Protein AF-0000000086454883 (afdb_homodimer)

Radius of gyration: 33.55 Å; Cα contacts (8 Å, |Δi|>4): 1692; chains: 2; bounding box: 101×105×78 Å

Nearest PDB structures (foldseek):
  4hqn-assembly1_A  TM=4.761E-01  e=1.991E-03  Plasmodium vivax
  4cnb-assembly1_A  TM=5.899E-01  e=1.913E-02  Mytilus galloprovincialis
  4cn8-assembly1_A  TM=5.569E-01  e=3.368E-02  Mytilus galloprovincialis
  4c2b-assembly3_E  TM=4.689E-01  e=1.808E-02  Homo sapiens
  1qmr-assembly1_A-2  TM=3.191E-01  e=4.363E+00  Betula pendula

Sequence (906 aa):
MAAGSYLSLEKSHRTAFSRQPCHVLLVDCASPFDHEQCSVLCQALGNFFAVACNLGGPNRLPLFSLYVVHKCFECLLPFIHVKGSFPRIQQCLAELRMFASHGDRVTSDRIDELRTAIQHSMTQFRQHLPLRNTSIDFTKCSYYVFCVKFCLSLPCSLTDFHCLCSLTLNLMRRKKLPQLPFPEDDELLSFIDFQPLDCTATMLEGFFKAWLHDCETDWEHLHLIFPPLSSRSAQGKRITLKCDMQETMLSPPLLPGTSNFSLTYDLIIFGNPSSFSGRILQADGLCESVLYGLPLVVKPTSCWKLEWEDLESNRRFFHALCHTLQERQQFLLTSYETISAVPRKACPIRAYYVLLPSRALTMLVKAVASAELLLPCEQPMHAEDPAPDALRDMQYALDQLEVTKTYNPLQVKSLLDRHLQEAFGKLPLCNIPISGHKRQQLSISFQVMLMLPMAAGSYLSLEKSHRTAFSRQPCHVLLVDCASPFDHEQCSVLCQALGNFFAVACNLGGPNRLPLFSLYVVHKCFECLLPFIHVKGSFPRIQQCLAELRMFASHGDRVTSDRIDELRTAIQHSMTQFRQHLPLRNTSIDFTKCSYYVFCVKFCLSLPCSLTDFHCLCSLTLNLMRRKKLPQLPFPEDDELLSFIDFQPLDCTATMLEGFFKAWLHDCETDWEHLHLIFPPLSSRSAQGKRITLKCDMQETMLSPPLLPGTSNFSLTYDLIIFGNPSSFSGRILQADGLCESVLYGLPLVVKPTSCWKLEWEDLESNRRFFHALCHTLQERQQFLLTSYETISAVPRKACPIRAYYVLLPSRALTMLVKAVASAELLLPCEQPMHAEDPAPDALRDMQYALDQLEVTKTYNPLQVKSLLDRHLQEAFGKLPLCNIPISGHKRQQLSISFQVMLMLP

Structure (mmCIF, N/CA/C/O backbone):
data_AF-0000000086454883-model_v1
#
loop_
_entity.id
_entity.type
_entity.pdbx_description
1 polymer 'Meiosis 1 associated protein'
#
loop_
_atom_site.group_PDB
_atom_site.id
_atom_site.type_symbol
_atom_site.label_atom_id
_atom_site.label_alt_id
_atom_site.label_comp_id
_atom_site.label_asym_id
_atom_site.label_entity_id
_atom_site.label_seq_id
_atom_site.pdbx_PDB_ins_code
_atom_site.Cartn_x
_atom_site.Cartn_y
_atom_site.Cartn_z
_atom_site.occupancy
_atom_site.B_iso_or_equiv
_atom_site.auth_seq_id
_atom_site.auth_comp_id
_atom_site.auth_asym_id
_atom_site.auth_atom_id
_atom_site.pdbx_PDB_model_num
ATOM 1 N N . MET A 1 1 ? 52.188 0.509 -1.563 1 19.31 1 MET A N 1
ATOM 2 C CA . MET A 1 1 ? 51.438 -0.262 -0.6 1 19.31 1 MET A CA 1
ATOM 3 C C . MET A 1 1 ? 50.312 0.585 -0.002 1 19.31 1 MET A C 1
ATOM 5 O O . MET A 1 1 ? 50.344 0.95 1.174 1 19.31 1 MET A O 1
ATOM 9 N N . ALA A 1 2 ? 49.781 1.521 -0.568 1 20.72 2 ALA A N 1
ATOM 10 C CA . ALA A 1 2 ? 49.031 2.635 -0.001 1 20.72 2 ALA A CA 1
ATOM 11 C C . ALA A 1 2 ? 47.781 2.137 0.718 1 20.72 2 ALA A C 1
ATOM 13 O O . ALA A 1 2 ? 46.969 1.392 0.145 1 20.72 2 ALA A O 1
ATOM 14 N N . ALA A 1 3 ? 47.844 1.951 2.104 1 20.48 3 ALA A N 1
ATOM 15 C CA . ALA A 1 3 ? 46.906 1.547 3.152 1 20.48 3 ALA A CA 1
ATOM 16 C C . ALA A 1 3 ? 45.562 2.293 3.023 1 20.48 3 ALA A C 1
ATOM 18 O O . ALA A 1 3 ? 45.5 3.494 3.299 1 20.48 3 ALA A O 1
ATOM 19 N N . GLY A 1 4 ? 44.938 2.316 2.025 1 23.92 4 GLY A N 1
ATOM 20 C CA . GLY A 1 4 ? 43.688 3.047 1.857 1 23.92 4 GLY A CA 1
ATOM 21 C C . GLY A 1 4 ? 42.75 2.879 3.025 1 23.92 4 GLY A C 1
ATOM 22 O O . GLY A 1 4 ? 42.469 1.756 3.461 1 23.92 4 GLY A O 1
ATOM 23 N N . SER A 1 5 ? 42.75 3.801 4.02 1 25.05 5 SER A N 1
ATOM 24 C CA . SER A 1 5 ? 42.062 3.906 5.301 1 25.05 5 SER A CA 1
ATOM 25 C C . SER A 1 5 ? 40.594 3.484 5.172 1 25.05 5 SER A C 1
ATOM 27 O O . SER A 1 5 ? 39.875 3.963 4.289 1 25.05 5 SER A O 1
ATOM 29 N N . TYR A 1 6 ? 40.312 2.293 5.41 1 25.44 6 TYR A N 1
ATOM 30 C CA . TYR A 1 6 ? 39 1.688 5.738 1 25.44 6 TYR A CA 1
ATOM 31 C C . TYR A 1 6 ? 38.25 2.539 6.746 1 25.44 6 TYR A C 1
ATOM 33 O O . TYR A 1 6 ? 38.531 2.506 7.945 1 25.44 6 TYR A O 1
ATOM 41 N N . LEU A 1 7 ? 38.188 3.818 6.52 1 28.58 7 LEU A N 1
ATOM 42 C CA . LEU A 1 7 ? 37.344 4.574 7.426 1 28.58 7 LEU A CA 1
ATOM 43 C C . LEU A 1 7 ? 36.156 3.723 7.91 1 28.58 7 LEU A C 1
ATOM 45 O O . LEU A 1 7 ? 35.531 3.039 7.117 1 28.58 7 LEU A O 1
ATOM 49 N N . SER A 1 8 ? 36.25 3.234 9.062 1 30.77 8 SER A N 1
ATOM 50 C CA . SER A 1 8 ? 35.281 2.592 9.938 1 30.77 8 SER A CA 1
ATOM 51 C C . SER A 1 8 ? 33.875 3.154 9.711 1 30.77 8 SER A C 1
ATOM 53 O O . SER A 1 8 ? 33.656 4.344 9.922 1 30.77 8 SER A O 1
ATOM 55 N N . LEU A 1 9 ? 33.406 2.895 8.664 1 32.75 9 LEU A N 1
ATOM 56 C CA . LEU A 1 9 ? 31.984 3.219 8.508 1 32.75 9 LEU A CA 1
ATOM 57 C C . LEU A 1 9 ? 31.219 2.984 9.805 1 32.75 9 LEU A C 1
ATOM 59 O O . LEU A 1 9 ? 30.984 1.839 10.195 1 32.75 9 LEU A O 1
ATOM 63 N N . GLU A 1 10 ? 31.562 3.543 10.898 1 34.81 10 GLU A N 1
ATOM 64 C CA . GLU A 1 10 ? 30.672 3.58 12.055 1 34.81 10 GLU A CA 1
ATOM 65 C C . GLU A 1 10 ? 29.203 3.453 11.633 1 34.81 10 GLU A C 1
ATOM 67 O O . GLU A 1 10 ? 28.734 4.223 10.789 1 34.81 10 GLU A O 1
ATOM 72 N N . LYS A 1 11 ? 28.609 2.342 11.656 1 40.03 11 LYS A N 1
ATOM 73 C CA . LYS A 1 11 ? 27.219 1.964 11.484 1 40.03 11 LYS A CA 1
ATOM 74 C C . LYS A 1 11 ? 26.281 3.029 12.062 1 40.03 11 LYS A C 1
ATOM 76 O O . LYS A 1 11 ? 26.016 3.039 13.258 1 40.03 11 LYS A O 1
ATOM 81 N N . SER A 1 12 ? 26.422 4.316 11.922 1 43.53 12 SER A N 1
ATOM 82 C CA . SER A 1 12 ? 25.578 5.406 12.398 1 43.53 12 SER A CA 1
ATOM 83 C C . SER A 1 12 ? 24.109 5.152 12.07 1 43.53 12 SER A C 1
ATOM 85 O O . SER A 1 12 ? 23.719 5.16 10.898 1 43.53 12 SER A O 1
ATOM 87 N N . HIS A 1 13 ? 23.406 4.27 12.82 1 53.09 13 HIS A N 1
ATOM 88 C CA . HIS A 1 13 ? 21.984 3.922 12.766 1 53.09 13 HIS A CA 1
ATOM 89 C C . HIS A 1 13 ? 21.109 5.168 12.859 1 53.09 13 HIS A C 1
ATOM 91 O O . HIS A 1 13 ? 21.25 5.965 13.789 1 53.09 13 HIS A O 1
ATOM 97 N N . ARG A 1 14 ? 20.656 5.672 11.719 1 62.16 14 ARG A N 1
ATOM 98 C CA . ARG A 1 14 ? 19.672 6.742 11.719 1 62.16 14 ARG A CA 1
ATOM 99 C C . ARG A 1 14 ? 18.469 6.379 12.578 1 62.16 14 ARG A C 1
ATOM 101 O O . ARG A 1 14 ? 18.016 5.234 12.562 1 62.16 14 ARG A O 1
ATOM 108 N N . THR A 1 15 ? 18.328 7.062 13.664 1 66 15 THR A N 1
ATOM 109 C CA . THR A 1 15 ? 17.109 6.875 14.445 1 66 15 THR A CA 1
ATOM 110 C C . THR A 1 15 ? 16.016 7.84 13.992 1 66 15 THR A C 1
ATOM 112 O O . THR A 1 15 ? 16.234 9.055 13.961 1 66 15 THR A O 1
ATOM 115 N N . ALA A 1 16 ? 14.961 7.309 13.359 1 74.94 16 ALA A N 1
ATOM 116 C CA . ALA A 1 16 ? 13.828 8.117 12.938 1 74.94 16 ALA A CA 1
ATOM 117 C C . ALA A 1 16 ? 13.227 8.875 14.117 1 74.94 16 ALA A C 1
ATOM 119 O O . ALA A 1 16 ? 13.133 8.344 15.227 1 74.94 16 ALA A O 1
ATOM 120 N N . PHE A 1 17 ? 12.938 10.203 13.922 1 80.12 17 PHE A N 1
ATOM 121 C CA . PHE A 1 17 ? 12.203 11.055 14.852 1 80.12 17 PHE A CA 1
ATOM 122 C C . PHE A 1 17 ? 13.016 11.289 16.125 1 80.12 17 PHE A C 1
ATOM 124 O O . PHE A 1 17 ? 12.453 11.367 17.219 1 80.12 17 PHE A O 1
ATOM 131 N N . SER A 1 18 ? 14.359 11.234 15.938 1 73.56 18 SER A N 1
ATOM 132 C CA . SER A 1 18 ? 15.234 11.438 17.078 1 73.56 18 SER A CA 1
ATOM 133 C C . SER A 1 18 ? 15.375 12.914 17.422 1 73.56 18 SER A C 1
ATOM 135 O O . SER A 1 18 ? 15.805 13.273 18.516 1 73.56 18 SER A O 1
ATOM 137 N N . ARG A 1 19 ? 14.922 13.82 16.516 1 74.31 19 ARG A N 1
ATOM 138 C CA . ARG A 1 19 ? 15.109 15.258 16.719 1 74.31 19 ARG A CA 1
ATOM 139 C C . ARG A 1 19 ? 13.773 15.992 16.719 1 74.31 19 ARG A C 1
ATOM 141 O O . ARG A 1 19 ? 13.688 17.125 16.25 1 74.31 19 ARG A O 1
ATOM 148 N N . GLN A 1 20 ? 12.797 15.305 17.188 1 79.06 20 GLN A N 1
ATOM 149 C CA . GLN A 1 20 ? 11.469 15.914 17.172 1 79.06 20 GLN A CA 1
ATOM 150 C C . GLN A 1 20 ? 11.383 17.062 18.156 1 79.06 20 GLN A C 1
ATOM 152 O O . GLN A 1 20 ? 11.766 16.922 19.328 1 79.06 20 GLN A O 1
ATOM 157 N N . PRO A 1 21 ? 10.891 18.172 17.781 1 77.5 21 PRO A N 1
ATOM 158 C CA . PRO A 1 21 ? 10.758 19.328 18.656 1 77.5 21 PRO A CA 1
ATOM 159 C C . PRO A 1 21 ? 9.531 19.25 19.562 1 77.5 21 PRO A C 1
ATOM 161 O O . PRO A 1 21 ? 8.625 18.453 19.312 1 77.5 21 PRO A O 1
ATOM 164 N N . CYS A 1 22 ? 9.594 20.047 20.625 1 78.62 22 CYS A N 1
ATOM 165 C CA . CYS A 1 22 ? 8.422 20.281 21.469 1 78.62 22 CYS A CA 1
ATOM 166 C C . CYS A 1 22 ? 7.676 21.531 21.016 1 78.62 22 CYS A C 1
ATOM 168 O O . CYS A 1 22 ? 8.281 22.469 20.5 1 78.62 22 CYS A O 1
ATOM 170 N N . HIS A 1 23 ? 6.387 21.5 21.203 1 81.88 23 HIS A N 1
ATOM 171 C CA . HIS A 1 23 ? 5.598 22.594 20.641 1 81.88 23 HIS A CA 1
ATOM 172 C C . HIS A 1 23 ? 4.816 23.312 21.734 1 81.88 23 HIS A C 1
ATOM 174 O O . HIS A 1 23 ? 4.305 22.688 22.656 1 81.88 23 HIS A O 1
ATOM 180 N N . VAL A 1 24 ? 4.891 24.641 21.641 1 80.88 24 VAL A N 1
ATOM 181 C CA . VAL A 1 24 ? 4.078 25.516 22.5 1 80.88 24 VAL A CA 1
ATOM 182 C C . VAL A 1 24 ? 3.158 26.375 21.641 1 80.88 24 VAL A C 1
ATOM 184 O O . VAL A 1 24 ? 3.604 26.984 20.656 1 80.88 24 VAL A O 1
ATOM 187 N N . LEU A 1 25 ? 1.9 26.266 21.969 1 82.94 25 LEU A N 1
ATOM 188 C CA . LEU A 1 25 ? 0.945 27.125 21.266 1 82.94 25 LEU A CA 1
ATOM 189 C C . LEU A 1 25 ? 0.484 28.266 22.172 1 82.94 25 LEU A C 1
ATOM 191 O O . LEU A 1 25 ? -0.02 28.031 23.281 1 82.94 25 LEU A O 1
ATOM 195 N N . LEU A 1 26 ? 0.805 29.453 21.734 1 79 26 LEU A N 1
ATOM 196 C CA . LEU A 1 26 ? 0.341 30.641 22.422 1 79 26 LEU A CA 1
ATOM 197 C C . LEU A 1 26 ? -0.777 31.328 21.641 1 79 26 LEU A C 1
ATOM 199 O O . LEU A 1 26 ? -0.582 31.734 20.5 1 79 26 LEU A O 1
ATOM 203 N N . VAL A 1 27 ? -1.951 31.438 22.281 1 78.25 27 VAL A N 1
ATOM 204 C CA . VAL A 1 27 ? -3.102 32.031 21.625 1 78.25 27 VAL A CA 1
ATOM 205 C C . VAL A 1 27 ? -3.369 33.406 22.203 1 78.25 27 VAL A C 1
ATOM 207 O O . VAL A 1 27 ? -3.639 33.562 23.406 1 78.25 27 VAL A O 1
ATOM 210 N N . ASP A 1 28 ? -3.246 34.375 21.312 1 72.94 28 ASP A N 1
ATOM 211 C CA . ASP A 1 28 ? -3.598 35.75 21.688 1 72.94 28 ASP A CA 1
ATOM 212 C C . ASP A 1 28 ? -5.074 36 21.422 1 72.94 28 ASP A C 1
ATOM 214 O O . ASP A 1 28 ? -5.484 36.188 20.281 1 72.94 28 ASP A O 1
ATOM 218 N N . CYS A 1 29 ? -5.844 36.156 22.469 1 70.81 29 CYS A N 1
ATOM 219 C CA . CYS A 1 29 ? -7.293 36.281 22.344 1 70.81 29 CYS A CA 1
ATOM 220 C C . CYS A 1 29 ? -7.691 37.75 22.234 1 70.81 29 CYS A C 1
ATOM 222 O O . CYS A 1 29 ? -8.875 38.094 22.297 1 70.81 29 CYS A O 1
ATOM 224 N N . ALA A 1 30 ? -6.727 38.5 22.062 1 67.12 30 ALA A N 1
ATOM 225 C CA . ALA A 1 30 ? -7.062 39.938 21.953 1 67.12 30 ALA A CA 1
ATOM 226 C C . ALA A 1 30 ? -7.688 40.219 20.594 1 67.12 30 ALA A C 1
ATOM 228 O O . ALA A 1 30 ? -7.477 39.5 19.625 1 67.12 30 ALA A O 1
ATOM 229 N N . SER A 1 31 ? -8.492 41.344 20.609 1 62.59 31 SER A N 1
ATOM 230 C CA . SER A 1 31 ? -9.07 41.781 19.344 1 62.59 31 SER A CA 1
ATOM 231 C C . SER A 1 31 ? -7.992 42.031 18.297 1 62.59 31 SER A C 1
ATOM 233 O O . SER A 1 31 ? -6.914 42.531 18.609 1 62.59 31 SER A O 1
ATOM 235 N N . PRO A 1 32 ? -8.117 41.375 17.016 1 64.12 32 PRO A N 1
ATOM 236 C CA . PRO A 1 32 ? -9.352 41 16.328 1 64.12 32 PRO A CA 1
ATOM 237 C C . PRO A 1 32 ? -9.602 39.5 16.344 1 64.12 32 PRO A C 1
ATOM 239 O O . PRO A 1 32 ? -10.414 39 15.57 1 64.12 32 PRO A O 1
ATOM 242 N N . PHE A 1 33 ? -8.969 38.906 17.203 1 68 33 PHE A N 1
ATOM 243 C CA . PHE A 1 33 ? -9.273 37.469 17.359 1 68 33 PHE A CA 1
ATOM 244 C C . PHE A 1 33 ? -10.664 37.281 17.938 1 68 33 PHE A C 1
ATOM 246 O O . PHE A 1 33 ? -10.93 37.688 19.078 1 68 33 PHE A O 1
ATOM 253 N N . ASP A 1 34 ? -11.609 36.875 17 1 72.81 34 ASP A N 1
ATOM 254 C CA . ASP A 1 34 ? -13.008 36.781 17.422 1 72.81 34 ASP A CA 1
ATOM 255 C C . ASP A 1 34 ? -13.383 35.344 17.781 1 72.81 34 ASP A C 1
ATOM 257 O O . ASP A 1 34 ? -12.531 34.469 17.75 1 72.81 34 ASP A O 1
ATOM 261 N N . HIS A 1 35 ? -14.602 35.25 18.125 1 76.88 35 HIS A N 1
ATOM 262 C CA . HIS A 1 35 ? -15.125 33.969 18.594 1 76.88 35 HIS A CA 1
ATOM 263 C C . HIS A 1 35 ? -15.156 32.938 17.484 1 76.88 35 HIS A C 1
ATOM 265 O O . HIS A 1 35 ? -14.938 31.75 17.734 1 76.88 35 HIS A O 1
ATOM 271 N N . GLU A 1 36 ? -15.375 33.375 16.312 1 78.12 36 GLU A N 1
ATOM 272 C CA . GLU A 1 36 ? -15.43 32.469 15.18 1 78.12 36 GLU A CA 1
ATOM 273 C C . GLU A 1 36 ? -14.055 31.891 14.875 1 78.12 36 GLU A C 1
ATOM 275 O O . GLU A 1 36 ? -13.914 30.688 14.625 1 78.12 36 GLU A O 1
ATOM 280 N N . GLN A 1 37 ? -13.094 32.75 14.93 1 76.44 37 GLN A N 1
ATOM 281 C CA . GLN A 1 37 ? -11.727 32.312 14.68 1 76.44 37 GLN A CA 1
ATOM 282 C C . GLN A 1 37 ? -11.258 31.328 15.758 1 76.44 37 GLN A C 1
ATOM 284 O O . GLN A 1 37 ? -10.555 30.359 15.469 1 76.44 37 GLN A O 1
ATOM 289 N N . CYS A 1 38 ? -11.641 31.625 16.953 1 80.88 38 CYS A N 1
ATOM 290 C CA . CYS A 1 38 ? -11.273 30.75 18.062 1 80.88 38 CYS A CA 1
ATOM 291 C C . CYS A 1 38 ? -11.922 29.391 17.906 1 80.88 38 CYS A C 1
ATOM 293 O O . CYS A 1 38 ? -11.297 28.359 18.172 1 80.88 38 CYS A O 1
ATOM 295 N N . SER A 1 39 ? -13.141 29.453 17.422 1 85.5 39 SER A N 1
ATOM 296 C CA . SER A 1 39 ? -13.852 28.188 17.219 1 85.5 39 SER A CA 1
ATOM 297 C C . SER A 1 39 ? -13.188 27.344 16.141 1 85.5 39 SER A C 1
ATOM 299 O O . SER A 1 39 ? -13.062 26.125 16.297 1 85.5 39 SER A O 1
ATOM 301 N N . VAL A 1 40 ? -12.773 27.953 15.07 1 83.88 40 VAL A N 1
ATOM 302 C CA . VAL A 1 40 ? -12.117 27.25 13.969 1 83.88 40 VAL A CA 1
ATOM 303 C C . VAL A 1 40 ? -10.773 26.688 14.445 1 83.88 40 VAL A C 1
ATOM 305 O O . VAL A 1 40 ? -10.414 25.562 14.102 1 83.88 40 VAL A O 1
ATOM 308 N N . LEU A 1 41 ? -10.062 27.484 15.234 1 84.31 41 LEU A N 1
ATOM 309 C CA . LEU A 1 41 ? -8.781 27.031 15.766 1 84.31 41 LEU A CA 1
ATOM 310 C C . LEU A 1 41 ? -8.953 25.828 16.672 1 84.31 41 LEU A C 1
ATOM 312 O O . LEU A 1 41 ? -8.219 24.844 16.562 1 84.31 41 LEU A O 1
ATOM 316 N N . CYS A 1 42 ? -9.914 25.922 17.531 1 88.56 42 CYS A N 1
ATOM 317 C CA . CYS A 1 42 ? -10.156 24.828 18.469 1 88.56 42 CYS A CA 1
ATOM 318 C C . CYS A 1 42 ? -10.602 23.562 17.734 1 88.56 42 CYS A C 1
ATOM 320 O O . CYS A 1 42 ? -10.227 22.453 18.109 1 88.56 42 CYS A O 1
ATOM 32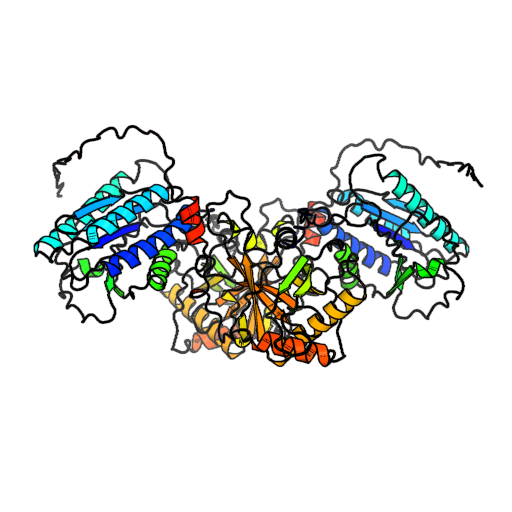2 N N . GLN A 1 43 ? -11.375 23.828 16.75 1 89.25 43 GLN A N 1
ATOM 323 C CA . GLN A 1 43 ? -11.805 22.703 15.93 1 89.25 43 GLN A CA 1
ATOM 324 C C . GLN A 1 43 ? -10.617 22.031 15.242 1 89.25 43 GLN A C 1
ATOM 326 O O . GLN A 1 43 ? -10.492 20.812 15.266 1 89.25 43 GLN A O 1
ATOM 331 N N . ALA A 1 44 ? -9.766 22.766 14.57 1 88.88 44 ALA A N 1
ATOM 332 C CA . ALA A 1 44 ? -8.586 22.25 13.883 1 88.88 44 ALA A CA 1
ATOM 333 C C . ALA A 1 44 ? -7.66 21.531 14.852 1 88.88 44 ALA A C 1
ATOM 335 O O . ALA A 1 44 ? -7.148 20.453 14.539 1 88.88 44 ALA A O 1
ATOM 336 N N . LEU A 1 45 ? -7.5 22.125 16.031 1 90.75 45 LEU A N 1
ATOM 337 C CA . LEU A 1 45 ? -6.645 21.516 17.047 1 90.75 45 LEU A CA 1
ATOM 338 C C . LEU A 1 45 ? -7.258 20.219 17.562 1 90.75 45 LEU A C 1
ATOM 340 O O . LEU A 1 45 ? -6.551 19.234 17.781 1 90.75 45 LEU A O 1
ATOM 344 N N . GLY A 1 46 ? -8.531 20.297 17.766 1 93.75 46 GLY A N 1
ATOM 345 C CA . GLY A 1 46 ? -9.219 19.094 18.203 1 93.75 46 GLY A CA 1
ATOM 346 C C . GLY A 1 46 ? -9.062 17.938 17.234 1 93.75 46 GLY A C 1
ATOM 347 O O . GLY A 1 46 ? -8.766 16.812 17.641 1 93.75 46 GLY A O 1
ATOM 348 N N . ASN A 1 47 ? -9.25 18.219 15.992 1 93.25 47 ASN A N 1
ATOM 349 C CA . ASN A 1 47 ? -9.07 17.219 14.953 1 93.25 47 ASN A CA 1
ATOM 350 C C . ASN A 1 47 ? -7.637 16.703 14.898 1 93.25 47 ASN A C 1
ATOM 352 O O . ASN A 1 47 ? -7.402 15.5 14.812 1 93.25 47 ASN A O 1
ATOM 356 N N . PHE A 1 48 ? -6.738 17.625 14.969 1 95.06 48 PHE A N 1
ATOM 357 C CA . PHE A 1 48 ? -5.324 17.297 14.867 1 95.06 48 PHE A CA 1
ATOM 358 C C . PHE A 1 48 ? -4.891 16.406 16.031 1 95.06 48 PHE A C 1
ATOM 360 O O . PHE A 1 48 ? -4.258 15.367 15.828 1 95.06 48 PHE A O 1
ATOM 367 N N . PHE A 1 49 ? -5.25 16.734 17.156 1 95.81 49 PHE A N 1
ATOM 368 C CA . PHE A 1 49 ? -4.77 16 18.328 1 95.81 49 PHE A CA 1
ATOM 369 C C . PHE A 1 49 ? -5.523 14.688 18.484 1 95.81 49 PHE A C 1
ATOM 371 O O . PHE A 1 49 ? -5.023 13.758 19.125 1 95.81 49 PHE A O 1
ATOM 378 N N . ALA A 1 50 ? -6.715 14.656 17.969 1 94.81 50 ALA A N 1
ATOM 379 C CA . ALA A 1 50 ? -7.395 13.359 17.938 1 94.81 50 ALA A CA 1
ATOM 380 C C . ALA A 1 50 ? -6.551 12.305 17.219 1 94.81 50 ALA A C 1
ATOM 382 O O . ALA A 1 50 ? -6.488 11.156 17.656 1 94.81 50 ALA A O 1
ATOM 383 N N . VAL A 1 51 ? -5.91 12.688 16.219 1 95.06 51 VAL A N 1
ATOM 384 C CA . VAL A 1 51 ? -5.07 11.789 15.43 1 95.06 51 VAL A CA 1
ATOM 385 C C . VAL A 1 51 ? -3.701 11.648 16.094 1 95.06 51 VAL A C 1
ATOM 387 O O . VAL A 1 51 ? -3.244 10.539 16.344 1 95.06 51 VAL A O 1
ATOM 390 N N . ALA A 1 52 ? -3.092 12.742 16.406 1 95.12 52 ALA A N 1
ATOM 391 C CA . ALA A 1 52 ? -1.715 12.766 16.891 1 95.12 52 ALA A CA 1
ATOM 392 C C . ALA A 1 52 ? -1.579 11.992 18.203 1 95.12 52 ALA A C 1
ATOM 394 O O . ALA A 1 52 ? -0.594 11.281 18.406 1 95.12 52 ALA A O 1
ATOM 395 N N . CYS A 1 53 ? -2.535 12.094 19.078 1 95.19 53 CYS A N 1
ATOM 396 C CA . CYS A 1 53 ? -2.447 11.453 20.375 1 95.19 53 CYS A CA 1
ATOM 397 C C . CYS A 1 53 ? -2.637 9.945 20.266 1 95.19 53 CYS A C 1
ATOM 399 O O . CYS A 1 53 ? -2.156 9.188 21.109 1 95.19 53 CYS A O 1
ATOM 401 N N . ASN A 1 54 ? -3.314 9.523 19.266 1 93 54 ASN A N 1
ATOM 402 C CA . ASN A 1 54 ? -3.65 8.109 19.125 1 93 54 ASN A CA 1
ATOM 403 C C . ASN A 1 54 ? -2.828 7.438 18.031 1 93 54 ASN A C 1
ATOM 405 O O . ASN A 1 54 ? -3.074 6.281 17.688 1 93 54 ASN A O 1
ATOM 409 N N . LEU A 1 55 ? -1.919 8.172 17.5 1 93.69 55 LEU A N 1
ATOM 410 C CA . LEU A 1 55 ? -1.054 7.648 16.453 1 93.69 55 LEU A CA 1
ATOM 411 C C . LEU A 1 55 ? -0.017 6.688 17.031 1 93.69 55 LEU A C 1
ATOM 413 O O . LEU A 1 55 ? 0.739 7.051 17.922 1 93.69 55 LEU A O 1
ATOM 417 N N . GLY A 1 56 ? -0.034 5.449 16.531 1 90.5 56 GLY A N 1
ATOM 418 C CA . GLY A 1 56 ? 0.979 4.492 16.953 1 90.5 56 GLY A CA 1
ATOM 419 C C . GLY A 1 56 ? 2.342 4.762 16.344 1 90.5 56 GLY A C 1
ATOM 420 O O . GLY A 1 56 ? 2.502 5.691 15.547 1 90.5 56 GLY A O 1
ATOM 421 N N . GLY A 1 57 ? 3.385 3.971 16.734 1 85.62 57 GLY A N 1
ATOM 422 C CA . GLY A 1 57 ? 4.723 4.145 16.203 1 85.62 57 GLY A CA 1
ATOM 423 C C . GLY A 1 57 ? 5.59 5.066 17.031 1 85.62 57 GLY A C 1
ATOM 424 O O . GLY A 1 57 ? 5.34 5.25 18.234 1 85.62 57 GLY A O 1
ATOM 425 N N . PRO A 1 58 ? 6.562 5.633 16.375 1 83.31 58 PRO A N 1
ATOM 426 C CA . PRO A 1 58 ? 7.457 6.531 17.109 1 83.31 58 PRO A CA 1
ATOM 427 C C . PRO A 1 58 ? 6.77 7.816 17.562 1 83.31 58 PRO A C 1
ATOM 429 O O . PRO A 1 58 ? 5.703 8.164 17.047 1 83.31 58 PRO A O 1
ATOM 432 N N . ASN A 1 59 ? 7.418 8.352 18.531 1 85.19 59 ASN A N 1
ATOM 433 C CA . ASN A 1 59 ? 6.871 9.602 19.031 1 85.19 59 ASN A CA 1
ATOM 434 C C . ASN A 1 59 ? 7.184 10.766 18.094 1 85.19 59 ASN A C 1
ATOM 436 O O . ASN A 1 59 ? 8.32 11.25 18.047 1 85.19 59 ASN A O 1
ATOM 440 N N . ARG A 1 60 ? 6.156 11.266 17.453 1 90.12 60 ARG A N 1
ATOM 441 C CA . ARG A 1 60 ? 6.34 12.312 16.453 1 90.12 60 ARG A CA 1
ATOM 442 C C . ARG A 1 60 ? 6.172 13.695 17.078 1 90.12 60 ARG A C 1
ATOM 444 O O . ARG A 1 60 ? 6.715 14.68 16.562 1 90.12 60 ARG A O 1
ATOM 451 N N . LEU A 1 61 ? 5.359 13.797 18.047 1 89.94 61 LEU A N 1
ATOM 452 C CA . LEU A 1 61 ? 5.117 15.016 18.812 1 89.94 61 LEU A CA 1
ATOM 453 C C . LEU A 1 61 ? 5.25 14.75 20.312 1 89.94 61 LEU A C 1
ATOM 455 O O . LEU A 1 61 ? 4.258 14.461 20.984 1 89.94 61 LEU A O 1
ATOM 459 N N . PRO A 1 62 ? 6.449 14.945 20.812 1 85.12 62 PRO A N 1
ATOM 460 C CA . PRO A 1 62 ? 6.727 14.477 22.172 1 85.12 62 PRO A CA 1
ATOM 461 C C . PRO A 1 62 ? 5.984 15.289 23.234 1 85.12 62 PRO A C 1
ATOM 463 O O . PRO A 1 62 ? 5.309 14.719 24.094 1 85.12 62 PRO A O 1
ATOM 466 N N . LEU A 1 63 ? 6.152 16.672 23.156 1 85.12 63 LEU A N 1
ATOM 467 C CA . LEU A 1 63 ? 5.539 17.5 24.188 1 85.12 63 LEU A CA 1
ATOM 468 C C . LEU A 1 63 ? 4.766 18.656 23.562 1 85.12 63 LEU A C 1
ATOM 470 O O . LEU A 1 63 ? 5.145 19.172 22.5 1 85.12 63 LEU A O 1
ATOM 474 N N . PHE A 1 64 ? 3.699 19 24.281 1 89.12 64 PHE A N 1
ATOM 475 C CA . PHE A 1 64 ? 2.855 20.094 23.844 1 89.12 64 PHE A CA 1
ATOM 476 C C . PHE A 1 64 ? 2.381 20.922 25.031 1 89.12 64 PHE A C 1
ATOM 478 O O . PHE A 1 64 ? 2.104 20.391 26.094 1 89.12 64 PHE A O 1
ATOM 485 N N . SER A 1 65 ? 2.393 22.234 24.844 1 87.94 65 SER A N 1
ATOM 486 C CA . SER A 1 65 ? 1.872 23.156 25.859 1 87.94 65 SER A CA 1
ATOM 487 C C . SER A 1 65 ? 0.991 24.219 25.219 1 87.94 65 SER A C 1
ATOM 489 O O . SER A 1 65 ? 1.158 24.547 24.031 1 87.94 65 SER A O 1
ATOM 491 N N . LEU A 1 66 ? -0.033 24.688 26.016 1 89.62 66 LEU A N 1
ATOM 492 C CA . LEU A 1 66 ? -0.997 25.656 25.5 1 89.62 66 LEU A CA 1
ATOM 493 C C . LEU A 1 66 ? -1.127 26.844 26.453 1 89.62 66 LEU A C 1
ATOM 495 O O . LEU A 1 66 ? -1.35 26.672 27.656 1 89.62 66 LEU A O 1
ATOM 499 N N . TYR A 1 67 ? -0.865 28.031 25.859 1 84.19 67 TYR A N 1
ATOM 500 C CA . TYR A 1 67 ? -1.011 29.281 26.594 1 84.19 67 TYR A CA 1
ATOM 501 C C . TYR A 1 67 ? -2.064 30.172 25.938 1 84.19 67 TYR A C 1
ATOM 503 O O . TYR A 1 67 ? -2.27 30.12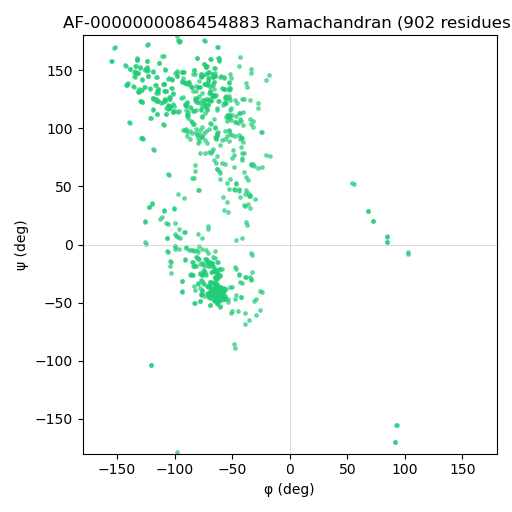5 24.734 1 84.19 67 TYR A O 1
ATOM 511 N N . VAL A 1 68 ? -2.734 30.953 26.797 1 83.81 68 VAL A N 1
ATOM 512 C CA . VAL A 1 68 ? -3.684 31.953 26.297 1 83.81 68 VAL A CA 1
ATOM 513 C C . VAL A 1 68 ? -3.34 33.312 26.875 1 83.81 68 VAL A C 1
ATOM 515 O O . VAL A 1 68 ? -2.963 33.438 28.047 1 83.81 68 VAL A O 1
ATOM 518 N N . VAL A 1 69 ? -3.381 34.281 26 1 76.75 69 VAL A N 1
ATOM 519 C CA . VAL A 1 69 ? -3.119 35.656 26.422 1 76.75 69 VAL A CA 1
ATOM 520 C C . VAL A 1 69 ? -4.348 36.531 26.156 1 76.75 69 VAL A C 1
ATOM 522 O O . VAL A 1 69 ? -4.82 36.625 25.031 1 76.75 69 VAL A O 1
ATOM 525 N N . HIS A 1 70 ? -4.914 37.031 27.188 1 76.56 70 HIS A N 1
ATOM 526 C CA . HIS A 1 70 ? -5.953 38.062 27.125 1 76.56 70 HIS A CA 1
ATOM 527 C C . HIS A 1 70 ? -5.539 39.312 27.875 1 76.56 70 HIS A C 1
ATOM 529 O O . HIS A 1 70 ? -4.617 40.031 27.453 1 76.56 70 HIS A O 1
ATOM 535 N N . LYS A 1 71 ? -6.043 39.625 29.109 1 71.69 71 LYS A N 1
ATOM 536 C CA . LYS A 1 71 ? -5.527 40.656 29.984 1 71.69 71 LYS A CA 1
ATOM 537 C C . LYS A 1 71 ? -4.227 40.25 30.656 1 71.69 71 LYS A C 1
ATOM 539 O O . LYS A 1 71 ? -3.27 41.031 30.719 1 71.69 71 LYS A O 1
ATOM 544 N N . CYS A 1 72 ? -4.281 39.031 31.094 1 77.75 72 CYS A N 1
ATOM 545 C CA . CYS A 1 72 ? -3.102 38.344 31.609 1 77.75 72 CYS A CA 1
ATOM 546 C C . CYS A 1 72 ? -2.885 37.031 30.906 1 77.75 72 CYS A C 1
ATOM 548 O O . CYS A 1 72 ? -3.785 36.531 30.219 1 77.75 72 CYS A O 1
ATOM 550 N N . PHE A 1 73 ? -1.679 36.719 30.875 1 82.56 73 PHE A N 1
ATOM 551 C CA . PHE A 1 73 ? -1.451 35.406 30.25 1 82.56 73 PHE A CA 1
ATOM 552 C C . PHE A 1 73 ? -1.831 34.281 31.203 1 82.56 73 PHE A C 1
ATOM 554 O O . PHE A 1 73 ? -1.764 34.438 32.438 1 82.56 73 PHE A O 1
ATOM 561 N N . GLU A 1 74 ? -2.373 33.156 30.688 1 87.12 74 GLU A N 1
ATOM 562 C CA . GLU A 1 74 ? -2.715 31.953 31.453 1 87.12 74 GLU A CA 1
ATOM 563 C C . GLU A 1 74 ? -2.178 30.688 30.781 1 87.12 74 GLU A C 1
ATOM 565 O O . GLU A 1 74 ? -2.232 30.578 29.547 1 87.12 74 GLU A O 1
ATOM 570 N N . CYS A 1 75 ? -1.531 29.875 31.625 1 90.31 75 CYS A N 1
ATOM 571 C CA . CYS A 1 75 ? -1.126 28.562 31.141 1 90.31 75 CYS A CA 1
ATOM 572 C C . CYS A 1 75 ? -2.27 27.562 31.266 1 90.31 75 CYS A C 1
ATOM 574 O O . CYS A 1 75 ? -2.568 27.078 32.344 1 90.31 75 CYS A O 1
ATOM 576 N N . LEU A 1 76 ? -2.865 27.281 30.141 1 90.56 76 LEU A N 1
ATOM 577 C CA . LEU A 1 76 ? -3.996 26.359 30.156 1 90.56 76 LEU A CA 1
ATOM 578 C C . LEU A 1 76 ? -3.52 24.906 30.266 1 90.56 76 LEU A C 1
ATOM 580 O O . LEU A 1 76 ? -4.215 24.062 30.828 1 90.56 76 LEU A O 1
ATOM 584 N N . LEU A 1 77 ? -2.389 24.625 29.578 1 92.56 77 LEU A N 1
ATOM 585 C CA . LEU A 1 77 ? -1.827 23.281 29.547 1 92.56 77 LEU A CA 1
ATOM 586 C C . LEU A 1 77 ? -0.307 23.328 29.656 1 92.56 77 LEU A C 1
ATOM 588 O O . LEU A 1 77 ? 0.379 23.672 28.688 1 92.56 77 LEU A O 1
ATOM 592 N N . PRO A 1 78 ? 0.216 22.953 30.891 1 90.25 78 PRO A N 1
ATOM 593 C CA . PRO A 1 78 ? 1.673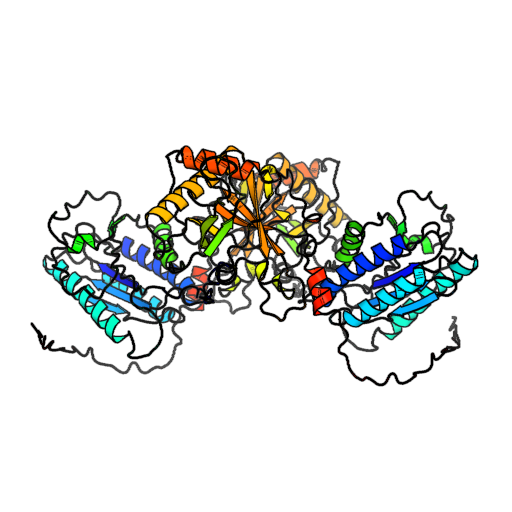 22.812 30.938 1 90.25 78 PRO A CA 1
ATOM 594 C C . PRO A 1 78 ? 2.189 21.703 30.016 1 90.25 78 PRO A C 1
ATOM 596 O O . PRO A 1 78 ? 1.396 20.953 29.453 1 90.25 78 PRO A O 1
ATOM 599 N N . PHE A 1 79 ? 3.428 21.641 29.844 1 85.12 79 PHE A N 1
ATOM 600 C CA . PHE A 1 79 ? 4 20.641 28.953 1 85.12 79 PHE A CA 1
ATOM 601 C C . PHE A 1 79 ? 3.561 19.234 29.359 1 85.12 79 PHE A C 1
ATOM 603 O O . PHE A 1 79 ? 3.691 18.844 30.516 1 85.12 79 PHE A O 1
ATOM 610 N N . ILE A 1 80 ? 3 18.578 28.406 1 89.69 80 ILE A N 1
ATOM 611 C CA . ILE A 1 80 ? 2.57 17.188 28.609 1 89.69 80 ILE A CA 1
ATOM 612 C C . ILE A 1 80 ? 3.012 16.328 27.422 1 89.69 80 ILE A C 1
ATOM 614 O O . ILE A 1 80 ? 3.238 16.844 26.328 1 89.69 80 ILE A O 1
ATOM 618 N N . HIS A 1 81 ? 3.188 15.016 27.75 1 89.19 81 HIS A N 1
ATOM 619 C CA . HIS A 1 81 ? 3.371 14.078 26.656 1 89.19 81 HIS A CA 1
ATOM 620 C C . HIS A 1 81 ? 2.109 13.969 25.797 1 89.19 81 HIS A C 1
ATOM 622 O O . HIS A 1 81 ? 1.011 13.797 26.328 1 89.19 81 HIS A O 1
ATOM 628 N N . VAL A 1 82 ? 2.232 14.117 24.547 1 92.38 82 VAL A N 1
ATOM 629 C CA . VAL A 1 82 ? 1.085 14.219 23.641 1 92.38 82 VAL A CA 1
ATOM 630 C C . VAL A 1 82 ? 0.398 12.859 23.531 1 92.38 82 VAL A C 1
ATOM 632 O O . VAL A 1 82 ? -0.83 12.773 23.594 1 92.38 82 VAL A O 1
ATOM 635 N N . LYS A 1 83 ? 1.229 11.844 23.375 1 91.5 83 LYS A N 1
ATOM 636 C CA . LYS A 1 83 ? 0.653 10.508 23.234 1 91.5 83 LYS A CA 1
ATOM 637 C C . LYS A 1 83 ? -0.144 10.117 24.469 1 91.5 83 LYS A C 1
ATOM 639 O O . LYS A 1 83 ? 0.351 10.227 25.594 1 91.5 83 LYS A O 1
ATOM 644 N N . GLY A 1 84 ? -1.438 9.773 24.297 1 88.56 84 GLY A N 1
ATOM 645 C CA . GLY A 1 84 ? -2.281 9.297 25.391 1 88.56 84 GLY A CA 1
ATOM 646 C C . GLY A 1 84 ? -2.908 10.422 26.188 1 88.56 84 GLY A C 1
ATOM 647 O O . GLY A 1 84 ? -3.615 10.164 27.172 1 88.56 84 GLY A O 1
ATOM 648 N N . SER A 1 85 ? -2.701 11.688 25.844 1 91.81 85 SER A N 1
ATOM 649 C CA . SER A 1 85 ? -3.189 12.797 26.656 1 91.81 85 SER A CA 1
ATOM 650 C C . SER A 1 85 ? -4.344 13.516 25.969 1 91.81 85 SER A C 1
ATOM 652 O O . SER A 1 85 ? -4.566 14.711 26.203 1 91.81 85 SER A O 1
ATOM 654 N N . PHE A 1 86 ? -5.082 12.805 25.203 1 94 86 PHE A N 1
ATOM 655 C CA . PHE A 1 86 ? -6.098 13.453 24.375 1 94 86 PHE A CA 1
ATOM 656 C C . PHE A 1 86 ? -7.215 14.023 25.234 1 94 86 PHE A C 1
ATOM 658 O O . PHE A 1 86 ? -7.664 15.148 25.016 1 94 86 PHE A O 1
ATOM 665 N N . PRO A 1 87 ? -7.637 13.352 26.281 1 93.19 87 PRO A N 1
ATOM 666 C CA . PRO A 1 87 ? -8.711 13.914 27.094 1 93.19 87 PRO A CA 1
ATOM 667 C C . PRO A 1 87 ? -8.312 15.234 27.75 1 93.19 87 PRO A C 1
ATOM 669 O O . PRO A 1 87 ? -9.117 16.172 27.797 1 93.19 87 PRO A O 1
ATOM 672 N N . ARG A 1 88 ? -7.148 15.281 28.219 1 94.25 88 ARG A N 1
ATOM 673 C CA . ARG A 1 88 ? -6.668 16.5 28.859 1 94.25 88 ARG A CA 1
ATOM 674 C C . ARG A 1 88 ? -6.574 17.656 27.875 1 94.25 88 ARG A C 1
ATOM 676 O O . ARG A 1 88 ? -6.949 18.781 28.188 1 94.25 88 ARG A O 1
ATOM 683 N N . ILE A 1 89 ? -6.043 17.375 26.703 1 94.88 89 ILE A N 1
ATOM 684 C CA . ILE A 1 89 ? -5.914 18.391 25.672 1 94.88 89 ILE A CA 1
ATOM 685 C C . ILE A 1 89 ? -7.301 18.891 25.266 1 94.88 89 ILE A C 1
ATOM 687 O O . ILE A 1 89 ? -7.512 20.094 25.094 1 94.88 89 ILE A O 1
ATOM 691 N N . GLN A 1 90 ? -8.227 17.984 25.141 1 92.44 90 GLN A N 1
ATOM 692 C CA . GLN A 1 90 ? -9.586 18.344 24.766 1 92.44 90 GLN A CA 1
ATOM 693 C C . GLN A 1 90 ? -10.234 19.266 25.797 1 92.44 90 GLN A C 1
ATOM 695 O O . GLN A 1 90 ? -10.961 20.188 25.453 1 92.44 90 GLN A O 1
ATOM 700 N N . GLN A 1 91 ? -9.984 18.984 27 1 92.94 91 GLN A N 1
ATOM 701 C CA . GLN A 1 91 ? -10.492 19.828 28.078 1 92.94 91 GLN A CA 1
ATOM 702 C C . GLN A 1 91 ? -9.922 21.234 27.984 1 92.94 91 GLN A C 1
ATOM 704 O O . GLN A 1 91 ? -10.641 22.219 28.172 1 92.94 91 GLN A O 1
ATOM 709 N N . CYS A 1 92 ? -8.672 21.312 27.75 1 93.56 92 CYS A N 1
ATOM 710 C CA . CYS A 1 92 ? -8.016 22.609 27.641 1 93.56 92 CYS A CA 1
ATOM 711 C C . CYS A 1 92 ? -8.531 23.391 26.438 1 93.56 92 CYS A C 1
ATOM 713 O O . CYS A 1 92 ? -8.625 24.625 26.484 1 93.56 92 CYS A O 1
ATOM 715 N N . LEU A 1 93 ? -8.852 22.688 25.391 1 92.31 93 LEU A N 1
ATOM 716 C CA . LEU A 1 93 ? -9.398 23.359 24.203 1 92.31 93 LEU A CA 1
ATOM 717 C C . LEU A 1 93 ? -10.797 23.891 24.484 1 92.31 93 LEU A C 1
ATOM 719 O O . LEU A 1 93 ? -11.172 24.953 23.969 1 92.31 93 LEU A O 1
ATOM 723 N N . ALA A 1 94 ? -11.531 23.141 25.281 1 90.62 94 ALA A N 1
ATOM 724 C CA . ALA A 1 94 ? -12.836 23.641 25.688 1 90.62 94 ALA A CA 1
ATOM 725 C C . ALA A 1 94 ? -12.711 24.906 26.516 1 90.62 94 ALA A C 1
ATOM 727 O O . ALA A 1 94 ? -13.508 25.828 26.375 1 90.62 94 ALA A O 1
ATOM 728 N N . GLU A 1 95 ? -11.711 24.938 27.359 1 90.38 95 GLU A N 1
ATOM 729 C CA . GLU A 1 95 ? -11.438 26.125 28.156 1 90.38 95 GLU A CA 1
ATOM 730 C C . GLU A 1 95 ? -11.023 27.297 27.281 1 90.38 95 GLU A C 1
ATOM 732 O O . GLU A 1 95 ? -11.438 28.438 27.516 1 90.38 95 GLU A O 1
ATOM 737 N N . LEU A 1 96 ? -10.25 27.047 26.312 1 87.31 96 LEU A N 1
ATOM 738 C CA . LEU A 1 96 ? -9.805 28.078 25.391 1 87.31 96 LEU A CA 1
ATOM 739 C C . LEU A 1 96 ? -10.992 28.703 24.656 1 87.31 96 LEU A C 1
ATOM 741 O O . LEU A 1 96 ? -11.031 29.906 24.438 1 87.31 96 LEU A O 1
ATOM 745 N N . ARG A 1 97 ? -11.953 27.859 24.328 1 85.75 97 ARG A N 1
ATOM 746 C CA . ARG A 1 97 ? -13.141 28.328 23.625 1 85.75 97 ARG A CA 1
ATOM 747 C C . ARG A 1 97 ? -13.945 29.281 24.5 1 85.75 97 ARG A C 1
ATOM 749 O O . ARG A 1 97 ? -14.57 30.219 24 1 85.75 97 ARG A O 1
ATOM 756 N N . MET A 1 98 ? -13.852 29.109 25.75 1 83.94 98 MET A N 1
ATOM 757 C CA . MET A 1 98 ? -14.586 29.953 26.688 1 83.94 98 MET A CA 1
ATOM 758 C C . MET A 1 98 ? -13.922 31.312 26.844 1 83.94 98 MET A C 1
ATOM 760 O O . MET A 1 98 ? -14.594 32.312 27.078 1 83.94 98 MET A O 1
ATOM 764 N N . PHE A 1 99 ? -12.648 31.422 26.719 1 76.56 99 PHE A N 1
ATOM 765 C CA . PHE A 1 99 ? -11.906 32.656 26.875 1 76.56 99 PHE A CA 1
ATOM 766 C C . PHE A 1 99 ? -12.18 33.594 25.703 1 76.56 99 PHE A C 1
ATOM 768 O O . PHE A 1 99 ? -12.18 34.812 25.859 1 76.56 99 PHE A O 1
ATOM 775 N N . ALA A 1 100 ? -12.219 33.156 24.516 1 67.62 100 ALA A N 1
ATOM 776 C CA . ALA A 1 100 ? -12.359 33.969 23.312 1 67.62 100 ALA A CA 1
ATOM 777 C C . ALA A 1 100 ? -13.703 34.719 23.312 1 67.62 100 ALA A C 1
ATOM 779 O O . ALA A 1 100 ? -13.852 35.719 22.641 1 67.62 100 ALA A O 1
ATOM 780 N N . SER A 1 101 ? -14.609 34.25 23.953 1 60.38 101 SER A N 1
ATOM 781 C CA . SER A 1 101 ? -15.922 34.875 23.969 1 60.38 101 SER A CA 1
ATOM 782 C C . SER A 1 101 ? -15.859 36.25 24.672 1 60.38 101 SER A C 1
ATOM 784 O O . SER A 1 101 ? -16.734 37.094 24.469 1 60.38 101 SER A O 1
ATOM 786 N N . HIS A 1 102 ? -14.703 36.469 25.312 1 58.84 102 HIS A N 1
ATOM 787 C CA . HIS A 1 102 ? -14.68 37.719 26.078 1 58.84 102 HIS A CA 1
ATOM 788 C C . HIS A 1 102 ? -13.828 38.75 25.375 1 58.84 102 HIS A C 1
ATOM 790 O O . HIS A 1 102 ? -12.625 38.562 25.188 1 58.84 102 HIS A O 1
ATOM 796 N N . GLY A 1 103 ? -14.156 39.156 24.141 1 51.88 103 GLY A N 1
ATOM 797 C CA . GLY A 1 103 ? -13.531 40.188 23.312 1 51.88 103 GLY A CA 1
ATOM 798 C C . GLY A 1 103 ? -12.844 41.281 24.109 1 51.88 103 GLY A C 1
ATOM 799 O O . GLY A 1 103 ? -13.406 42.344 24.312 1 51.88 103 GLY A O 1
ATOM 800 N N . ASP A 1 104 ? -11.781 40.906 24.812 1 56.16 104 ASP A N 1
ATOM 801 C CA . ASP A 1 104 ? -11.18 42 25.578 1 56.16 104 ASP A CA 1
ATOM 802 C C . ASP A 1 104 ? -10.32 42.906 24.688 1 56.16 104 ASP A C 1
ATOM 804 O O . ASP A 1 104 ? -9.711 42.406 23.719 1 56.16 104 ASP A O 1
ATOM 808 N N . ARG A 1 105 ? -10.57 44.156 24.734 1 55.59 105 ARG A N 1
ATOM 809 C CA . ARG A 1 105 ? -9.867 45.219 24 1 55.59 105 ARG A CA 1
ATOM 810 C C . ARG A 1 105 ? -8.359 45.125 24.219 1 55.59 105 ARG A C 1
ATOM 812 O O . ARG A 1 105 ? -7.91 44.719 25.297 1 55.59 105 ARG A O 1
ATOM 819 N N . VAL A 1 106 ? -7.574 45.25 23.141 1 55.34 106 VAL A N 1
ATOM 820 C CA . VAL A 1 106 ? -6.117 45.312 23.078 1 55.34 106 VAL A CA 1
ATOM 821 C C . VAL A 1 106 ? -5.582 46.344 24.062 1 55.34 106 VAL A C 1
ATOM 823 O O . VAL A 1 106 ? -5.977 47.5 24.016 1 55.34 106 VAL A O 1
ATOM 826 N N . THR A 1 107 ? -5.211 45.938 25.281 1 55.5 107 THR A N 1
ATOM 827 C CA . THR A 1 107 ? -4.531 46.938 26.125 1 55.5 107 THR A CA 1
ATOM 828 C C . THR A 1 107 ? -3.021 46.844 25.922 1 55.5 107 THR A C 1
ATOM 830 O O . THR A 1 107 ? -2.498 45.844 25.438 1 55.5 107 THR A O 1
ATOM 833 N N . SER A 1 108 ? -2.27 48.094 25.859 1 53.06 108 SER A N 1
ATOM 834 C CA . SER A 1 108 ? -0.823 48.281 25.797 1 53.06 108 SER A CA 1
ATOM 835 C C . SER A 1 108 ? -0.095 47.188 26.594 1 53.06 108 SER A C 1
ATOM 837 O O . SER A 1 108 ? 0.985 46.75 26.203 1 53.06 108 SER A O 1
ATOM 839 N N . ASP A 1 109 ? -0.677 46.719 27.578 1 61.97 109 ASP A N 1
ATOM 840 C CA . ASP A 1 109 ? -0.094 45.75 28.516 1 61.97 109 ASP A CA 1
ATOM 841 C C . ASP A 1 109 ? -0.065 44.344 27.922 1 61.97 109 ASP A C 1
ATOM 843 O O . ASP A 1 109 ? 0.583 43.438 28.469 1 61.97 109 ASP A O 1
ATOM 847 N N . ARG A 1 110 ? -0.419 44.312 26.766 1 63.47 110 ARG A N 1
ATOM 848 C CA . ARG A 1 110 ? -0.6 43 26.172 1 63.47 110 ARG A CA 1
ATOM 849 C C . ARG A 1 110 ? 0.73 42.406 25.688 1 63.47 110 ARG A C 1
ATOM 851 O O . ARG A 1 110 ? 0.99 41.219 25.844 1 63.47 110 ARG A O 1
ATOM 858 N N . ILE A 1 111 ? 1.597 43.188 25.125 1 63.12 111 ILE A N 1
ATOM 859 C CA . ILE A 1 111 ? 2.898 42.75 24.641 1 63.12 111 ILE A CA 1
ATOM 860 C C . ILE A 1 111 ? 3.734 42.219 25.797 1 63.12 111 ILE A C 1
ATOM 862 O O . ILE A 1 111 ? 4.441 41.219 25.672 1 63.12 111 ILE A O 1
ATOM 866 N N . ASP A 1 112 ? 3.561 42.969 26.828 1 68.06 112 ASP A N 1
ATOM 867 C CA . ASP A 1 112 ? 4.289 42.531 28.016 1 68.06 112 ASP A CA 1
ATOM 868 C C . ASP A 1 112 ? 3.781 41.188 28.5 1 68.06 112 ASP A C 1
ATOM 870 O O . ASP A 1 112 ? 4.562 40.344 28.953 1 68.06 112 ASP A O 1
ATOM 874 N N . GLU A 1 113 ? 2.527 41 28.344 1 73.19 113 GLU A N 1
ATOM 875 C CA . GLU A 1 113 ? 1.949 39.75 28.766 1 73.19 113 GLU A CA 1
ATOM 876 C C . GLU A 1 113 ? 2.406 38.594 27.859 1 73.19 113 GLU A C 1
ATOM 878 O O . GLU A 1 113 ? 2.637 37.469 28.312 1 73.19 113 GLU A O 1
ATOM 883 N N . LEU A 1 114 ? 2.467 38.906 26.562 1 69.31 114 LEU A N 1
ATOM 884 C CA . LEU A 1 114 ? 2.939 37.906 25.609 1 69.31 114 LEU A CA 1
ATOM 885 C C . LEU A 1 114 ? 4.387 37.531 25.906 1 69.31 114 LEU A C 1
ATOM 887 O O . LEU A 1 114 ? 4.738 36.344 25.859 1 69.31 114 LEU A O 1
ATOM 891 N N . ARG A 1 115 ? 5.133 38.406 26.172 1 68 115 ARG A N 1
ATOM 892 C CA . ARG A 1 115 ? 6.535 38.156 26.516 1 68 115 ARG A CA 1
ATOM 893 C C . ARG A 1 115 ? 6.652 37.312 27.766 1 68 115 ARG A C 1
ATOM 895 O O . ARG A 1 115 ? 7.469 36.375 27.828 1 68 115 ARG A O 1
ATOM 902 N N . THR A 1 116 ? 5.852 37.719 28.672 1 74 116 THR A N 1
ATOM 903 C CA . THR A 1 116 ? 5.891 36.969 29.938 1 74 116 THR A CA 1
ATOM 904 C C . THR A 1 116 ? 5.438 35.531 29.734 1 74 116 THR A C 1
ATOM 906 O O . THR A 1 116 ? 5.953 34.625 30.375 1 74 116 THR A O 1
ATOM 909 N N . ALA A 1 117 ? 4.488 35.406 28.875 1 76.44 117 ALA A N 1
ATOM 910 C CA . ALA A 1 117 ? 3.996 34.062 28.578 1 76.44 117 ALA A CA 1
ATOM 911 C C . ALA A 1 117 ? 5.086 33.188 27.938 1 76.44 117 ALA A C 1
ATOM 913 O O . ALA A 1 117 ? 5.238 32.031 28.266 1 76.44 117 ALA A O 1
ATOM 914 N N . ILE A 1 118 ? 5.809 33.75 26.984 1 71.69 118 ILE A N 1
ATOM 915 C CA . ILE A 1 118 ? 6.891 33.031 26.297 1 71.69 118 ILE A CA 1
ATOM 916 C C . ILE A 1 118 ? 7.984 32.656 27.297 1 71.69 118 ILE A C 1
ATOM 918 O O . ILE A 1 118 ? 8.484 31.547 27.281 1 71.69 118 ILE A O 1
ATOM 922 N N . GLN A 1 119 ? 8.281 33.562 28.156 1 70.25 119 GLN A N 1
ATOM 923 C CA . GLN A 1 119 ? 9.297 33.312 29.172 1 70.25 119 GLN A CA 1
ATOM 924 C C . GLN A 1 119 ? 8.867 32.188 30.125 1 70.25 119 GLN A C 1
ATOM 926 O O . GLN A 1 119 ? 9.68 31.328 30.484 1 70.25 119 GLN A O 1
ATOM 931 N N . HIS A 1 120 ? 7.656 32.281 30.516 1 78.19 120 HIS A N 1
ATOM 932 C CA . HIS A 1 120 ? 7.133 31.234 31.391 1 78.19 120 HIS A CA 1
ATOM 933 C C . HIS A 1 120 ? 7.191 29.875 30.719 1 78.19 120 HIS A C 1
ATOM 935 O O . HIS A 1 120 ? 7.527 28.875 31.359 1 78.19 120 HIS A O 1
ATOM 941 N N . SER A 1 121 ? 6.824 29.859 29.453 1 76.69 121 SER A N 1
ATOM 942 C CA . SER A 1 121 ? 6.84 28.594 28.734 1 76.69 121 SER A CA 1
ATOM 943 C C . SER A 1 121 ? 8.258 28.031 28.609 1 76.69 121 SER A C 1
ATOM 945 O O . SER A 1 121 ? 8.453 26.812 28.672 1 76.69 121 SER A O 1
ATOM 947 N N . MET A 1 122 ? 9.188 28.812 28.484 1 70.44 122 MET A N 1
ATOM 948 C CA . MET A 1 122 ? 10.578 28.391 28.391 1 70.44 122 MET A CA 1
ATOM 949 C C . MET A 1 122 ? 11.062 27.812 29.719 1 70.44 122 MET A C 1
ATOM 951 O O . MET A 1 122 ? 11.781 26.828 29.75 1 70.44 122 MET A O 1
ATOM 955 N N . THR A 1 123 ? 10.656 28.562 30.719 1 71.25 123 THR A N 1
ATOM 956 C CA . THR A 1 123 ? 11.016 28.078 32.062 1 71.25 123 THR A CA 1
ATOM 957 C C . THR A 1 123 ? 10.406 26.703 32.312 1 71.25 123 THR A C 1
ATOM 959 O O . THR A 1 123 ? 11.062 25.828 32.875 1 71.25 123 THR A O 1
ATOM 962 N N . GLN A 1 124 ? 9.203 26.578 31.984 1 74.12 124 GLN A N 1
ATOM 963 C CA . GLN A 1 124 ? 8.523 25.297 32.156 1 74.12 124 GLN A CA 1
ATOM 964 C C . GLN A 1 124 ? 9.219 24.203 31.344 1 74.12 124 GLN A C 1
ATOM 966 O O . GLN A 1 124 ? 9.328 23.062 31.812 1 74.12 124 GLN A O 1
ATOM 971 N N . PHE A 1 125 ? 9.594 24.531 30.203 1 70.69 125 PHE A N 1
ATOM 972 C CA . PHE A 1 125 ? 10.266 23.578 29.328 1 70.69 125 PHE A CA 1
ATOM 973 C C . PHE A 1 125 ? 11.578 23.109 29.953 1 70.69 125 PHE A C 1
ATOM 975 O O . PHE A 1 125 ? 11.898 21.922 29.922 1 70.69 125 PHE A O 1
ATOM 982 N N . ARG A 1 126 ? 12.242 23.969 30.453 1 66.94 126 ARG A N 1
ATOM 983 C CA . ARG A 1 126 ? 13.516 23.641 31.078 1 66.94 126 ARG A CA 1
ATOM 984 C C . ARG A 1 126 ? 13.305 22.703 32.281 1 66.94 126 ARG A C 1
ATOM 986 O O . ARG A 1 126 ? 14.133 21.844 32.531 1 66.94 126 ARG A O 1
ATOM 993 N N . GLN A 1 127 ? 12.242 22.906 32.938 1 67.94 127 GLN A N 1
ATOM 994 C CA . GLN A 1 127 ? 11.938 22.078 34.094 1 67.94 127 GLN A CA 1
ATOM 995 C C . GLN A 1 127 ? 11.57 20.656 33.688 1 67.94 127 GLN A C 1
ATOM 997 O O . GLN A 1 127 ? 11.75 19.703 34.438 1 67.94 127 GLN A O 1
ATOM 1002 N N . HIS A 1 128 ? 10.891 20.578 32.562 1 63.91 128 HIS A N 1
ATOM 1003 C CA . HIS A 1 128 ? 10.469 19.281 32.062 1 63.91 128 HIS A CA 1
ATOM 1004 C C . HIS A 1 128 ? 11.633 18.516 31.453 1 63.91 128 HIS A C 1
ATOM 1006 O O . HIS A 1 128 ? 11.555 17.297 31.266 1 63.91 128 HIS A O 1
ATOM 1012 N N . LEU A 1 129 ? 12.562 19.203 31.047 1 54.28 129 LEU A N 1
ATOM 1013 C CA . LEU A 1 129 ? 13.75 18.531 30.516 1 54.28 129 LEU A CA 1
ATOM 1014 C C . LEU A 1 129 ? 14.43 17.719 31.594 1 54.28 129 LEU A C 1
ATOM 1016 O O . LEU A 1 129 ? 14.727 18.219 32.688 1 54.28 129 LEU A O 1
ATOM 1020 N N . PRO A 1 130 ? 13.977 16.469 32.094 1 46.88 130 PRO A N 1
ATOM 1021 C CA . PRO A 1 130 ? 14.758 15.797 33.125 1 46.88 130 PRO A CA 1
ATOM 1022 C C . PRO A 1 130 ? 16.203 16.281 33.188 1 46.88 130 PRO A C 1
ATOM 1024 O O . PRO A 1 130 ? 16.75 16.75 32.188 1 46.88 130 PRO A O 1
ATOM 1027 N N . LEU A 1 131 ? 16.953 16.469 34.469 1 39.62 131 LEU A N 1
ATOM 1028 C CA . LEU A 1 131 ? 18.281 15.945 34.75 1 39.62 131 LEU A CA 1
ATOM 1029 C C . LEU A 1 131 ? 18.562 14.703 33.906 1 39.62 131 LEU A C 1
ATOM 1031 O O . LEU A 1 131 ? 19.578 14.039 34.062 1 39.62 131 LEU A O 1
ATOM 1035 N N . ARG A 1 132 ? 17.625 13.844 33.719 1 37.19 132 ARG A N 1
ATOM 1036 C CA . ARG A 1 132 ? 17.75 12.492 33.188 1 37.19 132 ARG A CA 1
ATOM 1037 C C . ARG A 1 132 ? 18.516 12.484 31.859 1 37.19 132 ARG A C 1
ATOM 1039 O O . ARG A 1 132 ? 18.484 13.461 31.109 1 37.19 132 ARG A O 1
ATOM 1046 N N . ASN A 1 133 ? 19.422 11.602 31.719 1 35.91 133 ASN A N 1
ATOM 1047 C CA . ASN A 1 133 ? 20.312 10.977 30.75 1 35.91 133 ASN A CA 1
ATOM 1048 C C . ASN A 1 133 ? 19.641 10.875 29.375 1 35.91 133 ASN A C 1
ATOM 1050 O O . ASN A 1 133 ? 20.094 10.117 28.516 1 35.91 133 ASN A O 1
ATOM 1054 N N . THR A 1 134 ? 18.281 10.781 29.312 1 38.97 134 THR A N 1
ATOM 1055 C CA . THR A 1 134 ? 17.766 10.273 28.062 1 38.97 134 THR A CA 1
ATOM 1056 C C . THR A 1 134 ? 18 11.273 26.938 1 38.97 134 THR A C 1
ATOM 1058 O O . THR A 1 134 ? 18.016 12.484 27.172 1 38.97 134 THR A O 1
ATOM 1061 N N . SER A 1 135 ? 18.547 10.883 25.844 1 38.44 135 SER A N 1
ATOM 1062 C CA . SER A 1 135 ? 19.031 11.344 24.562 1 38.44 135 SER A CA 1
ATOM 1063 C C . SER A 1 135 ? 18.031 12.281 23.891 1 38.44 135 SER A C 1
ATOM 1065 O O . SER A 1 135 ? 18 12.391 22.656 1 38.44 135 SER A O 1
ATOM 1067 N N . ILE A 1 136 ? 17 12.578 24.531 1 41.81 136 ILE A N 1
ATOM 1068 C CA . ILE A 1 136 ? 16.188 13.469 23.703 1 41.81 136 ILE A CA 1
ATOM 1069 C C . ILE A 1 136 ? 16.906 14.805 23.531 1 41.81 136 ILE A C 1
ATOM 1071 O O . ILE A 1 136 ? 17.203 15.477 24.516 1 41.81 136 ILE A O 1
ATOM 1075 N N . ASP A 1 137 ? 17.812 14.906 22.688 1 39.97 137 ASP A N 1
ATOM 1076 C CA . ASP A 1 137 ? 18.422 16.172 22.297 1 39.97 137 ASP A CA 1
ATOM 1077 C C . ASP A 1 137 ? 17.375 17.281 22.188 1 39.97 137 ASP A C 1
ATOM 1079 O O . ASP A 1 137 ? 16.609 17.328 21.219 1 39.97 137 ASP A O 1
ATOM 1083 N N . PHE A 1 138 ? 17 17.797 23.281 1 36.97 138 PHE A N 1
ATOM 1084 C CA . PHE A 1 138 ? 16.094 18.922 23.422 1 36.97 138 PHE A CA 1
ATOM 1085 C C . PHE A 1 138 ? 16.438 20.031 22.438 1 36.97 138 PHE A C 1
ATOM 1087 O O . PHE A 1 138 ? 15.711 21.016 22.312 1 36.97 138 PHE A O 1
ATOM 1094 N N . THR A 1 139 ? 17.719 20.062 22.062 1 40.12 139 THR A N 1
ATOM 1095 C CA . THR A 1 139 ? 18.047 21.172 21.188 1 40.12 139 THR A CA 1
ATOM 1096 C C . THR A 1 139 ? 17 21.312 20.078 1 40.12 139 THR A C 1
ATOM 1098 O O . THR A 1 139 ? 17.016 22.297 19.328 1 40.12 139 THR A O 1
ATOM 1101 N N . LYS A 1 140 ? 16.344 20.25 19.875 1 40.62 140 LYS A N 1
ATOM 1102 C CA . LYS A 1 140 ? 15.531 20.328 18.672 1 40.62 140 LYS A CA 1
ATOM 1103 C C . LYS A 1 140 ? 14.102 20.734 18.984 1 40.62 140 LYS A C 1
ATOM 1105 O O . LYS A 1 140 ? 13.188 20.531 18.188 1 40.62 140 LYS A O 1
ATOM 1110 N N . CYS A 1 141 ? 13.969 21.219 20.281 1 39.34 141 CYS A N 1
ATOM 1111 C CA . CYS A 1 141 ? 12.602 21.562 20.656 1 39.34 141 CYS A CA 1
ATOM 1112 C C . CYS A 1 141 ? 12.141 22.828 19.953 1 39.34 141 CYS A C 1
ATOM 1114 O O . CYS A 1 141 ? 12.852 23.844 19.969 1 39.34 141 CYS A O 1
ATOM 1116 N N . SER A 1 142 ? 11.617 22.781 18.828 1 41.56 142 SER A N 1
ATOM 1117 C CA . SER A 1 142 ? 11 23.922 18.156 1 41.56 142 SER A CA 1
ATOM 1118 C C . SER A 1 142 ? 9.758 24.406 18.891 1 41.56 142 SER A C 1
ATOM 1120 O O . SER A 1 142 ? 9.078 23.609 19.562 1 41.56 142 SER A O 1
ATOM 1122 N N . TYR A 1 143 ? 9.945 25.672 19.562 1 40.44 143 TYR A N 1
ATOM 1123 C CA . TYR A 1 143 ? 8.875 26.406 20.234 1 40.44 143 TYR A CA 1
ATOM 1124 C C . TYR A 1 143 ? 8.023 27.172 19.234 1 40.44 143 TYR A C 1
ATOM 1126 O O . TYR A 1 143 ? 8.531 28 18.469 1 40.44 143 TYR A O 1
ATOM 1134 N N . TYR A 1 144 ? 7.004 26.609 18.766 1 42.5 144 TYR A N 1
ATOM 1135 C CA . TYR A 1 144 ? 6.141 27.328 17.828 1 42.5 144 TYR A CA 1
ATOM 1136 C C . TYR A 1 144 ? 5.066 28.109 18.578 1 42.5 144 TYR A C 1
ATOM 1138 O O . TYR A 1 144 ? 4.402 27.578 19.469 1 42.5 144 TYR A O 1
ATOM 1146 N N . VAL A 1 145 ? 5.34 29.438 18.812 1 44.56 145 VAL A N 1
ATOM 1147 C CA . VAL A 1 145 ? 4.297 30.312 19.328 1 44.56 145 VAL A CA 1
ATOM 1148 C C . VAL A 1 145 ? 3.352 30.719 18.203 1 44.56 145 VAL A C 1
ATOM 1150 O O . VAL A 1 145 ? 3.795 31.188 17.156 1 44.56 145 VAL A O 1
ATOM 1153 N N . PHE A 1 146 ? 2.322 30 18.109 1 44.09 146 PHE A N 1
ATOM 1154 C CA . PHE A 1 146 ? 1.3 30.453 17.172 1 44.09 146 PHE A CA 1
ATOM 1155 C C . PHE A 1 146 ? 0.562 31.672 17.734 1 44.09 146 PHE A C 1
ATOM 1157 O O . PHE A 1 146 ? -0.08 31.578 18.781 1 44.09 146 PHE A O 1
ATOM 1164 N N . CYS A 1 147 ? 1.3 32.844 17.578 1 42.28 147 CYS A N 1
ATOM 1165 C CA . CYS A 1 147 ? 0.546 34.031 17.922 1 42.28 147 CYS A CA 1
ATOM 1166 C C . CYS A 1 147 ? -0.436 34.375 16.797 1 42.28 147 CYS A C 1
ATOM 1168 O O . CYS A 1 147 ? -0.042 34.531 15.648 1 42.28 147 CYS A O 1
ATOM 1170 N N . VAL A 1 148 ? -1.575 33.906 16.953 1 36 148 VAL A N 1
ATOM 1171 C CA . VAL A 1 148 ? -2.553 34.469 16.016 1 36 148 VAL A CA 1
ATOM 1172 C C . VAL A 1 148 ? -2.609 36 16.188 1 36 148 VAL A C 1
ATOM 1174 O O . VAL A 1 148 ? -3.213 36.5 17.141 1 36 148 VAL A O 1
ATOM 1177 N N . LYS A 1 149 ? -1.352 36.531 16.359 1 36.22 149 LYS A N 1
ATOM 1178 C CA . LYS A 1 149 ? -1.475 37.969 16.438 1 36.22 149 LYS A CA 1
ATOM 1179 C C . LYS A 1 149 ? -1.589 38.594 15.031 1 36.22 149 LYS A C 1
ATOM 1181 O O . LYS A 1 149 ? -0.895 38.156 14.109 1 36.22 149 LYS A O 1
ATOM 1186 N N . PHE A 1 150 ? -2.621 39.125 14.852 1 31.22 150 PHE A N 1
ATOM 1187 C CA . PHE A 1 150 ? -2.701 40.062 13.742 1 31.22 150 PHE A CA 1
ATOM 1188 C C . PHE A 1 150 ? -1.527 41.031 13.773 1 31.22 150 PHE A C 1
ATOM 1190 O O . PHE A 1 150 ? -0.854 41.25 12.758 1 31.22 150 PHE A O 1
ATOM 1197 N N . CYS A 1 151 ? -1.521 42.219 14.539 1 29.91 151 CYS A N 1
ATOM 1198 C CA . CYS A 1 151 ? -0.677 43.406 14.414 1 29.91 151 CYS A CA 1
ATOM 1199 C C . CYS A 1 151 ? 0.488 43.344 15.398 1 29.91 151 CYS A C 1
ATOM 1201 O O . CYS A 1 151 ? 0.332 43.656 16.578 1 29.91 151 CYS A O 1
ATOM 1203 N N . LEU A 1 152 ? 1.202 42.375 15.656 1 33.59 152 LEU A N 1
ATOM 1204 C CA . LEU A 1 152 ? 2 42.531 16.859 1 33.59 152 LEU A CA 1
ATOM 1205 C C . LEU A 1 152 ? 3.305 43.281 16.562 1 33.59 152 LEU A C 1
ATOM 1207 O O . LEU A 1 152 ? 4.004 42.938 15.602 1 33.59 152 LEU A O 1
ATOM 1211 N N . SER A 1 153 ? 3.484 44.5 16.906 1 32.19 153 SER A N 1
ATOM 1212 C CA . SER A 1 153 ? 4.758 45.156 17.219 1 32.19 153 SER A CA 1
ATOM 1213 C C . SER A 1 153 ? 5.461 44.469 18.375 1 32.19 153 SER A C 1
ATOM 1215 O O . SER A 1 153 ? 4.953 44.469 19.5 1 32.19 153 SER A O 1
ATOM 1217 N N . LEU A 1 154 ? 6.016 43.281 18.359 1 34.22 154 LEU A N 1
ATOM 1218 C CA . LEU A 1 154 ? 6.645 42.688 19.547 1 34.22 154 LEU A CA 1
ATOM 1219 C C . LEU A 1 154 ? 7.938 43.438 19.891 1 34.22 154 LEU A C 1
ATOM 1221 O O . LEU A 1 154 ? 8.844 43.531 19.062 1 34.22 154 LEU A O 1
ATOM 1225 N N . PRO A 1 155 ? 8.078 44.312 20.766 1 31.36 155 PRO A N 1
ATOM 1226 C CA . PRO A 1 155 ? 9.305 44.938 21.266 1 31.36 155 PRO A CA 1
ATOM 1227 C C . PRO A 1 155 ? 10.219 43.938 21.984 1 31.36 155 PRO A C 1
ATOM 1229 O O . PRO A 1 155 ? 11.117 44.344 22.734 1 31.36 155 PRO A O 1
ATOM 1232 N N . CYS A 1 156 ? 10.008 42.688 22.281 1 33.16 156 CYS A N 1
ATOM 1233 C CA . CYS A 1 156 ? 10.773 42.125 23.391 1 33.16 156 CYS A CA 1
ATOM 1234 C C . CYS A 1 156 ? 12.203 41.844 22.969 1 33.16 156 CYS A C 1
ATOM 1236 O O . CYS A 1 156 ? 12.453 41.438 21.844 1 33.16 156 CYS A O 1
ATOM 1238 N N . SER A 1 157 ? 13.219 42.375 23.656 1 33.38 157 SER A N 1
ATOM 1239 C CA . SER A 1 157 ? 14.633 42.062 23.812 1 33.38 157 SER A CA 1
ATOM 1240 C C . SER A 1 157 ? 14.82 40.562 24.156 1 33.38 157 SER A C 1
ATOM 1242 O O . SER A 1 157 ? 14.32 40.125 25.188 1 33.38 157 SER A O 1
ATOM 1244 N N . LEU A 1 158 ? 14.727 39.562 23.453 1 35.66 158 LEU A N 1
ATOM 1245 C CA . LEU A 1 158 ? 14.93 38.125 23.641 1 35.66 158 LEU A CA 1
ATOM 1246 C C . LEU A 1 158 ? 16.359 37.844 24.125 1 35.66 158 LEU A C 1
ATOM 1248 O O . LEU A 1 158 ? 17.172 37.344 23.359 1 35.66 158 LEU A O 1
ATOM 1252 N N . THR A 1 159 ? 17.109 38.5 24.781 1 35.66 159 THR A N 1
ATOM 1253 C CA . THR A 1 159 ? 18.422 38.188 25.344 1 35.66 159 THR A CA 1
ATOM 1254 C C . THR A 1 159 ? 18.391 36.781 26 1 35.66 159 THR A C 1
ATOM 1256 O O . THR A 1 159 ? 19.391 36.062 25.969 1 35.66 159 THR A O 1
ATOM 1259 N N . ASP A 1 160 ? 17.547 36.469 26.938 1 33.34 160 ASP A N 1
ATOM 1260 C CA . ASP A 1 160 ? 17.672 35.281 27.75 1 33.34 160 ASP A CA 1
ATOM 1261 C C . ASP A 1 160 ? 17.375 34.031 26.922 1 33.34 160 ASP A C 1
ATOM 1263 O O . ASP A 1 160 ? 17.203 32.938 27.484 1 33.34 160 ASP A O 1
ATOM 1267 N N . PHE A 1 161 ? 16.938 34.156 25.734 1 33.97 161 PHE A N 1
ATOM 1268 C CA . PHE A 1 161 ? 16.609 33 24.922 1 33.97 161 PHE A CA 1
ATOM 1269 C C . PHE A 1 161 ? 17.875 32.25 24.5 1 33.97 161 PHE A C 1
ATOM 1271 O O . PHE A 1 161 ? 17.844 31.453 23.547 1 33.97 161 PHE A O 1
ATOM 1278 N N . HIS A 1 162 ? 18.984 32.5 25.062 1 33.84 162 HIS A N 1
ATOM 1279 C CA . HIS A 1 162 ? 20.219 31.828 24.672 1 33.84 162 HIS A CA 1
ATOM 1280 C C . HIS A 1 162 ? 20.016 30.328 24.562 1 33.84 162 HIS A C 1
ATOM 1282 O O . HIS A 1 162 ? 20.781 29.641 23.891 1 33.84 162 HIS A O 1
ATOM 1288 N N . CYS A 1 163 ? 19.391 29.781 25.531 1 31.62 163 CYS A N 1
ATOM 1289 C CA . CYS A 1 163 ? 19.422 28.328 25.562 1 31.62 163 CYS A CA 1
ATOM 1290 C C . CYS A 1 163 ? 18.516 27.75 24.469 1 31.62 163 CYS A C 1
ATOM 1292 O O . CYS A 1 163 ? 18.359 26.531 24.391 1 31.62 163 CYS A O 1
ATOM 1294 N N . LEU A 1 164 ? 17.578 28.547 24.078 1 34.91 164 LEU A N 1
ATOM 1295 C CA . LEU A 1 164 ? 16.734 27.875 23.094 1 34.91 164 LEU A CA 1
ATOM 1296 C C . LEU A 1 164 ? 17.438 27.75 21.75 1 34.91 164 LEU A C 1
ATOM 1298 O O . LEU A 1 164 ? 18 28.734 21.25 1 34.91 164 LEU A O 1
ATOM 1302 N N . CYS A 1 165 ? 18.156 26.781 21.406 1 35.47 165 CYS A N 1
ATOM 1303 C CA . CYS A 1 165 ? 18.844 26.594 20.141 1 35.47 165 CYS A CA 1
ATOM 1304 C C . CYS A 1 165 ? 18.016 27.172 18.984 1 35.47 165 CYS A C 1
ATOM 1306 O O . CYS A 1 165 ? 18.562 27.797 18.078 1 35.47 165 CYS A O 1
ATOM 1308 N N . SER A 1 166 ? 16.891 26.703 18.656 1 39.41 166 SER A N 1
ATOM 1309 C CA . SER A 1 166 ? 16.172 27.219 17.5 1 39.41 166 SER A CA 1
ATOM 1310 C C . SER A 1 166 ? 14.727 27.578 17.859 1 39.41 166 SER A C 1
ATOM 1312 O O . SER A 1 166 ? 14.094 26.875 18.656 1 39.41 166 SER A O 1
ATOM 1314 N N . LEU A 1 167 ? 14.469 28.812 18.25 1 41.34 167 LEU A N 1
ATOM 1315 C CA . LEU A 1 167 ? 13.117 29.328 18.453 1 41.34 167 LEU A CA 1
ATOM 1316 C C . LEU A 1 167 ? 12.492 29.719 17.109 1 41.34 167 LEU A C 1
ATOM 1318 O O . LEU A 1 167 ? 13.086 30.484 16.344 1 41.34 167 LEU A O 1
ATOM 1322 N N . THR A 1 168 ? 11.75 28.75 16.547 1 45.38 168 THR A N 1
ATOM 1323 C CA . THR A 1 168 ? 11 29.156 15.367 1 45.38 168 THR A CA 1
ATOM 1324 C C . THR A 1 168 ? 9.617 29.688 15.766 1 45.38 168 THR A C 1
ATOM 1326 O O . THR A 1 168 ? 8.859 29 16.453 1 45.38 168 THR A O 1
ATOM 1329 N N . LEU A 1 169 ? 9.516 31 15.938 1 43.44 169 LEU A N 1
ATOM 1330 C CA . LEU A 1 169 ? 8.227 31.625 16.172 1 43.44 169 LEU A CA 1
ATOM 1331 C C . LEU A 1 169 ? 7.438 31.766 14.883 1 43.44 169 LEU A C 1
ATOM 1333 O O . LEU A 1 169 ? 7.918 32.375 13.922 1 43.44 169 LEU A O 1
ATOM 1337 N N . ASN A 1 170 ? 6.488 30.797 14.648 1 43.59 170 ASN A N 1
ATOM 1338 C CA . ASN A 1 170 ? 5.609 30.906 13.492 1 43.59 170 ASN A CA 1
ATOM 1339 C C . ASN A 1 170 ? 4.383 31.75 13.797 1 43.59 170 ASN A C 1
ATOM 1341 O O . ASN A 1 170 ? 3.637 31.469 14.727 1 43.59 170 ASN A O 1
ATOM 1345 N N . LEU A 1 171 ? 4.492 33.031 13.391 1 40.81 171 LEU A N 1
ATOM 1346 C CA . LEU A 1 171 ? 3.348 33.938 13.578 1 40.81 171 LEU A CA 1
ATOM 1347 C C . LEU A 1 171 ? 2.385 33.812 12.398 1 40.81 171 LEU A C 1
ATOM 1349 O O . LEU A 1 171 ? 2.811 33.812 11.242 1 40.81 171 LEU A O 1
ATOM 1353 N N . MET A 1 172 ? 1.272 33.188 12.586 1 40.25 172 MET A N 1
ATOM 1354 C CA . MET A 1 172 ? 0.25 33.156 11.547 1 40.25 172 MET A CA 1
ATOM 1355 C C . MET A 1 172 ? -0.285 34.531 11.242 1 40.25 172 MET A C 1
ATOM 1357 O O . MET A 1 172 ? -0.713 35.25 12.156 1 40.25 172 MET A O 1
ATOM 1361 N N . ARG A 1 173 ? 0.314 35.219 10.219 1 41.31 173 ARG A N 1
ATOM 1362 C CA . ARG A 1 173 ? -0.244 36.5 9.812 1 41.31 173 ARG A CA 1
ATOM 1363 C C . ARG A 1 173 ? -1.455 36.281 8.906 1 41.31 173 ARG A C 1
ATOM 1365 O O . ARG A 1 173 ? -1.456 35.406 8.039 1 41.31 173 ARG A O 1
ATOM 1372 N N . ARG A 1 174 ? -2.58 36.844 9.344 1 37.53 174 ARG A N 1
ATOM 1373 C CA . ARG A 1 174 ? -3.658 36.938 8.367 1 37.53 174 ARG A CA 1
ATOM 1374 C C . ARG A 1 174 ? -3.174 37.625 7.086 1 37.53 174 ARG A C 1
ATOM 1376 O O . ARG A 1 174 ? -2.291 38.469 7.125 1 37.53 174 ARG A O 1
ATOM 1383 N N . LYS A 1 175 ? -3.354 37.094 6 1 39.88 175 LYS A N 1
ATOM 1384 C CA . LYS A 1 175 ? -2.951 37.594 4.699 1 39.88 175 LYS A CA 1
ATOM 1385 C C . LYS A 1 175 ? -2.922 39.125 4.707 1 39.88 175 LYS A C 1
ATOM 1387 O O . LYS A 1 175 ? -2.025 39.75 4.125 1 39.88 175 LYS A O 1
ATOM 1392 N N . LYS A 1 176 ? -4.016 39.812 4.957 1 37.72 176 LYS A N 1
ATOM 1393 C CA . LYS A 1 176 ? -4.172 41.219 4.613 1 37.72 176 LYS A CA 1
ATOM 1394 C C . LYS A 1 176 ? -3.467 42.125 5.629 1 37.72 176 LYS A C 1
ATOM 1396 O O . LYS A 1 176 ? -3.686 43.344 5.648 1 37.72 176 LYS A O 1
ATOM 1401 N N . LEU A 1 177 ? -2.938 41.594 6.52 1 35.41 177 LEU A N 1
ATOM 1402 C CA . LEU A 1 177 ? -2.512 42.688 7.406 1 35.41 177 LEU A CA 1
ATOM 1403 C C . LEU A 1 177 ? -1.215 43.312 6.91 1 35.41 177 LEU A C 1
ATOM 1405 O O . LEU A 1 177 ? -0.302 42.625 6.477 1 35.41 177 LEU A O 1
ATOM 1409 N N . PRO A 1 178 ? -1.247 44.625 6.688 1 35.16 178 PRO A N 1
ATOM 1410 C CA . PRO A 1 178 ? -0.083 45.469 6.348 1 35.16 178 PRO A CA 1
ATOM 1411 C C . PRO A 1 178 ? 1.175 45.031 7.105 1 35.16 178 PRO A C 1
ATOM 1413 O O . PRO A 1 178 ? 1.082 44.469 8.195 1 35.16 178 PRO A O 1
ATOM 1416 N N . GLN A 1 179 ? 2.227 45 6.332 1 39.12 179 GLN A N 1
ATOM 1417 C CA . GLN A 1 179 ? 3.594 44.875 6.824 1 39.12 179 GLN A CA 1
ATOM 1418 C C . GLN A 1 179 ? 3.764 45.531 8.18 1 39.12 179 GLN A C 1
ATOM 1420 O O . GLN A 1 179 ? 3.535 46.75 8.305 1 39.12 179 GLN A O 1
ATOM 1425 N N . LEU A 1 180 ? 3.242 45.031 9.141 1 35.59 180 LEU A N 1
ATOM 1426 C CA . LEU A 1 180 ? 3.572 45.719 10.367 1 35.59 180 LEU A CA 1
ATOM 1427 C C . LEU A 1 180 ? 5.043 46.125 10.391 1 35.59 180 LEU A C 1
ATOM 1429 O O . LEU A 1 180 ? 5.914 45.312 10.062 1 35.59 180 LEU A O 1
ATOM 1433 N N . PRO A 1 181 ? 5.254 47.344 10.148 1 35.38 181 PRO A N 1
ATOM 1434 C CA . PRO A 1 181 ? 6.625 47.844 10.305 1 35.38 181 PRO A CA 1
ATOM 1435 C C . PRO A 1 181 ? 7.312 47.281 11.547 1 35.38 181 PRO A C 1
ATOM 1437 O O . PRO A 1 181 ? 6.855 47.5 12.672 1 35.38 181 PRO A O 1
ATOM 1440 N N . PHE A 1 182 ? 7.676 45.969 11.477 1 37.72 182 PHE A N 1
ATOM 1441 C CA . PHE A 1 182 ? 8.531 45.562 12.586 1 37.72 182 PHE A CA 1
ATOM 1442 C C . PHE A 1 182 ? 9.688 46.531 12.758 1 37.72 182 PHE A C 1
ATOM 1444 O O . PHE A 1 182 ? 10.242 47.031 11.773 1 37.72 182 PHE A O 1
ATOM 1451 N N . PRO A 1 183 ? 9.797 47.281 13.734 1 38.31 183 PRO A N 1
ATOM 1452 C CA . PRO A 1 183 ? 10.992 48.125 13.797 1 38.31 183 PRO A CA 1
ATOM 1453 C C . PRO A 1 183 ? 12.25 47.375 13.336 1 38.31 183 PRO A C 1
ATOM 1455 O O . PRO A 1 183 ? 12.344 46.156 13.453 1 38.31 183 PRO A O 1
ATOM 1458 N N . GLU A 1 184 ? 13.016 47.844 12.375 1 40.66 184 GLU A N 1
ATOM 1459 C CA . GLU A 1 184 ? 14.32 47.531 11.805 1 40.66 184 GLU A CA 1
ATOM 1460 C C . GLU A 1 184 ? 15.25 46.906 12.844 1 40.66 184 GLU A C 1
ATOM 1462 O O . GLU A 1 184 ? 16.109 46.094 12.508 1 40.66 184 GLU A O 1
ATOM 1467 N N . ASP A 1 185 ? 15.398 47.438 14.086 1 40.03 185 ASP A N 1
ATOM 1468 C CA . ASP A 1 185 ? 16.578 47.219 14.898 1 40.03 185 ASP A CA 1
ATOM 1469 C C . ASP A 1 185 ? 16.484 45.906 15.672 1 40.03 185 ASP A C 1
ATOM 1471 O O . ASP A 1 185 ? 17.328 45.594 16.516 1 40.03 185 ASP A O 1
ATOM 1475 N N . ASP A 1 186 ? 15.289 45.312 16.031 1 41.84 186 ASP A N 1
ATOM 1476 C CA . ASP A 1 186 ? 15.25 44.344 17.141 1 41.84 186 ASP A CA 1
ATOM 1477 C C . ASP A 1 186 ? 15.648 42.969 16.672 1 41.84 186 ASP A C 1
ATOM 1479 O O . ASP A 1 186 ? 15.211 42.5 15.609 1 41.84 186 ASP A O 1
ATOM 1483 N N . GLU A 1 187 ? 16.781 42.406 17.156 1 43.28 187 GLU A N 1
ATOM 1484 C CA . GLU A 1 187 ? 17.453 41.125 17.078 1 43.28 187 GLU A CA 1
ATOM 1485 C C . GLU A 1 187 ? 16.453 39.969 17.188 1 43.28 187 GLU A C 1
ATOM 1487 O O . GLU A 1 187 ? 16.688 38.875 16.641 1 43.28 187 GLU A O 1
ATOM 1492 N N . LEU A 1 188 ? 15.359 40.156 17.984 1 43.81 188 LEU A N 1
ATOM 1493 C CA . LEU A 1 188 ? 14.406 39.062 18.203 1 43.81 188 LEU A CA 1
ATOM 1494 C C . LEU A 1 188 ? 13.727 38.688 16.891 1 43.81 188 LEU A C 1
ATOM 1496 O O . LEU A 1 188 ? 13.398 37.5 16.703 1 43.81 188 LEU A O 1
ATOM 1500 N N . LEU A 1 189 ? 13.57 39.625 16.031 1 47.31 189 LEU A N 1
ATOM 1501 C CA . LEU A 1 189 ? 12.812 39.375 14.805 1 47.31 189 LEU A CA 1
ATOM 1502 C C . LEU A 1 189 ? 13.516 38.375 13.914 1 47.31 189 LEU A C 1
ATOM 1504 O O . LEU A 1 189 ? 12.875 37.688 13.125 1 47.31 189 LEU A O 1
ATOM 1508 N N . SER A 1 190 ? 14.836 38.375 14.227 1 48.72 190 SER A N 1
ATOM 1509 C CA . SER A 1 190 ? 15.547 37.5 13.328 1 48.72 190 SER A CA 1
ATOM 1510 C C . SER A 1 190 ? 15.18 36.031 13.586 1 48.72 190 SER A C 1
ATOM 1512 O O . SER A 1 190 ? 15.336 35.188 12.711 1 48.72 190 SER A O 1
ATOM 1514 N N . PHE A 1 191 ? 14.5 35.875 14.875 1 49.16 191 PHE A N 1
ATOM 1515 C CA . PHE A 1 191 ? 14.195 34.469 15.195 1 49.16 191 PHE A CA 1
ATOM 1516 C C . PHE A 1 191 ? 12.742 34.156 14.867 1 49.16 191 PHE A C 1
ATOM 1518 O O . PHE A 1 191 ? 12.312 33 15.023 1 49.16 191 PHE A O 1
ATOM 1525 N N . ILE A 1 192 ? 12.023 35.219 14.438 1 53.53 192 ILE A N 1
ATOM 1526 C CA . ILE A 1 192 ? 10.602 35 14.203 1 53.53 192 ILE A CA 1
ATOM 1527 C C . ILE A 1 192 ? 10.352 34.719 12.727 1 53.53 192 ILE A C 1
ATOM 1529 O O . ILE A 1 192 ? 10.828 35.469 11.859 1 53.53 192 ILE A O 1
ATOM 1533 N N . ASP A 1 193 ? 9.883 33.438 12.484 1 57.59 193 ASP A N 1
ATOM 1534 C CA . ASP A 1 193 ? 9.43 33.094 11.141 1 57.59 193 ASP A CA 1
ATOM 1535 C C . ASP A 1 193 ? 7.938 33.375 10.977 1 57.59 193 ASP A C 1
ATOM 1537 O O . ASP A 1 193 ? 7.125 33 11.812 1 57.59 193 ASP A O 1
ATOM 1541 N N . PHE A 1 194 ? 7.652 34.312 10.078 1 56.12 194 PHE A N 1
ATOM 1542 C CA . PHE A 1 194 ? 6.258 34.656 9.828 1 56.12 194 PHE A CA 1
ATOM 1543 C C . PHE A 1 194 ? 5.688 33.812 8.695 1 56.12 194 PHE A C 1
ATOM 1545 O O . PHE A 1 194 ? 6.32 33.656 7.645 1 56.12 194 PHE A O 1
ATOM 1552 N N . GLN A 1 195 ? 4.617 33.062 9.055 1 59.66 195 GLN A N 1
ATOM 1553 C CA . GLN A 1 195 ? 3.924 32.312 8.023 1 59.66 195 GLN A CA 1
ATOM 1554 C C . GLN A 1 195 ? 2.455 32.719 7.934 1 59.66 195 GLN A C 1
ATOM 1556 O O . GLN A 1 195 ? 1.7 32.562 8.891 1 59.66 195 GLN A O 1
ATOM 1561 N N . PRO A 1 196 ? 2.109 33.406 6.859 1 61.25 196 PRO A N 1
ATOM 1562 C CA . PRO A 1 196 ? 0.69 33.719 6.676 1 61.25 196 PRO A CA 1
ATOM 1563 C C . PRO A 1 196 ? -0.174 32.469 6.488 1 61.25 196 PRO A C 1
ATOM 1565 O O . PRO A 1 196 ? 0.236 31.516 5.809 1 61.25 196 PRO A O 1
ATOM 1568 N N . LEU A 1 197 ? -1.281 32.406 7.34 1 64.31 197 LEU A N 1
ATOM 1569 C CA . LEU A 1 197 ? -2.178 31.25 7.234 1 64.31 197 LEU A CA 1
ATOM 1570 C C . LEU A 1 197 ? -3.631 31.703 7.16 1 64.31 197 LEU A C 1
ATOM 1572 O O . LEU A 1 197 ? -4.035 32.625 7.867 1 64.31 197 LEU A O 1
ATOM 1576 N N . ASP A 1 198 ? -4.363 31.188 6.207 1 66.5 198 ASP A N 1
ATOM 1577 C CA . ASP A 1 198 ? -5.812 31.375 6.207 1 66.5 198 ASP A CA 1
ATOM 1578 C C . ASP A 1 198 ? -6.461 30.656 7.379 1 66.5 198 ASP A C 1
ATOM 1580 O O . ASP A 1 198 ? -6.059 29.547 7.734 1 66.5 198 ASP A O 1
ATOM 1584 N N . CYS A 1 199 ? -7.398 31.328 8 1 69.38 199 CYS A N 1
ATOM 1585 C CA . CYS A 1 199 ? -8.023 30.75 9.195 1 69.38 199 CYS A CA 1
ATOM 1586 C C . CYS A 1 199 ? -9.156 29.812 8.812 1 69.38 199 CYS A C 1
ATOM 1588 O O . CYS A 1 199 ? -10.32 30.062 9.141 1 69.38 199 CYS A O 1
ATOM 1590 N N . THR A 1 200 ? -8.883 28.875 8.07 1 77 200 THR A N 1
ATOM 1591 C CA . THR A 1 200 ? -9.82 27.797 7.801 1 77 200 THR A CA 1
ATOM 1592 C C . THR A 1 200 ? -9.375 26.516 8.492 1 77 200 THR A C 1
ATOM 1594 O O . THR A 1 200 ? -8.188 26.328 8.766 1 77 200 THR A O 1
ATOM 1597 N N . ALA A 1 201 ? -10.352 25.719 8.828 1 81.69 201 ALA A N 1
ATOM 1598 C CA . ALA A 1 201 ? -10.055 24.5 9.555 1 81.69 201 ALA A CA 1
ATOM 1599 C C . ALA A 1 201 ? -9.078 23.625 8.766 1 81.69 201 ALA A C 1
ATOM 1601 O O . ALA A 1 201 ? -8.156 23.031 9.344 1 81.69 201 ALA A O 1
ATOM 1602 N N . THR A 1 202 ? -9.273 23.547 7.434 1 84.06 202 THR A N 1
ATOM 1603 C CA . THR A 1 202 ? -8.445 22.703 6.578 1 84.06 202 THR A CA 1
ATOM 1604 C C . THR A 1 202 ? -7 23.203 6.574 1 84.06 202 THR A C 1
ATOM 1606 O O . THR A 1 202 ? -6.062 22.406 6.664 1 84.06 202 THR A O 1
ATOM 1609 N N . MET A 1 203 ? -6.832 24.469 6.488 1 79.56 203 MET A N 1
ATOM 1610 C CA . MET A 1 203 ? -5.492 25.047 6.434 1 79.56 203 MET A CA 1
ATOM 1611 C C . MET A 1 203 ? -4.781 24.906 7.773 1 79.56 203 MET A C 1
ATOM 1613 O O . MET A 1 203 ? -3.592 24.594 7.824 1 79.56 203 MET A O 1
ATOM 1617 N N . LEU A 1 204 ? -5.512 25.156 8.844 1 82.44 204 LEU A N 1
ATOM 1618 C CA . LEU A 1 204 ? -4.926 25.031 10.18 1 82.44 204 LEU A CA 1
ATOM 1619 C C . LEU A 1 204 ? -4.551 23.594 10.484 1 82.44 204 LEU A C 1
ATOM 1621 O O . LEU A 1 204 ? -3.48 23.328 11.039 1 82.44 204 LEU A O 1
ATOM 1625 N N . GLU A 1 205 ? -5.449 22.703 10.109 1 87.75 205 GLU A N 1
ATOM 1626 C CA . GLU A 1 205 ? -5.137 21.281 10.289 1 87.75 205 GLU A CA 1
ATOM 1627 C C . GLU A 1 205 ? -3.871 20.891 9.531 1 87.75 205 GLU A C 1
ATOM 1629 O O . GLU A 1 205 ? -3.031 20.156 10.055 1 87.75 205 GLU A O 1
ATOM 1634 N N . GLY A 1 206 ? -3.814 21.359 8.258 1 85.62 206 GLY A N 1
ATOM 1635 C CA . GLY A 1 206 ? -2.617 21.109 7.477 1 85.62 206 GLY A CA 1
ATOM 1636 C C . GLY A 1 206 ? -1.356 21.656 8.117 1 85.62 206 GLY A C 1
ATOM 1637 O O . GLY A 1 206 ? -0.315 21 8.109 1 85.62 206 GLY A O 1
ATOM 1638 N N . PHE A 1 207 ? -1.453 22.797 8.711 1 84.12 207 PHE A N 1
ATOM 1639 C CA . PHE A 1 207 ? -0.325 23.422 9.383 1 84.12 207 PHE A CA 1
ATOM 1640 C C . PHE A 1 207 ? 0.141 22.578 10.562 1 84.12 207 PHE A C 1
ATOM 1642 O O . PHE A 1 207 ? 1.339 22.328 10.727 1 84.12 207 PHE A O 1
ATOM 1649 N N . PHE A 1 208 ? -0.762 22.109 11.375 1 87.81 208 PHE A N 1
ATOM 1650 C CA . PHE A 1 208 ? -0.412 21.328 12.562 1 87.81 208 PHE A CA 1
ATOM 1651 C C . PHE A 1 208 ? 0.086 19.953 12.172 1 87.81 208 PHE A C 1
ATOM 1653 O O . PHE A 1 208 ? 0.959 19.391 12.836 1 87.81 208 PHE A O 1
ATOM 1660 N N . LYS A 1 209 ? -0.493 19.391 11.133 1 92 209 LYS A N 1
ATOM 1661 C CA . LYS A 1 209 ? -0.077 18.062 10.703 1 92 209 LYS A CA 1
ATOM 1662 C C . LYS A 1 209 ? 1.378 18.062 10.242 1 92 209 LYS A C 1
ATOM 1664 O O . LYS A 1 209 ? 2.035 17.016 10.242 1 92 209 LYS A O 1
ATOM 1669 N N . ALA A 1 210 ? 1.893 19.219 9.812 1 88.12 210 ALA A N 1
ATOM 1670 C CA . ALA A 1 210 ? 3.297 19.328 9.422 1 88.12 210 ALA A CA 1
ATOM 1671 C C . ALA A 1 210 ? 4.215 19.016 10.602 1 88.12 210 ALA A C 1
ATOM 1673 O O . ALA A 1 210 ? 5.379 18.656 10.406 1 88.12 210 ALA A O 1
ATOM 1674 N N . TRP A 1 211 ? 3.682 19.125 11.867 1 86.88 211 TRP A N 1
ATOM 1675 C CA . TRP A 1 211 ? 4.449 18.828 13.07 1 86.88 211 TRP A CA 1
ATOM 1676 C C . TRP A 1 211 ? 4.785 17.344 13.164 1 86.88 211 TRP A C 1
ATOM 1678 O O . TRP A 1 211 ? 5.664 16.953 13.93 1 86.88 211 TRP A O 1
ATOM 1688 N N . LEU A 1 212 ? 4.082 16.562 12.383 1 92.12 212 LEU A N 1
ATOM 1689 C CA . LEU A 1 212 ? 4.227 15.125 12.523 1 92.12 212 LEU A CA 1
ATOM 1690 C C . LEU A 1 212 ? 5.328 14.594 11.617 1 92.12 212 LEU A C 1
ATOM 1692 O O . LEU A 1 212 ? 5.676 13.414 11.672 1 92.12 212 LEU A O 1
ATOM 1696 N N . HIS A 1 213 ? 5.949 15.438 10.812 1 89.94 213 HIS A N 1
ATOM 1697 C CA . HIS A 1 213 ? 7.043 15.016 9.945 1 89.94 213 HIS A CA 1
ATOM 1698 C C . HIS A 1 213 ? 8.312 14.742 10.75 1 89.94 213 HIS A C 1
ATOM 1700 O O . HIS A 1 213 ? 8.484 15.281 11.844 1 89.94 213 HIS A O 1
ATOM 1706 N N . ASP A 1 214 ? 9.148 13.859 10.227 1 85.62 214 ASP A N 1
ATOM 1707 C CA . ASP A 1 214 ? 10.469 13.625 10.805 1 85.62 214 ASP A CA 1
ATOM 1708 C C . ASP A 1 214 ? 11.375 14.836 10.609 1 85.62 214 ASP A C 1
ATOM 1710 O O . ASP A 1 214 ? 11.594 15.281 9.477 1 85.62 214 ASP A O 1
ATOM 1714 N N . CYS A 1 215 ? 11.891 15.359 11.68 1 79.44 215 CYS A N 1
ATOM 1715 C CA . CYS A 1 215 ? 12.711 16.562 11.625 1 79.44 215 CYS A CA 1
ATOM 1716 C C . CYS A 1 215 ? 14.195 16.219 11.648 1 79.44 215 CYS A C 1
ATOM 1718 O O . CYS A 1 215 ? 15.047 17.109 11.727 1 79.44 215 CYS A O 1
ATOM 1720 N N . GLU A 1 216 ? 14.516 14.961 11.555 1 77.12 216 GLU A N 1
ATOM 1721 C CA . GLU A 1 216 ? 15.914 14.531 11.586 1 77.12 216 GLU A CA 1
ATOM 1722 C C . GLU A 1 216 ? 16.625 14.891 10.289 1 77.12 216 GLU A C 1
ATOM 1724 O O . GLU A 1 216 ? 16.125 14.609 9.195 1 77.12 216 GLU A O 1
ATOM 1729 N N . THR A 1 217 ? 17.766 15.641 10.438 1 79.94 217 THR A N 1
ATOM 1730 C CA . THR A 1 217 ? 18.562 16 9.266 1 79.94 217 THR A CA 1
ATOM 1731 C C . THR A 1 217 ? 20.016 15.562 9.445 1 79.94 217 THR A C 1
ATOM 1733 O O . THR A 1 217 ? 20.906 16.078 8.781 1 79.94 217 THR A O 1
ATOM 1736 N N . ASP A 1 218 ? 20.297 14.625 10.344 1 76.75 218 ASP A N 1
ATOM 1737 C CA . ASP A 1 218 ? 21.656 14.211 10.664 1 76.75 218 ASP A CA 1
ATOM 1738 C C . ASP A 1 218 ? 22.234 13.32 9.57 1 76.75 218 ASP A C 1
ATOM 1740 O O . ASP A 1 218 ? 23.453 13.258 9.383 1 76.75 218 ASP A O 1
ATOM 1744 N N . TRP A 1 219 ? 21.297 12.727 8.961 1 78.19 219 TRP A N 1
ATOM 1745 C CA . TRP A 1 219 ? 21.781 11.766 7.969 1 78.19 219 TRP A CA 1
ATOM 1746 C C . TRP A 1 219 ? 20.938 11.844 6.695 1 78.19 219 TRP A C 1
ATOM 1748 O O . TRP A 1 219 ? 19.75 12.188 6.742 1 78.19 219 TRP A O 1
ATOM 1758 N N . GLU A 1 220 ? 21.609 11.508 5.602 1 83.31 220 GLU A N 1
ATOM 1759 C CA . GLU A 1 220 ? 20.891 11.312 4.352 1 83.31 220 GLU A CA 1
ATOM 1760 C C . GLU A 1 220 ? 20.109 10 4.371 1 83.31 220 GLU A C 1
ATOM 1762 O O . GLU A 1 220 ? 20.562 9.008 4.953 1 83.31 220 GLU A O 1
ATOM 1767 N N . HIS A 1 221 ? 19 10.031 3.715 1 81.06 221 HIS A N 1
ATOM 1768 C CA . HIS A 1 221 ? 18.125 8.867 3.783 1 81.06 221 HIS A CA 1
ATOM 1769 C C . HIS A 1 221 ? 18.391 7.914 2.619 1 81.06 221 HIS A C 1
ATOM 1771 O O . HIS A 1 221 ? 18.312 6.695 2.779 1 81.06 221 HIS A O 1
ATOM 1777 N N . LEU A 1 222 ? 18.609 8.453 1.443 1 82.19 222 LEU A N 1
ATOM 1778 C CA . LEU A 1 222 ? 18.688 7.664 0.216 1 82.19 222 LEU A CA 1
ATOM 1779 C C . LEU A 1 222 ? 19.766 8.195 -0.713 1 82.19 222 LEU A C 1
ATOM 1781 O O . LEU A 1 222 ? 19.922 9.414 -0.855 1 82.19 222 LEU A O 1
ATOM 1785 N N . HIS A 1 223 ? 20.469 7.25 -1.243 1 84.44 223 HIS A N 1
ATOM 1786 C CA . HIS A 1 223 ? 21.469 7.609 -2.25 1 84.44 223 HIS A CA 1
ATOM 1787 C C . HIS A 1 223 ? 21.109 7.004 -3.607 1 84.44 223 HIS A C 1
ATOM 1789 O O . HIS A 1 223 ? 20.875 5.801 -3.711 1 84.44 223 HIS A O 1
ATOM 1795 N N . LEU A 1 224 ? 21.016 7.816 -4.598 1 85.62 224 LEU A N 1
ATOM 1796 C CA . LEU A 1 224 ? 20.875 7.367 -5.977 1 85.62 224 LEU A CA 1
ATOM 1797 C C . LEU A 1 224 ? 22.203 7.449 -6.719 1 85.62 224 LEU A C 1
ATOM 1799 O O . LEU A 1 224 ? 22.75 8.539 -6.918 1 85.62 224 LEU A O 1
ATOM 1803 N N . ILE A 1 225 ? 22.703 6.336 -7.086 1 85.38 225 ILE A N 1
ATOM 1804 C CA . ILE A 1 225 ? 24.016 6.266 -7.719 1 85.38 225 ILE A CA 1
ATOM 1805 C C . ILE A 1 225 ? 23.844 6.039 -9.219 1 85.38 225 ILE A C 1
ATOM 1807 O O . ILE A 1 225 ? 23.172 5.09 -9.641 1 85.38 225 ILE A O 1
ATOM 1811 N N . PHE A 1 226 ? 24.469 6.883 -10.039 1 87.19 226 PHE A N 1
ATOM 1812 C CA . PHE A 1 226 ? 24.359 6.816 -11.484 1 87.19 226 PHE A CA 1
ATOM 1813 C C . PHE A 1 226 ? 25.672 6.371 -12.109 1 87.19 226 PHE A C 1
ATOM 1815 O O . PHE A 1 226 ? 26.719 6.371 -11.445 1 87.19 226 PHE A O 1
ATOM 1822 N N . PRO A 1 227 ? 25.609 5.934 -13.328 1 84 227 PRO A N 1
ATOM 1823 C CA . PRO A 1 227 ? 26.844 5.52 -14 1 84 227 PRO A CA 1
ATOM 1824 C C . PRO A 1 227 ? 27.859 6.656 -14.148 1 84 227 PRO A C 1
ATOM 1826 O O . PRO A 1 227 ? 27.484 7.832 -14.078 1 84 227 PRO A O 1
ATOM 1829 N N . PRO A 1 228 ? 29.062 6.258 -14.352 1 83.56 228 PRO A N 1
ATOM 1830 C CA . PRO A 1 228 ? 30.125 7.266 -14.422 1 83.56 228 PRO A CA 1
ATOM 1831 C C . PRO A 1 228 ? 30.047 8.117 -15.688 1 83.56 228 PRO A C 1
ATOM 1833 O O . PRO A 1 228 ? 29.562 7.652 -16.719 1 83.56 228 PRO A O 1
ATOM 1836 N N . LEU A 1 229 ? 30.484 9.359 -15.531 1 78.88 229 LEU A N 1
ATOM 1837 C CA . LEU A 1 229 ? 30.5 10.312 -16.641 1 78.88 229 LEU A CA 1
ATOM 1838 C C . LEU A 1 229 ? 31.75 10.117 -17.5 1 78.88 229 LEU A C 1
ATOM 1840 O O . LEU A 1 229 ? 32.781 9.672 -17.016 1 78.88 229 LEU A O 1
ATOM 1844 N N . SER A 1 230 ? 31.672 9.875 -18.891 1 65.69 230 SER A N 1
ATOM 1845 C CA . SER A 1 230 ? 32.812 9.711 -19.781 1 65.69 230 SER A CA 1
ATOM 1846 C C . SER A 1 230 ? 33.5 11.047 -20.031 1 65.69 230 SER A C 1
ATOM 1848 O O . SER A 1 230 ? 34.5 11.102 -20.75 1 65.69 230 SER A O 1
ATOM 1850 N N . SER A 1 231 ? 32.969 12.148 -19.703 1 56.12 231 SER A N 1
ATOM 1851 C CA . SER A 1 231 ? 33.656 13.32 -20.219 1 56.12 231 SER A CA 1
ATOM 1852 C C . SER A 1 231 ? 35.094 13.391 -19.719 1 56.12 231 SER A C 1
ATOM 1854 O O . SER A 1 231 ? 35.406 12.859 -18.641 1 56.12 231 SER A O 1
ATOM 1856 N N . ARG A 1 232 ? 36.062 13.898 -20.625 1 49.19 232 ARG A N 1
ATOM 1857 C CA . ARG A 1 232 ? 37.5 14.125 -20.516 1 49.19 232 ARG A CA 1
ATOM 1858 C C . ARG A 1 232 ? 37.844 14.75 -19.156 1 49.19 232 ARG A C 1
ATOM 1860 O O . ARG A 1 232 ? 38.875 14.414 -18.562 1 49.19 232 ARG A O 1
ATOM 1867 N N . SER A 1 233 ? 37.125 15.75 -18.688 1 50.06 233 SER A N 1
ATOM 1868 C CA . SER A 1 233 ? 37.5 16.516 -17.516 1 50.06 233 SER A CA 1
ATOM 1869 C C . SER A 1 233 ? 37.031 15.844 -16.234 1 50.06 233 SER A C 1
ATOM 1871 O O . SER A 1 233 ? 37.531 16.172 -15.141 1 50.06 233 SER A O 1
ATOM 1873 N N . ALA A 1 234 ? 36 15.055 -16.203 1 56.97 234 ALA A N 1
ATOM 1874 C CA . ALA A 1 234 ? 35.5 14.391 -15.008 1 56.97 234 ALA A CA 1
ATOM 1875 C C . ALA A 1 234 ? 35.531 12.875 -15.172 1 56.97 234 ALA A C 1
ATOM 1877 O O . ALA A 1 234 ? 34.656 12.164 -14.68 1 56.97 234 ALA A O 1
ATOM 1878 N N . GLN A 1 235 ? 36.5 12.281 -15.836 1 56.53 235 GLN A N 1
ATOM 1879 C CA . GLN A 1 235 ? 36.688 10.875 -16.172 1 56.53 235 GLN A CA 1
ATOM 1880 C C . GLN A 1 235 ? 36.594 9.992 -14.922 1 56.53 235 GLN A C 1
ATOM 1882 O O . GLN A 1 235 ? 37.344 10.18 -13.961 1 56.53 235 GLN A O 1
ATOM 1887 N N . GLY A 1 236 ? 35.531 9.219 -14.766 1 64.38 236 GLY A N 1
ATOM 1888 C CA . GLY A 1 236 ? 35.375 8.188 -13.758 1 64.38 236 GLY A CA 1
ATOM 1889 C C . GLY A 1 236 ? 34.5 8.609 -12.594 1 64.38 236 GLY A C 1
ATOM 1890 O O . GLY A 1 236 ? 34.156 7.793 -11.742 1 64.38 236 GLY A O 1
ATOM 1891 N N . LYS A 1 237 ? 34.094 9.93 -12.57 1 79.31 237 LYS A N 1
ATOM 1892 C CA . LYS A 1 237 ? 33.344 10.352 -11.406 1 79.31 237 LYS A CA 1
ATOM 1893 C C . LYS A 1 237 ? 31.875 9.961 -11.547 1 79.31 237 LYS A C 1
ATOM 1895 O O . LYS A 1 237 ? 31.297 10.055 -12.633 1 79.31 237 LYS A O 1
ATOM 1900 N N . ARG A 1 238 ? 31.328 9.453 -10.508 1 82.06 238 ARG A N 1
ATOM 1901 C CA . ARG A 1 238 ? 29.938 9.023 -10.461 1 82.06 238 ARG A CA 1
ATOM 1902 C C . ARG A 1 238 ? 29.062 10.062 -9.75 1 82.06 238 ARG A C 1
ATOM 1904 O O . ARG A 1 238 ? 29.5 10.656 -8.758 1 82.06 238 ARG A O 1
ATOM 1911 N N . ILE A 1 239 ? 28.016 10.375 -10.43 1 87.12 239 ILE A N 1
ATOM 1912 C CA . ILE A 1 239 ? 27.047 11.25 -9.773 1 87.12 239 ILE A CA 1
ATOM 1913 C C . ILE A 1 239 ? 26.297 10.469 -8.703 1 87.12 239 ILE A C 1
ATOM 1915 O O . ILE A 1 239 ? 25.734 9.406 -8.969 1 87.12 239 ILE A O 1
ATOM 1919 N N . THR A 1 240 ? 26.406 10.875 -7.484 1 86.94 240 THR A N 1
ATOM 1920 C CA . THR A 1 240 ? 25.641 10.32 -6.367 1 86.94 240 THR A CA 1
ATOM 1921 C C . THR A 1 240 ? 24.703 11.375 -5.781 1 86.94 240 THR A C 1
ATOM 1923 O O . THR A 1 240 ? 25.156 12.391 -5.238 1 86.94 240 THR A O 1
ATOM 1926 N N . LEU A 1 241 ? 23.438 11.156 -5.945 1 90.19 241 LEU A N 1
ATOM 1927 C CA . LEU A 1 241 ? 22.453 12.07 -5.383 1 90.19 241 LEU A CA 1
ATOM 1928 C C . LEU A 1 241 ? 22.078 11.656 -3.967 1 90.19 241 LEU A C 1
ATOM 1930 O O . LEU A 1 241 ? 21.688 10.508 -3.736 1 90.19 241 LEU A O 1
ATOM 1934 N N . LYS A 1 242 ? 22.266 12.516 -3.125 1 88.06 242 LYS A N 1
ATOM 1935 C CA . LYS A 1 242 ? 21.875 12.312 -1.735 1 88.06 242 LYS A CA 1
ATOM 1936 C C . LYS A 1 242 ? 20.484 12.883 -1.473 1 88.06 242 LYS A C 1
ATOM 1938 O O . LYS A 1 242 ? 20.234 14.062 -1.719 1 88.06 242 LYS A O 1
ATOM 1943 N N . CYS A 1 243 ? 19.609 11.992 -0.915 1 90 243 CYS A N 1
ATOM 1944 C CA . CYS A 1 243 ? 18.203 12.398 -0.828 1 90 243 CYS A CA 1
ATOM 1945 C C . CYS A 1 243 ? 17.641 12.125 0.562 1 90 243 CYS A C 1
ATOM 1947 O O . CYS A 1 243 ? 18.219 11.352 1.328 1 90 243 CYS A O 1
ATOM 1949 N N . ASP A 1 244 ? 16.594 12.805 0.842 1 86.56 244 ASP A N 1
ATOM 1950 C CA . ASP A 1 244 ? 15.773 12.57 2.023 1 86.56 244 ASP A CA 1
ATOM 1951 C C . ASP A 1 244 ? 14.375 12.102 1.63 1 86.56 244 ASP A C 1
ATOM 1953 O O . ASP A 1 244 ? 13.836 12.523 0.605 1 86.56 244 ASP A O 1
ATOM 1957 N N . MET A 1 245 ? 13.883 11.242 2.441 1 88.12 245 MET A N 1
ATOM 1958 C CA . MET A 1 245 ? 12.531 10.75 2.203 1 88.12 245 MET A CA 1
ATOM 1959 C C . MET A 1 245 ? 11.547 11.359 3.193 1 88.12 245 MET A C 1
ATOM 1961 O O . MET A 1 245 ? 11.875 11.562 4.363 1 88.12 245 MET A O 1
ATOM 1965 N N . GLN A 1 246 ? 10.367 11.641 2.688 1 89.19 246 GLN A N 1
ATOM 1966 C CA . GLN A 1 246 ? 9.32 12.234 3.514 1 89.19 246 GLN A CA 1
ATOM 1967 C C . GLN A 1 246 ? 7.977 11.547 3.279 1 89.19 246 GLN A C 1
ATOM 1969 O O . GLN A 1 246 ? 7.621 11.242 2.141 1 89.19 246 GLN A O 1
ATOM 1974 N N . GLU A 1 247 ? 7.289 11.273 4.344 1 90.69 247 GLU A N 1
ATOM 1975 C CA . GLU A 1 247 ? 5.961 10.68 4.242 1 90.69 247 GLU A CA 1
ATOM 1976 C C . GLU A 1 247 ? 4.945 11.68 3.693 1 90.69 247 GLU A C 1
ATOM 1978 O O . GLU A 1 247 ? 5.004 12.867 4.016 1 90.69 247 GLU A O 1
ATOM 1983 N N . THR A 1 248 ? 4.031 11.172 2.893 1 92.12 248 THR A N 1
ATOM 1984 C CA . THR A 1 248 ? 2.963 12.023 2.379 1 92.12 248 THR A CA 1
ATOM 1985 C C . THR A 1 248 ? 1.656 11.766 3.121 1 92.12 248 THR A C 1
ATOM 1987 O O . THR A 1 248 ? 0.713 12.555 3.029 1 92.12 248 THR A O 1
ATOM 1990 N N . MET A 1 249 ? 1.614 10.742 3.785 1 94 249 MET A N 1
ATOM 1991 C CA . MET A 1 249 ? 0.426 10.367 4.543 1 94 249 MET A CA 1
ATOM 1992 C C . MET A 1 249 ? 0.791 9.469 5.715 1 94 249 MET A C 1
ATOM 1994 O O . MET A 1 249 ? 1.843 8.82 5.707 1 94 249 MET A O 1
ATOM 1998 N N . LEU A 1 250 ? -0.061 9.445 6.668 1 93.38 250 LEU A N 1
ATOM 1999 C CA . LEU A 1 250 ? 0.108 8.555 7.809 1 93.38 250 LEU A CA 1
ATOM 2000 C C . LEU A 1 250 ? -0.282 7.129 7.445 1 93.38 250 LEU A C 1
ATOM 2002 O O . LEU A 1 250 ? -1.187 6.914 6.637 1 93.38 250 LEU A O 1
ATOM 2006 N N . SER A 1 251 ? 0.423 6.168 8.008 1 90.62 251 SER A N 1
ATOM 2007 C CA . SER A 1 251 ? 0.066 4.766 7.816 1 90.62 251 SER A CA 1
ATOM 2008 C C . SER A 1 251 ? -1.215 4.414 8.562 1 90.62 251 SER A C 1
ATOM 2010 O O . SER A 1 251 ? -1.271 4.523 9.789 1 90.62 251 SER A O 1
ATOM 2012 N N . PRO A 1 252 ? -2.215 3.979 7.906 1 90.12 252 PRO A N 1
ATOM 2013 C CA . PRO A 1 252 ? -3.508 3.717 8.539 1 90.12 252 PRO A CA 1
ATOM 2014 C C . PRO A 1 252 ? -3.416 2.688 9.664 1 90.12 252 PRO A C 1
ATOM 2016 O O . PRO A 1 252 ? -4.023 2.865 10.719 1 90.12 252 PRO A O 1
ATOM 2019 N N . PRO A 1 253 ? -2.627 1.633 9.562 1 85.69 253 PRO A N 1
ATOM 2020 C CA . PRO A 1 253 ? -2.58 0.641 10.633 1 85.69 253 PRO A CA 1
ATOM 2021 C C . PRO A 1 253 ? -2.066 1.221 11.953 1 85.69 253 PRO A C 1
ATOM 2023 O O . PRO A 1 253 ? -2.227 0.603 13.008 1 85.69 253 PRO A O 1
ATOM 2026 N N . LEU A 1 254 ? -1.484 2.34 11.914 1 89.94 254 LEU A N 1
ATOM 2027 C CA . LEU A 1 254 ? -0.966 2.963 13.125 1 89.94 254 LEU A CA 1
ATOM 2028 C C . LEU A 1 254 ? -2.078 3.67 13.891 1 89.94 254 LEU A C 1
ATOM 2030 O O . LEU A 1 254 ? -1.87 4.121 15.023 1 89.94 254 LEU A O 1
ATOM 2034 N N . LEU A 1 255 ? -3.225 3.822 13.297 1 90.44 255 LEU A N 1
ATOM 2035 C CA . LEU A 1 255 ? -4.355 4.508 13.914 1 90.44 255 LEU A CA 1
ATOM 2036 C C . LEU A 1 255 ? -5.457 3.516 14.281 1 90.44 255 LEU A C 1
ATOM 2038 O O . LEU A 1 255 ? -5.766 2.611 13.5 1 90.44 255 LEU A O 1
ATOM 2042 N N . PRO A 1 256 ? -6.004 3.713 15.414 1 87.12 256 PRO A N 1
ATOM 2043 C CA . PRO A 1 256 ? -7.09 2.811 15.805 1 87.12 256 PRO A CA 1
ATOM 2044 C C . PRO A 1 256 ? -8.336 2.971 14.93 1 87.12 256 PRO A C 1
ATOM 2046 O O . PRO A 1 256 ? -8.625 4.074 14.469 1 87.12 256 PRO A O 1
ATOM 2049 N N . GLY A 1 257 ? -9.008 1.927 14.656 1 80.75 257 GLY A N 1
ATOM 2050 C CA . GLY A 1 257 ? -10.273 1.948 13.945 1 80.75 257 GLY A CA 1
ATOM 2051 C C . GLY A 1 257 ? -10.117 1.977 12.438 1 80.75 257 GLY A C 1
ATOM 2052 O O . GLY A 1 257 ? -11.086 2.191 11.711 1 80.75 257 GLY A O 1
ATOM 2053 N N . THR A 1 258 ? -8.906 1.839 11.977 1 84.56 258 THR A N 1
ATOM 2054 C CA . THR A 1 258 ? -8.68 1.985 10.539 1 84.56 258 THR A CA 1
ATOM 2055 C C . THR A 1 258 ? -8.562 0.62 9.867 1 84.56 258 THR A C 1
ATOM 2057 O O . THR A 1 258 ? -7.82 0.461 8.898 1 84.56 258 THR A O 1
ATOM 2060 N N . SER A 1 259 ? -9.195 -0.371 10.32 1 77.69 259 SER A N 1
ATOM 2061 C CA . SER A 1 259 ? -9.125 -1.708 9.742 1 77.69 259 SER A CA 1
ATOM 2062 C C . SER A 1 259 ? -9.703 -1.73 8.328 1 77.69 259 SER A C 1
ATOM 2064 O O . SER A 1 259 ? -9.281 -2.525 7.488 1 77.69 259 SER A O 1
ATOM 2066 N N . ASN A 1 260 ? -10.648 -0.786 8.133 1 78.19 260 ASN A N 1
ATOM 2067 C CA . ASN A 1 260 ? -11.305 -0.769 6.828 1 78.19 260 ASN A CA 1
ATOM 2068 C C . ASN A 1 260 ? -10.477 -0.005 5.797 1 78.19 260 ASN A C 1
ATOM 2070 O O . ASN A 1 260 ? -10.828 0.02 4.613 1 78.19 260 ASN A O 1
ATOM 2074 N N . PHE A 1 261 ? -9.414 0.597 6.23 1 84.5 261 PHE A N 1
ATOM 2075 C CA . PHE A 1 261 ? -8.602 1.375 5.305 1 84.5 261 PHE A CA 1
ATOM 2076 C C . PHE A 1 261 ? -7.793 0.459 4.391 1 84.5 261 PHE A C 1
ATOM 2078 O O . PHE A 1 261 ? -7.27 0.9 3.365 1 84.5 261 PHE A O 1
ATOM 2085 N N . SER A 1 262 ? -7.648 -0.807 4.809 1 75.81 262 SER A N 1
ATOM 2086 C CA . SER A 1 262 ? -7.004 -1.801 3.957 1 75.81 262 SER A CA 1
ATOM 2087 C C . SER A 1 262 ? -7.977 -2.91 3.568 1 75.81 262 SER A C 1
ATOM 2089 O O . SER A 1 262 ? -8.766 -3.371 4.398 1 75.81 262 SER A O 1
ATOM 2091 N N . LEU A 1 263 ? -8.039 -3.061 2.289 1 66.31 263 LEU A N 1
ATOM 2092 C CA . LEU A 1 263 ? -8.977 -4.062 1.803 1 66.31 263 LEU A CA 1
ATOM 2093 C C . LEU A 1 263 ? -8.523 -5.469 2.184 1 66.31 263 LEU A C 1
ATOM 2095 O O . LEU A 1 263 ? -7.438 -5.898 1.79 1 66.31 263 LEU A O 1
ATOM 2099 N N . THR A 1 264 ? -8.742 -5.84 3.346 1 59.44 264 THR A N 1
ATOM 2100 C CA . THR A 1 264 ? -8.422 -7.223 3.676 1 59.44 264 THR A CA 1
ATOM 2101 C C . THR A 1 264 ? -9.594 -8.141 3.355 1 59.44 264 THR A C 1
ATOM 2103 O O . THR A 1 264 ? -10.742 -7.691 3.268 1 59.44 264 THR A O 1
ATOM 2106 N N . TYR A 1 265 ? -9.172 -9.281 2.771 1 53.03 265 TYR A N 1
ATOM 2107 C CA . TYR A 1 265 ? -10.188 -10.289 2.473 1 53.03 265 TYR A CA 1
ATOM 2108 C C . TYR A 1 265 ? -11.234 -10.352 3.574 1 53.03 265 TYR A C 1
ATOM 2110 O O . TYR A 1 265 ? -12.406 -10.641 3.309 1 53.03 265 TYR A O 1
ATOM 2118 N N . ASP A 1 266 ? -10.688 -9.977 4.758 1 50.72 266 ASP A N 1
ATOM 2119 C CA . ASP A 1 266 ? -11.633 -10.07 5.867 1 50.72 266 ASP A CA 1
ATOM 2120 C C . ASP A 1 266 ? -12.617 -8.898 5.848 1 50.72 266 ASP A C 1
ATOM 2122 O O . ASP A 1 266 ? -13.727 -9.008 6.375 1 50.72 266 ASP A O 1
ATOM 2126 N N . LEU A 1 267 ? -12.062 -7.824 5.605 1 50.75 267 LEU A N 1
ATOM 2127 C CA . LEU A 1 267 ? -12.867 -6.609 5.648 1 50.75 267 LEU A CA 1
ATOM 2128 C C . LEU A 1 267 ? -14.094 -6.738 4.754 1 50.75 267 LEU A C 1
ATOM 2130 O O . LEU A 1 267 ? -15.148 -6.184 5.059 1 50.75 267 LEU A O 1
ATOM 2134 N N . ILE A 1 268 ? -13.836 -7.18 3.514 1 47.06 268 ILE A N 1
ATOM 2135 C CA . ILE A 1 268 ? -14.945 -7.152 2.566 1 47.06 268 ILE A CA 1
ATOM 2136 C C . ILE A 1 268 ? -16.094 -8.023 3.084 1 47.06 268 ILE A C 1
ATOM 2138 O O . ILE A 1 268 ? -17.172 -8.039 2.508 1 47.06 268 ILE A O 1
ATOM 2142 N N . ILE A 1 269 ? -15.727 -9.086 3.699 1 40.34 269 ILE A N 1
ATOM 2143 C CA . ILE A 1 269 ? -16.766 -10.062 4.02 1 40.34 269 ILE A CA 1
ATOM 2144 C C . ILE A 1 269 ? -17.938 -9.367 4.723 1 40.34 269 ILE A C 1
ATOM 2146 O O . ILE A 1 269 ? -19.094 -9.727 4.52 1 40.34 269 ILE A O 1
ATOM 2150 N N . PHE A 1 270 ? -17.594 -8.766 5.809 1 39.06 270 PHE A N 1
ATOM 2151 C CA . PHE A 1 270 ? -18.781 -8.586 6.652 1 39.06 270 PHE A CA 1
ATOM 2152 C C . PHE A 1 270 ? -19.703 -7.535 6.062 1 39.06 270 PHE A C 1
ATOM 2154 O O . PHE A 1 270 ? -20.781 -7.266 6.613 1 39.06 270 PHE A O 1
ATOM 2161 N N . GLY A 1 271 ? -19.141 -6.457 5.617 1 40.84 271 GLY A N 1
ATOM 2162 C CA . GLY A 1 271 ? -20.109 -5.379 5.629 1 40.84 271 GLY A CA 1
ATOM 2163 C C . GLY A 1 271 ? -21.25 -5.602 4.652 1 40.84 271 GLY A C 1
ATOM 2164 O O . GLY A 1 271 ? -21.172 -6.461 3.773 1 40.84 271 GLY A O 1
ATOM 2165 N N . ASN A 1 272 ? -22.422 -5.355 5.195 1 41.91 272 ASN A N 1
ATOM 2166 C CA . ASN A 1 272 ? -23.578 -4.977 4.383 1 41.91 272 ASN A CA 1
ATOM 2167 C C . ASN A 1 272 ? -23.156 -4.281 3.094 1 41.91 272 ASN A C 1
ATOM 2169 O O . ASN A 1 272 ? -22.156 -3.557 3.074 1 41.91 272 ASN A O 1
ATOM 2173 N N . PRO A 1 273 ? -23.516 -4.938 1.968 1 43.12 273 PRO A N 1
ATOM 2174 C CA . PRO A 1 273 ? -23.344 -4.238 0.694 1 43.12 273 PRO A CA 1
ATOM 2175 C C . PRO A 1 273 ? -23.172 -2.732 0.868 1 43.12 273 PRO A C 1
ATOM 2177 O O . PRO A 1 273 ? -24.016 -2.074 1.465 1 43.12 273 PRO A O 1
ATOM 2180 N N . SER A 1 274 ? -22.078 -2.246 1.266 1 44.81 274 SER A N 1
ATOM 2181 C CA . SER A 1 274 ? -21.969 -0.803 1.455 1 44.81 274 SER A CA 1
ATOM 2182 C C . SER A 1 274 ? -22.422 -0.046 0.211 1 44.81 274 SER A C 1
ATOM 2184 O O . SER A 1 274 ? -22.25 -0.53 -0.911 1 44.81 274 SER A O 1
ATOM 2186 N N . SER A 1 275 ? -23.562 0.593 0.457 1 46.62 275 SER A N 1
ATOM 2187 C CA . SER A 1 275 ? -24.094 1.525 -0.53 1 46.62 275 SER A CA 1
ATOM 2188 C C . SER A 1 275 ? -23 2.396 -1.122 1 46.62 275 SER A C 1
ATOM 2190 O O . SER A 1 275 ? -22.203 3.002 -0.386 1 46.62 275 SER A O 1
ATOM 2192 N N . PHE A 1 276 ? -22.344 1.882 -2.09 1 49.91 276 PHE A N 1
ATOM 2193 C CA . PHE A 1 276 ? -21.453 2.725 -2.863 1 49.91 276 PHE A CA 1
ATOM 2194 C C . PHE A 1 276 ? -22.062 4.098 -3.107 1 49.91 276 PHE A C 1
ATOM 2196 O O . PHE A 1 276 ? -23.094 4.211 -3.762 1 49.91 276 PHE A O 1
ATOM 2203 N N . SER A 1 277 ? -22.344 4.895 -2.119 1 56.75 277 SER A N 1
ATOM 2204 C CA . SER A 1 277 ? -22.516 6.297 -2.48 1 56.75 277 SER A CA 1
ATOM 2205 C C . SER A 1 277 ? -21.328 6.816 -3.281 1 56.75 277 SER A C 1
ATOM 2207 O O . SER A 1 277 ? -20.453 7.477 -2.729 1 56.75 277 SER A O 1
ATOM 2209 N N . GLY A 1 278 ? -21.016 6.109 -4.457 1 67.88 278 GLY A N 1
ATOM 2210 C CA . GLY A 1 278 ? -19.812 6.371 -5.238 1 67.88 278 GLY A CA 1
ATOM 2211 C C . GLY A 1 278 ? -19.938 7.609 -6.113 1 67.88 278 GLY A C 1
ATOM 2212 O O . GLY A 1 278 ? -21.031 8.148 -6.289 1 67.88 278 GLY A O 1
ATOM 2213 N N . ARG A 1 279 ? -18.938 8.391 -6.246 1 86.12 279 ARG A N 1
ATOM 2214 C CA . ARG A 1 279 ? -18.734 9.453 -7.219 1 86.12 279 ARG A CA 1
ATOM 2215 C C . ARG A 1 279 ? -17.875 8.984 -8.383 1 86.12 279 ARG A C 1
ATOM 2217 O O . ARG A 1 279 ? -17.203 7.953 -8.289 1 86.12 279 ARG A O 1
ATOM 2224 N N . ILE A 1 280 ? -18.188 9.57 -9.531 1 93.56 280 ILE A N 1
ATOM 2225 C CA . ILE A 1 280 ? -17.375 9.305 -10.703 1 93.56 280 ILE A CA 1
ATOM 2226 C C . ILE A 1 280 ? -16.156 10.234 -10.703 1 93.56 280 ILE A C 1
ATOM 2228 O O . ILE A 1 280 ? -16.266 11.414 -10.383 1 93.56 280 ILE A O 1
ATOM 2232 N N . LEU A 1 281 ? -15.039 9.633 -10.922 1 94.88 281 LEU A N 1
ATOM 2233 C CA . LEU A 1 281 ? -13.789 10.383 -11.008 1 94.88 281 LEU A CA 1
ATOM 2234 C C . LEU A 1 281 ? -13.18 10.273 -12.398 1 94.88 281 LEU A C 1
ATOM 2236 O O . LEU A 1 281 ? -13.109 9.18 -12.969 1 94.88 281 LEU A O 1
ATOM 2240 N N . GLN A 1 282 ? -12.828 11.43 -12.922 1 95.88 282 GLN A N 1
ATOM 2241 C CA . GLN A 1 282 ? -12.133 11.383 -14.195 1 95.88 282 GLN A CA 1
ATOM 2242 C C . GLN A 1 282 ? -10.766 10.719 -14.055 1 95.88 282 GLN A C 1
ATOM 2244 O O . GLN A 1 282 ? -10.062 10.938 -13.062 1 95.88 282 GLN A O 1
ATOM 2249 N N . ALA A 1 283 ? -10.414 9.906 -15.039 1 93.31 283 ALA A N 1
ATOM 2250 C CA . ALA A 1 283 ? -9.203 9.094 -14.969 1 93.31 283 ALA A CA 1
ATOM 2251 C C . ALA A 1 283 ? -7.965 9.969 -14.812 1 93.31 283 ALA A C 1
ATOM 2253 O O . ALA A 1 283 ? -7.059 9.648 -14.047 1 93.31 283 ALA A O 1
ATOM 2254 N N . ASP A 1 284 ? -7.902 11.117 -15.445 1 91.31 284 ASP A N 1
ATOM 2255 C CA . ASP A 1 284 ? -6.742 12 -15.422 1 91.31 284 ASP A CA 1
ATOM 2256 C C . ASP A 1 284 ? -6.711 12.82 -14.133 1 91.31 284 ASP A C 1
ATOM 2258 O O . ASP A 1 284 ? -5.742 13.539 -13.875 1 91.31 284 ASP A O 1
ATOM 2262 N N . GLY A 1 285 ? -7.695 12.734 -13.352 1 93.62 285 GLY A N 1
ATOM 2263 C CA . GLY A 1 285 ? -7.789 13.523 -12.141 1 93.62 285 GLY A CA 1
ATOM 2264 C C . GLY A 1 285 ? -7.301 12.789 -10.906 1 93.62 285 GLY A C 1
ATOM 2265 O O . GLY A 1 285 ? -7.461 13.273 -9.781 1 93.62 285 GLY A O 1
ATOM 2266 N N . LEU A 1 286 ? -6.762 11.641 -11.031 1 93.88 286 LEU A N 1
ATOM 2267 C CA . LEU A 1 286 ? -6.273 10.844 -9.914 1 93.88 286 LEU A CA 1
ATOM 2268 C C . LEU A 1 286 ? -4.746 10.812 -9.898 1 93.88 286 LEU A C 1
ATOM 2270 O O . LEU A 1 286 ? -4.121 10.453 -10.898 1 93.88 286 LEU A O 1
ATOM 2274 N N . CYS A 1 287 ? -4.168 11.242 -8.75 1 91.44 287 CYS A N 1
ATOM 2275 C CA . CYS A 1 287 ? -2.719 11.258 -8.602 1 91.44 287 CYS A CA 1
ATOM 2276 C C . CYS A 1 287 ? -2.232 10.016 -7.859 1 91.44 287 CYS A C 1
ATOM 2278 O O . CYS A 1 287 ? -2.881 9.555 -6.918 1 91.44 287 CYS A O 1
ATOM 2280 N N . GLU A 1 288 ? -1.057 9.508 -8.227 1 91.69 288 GLU A N 1
ATOM 2281 C CA . GLU A 1 288 ? -0.468 8.32 -7.617 1 91.69 288 GLU A CA 1
ATOM 2282 C C . GLU A 1 288 ? -0.105 8.578 -6.156 1 91.69 288 GLU A C 1
ATOM 2284 O O . GLU A 1 288 ? -0.009 7.637 -5.359 1 91.69 288 GLU A O 1
ATOM 2289 N N . SER A 1 289 ? 0.079 9.812 -5.785 1 91.81 289 SER A N 1
ATOM 2290 C CA . SER A 1 289 ? 0.563 10.164 -4.457 1 91.81 289 SER A CA 1
ATOM 2291 C C . SER A 1 289 ? -0.505 9.914 -3.396 1 91.81 289 SER A C 1
ATOM 2293 O O . SER A 1 289 ? -0.209 9.906 -2.199 1 91.81 289 SER A O 1
ATOM 2295 N N . VAL A 1 290 ? -1.721 9.734 -3.828 1 94.75 290 VAL A N 1
ATOM 2296 C CA . VAL A 1 290 ? -2.785 9.555 -2.846 1 94.75 290 VAL A CA 1
ATOM 2297 C C . VAL A 1 290 ? -3.221 8.094 -2.809 1 94.75 290 VAL A C 1
ATOM 2299 O O . VAL A 1 290 ? -4.055 7.707 -1.988 1 94.75 290 VAL A O 1
ATOM 2302 N N . LEU A 1 291 ? -2.715 7.262 -3.697 1 95.5 291 LEU A N 1
ATOM 2303 C CA . LEU A 1 291 ? -3.049 5.84 -3.74 1 95.5 291 LEU A CA 1
ATOM 2304 C C . LEU A 1 291 ? -2.123 5.039 -2.834 1 95.5 291 LEU A C 1
ATOM 2306 O O . LEU A 1 291 ? -0.924 5.312 -2.76 1 95.5 291 LEU A O 1
ATOM 2310 N N . TYR A 1 292 ? -2.703 4.07 -2.135 1 93.06 292 TYR A N 1
ATOM 2311 C CA . TYR A 1 292 ? -1.856 3.262 -1.263 1 93.06 292 TYR A CA 1
ATOM 2312 C C . TYR A 1 292 ? -2.438 1.865 -1.08 1 93.06 292 TYR A C 1
ATOM 2314 O O . TYR A 1 292 ? -3.537 1.575 -1.557 1 93.06 292 TYR A O 1
ATOM 2322 N N . GLY A 1 293 ? -1.578 0.981 -0.465 1 90.69 293 GLY A N 1
ATOM 2323 C CA . GLY A 1 293 ? -2.025 -0.368 -0.156 1 90.69 293 GLY A CA 1
ATOM 2324 C C . GLY A 1 293 ? -1.727 -1.362 -1.262 1 90.69 293 GLY A C 1
ATOM 2325 O O . GLY A 1 293 ? -0.943 -1.073 -2.17 1 90.69 293 GLY A O 1
ATOM 2326 N N . LEU A 1 294 ? -2.324 -2.545 -1.089 1 91.5 294 LEU A N 1
ATOM 2327 C CA . LEU A 1 294 ? -2.156 -3.615 -2.066 1 91.5 294 LEU A CA 1
ATOM 2328 C C . LEU A 1 294 ? -3.246 -3.557 -3.131 1 91.5 294 LEU A C 1
ATOM 2330 O O . LEU A 1 294 ? -4.406 -3.273 -2.822 1 91.5 294 LEU A O 1
ATOM 2334 N N . PRO A 1 295 ? -2.852 -3.787 -4.359 1 92.06 295 PRO A N 1
ATOM 2335 C CA . PRO A 1 295 ? -3.861 -3.848 -5.418 1 92.06 295 PRO A CA 1
ATOM 2336 C C . PRO A 1 295 ? -4.73 -5.102 -5.332 1 92.06 295 PRO A C 1
ATOM 2338 O O . PRO A 1 295 ? -4.234 -6.18 -4.988 1 92.06 295 PRO A O 1
ATOM 2341 N N . LEU A 1 296 ? -6.02 -4.961 -5.594 1 91.62 296 LEU A N 1
ATOM 2342 C CA . LEU A 1 296 ? -6.973 -6.062 -5.676 1 91.62 296 LEU A CA 1
ATOM 2343 C C . LEU A 1 296 ? -7.797 -5.973 -6.957 1 91.62 296 LEU A C 1
ATOM 2345 O O . LEU A 1 296 ? -7.988 -4.883 -7.5 1 91.62 296 LEU A O 1
ATOM 2349 N N . VAL A 1 297 ? -8.195 -7.059 -7.348 1 92.38 297 VAL A N 1
ATOM 2350 C CA . VAL A 1 297 ? -9.031 -7.113 -8.539 1 92.38 297 VAL A CA 1
ATOM 2351 C C . VAL A 1 297 ? -10.461 -7.496 -8.148 1 92.38 297 VAL A C 1
ATOM 2353 O O . VAL A 1 297 ? -10.664 -8.344 -7.281 1 92.38 297 VAL A O 1
ATOM 2356 N N . VAL A 1 298 ? -11.359 -6.836 -8.742 1 91.12 298 VAL A N 1
ATOM 2357 C CA . VAL A 1 298 ? -12.781 -7.117 -8.547 1 91.12 298 VAL A CA 1
ATOM 2358 C C . VAL A 1 298 ? -13.359 -7.766 -9.797 1 91.12 298 VAL A C 1
ATOM 2360 O O . VAL A 1 298 ? -13.117 -7.305 -10.914 1 91.12 298 VAL A O 1
ATOM 2363 N N . LYS A 1 299 ? -14.07 -8.812 -9.625 1 91.94 299 LYS A N 1
ATOM 2364 C CA . LYS A 1 299 ? -14.742 -9.531 -10.703 1 91.94 299 LYS A CA 1
ATOM 2365 C C . LYS A 1 299 ? -16.188 -9.844 -10.336 1 91.94 299 LYS 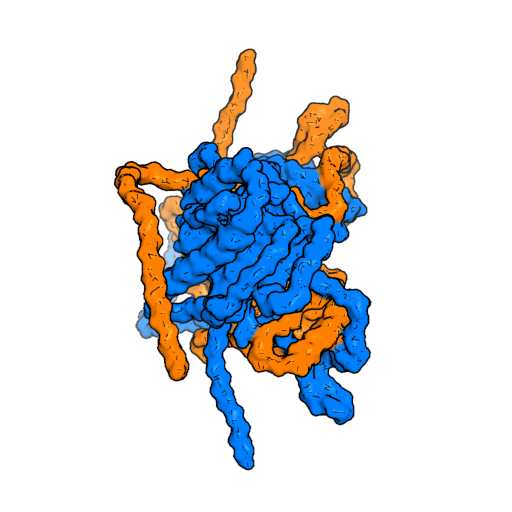A C 1
ATOM 2367 O O . LYS A 1 299 ? -16.562 -9.758 -9.164 1 91.94 299 LYS A O 1
ATOM 2372 N N . PRO A 1 300 ? -17 -10.086 -11.375 1 92.38 300 PRO A N 1
ATOM 2373 C CA . PRO A 1 300 ? -18.359 -10.516 -11.016 1 92.38 300 PRO A CA 1
ATOM 2374 C C . PRO A 1 300 ? -18.359 -11.766 -10.141 1 92.38 300 PRO A C 1
ATOM 2376 O O . PRO A 1 300 ? -17.531 -12.664 -10.336 1 92.38 300 PRO A O 1
ATOM 2379 N N . THR A 1 301 ? -19.281 -11.828 -9.211 1 90.56 301 THR A N 1
ATOM 2380 C CA . THR A 1 301 ? -19.297 -12.883 -8.211 1 90.56 301 THR A CA 1
ATOM 2381 C C . THR A 1 301 ? -19.547 -14.242 -8.867 1 90.56 301 THR A C 1
ATOM 2383 O O . THR A 1 301 ? -20.25 -14.328 -9.875 1 90.56 301 THR A O 1
ATOM 2386 N N . SER A 1 302 ? -18.938 -15.25 -8.328 1 87.56 302 SER A N 1
ATOM 2387 C CA . SER A 1 302 ? -19.188 -16.625 -8.719 1 87.56 302 SER A CA 1
ATOM 2388 C C . SER A 1 302 ? -19.891 -17.406 -7.613 1 87.56 302 SER A C 1
ATOM 2390 O O . SER A 1 302 ? -19.797 -18.625 -7.539 1 87.56 302 SER A O 1
ATOM 2392 N N . CYS A 1 303 ? -20.547 -16.688 -6.789 1 86.12 303 CYS A N 1
ATOM 2393 C CA . CYS A 1 303 ? -21.25 -17.312 -5.68 1 86.12 303 CYS A CA 1
ATOM 2394 C C . CYS A 1 303 ? -22.266 -18.328 -6.191 1 86.12 303 CYS A C 1
ATOM 2396 O O . CYS A 1 303 ? -23.219 -17.969 -6.879 1 86.12 303 CYS A O 1
ATOM 2398 N N . TRP A 1 304 ? -22.141 -19.578 -5.809 1 83.44 304 TRP A N 1
ATOM 2399 C CA . TRP A 1 304 ? -22.938 -20.672 -6.352 1 83.44 304 TRP A CA 1
ATOM 2400 C C . TRP A 1 304 ? -24.359 -20.656 -5.777 1 83.44 304 TRP A C 1
ATOM 2402 O O . TRP A 1 304 ? -25.266 -21.297 -6.316 1 83.44 304 TRP A O 1
ATOM 2412 N N . LYS A 1 305 ? -24.547 -19.891 -4.652 1 83.81 305 LYS A N 1
ATOM 2413 C CA . LYS A 1 305 ? -25.859 -19.797 -4.027 1 83.81 305 LYS A CA 1
ATOM 2414 C C . LYS A 1 305 ? -26.828 -18.984 -4.879 1 83.81 305 LYS A C 1
ATOM 2416 O O . LYS A 1 305 ? -28.047 -19.062 -4.703 1 83.81 305 LYS A O 1
ATOM 2421 N N . LEU A 1 306 ? -26.297 -18.219 -5.773 1 90 306 LEU A N 1
ATOM 2422 C CA . LEU A 1 306 ? -27.125 -17.375 -6.625 1 90 306 LEU A CA 1
ATOM 2423 C C . LEU A 1 306 ? -27.688 -18.156 -7.805 1 90 306 LEU A C 1
ATOM 2425 O O . LEU A 1 306 ? -27.031 -19.094 -8.289 1 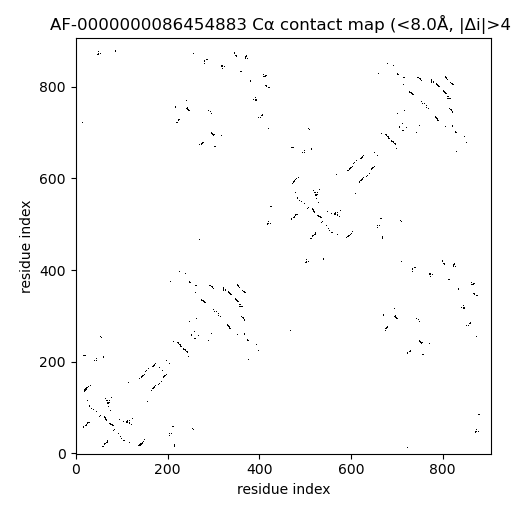90 306 LEU A O 1
ATOM 2429 N N . GLU A 1 307 ? -28.859 -17.812 -8.234 1 91.94 307 GLU A N 1
ATOM 2430 C CA . GLU A 1 307 ? -29.453 -18.438 -9.422 1 91.94 307 GLU A CA 1
ATOM 2431 C C . GLU A 1 307 ? -28.656 -18.094 -10.68 1 91.94 307 GLU A C 1
ATOM 2433 O O . GLU A 1 307 ? -28.078 -17.016 -10.773 1 91.94 307 GLU A O 1
ATOM 2438 N N . TRP A 1 308 ? -28.75 -19 -11.586 1 91.69 308 TRP A N 1
ATOM 2439 C CA . TRP A 1 308 ? -27.984 -18.828 -12.82 1 91.69 308 TRP A CA 1
ATOM 2440 C C . TRP A 1 308 ? -28.391 -17.547 -13.539 1 91.69 308 TRP A C 1
ATOM 2442 O O . TRP A 1 308 ? -27.547 -16.844 -14.078 1 91.69 308 TRP A O 1
ATOM 2452 N N . GLU A 1 309 ? -29.641 -17.281 -13.547 1 92.25 309 GLU A N 1
ATOM 2453 C CA . GLU A 1 309 ? -30.125 -16.078 -14.211 1 92.25 309 GLU A CA 1
ATOM 2454 C C . GLU A 1 309 ? -29.562 -14.82 -13.547 1 92.25 309 GLU A C 1
ATOM 2456 O O . GLU A 1 309 ? -29.234 -13.852 -14.227 1 92.25 309 GLU A O 1
ATOM 2461 N N . ASP A 1 310 ? -29.469 -14.875 -12.227 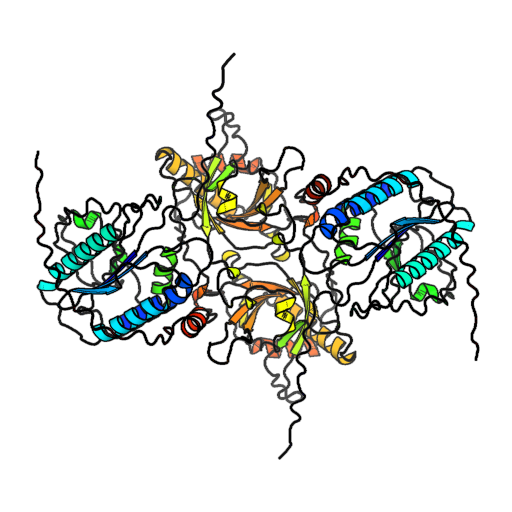1 93.06 310 ASP A N 1
ATOM 2462 C CA . ASP A 1 310 ? -28.922 -13.75 -11.477 1 93.06 310 ASP A CA 1
ATOM 2463 C C . ASP A 1 310 ? -27.438 -13.562 -11.766 1 93.06 310 ASP A C 1
ATOM 2465 O O . ASP A 1 310 ? -26.953 -12.43 -11.883 1 93.06 310 ASP A O 1
ATOM 2469 N N . LEU A 1 311 ? -26.734 -14.664 -11.906 1 94.06 311 LEU A N 1
ATOM 2470 C CA . LEU A 1 311 ? -25.297 -14.617 -12.211 1 94.06 311 LEU A CA 1
ATOM 2471 C C . LEU A 1 311 ? -25.062 -14.031 -13.594 1 94.06 311 LEU A C 1
ATOM 2473 O O . LEU A 1 311 ? -24.156 -13.211 -13.781 1 94.06 311 LEU A O 1
ATOM 2477 N N . GLU A 1 312 ? -25.875 -14.414 -14.484 1 92.69 312 GLU A N 1
ATOM 2478 C CA . GLU A 1 312 ? -25.734 -13.914 -15.852 1 92.69 312 GLU A CA 1
ATOM 2479 C C . GLU A 1 312 ? -26.078 -12.43 -15.938 1 92.69 312 GLU A C 1
ATOM 2481 O O . GLU A 1 312 ? -25.375 -11.664 -16.594 1 92.69 312 GLU A O 1
ATOM 2486 N N . SER A 1 313 ? -27.156 -12.094 -15.32 1 93.94 313 SER A N 1
ATOM 2487 C CA . SER A 1 313 ? -27.531 -10.68 -15.289 1 93.94 313 SER A CA 1
ATOM 2488 C C . SER A 1 313 ? -26.453 -9.836 -14.609 1 93.94 313 SER A C 1
ATOM 2490 O O . SER A 1 313 ? -26.141 -8.742 -15.07 1 93.94 313 SER A O 1
ATOM 2492 N N . ASN A 1 314 ? -25.906 -10.352 -13.484 1 94.62 314 ASN A N 1
ATOM 2493 C CA . ASN A 1 314 ? -24.844 -9.68 -12.766 1 94.62 314 ASN A CA 1
ATOM 2494 C C . ASN A 1 314 ? -23.609 -9.484 -13.648 1 94.62 314 ASN A C 1
ATOM 2496 O O . ASN A 1 314 ? -23.016 -8.398 -13.656 1 94.62 314 ASN A O 1
ATOM 2500 N N . ARG A 1 315 ? -23.328 -10.5 -14.398 1 93.5 315 ARG A N 1
ATOM 2501 C CA . ARG A 1 315 ? -22.172 -10.438 -15.305 1 93.5 315 ARG A CA 1
ATOM 2502 C C . ARG A 1 315 ? -22.406 -9.414 -16.406 1 93.5 315 ARG A C 1
ATOM 2504 O O . ARG A 1 315 ? -21.484 -8.672 -16.766 1 93.5 315 ARG A O 1
ATOM 2511 N N . ARG A 1 316 ? -23.594 -9.336 -16.906 1 93.81 316 ARG A N 1
ATOM 2512 C CA . ARG A 1 316 ? -23.938 -8.398 -17.969 1 93.81 316 ARG A CA 1
ATOM 2513 C C . ARG A 1 316 ? -23.828 -6.953 -17.484 1 93.81 316 ARG A C 1
ATOM 2515 O O . ARG A 1 316 ? -23.281 -6.094 -18.172 1 93.81 316 ARG A O 1
ATOM 2522 N N . PHE A 1 317 ? -24.328 -6.738 -16.344 1 94.38 317 PHE A N 1
ATOM 2523 C CA . PHE A 1 317 ? -24.266 -5.395 -15.781 1 94.38 317 PHE A CA 1
ATOM 2524 C C . PHE A 1 317 ? -22.828 -5.008 -15.461 1 94.38 317 PHE A C 1
ATOM 2526 O O . PHE A 1 317 ? -22.422 -3.855 -15.648 1 94.38 317 PHE A O 1
ATOM 2533 N N . PHE A 1 318 ? -22.078 -5.945 -14.914 1 94.81 318 PHE A N 1
ATOM 2534 C CA . PHE A 1 318 ? -20.672 -5.684 -14.625 1 94.81 318 PHE A CA 1
ATOM 2535 C C . PHE A 1 318 ? -19.906 -5.332 -15.906 1 94.81 318 PHE A C 1
ATOM 2537 O O . PHE A 1 318 ? -19.109 -4.402 -15.914 1 94.81 318 PHE A O 1
ATOM 2544 N N . HIS A 1 319 ? -20.203 -6.047 -16.938 1 94.81 319 HIS A N 1
ATOM 2545 C CA . HIS A 1 319 ? -19.594 -5.777 -18.234 1 94.81 319 HIS A CA 1
ATOM 2546 C C . HIS A 1 319 ? -19.953 -4.387 -18.734 1 94.81 319 HIS A C 1
ATOM 2548 O O . HIS A 1 319 ? -19.094 -3.66 -19.25 1 94.81 319 HIS A O 1
ATOM 2554 N N . ALA A 1 320 ? -21.172 -4.094 -18.641 1 95.44 320 ALA A N 1
ATOM 2555 C CA . ALA A 1 320 ? -21.641 -2.777 -19.047 1 95.44 320 ALA A CA 1
ATOM 2556 C C . ALA A 1 320 ? -20.953 -1.671 -18.266 1 95.44 320 ALA A C 1
ATOM 2558 O O . ALA A 1 320 ? -20.594 -0.631 -18.828 1 95.44 320 ALA A O 1
ATOM 2559 N N . LEU A 1 321 ? -20.812 -1.903 -16.969 1 94.31 321 LEU A N 1
ATOM 2560 C CA . LEU A 1 321 ? -20.141 -0.936 -16.109 1 94.31 321 LEU A CA 1
ATOM 2561 C C . LEU A 1 321 ? -18.703 -0.721 -16.578 1 94.31 321 LEU A C 1
ATOM 2563 O O . LEU A 1 321 ? -18.266 0.417 -16.797 1 94.31 321 LEU A O 1
ATOM 2567 N N . CYS A 1 322 ? -17.938 -1.809 -16.719 1 94.56 322 CYS A N 1
ATOM 2568 C CA . CYS A 1 322 ? -16.547 -1.734 -17.141 1 94.56 322 CYS A CA 1
ATOM 2569 C C . CYS A 1 322 ? -16.422 -1.017 -18.484 1 94.56 322 CYS A C 1
ATOM 2571 O O . CYS A 1 322 ? -15.578 -0.128 -18.641 1 94.56 322 CYS A O 1
ATOM 2573 N N . HIS A 1 323 ? -17.266 -1.365 -19.359 1 94.25 323 HIS A N 1
ATOM 2574 C CA . HIS A 1 323 ? -17.234 -0.788 -20.703 1 94.25 323 HIS A CA 1
ATOM 2575 C C . HIS A 1 323 ? -17.5 0.714 -20.656 1 94.25 323 HIS A C 1
ATOM 2577 O O . HIS A 1 323 ? -16.797 1.49 -21.297 1 94.25 323 HIS A O 1
ATOM 2583 N N . THR A 1 324 ? -18.516 1.077 -19.984 1 95.44 324 THR A N 1
ATOM 2584 C CA . THR A 1 324 ? -18.906 2.482 -19.906 1 95.44 324 THR A CA 1
ATOM 2585 C C . THR A 1 324 ? -17.797 3.312 -19.266 1 95.44 324 THR A C 1
ATOM 2587 O O . THR A 1 324 ? -17.438 4.375 -19.781 1 95.44 324 THR A O 1
ATOM 2590 N N . LEU A 1 325 ? -17.266 2.842 -18.109 1 95.19 325 LEU A N 1
ATOM 2591 C CA . LEU A 1 325 ? -16.203 3.566 -17.422 1 95.19 325 LEU A CA 1
ATOM 2592 C C . LEU A 1 325 ? -14.961 3.689 -18.297 1 95.19 325 LEU A C 1
ATOM 2594 O O . LEU A 1 325 ? -14.305 4.734 -18.328 1 95.19 325 LEU A O 1
ATOM 2598 N N . GLN A 1 326 ? -14.617 2.672 -19.016 1 93.75 326 GLN A N 1
ATOM 2599 C CA . GLN A 1 326 ? -13.461 2.682 -19.906 1 93.75 326 GLN A CA 1
ATOM 2600 C C . GLN A 1 326 ? -13.664 3.662 -21.047 1 93.75 326 GLN A C 1
ATOM 2602 O O . GLN A 1 326 ? -12.758 4.438 -21.375 1 93.75 326 GLN A O 1
ATOM 2607 N N . GLU A 1 327 ? -14.781 3.592 -21.672 1 93.31 327 GLU A N 1
ATOM 2608 C CA . GLU A 1 327 ? -15.078 4.465 -22.797 1 93.31 327 GLU A CA 1
ATOM 2609 C C . GLU A 1 327 ? -15.047 5.934 -22.391 1 93.31 327 GLU A C 1
ATOM 2611 O O . GLU A 1 327 ? -14.578 6.789 -23.141 1 93.31 327 GLU A O 1
ATOM 2616 N N . ARG A 1 328 ? -15.586 6.156 -21.266 1 95.94 328 ARG A N 1
ATOM 2617 C CA . ARG A 1 328 ? -15.68 7.531 -20.781 1 95.94 328 ARG A CA 1
ATOM 2618 C C . ARG A 1 328 ? -14.414 7.941 -20.047 1 95.94 328 ARG A C 1
ATOM 2620 O O . ARG A 1 328 ? -14.281 9.086 -19.594 1 95.94 328 ARG A O 1
ATOM 2627 N N . GLN A 1 329 ? -13.445 7.059 -19.828 1 95.5 329 GLN A N 1
ATOM 2628 C CA . GLN A 1 329 ? -12.211 7.293 -19.078 1 95.5 329 GLN A CA 1
ATOM 2629 C C . GLN A 1 329 ? -12.508 7.824 -17.688 1 95.5 329 GLN A C 1
ATOM 2631 O O . GLN A 1 329 ? -11.977 8.859 -17.281 1 95.5 329 GLN A O 1
ATOM 2636 N N . GLN A 1 330 ? -13.32 7.074 -17.078 1 96.31 330 GLN A N 1
ATOM 2637 C CA . GLN A 1 330 ? -13.773 7.441 -15.734 1 96.31 330 GLN A CA 1
ATOM 2638 C C . GLN A 1 330 ? -13.492 6.32 -14.734 1 96.31 330 GLN A C 1
ATOM 2640 O O . GLN A 1 330 ? -13.352 5.16 -15.117 1 96.31 330 GLN A O 1
ATOM 2645 N N . PHE A 1 331 ? -13.32 6.68 -13.508 1 95.31 331 PHE A N 1
ATOM 2646 C CA . PHE A 1 331 ? -13.18 5.762 -12.383 1 95.31 331 PHE A CA 1
ATOM 2647 C C . PHE A 1 331 ? -14.367 5.891 -11.43 1 95.31 331 PHE A C 1
ATOM 2649 O O . PHE A 1 331 ? -15.094 6.883 -11.469 1 95.31 331 PHE A O 1
ATOM 2656 N N . LEU A 1 332 ? -14.578 4.836 -10.711 1 92.44 332 LEU A N 1
ATOM 2657 C CA . LEU A 1 332 ? -15.617 4.855 -9.688 1 92.44 332 LEU A CA 1
ATOM 2658 C C . LEU A 1 332 ? -15.016 5.039 -8.305 1 92.44 332 LEU A C 1
ATOM 2660 O O . LEU A 1 332 ? -14.203 4.23 -7.863 1 92.44 332 LEU A O 1
ATOM 2664 N N . LEU A 1 333 ? -15.289 6.129 -7.648 1 91.38 333 LEU A N 1
ATOM 2665 C CA . LEU A 1 333 ? -14.883 6.375 -6.27 1 91.38 333 LEU A CA 1
ATOM 2666 C C . LEU A 1 333 ? -15.953 5.895 -5.297 1 91.38 333 LEU A C 1
ATOM 2668 O O . LEU A 1 333 ? -17.109 6.332 -5.367 1 91.38 333 LEU A O 1
ATOM 2672 N N . THR A 1 334 ? -15.539 4.988 -4.484 1 86.19 334 THR A N 1
ATOM 2673 C CA . THR A 1 334 ? -16.5 4.379 -3.568 1 86.19 334 THR A CA 1
ATOM 2674 C C . THR A 1 334 ? -16.031 4.527 -2.123 1 86.19 334 THR A C 1
ATOM 2676 O O . THR A 1 334 ? -14.875 4.863 -1.871 1 86.19 334 THR A O 1
ATOM 2679 N N . SER A 1 335 ? -16.938 4.445 -1.234 1 83.81 335 SER A N 1
ATOM 2680 C CA . SER A 1 335 ? -16.641 4.504 0.191 1 83.81 335 SER A CA 1
ATOM 2681 C C . SER A 1 335 ? -17.156 3.273 0.92 1 83.81 335 SER A C 1
ATOM 2683 O O . SER A 1 335 ? -18.109 2.633 0.464 1 83.81 335 SER A O 1
ATOM 2685 N N . TYR A 1 336 ? -16.469 2.953 1.943 1 78.12 336 TYR A N 1
ATOM 2686 C CA . TYR A 1 336 ? -16.828 1.812 2.777 1 78.12 336 TYR A CA 1
ATOM 2687 C C . TYR A 1 336 ? -16.859 2.203 4.25 1 78.12 336 TYR A C 1
ATOM 2689 O O . TYR A 1 336 ? -15.883 2.752 4.777 1 78.12 336 TYR A O 1
ATOM 2697 N N . GLU A 1 337 ? -17.984 1.984 4.898 1 77.56 337 GLU A N 1
ATOM 2698 C CA . GLU A 1 337 ? -18.141 2.348 6.305 1 77.56 337 GLU A CA 1
ATOM 2699 C C . GLU A 1 337 ? -18.078 1.114 7.203 1 77.56 337 GLU A C 1
ATOM 2701 O O . GLU A 1 337 ? -18.594 0.056 6.848 1 77.56 337 GLU A O 1
ATOM 2706 N N . THR A 1 338 ? -17.125 1.155 8.242 1 65.5 338 THR A N 1
ATOM 2707 C CA . THR A 1 338 ? -17.062 0.072 9.219 1 65.5 338 THR A CA 1
ATOM 2708 C C . THR A 1 338 ? -18.344 0.04 10.062 1 65.5 338 THR A C 1
ATOM 2710 O O . THR A 1 338 ? -18.922 1.084 10.344 1 65.5 338 THR A O 1
ATOM 2713 N N . ILE A 1 339 ? -18.891 -1.252 10.047 1 56.47 339 ILE A N 1
ATOM 2714 C CA . ILE A 1 339 ? -20.016 -1.395 10.977 1 56.47 339 ILE A CA 1
ATOM 2715 C C . ILE A 1 339 ? -19.484 -1.649 12.383 1 56.47 339 ILE A C 1
ATOM 2717 O O . ILE A 1 339 ? -18.797 -2.645 12.625 1 56.47 339 ILE A O 1
ATOM 2721 N N . SER A 1 340 ? -18.734 -0.685 12.977 1 49.59 340 SER A N 1
ATOM 2722 C CA . SER A 1 340 ? -18.141 -0.874 14.297 1 49.59 340 SER A CA 1
ATOM 2723 C C . SER A 1 340 ? -19.031 -1.736 15.188 1 49.59 340 SER A C 1
ATOM 2725 O O . SER A 1 340 ? -20.234 -1.481 15.305 1 49.59 340 SER A O 1
ATOM 2727 N N . ALA A 1 341 ? -18.531 -3.033 15.305 1 45 341 ALA A N 1
ATOM 2728 C CA . ALA A 1 341 ? -19.188 -3.789 16.375 1 45 341 ALA A CA 1
ATOM 2729 C C . ALA A 1 341 ? -19.203 -2.996 17.672 1 45 341 ALA A C 1
ATOM 2731 O O . ALA A 1 341 ? -19.734 -3.457 18.688 1 45 341 ALA A O 1
ATOM 2732 N N . VAL A 1 342 ? -18.062 -2.275 17.812 1 45 342 VAL A N 1
ATOM 2733 C CA . VAL A 1 342 ? -18 -1.703 19.156 1 45 342 VAL A CA 1
ATOM 2734 C C . VAL A 1 342 ? -19.297 -0.965 19.453 1 45 342 VAL A C 1
ATOM 2736 O O . VAL A 1 342 ? -19.953 -0.446 18.547 1 45 342 VAL A O 1
ATOM 2739 N N . PRO A 1 343 ? -19.641 -1.01 20.672 1 44.28 343 PRO A N 1
ATOM 2740 C CA . PRO A 1 343 ? -20.828 -0.324 21.188 1 44.28 343 PRO A CA 1
ATOM 2741 C C . PRO A 1 343 ? -21.109 0.996 20.469 1 44.28 343 PRO A C 1
ATOM 2743 O O . PRO A 1 343 ? -20.203 1.592 19.891 1 44.28 343 PRO A O 1
ATOM 2746 N N . ARG A 1 344 ? -22.5 1.542 20.328 1 50.72 344 ARG A N 1
ATOM 2747 C CA . ARG A 1 344 ? -23.391 2.57 19.812 1 50.72 344 ARG A CA 1
ATOM 2748 C C . ARG A 1 344 ? -22.703 3.93 19.781 1 50.72 344 ARG A C 1
ATOM 2750 O O . ARG A 1 344 ? -23.25 4.898 19.25 1 50.72 344 ARG A O 1
ATOM 2757 N N . LYS A 1 345 ? -21.391 4.176 20.406 1 61.34 345 LYS A N 1
ATOM 2758 C CA . LYS A 1 345 ? -21.281 5.598 20.719 1 61.34 345 LYS A CA 1
ATOM 2759 C C . LYS A 1 345 ? -20.391 6.316 19.703 1 61.34 345 LYS A C 1
ATOM 2761 O O . LYS A 1 345 ? -20.594 7.504 19.422 1 61.34 345 LYS A O 1
ATOM 2766 N N . ALA A 1 346 ? -19.312 5.527 18.891 1 74.62 346 ALA A N 1
ATOM 2767 C CA . ALA A 1 346 ? -18.5 6.426 18.062 1 74.62 346 ALA A CA 1
ATOM 2768 C C . ALA A 1 346 ? -18.953 6.371 16.609 1 74.62 346 ALA A C 1
ATOM 2770 O O . ALA A 1 346 ? -19.469 5.352 16.141 1 74.62 346 ALA A O 1
ATOM 2771 N N . CYS A 1 347 ? -18.922 7.547 16.016 1 81.62 347 CYS A N 1
ATOM 2772 C CA . CYS A 1 347 ? -19.312 7.691 14.617 1 81.62 347 CYS A CA 1
ATOM 2773 C C . CYS A 1 347 ? -18.547 6.707 13.734 1 81.62 347 CYS A C 1
ATOM 2775 O O . CYS A 1 347 ? -17.359 6.441 13.977 1 81.62 347 CYS A O 1
ATOM 2777 N N . PRO A 1 348 ? -19.156 6.109 12.781 1 82.5 348 PRO A N 1
ATOM 2778 C CA . PRO A 1 348 ? -18.484 5.188 11.875 1 82.5 348 PRO A CA 1
ATOM 2779 C C . PRO A 1 348 ? -17.422 5.879 11.008 1 82.5 348 PRO A C 1
ATOM 2781 O O . PRO A 1 348 ? -17.562 7.066 10.695 1 82.5 348 PRO A O 1
ATOM 2784 N N . ILE A 1 349 ? -16.359 5.184 10.727 1 87.5 349 ILE A N 1
ATOM 2785 C CA . ILE A 1 349 ? -15.281 5.688 9.875 1 87.5 349 ILE A CA 1
ATOM 2786 C C . ILE A 1 349 ? -15.516 5.238 8.43 1 87.5 349 ILE A C 1
ATOM 2788 O O . ILE A 1 349 ? -15.922 4.102 8.188 1 87.5 349 ILE A O 1
ATOM 2792 N N . ARG A 1 350 ? -15.242 6.113 7.551 1 84.12 350 ARG A N 1
ATOM 2793 C CA . ARG A 1 350 ? -15.43 5.82 6.133 1 84.12 350 ARG A CA 1
ATOM 2794 C C . ARG A 1 350 ? -14.086 5.707 5.418 1 84.12 350 ARG A C 1
ATOM 2796 O O . ARG A 1 350 ? -13.242 6.594 5.531 1 84.12 350 ARG A O 1
ATOM 2803 N N . ALA A 1 351 ? -13.867 4.594 4.816 1 87.94 351 ALA A N 1
ATOM 2804 C CA . ALA A 1 351 ? -12.695 4.426 3.959 1 87.94 351 ALA A CA 1
ATOM 2805 C C . ALA A 1 351 ? -13.062 4.594 2.488 1 87.94 351 ALA A C 1
ATOM 2807 O O . ALA A 1 351 ? -14.195 4.309 2.09 1 87.94 351 ALA A O 1
ATOM 2808 N N . TYR A 1 352 ? -12.188 5.09 1.724 1 89.06 352 TYR A N 1
ATOM 2809 C CA . TYR A 1 352 ? -12.469 5.395 0.325 1 89.06 352 TYR A CA 1
ATOM 2810 C C . TYR A 1 352 ? -11.609 4.547 -0.602 1 89.06 352 TYR A C 1
ATOM 2812 O O . TYR A 1 352 ? -10.43 4.316 -0.328 1 89.06 352 TYR A O 1
ATOM 2820 N N . TYR A 1 353 ? -12.203 4.043 -1.654 1 89.94 353 TYR A N 1
ATOM 2821 C CA . TYR A 1 353 ? -11.562 3.209 -2.662 1 89.94 353 TYR A CA 1
ATOM 2822 C C . TYR A 1 353 ? -11.93 3.672 -4.066 1 89.94 353 TYR A C 1
ATOM 2824 O O . TYR A 1 353 ? -13.023 4.195 -4.289 1 89.94 353 TYR A O 1
ATOM 2832 N N . VAL A 1 354 ? -11.016 3.496 -4.922 1 92.75 354 VAL A N 1
ATOM 2833 C CA . VAL A 1 354 ? -11.273 3.805 -6.324 1 92.75 354 VAL A CA 1
ATOM 2834 C C . VAL A 1 354 ? -11.234 2.521 -7.152 1 92.75 354 VAL A C 1
ATOM 2836 O O . VAL A 1 354 ? -10.383 1.655 -6.926 1 92.75 354 VAL A O 1
ATOM 2839 N N . LEU A 1 355 ? -12.172 2.336 -8 1 93.38 355 LEU A N 1
ATOM 2840 C CA . LEU A 1 355 ? -12.227 1.203 -8.914 1 93.38 355 LEU A CA 1
ATOM 2841 C C . LEU A 1 355 ? -11.836 1.625 -10.328 1 93.38 355 LEU A C 1
ATOM 2843 O O . LEU A 1 355 ? -12.438 2.537 -10.898 1 93.38 355 LEU A O 1
ATOM 2847 N N . LEU A 1 356 ? -10.812 1.059 -10.805 1 95.56 356 LEU A N 1
ATOM 2848 C CA . LEU A 1 356 ? -10.297 1.329 -12.141 1 95.56 356 LEU A CA 1
ATOM 2849 C C . LEU A 1 356 ? -10.711 0.228 -13.117 1 95.56 356 LEU A C 1
ATOM 2851 O O . LEU A 1 356 ? -10.359 -0.939 -12.922 1 95.56 356 LEU A O 1
ATOM 2855 N N . PRO A 1 357 ? -11.445 0.6 -14.133 1 93.88 357 PRO A N 1
ATOM 2856 C CA . PRO A 1 357 ? -11.867 -0.418 -15.102 1 93.88 357 PRO A CA 1
ATOM 2857 C C . PRO A 1 357 ? -10.711 -0.912 -15.977 1 93.88 357 PRO A C 1
ATOM 2859 O O . PRO A 1 357 ? -9.672 -0.259 -16.047 1 93.88 357 PRO A O 1
ATOM 2862 N N . SER A 1 358 ? -10.805 -2.08 -16.453 1 89.31 358 SER A N 1
ATOM 2863 C CA . SER A 1 358 ? -9.875 -2.662 -17.406 1 89.31 358 SER A CA 1
ATOM 2864 C C . SER A 1 358 ? -10.602 -3.127 -18.672 1 89.31 358 SER A C 1
ATOM 2866 O O . SER A 1 358 ? -11.82 -3.029 -18.75 1 89.31 358 SER A O 1
ATOM 2868 N N . ARG A 1 359 ? -9.828 -3.531 -19.656 1 83.62 359 ARG A N 1
ATOM 2869 C CA . ARG A 1 359 ? -10.422 -4.047 -20.891 1 83.62 359 ARG A CA 1
ATOM 2870 C C . ARG A 1 359 ? -11.023 -5.43 -20.656 1 83.62 359 ARG A C 1
ATOM 2872 O O . ARG A 1 359 ? -11.844 -5.891 -21.453 1 83.62 359 ARG A O 1
ATOM 2879 N N . ALA A 1 360 ? -10.695 -5.977 -19.547 1 86.62 360 ALA A N 1
ATOM 2880 C CA . ALA A 1 360 ? -11.242 -7.285 -19.188 1 86.62 360 ALA A CA 1
ATOM 2881 C C . ALA A 1 360 ? -12.453 -7.141 -18.266 1 86.62 360 ALA A C 1
ATOM 2883 O O . ALA A 1 360 ? -12.914 -6.027 -18.016 1 86.62 360 ALA A O 1
ATOM 2884 N N . LEU A 1 361 ? -13.078 -8.234 -17.938 1 90.38 361 LEU A N 1
ATOM 2885 C CA . LEU A 1 361 ? -14.203 -8.242 -17 1 90.38 361 LEU A CA 1
ATOM 2886 C C . LEU A 1 361 ? -13.711 -8.18 -15.555 1 90.38 361 LEU A C 1
ATOM 2888 O O . LEU A 1 361 ? -14.094 -9 -14.727 1 90.38 361 LEU A O 1
ATOM 2892 N N . THR A 1 362 ? -12.773 -7.254 -15.328 1 93.19 362 THR A N 1
ATOM 2893 C CA . THR A 1 362 ? -12.219 -7.035 -13.992 1 93.19 362 THR A CA 1
ATOM 2894 C C . THR A 1 362 ? -11.969 -5.551 -13.75 1 93.19 362 THR A C 1
ATOM 2896 O O . THR A 1 362 ? -11.875 -4.766 -14.695 1 93.19 362 THR A O 1
ATOM 2899 N N . MET A 1 363 ? -12 -5.188 -12.609 1 93.94 363 MET A N 1
ATOM 2900 C CA . MET A 1 363 ? -11.625 -3.836 -12.203 1 93.94 363 MET A CA 1
ATOM 2901 C C . MET A 1 363 ? -10.594 -3.873 -11.078 1 93.94 363 MET A C 1
ATOM 2903 O O . MET A 1 363 ? -10.633 -4.754 -10.219 1 93.94 363 MET A O 1
ATOM 2907 N N . LEU A 1 364 ? -9.703 -2.971 -11.18 1 94.12 364 LEU A N 1
ATOM 2908 C CA . LEU A 1 364 ? -8.719 -2.822 -10.109 1 94.12 364 LEU A CA 1
ATOM 2909 C C . LEU A 1 364 ? -9.258 -1.941 -8.992 1 94.12 364 LEU A C 1
ATOM 2911 O O . LEU A 1 364 ? -9.898 -0.92 -9.25 1 94.12 364 LEU A O 1
ATOM 2915 N N . VAL A 1 365 ? -9.07 -2.348 -7.801 1 92 365 VAL A N 1
ATOM 2916 C CA . VAL A 1 365 ? -9.492 -1.543 -6.656 1 92 365 VAL A CA 1
ATOM 2917 C C . VAL A 1 365 ? -8.266 -1.095 -5.863 1 92 365 VAL A C 1
ATOM 2919 O O . VAL A 1 365 ? -7.387 -1.903 -5.559 1 92 365 VAL A O 1
ATOM 2922 N N . LYS A 1 366 ? -8.211 0.188 -5.543 1 92.75 366 LYS A N 1
ATOM 2923 C CA . LYS A 1 366 ? -7.137 0.789 -4.762 1 92.75 366 LYS A CA 1
ATOM 2924 C C . LYS A 1 366 ? -7.688 1.719 -3.684 1 92.75 366 LYS A C 1
ATOM 2926 O O . LYS A 1 366 ? -8.688 2.41 -3.906 1 92.75 366 LYS A O 1
ATOM 2931 N N . ALA A 1 367 ? -7.004 1.7 -2.58 1 92.94 367 ALA A N 1
ATOM 2932 C CA . ALA A 1 367 ? -7.375 2.648 -1.533 1 92.94 367 ALA A CA 1
ATOM 2933 C C . ALA A 1 367 ? -6.871 4.051 -1.858 1 92.94 367 ALA A C 1
ATOM 2935 O O . ALA A 1 367 ? -5.82 4.211 -2.482 1 92.94 367 ALA A O 1
ATOM 2936 N N . VAL A 1 368 ? -7.598 5.035 -1.475 1 93.5 368 VAL A N 1
ATOM 2937 C CA . VAL A 1 368 ? -7.211 6.43 -1.669 1 93.5 368 VAL A CA 1
ATOM 2938 C C . VAL A 1 368 ? -7.191 7.152 -0.325 1 93.5 368 VAL A C 1
ATOM 2940 O O . VAL A 1 368 ? -8.047 6.91 0.531 1 93.5 368 VAL A O 1
ATOM 2943 N N . ALA A 1 369 ? -6.301 8.039 -0.183 1 95.31 369 ALA A N 1
ATOM 2944 C CA . ALA A 1 369 ? -6.09 8.734 1.086 1 95.31 369 ALA A CA 1
ATOM 2945 C C . ALA A 1 369 ? -7.203 9.742 1.354 1 95.31 369 ALA A C 1
ATOM 2947 O O . ALA A 1 369 ? -7.668 10.414 0.435 1 95.31 369 ALA A O 1
ATOM 2948 N N . SER A 1 370 ? -7.652 9.797 2.531 1 94.38 370 SER A N 1
ATOM 2949 C CA . SER A 1 370 ? -8.594 10.812 2.996 1 94.38 370 SER A CA 1
ATOM 2950 C C . SER A 1 370 ? -7.863 11.969 3.682 1 94.38 370 SER A C 1
ATOM 2952 O O . SER A 1 370 ? -6.652 11.906 3.891 1 94.38 370 SER A O 1
ATOM 2954 N N . ALA A 1 371 ? -8.578 12.969 4.047 1 94 371 ALA A N 1
ATOM 2955 C CA . ALA A 1 371 ? -8.016 14.211 4.566 1 94 371 ALA A CA 1
ATOM 2956 C C . ALA A 1 371 ? -7.246 13.969 5.863 1 94 371 ALA A C 1
ATOM 2958 O O . ALA A 1 371 ? -6.176 14.539 6.074 1 94 371 ALA A O 1
ATOM 2959 N N . GLU A 1 372 ? -7.746 13.109 6.711 1 93.94 372 GLU A N 1
ATOM 2960 C CA . GLU A 1 372 ? -7.18 12.906 8.039 1 93.94 372 GLU A CA 1
ATOM 2961 C C . GLU A 1 372 ? -5.809 12.242 7.957 1 93.94 372 GLU A C 1
ATOM 2963 O O . GLU A 1 372 ? -4.977 12.414 8.852 1 93.94 372 GLU A O 1
ATOM 2968 N N . LEU A 1 373 ? -5.582 11.531 6.844 1 94.88 373 LEU A N 1
ATOM 2969 C CA . LEU A 1 373 ? -4.34 10.781 6.723 1 94.88 373 LEU A CA 1
ATOM 2970 C C . LEU A 1 373 ? -3.256 11.625 6.059 1 94.88 373 LEU A C 1
ATOM 2972 O O . LEU A 1 373 ? -2.072 11.281 6.117 1 94.88 373 LEU A O 1
ATOM 2976 N N . LEU A 1 374 ? -3.553 12.688 5.496 1 95.06 374 LEU A N 1
ATOM 2977 C CA . LEU A 1 374 ? -2.633 13.438 4.645 1 95.06 374 LEU A CA 1
ATOM 2978 C C . LEU A 1 374 ? -1.644 14.234 5.484 1 95.06 374 LEU A C 1
ATOM 2980 O O . LEU A 1 374 ? -2.016 14.805 6.512 1 95.06 374 LEU A O 1
ATOM 2984 N N . LEU A 1 375 ? -0.432 14.172 5.098 1 94.69 375 LEU A N 1
ATOM 2985 C CA . LEU A 1 375 ? 0.614 15.047 5.609 1 94.69 375 LEU A CA 1
ATOM 2986 C C . LEU A 1 375 ? 1.016 16.078 4.559 1 94.69 375 LEU A C 1
ATOM 2988 O O . LEU A 1 375 ? 1.18 15.75 3.385 1 94.69 375 LEU A O 1
ATOM 2992 N N . PRO A 1 376 ? 1.068 17.297 5.02 1 89.56 376 PRO A N 1
ATOM 2993 C CA . PRO A 1 376 ? 1.421 18.328 4.035 1 89.56 376 PRO A CA 1
ATOM 2994 C C . PRO A 1 376 ? 2.857 18.188 3.533 1 89.56 376 PRO A C 1
ATOM 2996 O O . PRO A 1 376 ? 3.764 17.891 4.316 1 89.56 376 PRO A O 1
ATOM 2999 N N . CYS A 1 377 ? 3.039 18.156 2.258 1 85.44 377 CYS A N 1
ATOM 3000 C CA . CYS A 1 377 ? 4.363 18.109 1.652 1 85.44 377 CYS A CA 1
ATOM 3001 C C . CYS A 1 377 ? 4.648 19.391 0.864 1 85.44 377 CYS A C 1
ATOM 3003 O O . CYS A 1 377 ? 3.795 19.859 0.114 1 85.44 377 CYS A O 1
ATOM 3005 N N . GLU A 1 378 ? 5.742 19.969 1.281 1 76.62 378 GLU A N 1
ATOM 3006 C CA . GLU A 1 378 ? 6.133 21.156 0.539 1 76.62 378 GLU A CA 1
ATOM 3007 C C . GLU A 1 378 ? 6.637 20.797 -0.856 1 76.62 378 GLU A C 1
ATOM 3009 O O . GLU A 1 378 ? 7.387 19.828 -1.022 1 76.62 378 GLU A O 1
ATOM 3014 N N . GLN A 1 379 ? 6.008 21.391 -1.822 1 74 379 GLN A N 1
ATOM 3015 C CA . GLN A 1 379 ? 6.43 21.172 -3.203 1 74 379 GLN A CA 1
ATOM 3016 C C . GLN A 1 379 ? 6.895 22.484 -3.846 1 74 379 GLN A C 1
ATOM 3018 O O . GLN A 1 379 ? 6.121 23.141 -4.539 1 74 379 GLN A O 1
ATOM 3023 N N . PRO A 1 380 ? 8.117 22.734 -3.498 1 72.12 380 PRO A N 1
ATOM 3024 C CA . PRO A 1 380 ? 8.594 24 -4.078 1 72.12 380 PRO A CA 1
ATOM 3025 C C . PRO A 1 380 ? 8.641 23.953 -5.605 1 72.12 380 PRO A C 1
ATOM 3027 O O . PRO A 1 380 ? 9.172 23.016 -6.191 1 72.12 380 PRO A O 1
ATOM 3030 N N . MET A 1 381 ? 7.863 24.781 -6.18 1 69.94 381 MET A N 1
ATOM 3031 C CA . MET A 1 381 ? 7.859 24.844 -7.637 1 69.94 381 MET A CA 1
ATOM 3032 C C . MET A 1 381 ? 9.078 25.609 -8.148 1 69.94 381 MET A C 1
ATOM 3034 O O . MET A 1 381 ? 9.484 26.609 -7.566 1 69.94 381 MET A O 1
ATOM 3038 N N . HIS A 1 382 ? 9.898 24.859 -8.867 1 67.25 382 HIS A N 1
ATOM 3039 C CA . HIS A 1 382 ? 11.023 25.578 -9.453 1 67.25 382 HIS A CA 1
ATOM 3040 C C . HIS A 1 382 ? 10.68 26.094 -10.844 1 67.25 382 HIS A C 1
ATOM 3042 O O . HIS A 1 382 ? 10.391 25.312 -11.75 1 67.25 382 HIS A O 1
ATOM 3048 N N . ALA A 1 383 ? 10.359 27.266 -10.836 1 65.12 383 ALA A N 1
ATOM 3049 C CA . ALA A 1 383 ? 10.047 27.906 -12.109 1 65.12 383 ALA A CA 1
ATOM 3050 C C . ALA A 1 383 ? 11.266 27.938 -13.023 1 65.12 383 ALA A C 1
ATOM 3052 O O . ALA A 1 383 ? 11.141 27.953 -14.25 1 65.12 383 ALA A O 1
ATOM 3053 N N . GLU A 1 384 ? 12.469 27.859 -12.492 1 79 384 GLU A N 1
ATOM 3054 C CA . GLU A 1 384 ? 13.656 28.047 -13.32 1 79 384 GLU A CA 1
ATOM 3055 C C . GLU A 1 384 ? 14.164 26.719 -13.859 1 79 384 GLU A C 1
ATOM 3057 O O . GLU A 1 384 ? 13.953 25.672 -13.25 1 79 384 GLU A O 1
ATOM 3062 N N . ASP A 1 385 ? 14.734 26.812 -15.047 1 86.62 385 ASP A N 1
ATOM 3063 C CA . ASP A 1 385 ? 15.391 25.656 -15.664 1 86.62 385 ASP A CA 1
ATOM 3064 C C . ASP A 1 385 ? 16.641 25.25 -14.891 1 86.62 385 ASP A C 1
ATOM 3066 O O . ASP A 1 385 ? 17.281 26.094 -14.25 1 86.62 385 ASP A O 1
ATOM 3070 N N . PRO A 1 386 ? 16.906 23.984 -14.883 1 91.62 386 PRO A N 1
ATOM 3071 C CA . PRO A 1 386 ? 18.125 23.531 -14.203 1 91.62 386 PRO A CA 1
ATOM 3072 C C . PRO A 1 386 ? 19.391 24.109 -14.812 1 91.62 386 PRO A C 1
ATOM 3074 O O . PRO A 1 386 ? 19.375 24.547 -15.969 1 91.62 386 PRO A O 1
ATOM 3077 N N . ALA A 1 387 ? 20.438 24.141 -14.062 1 93 387 ALA A N 1
ATOM 3078 C CA . ALA A 1 387 ? 21.734 24.594 -14.547 1 93 387 ALA A CA 1
ATOM 3079 C C . ALA A 1 387 ? 22.188 23.766 -15.742 1 93 387 ALA A C 1
ATOM 3081 O O . ALA A 1 387 ? 22.172 22.531 -15.703 1 93 387 ALA A O 1
ATOM 3082 N N . PRO A 1 388 ? 22.672 24.359 -16.812 1 94.38 388 PRO A N 1
ATOM 3083 C CA . PRO A 1 388 ? 23.016 23.656 -18.047 1 94.38 388 PRO A CA 1
ATOM 3084 C C . PRO A 1 388 ? 24.094 22.609 -17.844 1 94.38 388 PRO A C 1
ATOM 3086 O O . PRO A 1 388 ? 24.047 21.547 -18.469 1 94.38 388 PRO A O 1
ATOM 3089 N N . ASP A 1 389 ? 25.109 22.922 -17.062 1 92.06 389 ASP A N 1
ATOM 3090 C CA . ASP A 1 389 ? 26.188 21.953 -16.844 1 92.06 389 ASP A CA 1
ATOM 3091 C C . ASP A 1 389 ? 25.656 20.703 -16.141 1 92.06 389 ASP A C 1
ATOM 3093 O O . ASP A 1 389 ? 25.984 19.578 -16.531 1 92.06 389 ASP A O 1
ATOM 3097 N N . ALA A 1 390 ? 24.891 20.938 -15.078 1 93.25 390 ALA A N 1
ATOM 3098 C CA . ALA A 1 390 ? 24.297 19.812 -14.359 1 93.25 390 ALA A CA 1
ATOM 3099 C C . ALA A 1 390 ? 23.359 19.016 -15.258 1 93.25 390 ALA A C 1
ATOM 3101 O O . ALA A 1 390 ? 23.312 17.797 -15.18 1 93.25 390 ALA A O 1
ATOM 3102 N N . LEU A 1 391 ? 22.641 19.734 -16.094 1 95.25 391 LEU A N 1
ATOM 3103 C CA . LEU A 1 391 ? 21.688 19.094 -17 1 95.25 391 LEU A CA 1
ATOM 3104 C C . LEU A 1 391 ? 22.422 18.188 -17.984 1 95.25 391 LEU A C 1
ATOM 3106 O O . LEU A 1 391 ? 22.016 17.047 -18.219 1 95.25 391 LEU A O 1
ATOM 3110 N N . ARG A 1 392 ? 23.453 18.703 -18.562 1 93.88 392 ARG A N 1
ATOM 3111 C CA . ARG A 1 392 ? 24.234 17.938 -19.531 1 93.88 392 ARG A CA 1
ATOM 3112 C C . ARG A 1 392 ? 24.828 16.688 -18.891 1 93.88 392 ARG A C 1
ATOM 3114 O O . ARG A 1 392 ? 24.766 15.602 -19.453 1 93.88 392 ARG A O 1
ATOM 3121 N N . ASP A 1 393 ? 25.375 16.844 -17.766 1 92.06 393 ASP A N 1
ATOM 3122 C CA . ASP A 1 393 ? 26 15.719 -17.062 1 92.06 393 ASP A CA 1
ATOM 3123 C C . ASP A 1 393 ? 24.969 14.664 -16.688 1 92.06 393 ASP A C 1
ATOM 3125 O O . ASP A 1 393 ? 25.203 13.461 -16.844 1 92.06 393 ASP A O 1
ATOM 3129 N N . MET A 1 394 ? 23.859 15.133 -16.156 1 92.62 394 MET A N 1
ATOM 3130 C CA . MET A 1 394 ? 22.812 14.203 -15.742 1 92.62 394 MET A CA 1
ATOM 3131 C C . MET A 1 394 ? 22.234 13.469 -16.953 1 92.62 394 MET A C 1
ATOM 3133 O O . MET A 1 394 ? 22 12.258 -16.875 1 92.62 394 MET A O 1
ATOM 3137 N N . GLN A 1 395 ? 22.047 14.172 -18.016 1 93.69 395 GLN A N 1
ATOM 3138 C CA . GLN A 1 395 ? 21.531 13.547 -19.234 1 93.69 395 GLN A CA 1
ATOM 3139 C C . GLN A 1 395 ? 22.5 12.492 -19.766 1 93.69 395 GLN A C 1
ATOM 3141 O O . GLN A 1 395 ? 22.094 11.43 -20.219 1 93.69 395 GLN A O 1
ATOM 3146 N N . TYR A 1 396 ? 23.766 12.836 -19.688 1 90.81 396 TYR A N 1
ATOM 3147 C CA . TYR A 1 396 ? 24.781 11.875 -20.109 1 90.81 396 TYR A CA 1
ATOM 3148 C C . TYR A 1 396 ? 24.719 10.609 -19.25 1 90.81 396 TYR A C 1
ATOM 3150 O O . TYR A 1 396 ? 24.797 9.5 -19.781 1 90.81 396 TYR A O 1
ATOM 3158 N N . ALA A 1 397 ? 24.609 10.766 -17.969 1 89.69 397 ALA A N 1
ATOM 3159 C CA . ALA A 1 397 ? 24.516 9.625 -17.047 1 89.69 397 ALA A CA 1
ATOM 3160 C C . ALA A 1 397 ? 23.266 8.797 -17.328 1 89.69 397 ALA A C 1
ATOM 3162 O O . ALA A 1 397 ? 23.328 7.566 -17.359 1 89.69 397 ALA A O 1
ATOM 3163 N N . LEU A 1 398 ? 22.109 9.43 -17.594 1 90.62 398 LEU A N 1
ATOM 3164 C CA . LEU A 1 398 ? 20.844 8.742 -17.828 1 90.62 398 LEU A CA 1
ATOM 3165 C C . LEU A 1 398 ? 20.859 7.988 -19.156 1 90.62 398 LEU A C 1
ATOM 3167 O O . LEU A 1 398 ? 20.234 6.934 -19.281 1 90.62 398 LEU A O 1
ATOM 3171 N N . ASP A 1 399 ? 21.562 8.523 -20.078 1 91.75 399 ASP A N 1
ATOM 3172 C CA . ASP A 1 399 ? 21.641 7.906 -21.406 1 91.75 399 ASP A CA 1
ATOM 3173 C C . ASP A 1 399 ? 22.375 6.574 -21.344 1 91.75 399 ASP A C 1
ATOM 3175 O O . ASP A 1 399 ? 22.266 5.758 -22.266 1 91.75 399 ASP A O 1
ATOM 3179 N N . GLN A 1 400 ? 23.094 6.312 -20.312 1 87.5 400 GLN A N 1
ATOM 3180 C CA . GLN A 1 400 ? 23.828 5.062 -20.156 1 87.5 400 GLN A CA 1
ATOM 3181 C C . GLN A 1 400 ? 22.922 3.965 -19.594 1 87.5 400 GLN A C 1
ATOM 3183 O O . GLN A 1 400 ? 23.281 2.787 -19.609 1 87.5 400 GLN A O 1
ATOM 3188 N N . LEU A 1 401 ? 21.828 4.328 -19.078 1 88.69 401 LEU A N 1
ATOM 3189 C CA . LEU A 1 401 ? 20.922 3.357 -18.469 1 88.69 401 LEU A CA 1
ATOM 3190 C C . LEU A 1 401 ? 20.047 2.688 -19.516 1 88.69 401 LEU A C 1
ATOM 3192 O O . LEU A 1 401 ? 19.719 3.301 -20.531 1 88.69 401 LEU A O 1
ATOM 3196 N N . GLU A 1 402 ? 19.688 1.463 -19.234 1 89 402 GLU A N 1
ATOM 3197 C CA . GLU A 1 402 ? 18.781 0.739 -20.125 1 89 402 GLU A CA 1
ATOM 3198 C C . GLU A 1 402 ? 17.375 1.296 -20.031 1 89 402 GLU A C 1
ATOM 3200 O O . GLU A 1 402 ? 16.891 1.629 -18.938 1 89 402 GLU A O 1
ATOM 3205 N N . VAL A 1 403 ? 16.75 1.418 -21.172 1 91.81 403 VAL A N 1
ATOM 3206 C CA . VAL A 1 403 ? 15.383 1.927 -21.234 1 91.81 403 VAL A CA 1
ATOM 3207 C C . VAL A 1 403 ? 14.406 0.777 -21.484 1 91.81 403 VAL A C 1
ATOM 3209 O O . VAL A 1 403 ? 14.562 0.035 -22.469 1 91.81 403 VAL A O 1
ATOM 3212 N N . THR A 1 404 ? 13.531 0.613 -20.516 1 90.88 404 THR A N 1
ATOM 3213 C CA . THR A 1 404 ? 12.477 -0.383 -20.656 1 90.88 404 THR A CA 1
ATOM 3214 C C . THR A 1 404 ? 11.148 0.283 -21 1 90.88 404 THR A C 1
ATOM 3216 O O . THR A 1 404 ? 10.742 1.25 -20.344 1 90.88 404 THR A O 1
ATOM 3219 N N . LYS A 1 405 ? 10.445 -0.269 -21.953 1 92 405 LYS A N 1
ATOM 3220 C CA . LYS A 1 405 ? 9.188 0.325 -22.406 1 92 405 LYS A CA 1
ATOM 3221 C C . LYS A 1 405 ? 8.055 0.022 -21.438 1 92 405 LYS A C 1
ATOM 3223 O O . LYS A 1 405 ? 7.285 0.916 -21.078 1 92 405 LYS A O 1
ATOM 3228 N N . THR A 1 406 ? 7.98 -1.279 -21.094 1 93.69 406 THR A N 1
ATOM 3229 C CA . THR A 1 406 ? 6.906 -1.697 -20.188 1 93.69 406 THR A CA 1
ATOM 3230 C C . THR A 1 406 ? 7.461 -2.508 -19.031 1 93.69 406 THR A C 1
ATOM 3232 O O . THR A 1 406 ? 8.336 -3.354 -19.203 1 93.69 406 THR A O 1
ATOM 3235 N N . TYR A 1 407 ? 7.02 -2.143 -17.938 1 93.88 407 TYR A N 1
ATOM 3236 C CA . TYR A 1 407 ? 7.422 -2.922 -16.781 1 93.88 407 TYR A CA 1
ATOM 3237 C C . TYR A 1 407 ? 6.738 -4.285 -16.766 1 93.88 407 TYR A C 1
ATOM 3239 O O . TYR A 1 407 ? 5.516 -4.371 -16.656 1 93.88 407 TYR A O 1
ATOM 3247 N N . ASN A 1 408 ? 7.473 -5.309 -16.859 1 91.44 408 ASN A N 1
ATOM 3248 C CA . ASN A 1 408 ? 6.984 -6.676 -16.734 1 91.44 408 ASN A CA 1
ATOM 3249 C C . ASN A 1 408 ? 7.469 -7.328 -15.445 1 91.44 408 ASN A C 1
ATOM 3251 O O . ASN A 1 408 ? 8.617 -7.773 -15.359 1 91.44 408 ASN A O 1
ATOM 3255 N N . PRO A 1 409 ? 6.598 -7.418 -14.516 1 92.19 409 PRO A N 1
ATOM 3256 C CA . PRO A 1 409 ? 7.008 -7.941 -13.211 1 92.19 409 PRO A CA 1
ATOM 3257 C C . PRO A 1 409 ? 7.543 -9.367 -13.289 1 92.19 409 PRO A C 1
ATOM 3259 O O . PRO A 1 409 ? 8.344 -9.781 -12.445 1 92.19 409 PRO A O 1
ATOM 3262 N N . LEU A 1 410 ? 7.137 -10.133 -14.25 1 90.5 410 LEU A N 1
ATOM 3263 C CA . LEU A 1 410 ? 7.578 -11.516 -14.367 1 90.5 410 LEU A CA 1
ATOM 3264 C C . LEU A 1 410 ? 9.07 -11.594 -14.68 1 90.5 410 LEU A C 1
ATOM 3266 O O . LEU A 1 410 ? 9.695 -12.633 -14.477 1 90.5 410 LEU A O 1
ATOM 3270 N N . GLN A 1 411 ? 9.586 -10.492 -15.164 1 87.81 411 GLN A N 1
ATOM 3271 C CA . GLN A 1 411 ? 11 -10.453 -15.547 1 87.81 411 GLN A CA 1
ATOM 3272 C C . GLN A 1 411 ? 11.844 -9.797 -14.453 1 87.81 411 GLN A C 1
ATOM 3274 O O . GLN A 1 411 ? 13.062 -9.664 -14.609 1 87.81 411 GLN A O 1
ATOM 3279 N N . VAL A 1 412 ? 11.289 -9.391 -13.477 1 90.06 412 VAL A N 1
ATOM 3280 C CA . VAL A 1 412 ? 11.992 -8.75 -12.375 1 90.06 412 VAL A CA 1
ATOM 3281 C C . VAL A 1 412 ? 12.031 -9.688 -11.172 1 90.06 412 VAL A C 1
ATOM 3283 O O . VAL A 1 412 ? 11.008 -9.93 -10.531 1 90.06 412 VAL A O 1
ATOM 3286 N N . LYS A 1 413 ? 13.172 -10.148 -10.828 1 89.62 413 LYS A N 1
ATOM 3287 C CA . LYS A 1 413 ? 13.312 -11.148 -9.773 1 89.62 413 LYS A CA 1
ATOM 3288 C C . LYS A 1 413 ? 13.945 -10.539 -8.523 1 89.62 413 LYS A C 1
ATOM 3290 O O . LYS A 1 413 ? 15.016 -9.93 -8.594 1 89.62 413 LYS A O 1
ATOM 3295 N N . SER A 1 414 ? 13.312 -10.656 -7.461 1 89.81 414 SER A N 1
ATOM 3296 C CA . SER A 1 414 ? 13.828 -10.188 -6.184 1 89.81 414 SER A CA 1
ATOM 3297 C C . SER A 1 414 ? 14.773 -11.211 -5.559 1 89.81 414 SER A C 1
ATOM 3299 O O . SER A 1 414 ? 15.516 -10.898 -4.625 1 89.81 414 SER A O 1
ATOM 3301 N N . LEU A 1 415 ? 14.719 -12.461 -6.004 1 89 415 LEU A N 1
ATOM 3302 C CA . LEU A 1 415 ? 15.484 -13.578 -5.473 1 89 415 LEU A CA 1
ATOM 3303 C C . LEU A 1 415 ? 14.953 -14 -4.105 1 89 415 LEU A C 1
ATOM 3305 O O . LEU A 1 415 ? 15.688 -14.594 -3.307 1 89 415 LEU A O 1
ATOM 3309 N N . LEU A 1 416 ? 13.75 -13.617 -3.865 1 88.5 416 LEU A N 1
ATOM 3310 C CA . LEU A 1 416 ? 13.109 -14.008 -2.615 1 88.5 416 LEU A CA 1
ATOM 3311 C C . LEU A 1 416 ? 13.031 -15.523 -2.496 1 88.5 416 LEU A C 1
ATOM 3313 O O . LEU A 1 416 ? 13.32 -16.078 -1.437 1 88.5 416 LEU A O 1
ATOM 3317 N N . ASP A 1 417 ? 12.641 -16.141 -3.555 1 90.5 417 ASP A N 1
ATOM 3318 C CA . ASP A 1 417 ? 12.523 -17.594 -3.543 1 90.5 417 ASP A CA 1
ATOM 3319 C C . ASP A 1 417 ? 13.875 -18.25 -3.246 1 90.5 417 ASP A C 1
ATOM 3321 O O . ASP A 1 417 ? 13.961 -19.141 -2.41 1 90.5 417 ASP A O 1
ATOM 3325 N N . ARG A 1 418 ? 14.867 -17.75 -3.908 1 87.31 418 ARG A N 1
ATOM 3326 C CA . ARG A 1 418 ? 16.203 -18.281 -3.666 1 87.31 418 ARG A CA 1
ATOM 3327 C C . ARG A 1 418 ? 16.625 -18.062 -2.219 1 87.31 418 ARG A C 1
ATOM 3329 O O . ARG A 1 418 ? 17.219 -18.953 -1.592 1 87.31 418 ARG A O 1
ATOM 3336 N N . HIS A 1 419 ? 16.375 -16.906 -1.786 1 87.94 419 HIS A N 1
ATOM 3337 C CA . HIS A 1 419 ? 16.672 -16.594 -0.394 1 87.94 419 HIS A CA 1
ATOM 3338 C C . HIS A 1 419 ? 15.977 -17.562 0.552 1 87.94 419 HIS A C 1
ATOM 3340 O O . HIS A 1 419 ? 16.594 -18.078 1.48 1 87.94 419 HIS A O 1
ATOM 3346 N N . LEU A 1 420 ? 14.789 -17.781 0.331 1 87.81 420 LEU A N 1
ATOM 3347 C CA . LEU A 1 420 ? 13.992 -18.656 1.191 1 87.81 420 LEU A CA 1
ATOM 3348 C C . LEU A 1 420 ? 14.469 -20.109 1.085 1 87.81 420 LEU A C 1
ATOM 3350 O O . LEU A 1 420 ? 14.461 -20.844 2.076 1 87.81 420 LEU A O 1
ATOM 3354 N N . GLN A 1 421 ? 14.828 -20.547 -0.078 1 89 421 GLN A N 1
ATOM 3355 C CA . GLN A 1 421 ? 15.367 -21.891 -0.268 1 89 421 GLN A CA 1
ATOM 3356 C C . GLN A 1 421 ? 16.656 -22.094 0.528 1 89 421 GLN A C 1
ATOM 3358 O O . GLN A 1 421 ? 16.828 -23.125 1.187 1 89 421 GLN A O 1
ATOM 3363 N N . GLU A 1 422 ? 17.422 -21.078 0.458 1 85.31 422 GLU A N 1
ATOM 3364 C CA . GLU A 1 422 ? 18.703 -21.172 1.147 1 85.31 422 GLU A CA 1
ATOM 3365 C C . GLU A 1 422 ? 18.531 -21.031 2.658 1 85.31 422 GLU A C 1
ATOM 3367 O O . GLU A 1 422 ? 19.234 -21.688 3.43 1 85.31 422 GLU A O 1
ATOM 3372 N N . ALA A 1 423 ? 17.609 -20.266 3.041 1 82.38 423 ALA A N 1
ATOM 3373 C CA . ALA A 1 423 ? 17.391 -20 4.461 1 82.38 423 ALA A CA 1
ATOM 3374 C C . ALA A 1 423 ? 16.625 -21.141 5.129 1 82.38 423 ALA A C 1
ATOM 3376 O O . ALA A 1 423 ? 16.891 -21.469 6.285 1 82.38 423 ALA A O 1
ATOM 3377 N N . PHE A 1 424 ? 15.719 -21.797 4.383 1 82.75 424 PHE A N 1
ATOM 3378 C CA . PHE A 1 424 ? 14.805 -22.719 5.055 1 82.75 424 PHE A CA 1
ATOM 3379 C C . PHE A 1 424 ? 14.859 -24.094 4.414 1 82.75 424 PHE A C 1
ATOM 3381 O O . PHE A 1 424 ? 14.133 -25 4.828 1 82.75 424 PHE A O 1
ATOM 3388 N N . GLY A 1 425 ? 15.68 -24.266 3.445 1 78.12 425 GLY A N 1
ATOM 3389 C CA . GLY A 1 425 ? 15.711 -25.516 2.703 1 78.12 425 GLY A CA 1
ATOM 3390 C C . GLY A 1 425 ? 16.531 -26.594 3.391 1 78.12 425 GLY A C 1
ATOM 3391 O O . GLY A 1 425 ? 16.406 -27.781 3.053 1 78.12 425 GLY A O 1
ATOM 3392 N N . LYS A 1 426 ? 17.406 -26.25 4.332 1 73.69 426 LYS A N 1
ATOM 3393 C CA . LYS A 1 426 ? 18.281 -27.266 4.938 1 73.69 426 LYS A CA 1
ATOM 3394 C C . LYS A 1 426 ? 17.594 -27.953 6.113 1 73.69 426 LYS A C 1
ATOM 3396 O O . LYS A 1 426 ? 16.891 -27.297 6.891 1 73.69 426 LYS A O 1
ATOM 3401 N N . LEU A 1 427 ? 17.375 -29.297 6.031 1 67.25 427 LEU A N 1
ATOM 3402 C CA . LEU A 1 427 ? 16.828 -30.094 7.125 1 67.25 427 LEU A CA 1
ATOM 3403 C C . LEU A 1 427 ? 17.656 -29.922 8.391 1 67.25 427 LEU A C 1
ATOM 3405 O O . LEU A 1 427 ? 18.875 -29.797 8.32 1 67.25 427 LEU A O 1
ATOM 3409 N N . PRO A 1 428 ? 17.062 -29.469 9.508 1 54.81 428 PRO A N 1
ATOM 3410 C CA . PRO A 1 428 ? 17.875 -29.531 10.719 1 54.81 428 PRO A CA 1
ATOM 3411 C C . PRO A 1 428 ? 18.625 -30.859 10.867 1 54.81 428 PRO A C 1
ATOM 3413 O O . PRO A 1 428 ? 18.094 -31.906 10.477 1 54.81 428 PRO A O 1
ATOM 3416 N N . LEU A 1 429 ? 19.938 -30.812 10.773 1 43 429 LEU A N 1
ATOM 3417 C CA . LEU A 1 429 ? 20.734 -32 11.086 1 43 429 LEU A CA 1
ATOM 3418 C C . LEU A 1 429 ? 20.156 -32.719 12.297 1 43 429 LEU A C 1
ATOM 3420 O O . LEU A 1 429 ? 20.422 -32.344 13.438 1 43 429 LEU A O 1
ATOM 3424 N N . CYS A 1 430 ? 18.984 -32.844 12.672 1 36.41 430 CYS A N 1
ATOM 3425 C CA . CYS A 1 430 ? 18.812 -33.781 13.758 1 36.41 430 CYS A CA 1
ATOM 3426 C C . CYS A 1 430 ? 19.438 -35.125 13.414 1 36.41 430 CYS A C 1
ATOM 3428 O O . CYS A 1 430 ? 19.406 -35.562 12.258 1 36.41 430 CYS A O 1
ATOM 3430 N N . ASN A 1 431 ? 20.359 -35.656 14.289 1 33.97 431 ASN A N 1
ATOM 3431 C CA . ASN A 1 431 ? 20.734 -37.031 14.555 1 33.97 431 ASN A CA 1
ATOM 3432 C C . ASN A 1 431 ? 19.516 -37.969 14.5 1 33.97 431 ASN A C 1
ATOM 3434 O O . ASN A 1 431 ? 18.969 -38.312 15.539 1 33.97 431 ASN A O 1
ATOM 3438 N N . ILE A 1 432 ? 18.484 -37.688 14.008 1 35 432 ILE A N 1
ATOM 3439 C CA . ILE A 1 432 ? 17.531 -38.781 14.109 1 35 432 ILE A CA 1
ATOM 3440 C C . ILE A 1 432 ? 18.156 -40.062 13.516 1 35 432 ILE A C 1
ATOM 3442 O O . ILE A 1 432 ? 18.625 -40.031 12.375 1 35 432 ILE A O 1
ATOM 3446 N N . PRO A 1 433 ? 18.453 -41.062 14.359 1 31.44 433 PRO A N 1
ATOM 3447 C CA . PRO A 1 433 ? 18.812 -42.375 13.844 1 31.44 433 PRO A CA 1
ATOM 3448 C C . PRO A 1 433 ? 17.922 -42.812 12.688 1 31.44 433 PRO A C 1
ATOM 3450 O O . PRO A 1 433 ? 16.719 -42.594 12.703 1 31.44 433 PRO A O 1
ATOM 3453 N N . ILE A 1 434 ? 18.359 -42.812 11.539 1 31.75 434 ILE A N 1
ATOM 3454 C CA . ILE A 1 434 ? 17.766 -43.5 10.391 1 31.75 434 ILE A CA 1
ATOM 3455 C C . ILE A 1 434 ? 17.141 -44.812 10.836 1 31.75 434 ILE A C 1
ATOM 3457 O O . ILE A 1 434 ? 17.844 -45.781 11.062 1 31.75 434 ILE A O 1
ATOM 3461 N N . SER A 1 435 ? 16.422 -44.875 11.984 1 28.19 435 SER A N 1
ATOM 3462 C CA . SER A 1 435 ? 15.859 -46.219 12.07 1 28.19 435 SER A CA 1
ATOM 3463 C C . SER A 1 435 ? 15.25 -46.656 10.734 1 28.19 435 SER A C 1
ATOM 3465 O O . SER A 1 435 ? 14.695 -45.844 10.008 1 28.19 435 SER A O 1
ATOM 3467 N N . GLY A 1 436 ? 15.695 -47.75 10.133 1 26.97 436 GLY A N 1
ATOM 3468 C CA . GLY A 1 436 ? 15.312 -48.656 9.047 1 26.97 436 GLY A CA 1
ATOM 3469 C C . GLY A 1 436 ? 13.812 -48.844 8.922 1 26.97 436 GLY A C 1
ATOM 3470 O O . GLY A 1 436 ? 13.258 -49.812 9.461 1 26.97 436 GLY A O 1
ATOM 3471 N N . HIS A 1 437 ? 12.945 -47.969 9.203 1 26 437 HIS A N 1
ATOM 3472 C CA . HIS A 1 437 ? 11.594 -48.469 9.039 1 26 437 HIS A CA 1
ATOM 3473 C C . HIS A 1 437 ? 11.383 -49.031 7.633 1 26 437 HIS A C 1
ATOM 3475 O O . HIS A 1 437 ? 11.711 -48.375 6.648 1 26 437 HIS A O 1
ATOM 3481 N N . LYS A 1 438 ? 11.305 -50.344 7.449 1 29.55 438 LYS A N 1
ATOM 3482 C CA . LYS A 1 438 ? 10.914 -51.312 6.422 1 29.55 438 LYS A CA 1
ATOM 3483 C C . LYS A 1 438 ? 9.742 -50.781 5.59 1 29.55 438 LYS A C 1
ATOM 3485 O O . LYS A 1 438 ? 8.828 -50.156 6.129 1 29.55 438 LYS A O 1
ATOM 3490 N N . ARG A 1 439 ? 9.984 -50.75 4.305 1 27.98 439 ARG A N 1
ATOM 3491 C CA . ARG A 1 439 ? 9.102 -50.688 3.141 1 27.98 439 ARG A CA 1
ATOM 3492 C C . ARG A 1 439 ? 7.812 -51.469 3.398 1 27.98 439 ARG A C 1
ATOM 3494 O O . ARG A 1 439 ? 7.793 -52.688 3.305 1 27.98 439 ARG A O 1
ATOM 3501 N N . GLN A 1 440 ? 7.148 -51.438 4.551 1 23.02 440 GLN A N 1
ATOM 3502 C CA . GLN A 1 440 ? 6.02 -52.344 4.645 1 23.02 440 GLN A CA 1
ATOM 3503 C C . GLN A 1 440 ? 5.129 -52.25 3.408 1 23.02 440 GLN A C 1
ATOM 3505 O O . GLN A 1 440 ? 4.719 -51.156 3.018 1 23.02 440 GLN A O 1
ATOM 3510 N N . GLN A 1 441 ? 5.262 -53.312 2.551 1 22.48 441 GLN A N 1
ATOM 3511 C CA . GLN A 1 441 ? 4.344 -53.781 1.521 1 22.48 441 GLN A CA 1
ATOM 3512 C C . GLN A 1 441 ? 2.924 -53.906 2.062 1 22.48 441 GLN A C 1
ATOM 3514 O O . GLN A 1 441 ? 2.621 -54.812 2.824 1 22.48 441 GLN A O 1
ATOM 3519 N N . LEU A 1 442 ? 2.338 -53.062 2.723 1 21.81 442 LEU A N 1
ATOM 3520 C CA . LEU A 1 442 ? 1.001 -53.344 3.238 1 21.81 442 LEU A CA 1
ATOM 3521 C C . LEU A 1 442 ? 0.079 -53.812 2.125 1 21.81 442 LEU A C 1
ATOM 3523 O O . LEU A 1 442 ? -0.073 -53.156 1.101 1 21.81 442 LEU A O 1
ATOM 3527 N N . SER A 1 443 ? -0.053 -55.188 2.061 1 20.27 443 SER A N 1
ATOM 3528 C CA . SER A 1 443 ? -1.072 -55.969 1.38 1 20.27 443 SER A CA 1
ATOM 3529 C C . SER A 1 443 ? -2.475 -55.562 1.811 1 20.27 443 SER A C 1
ATOM 3531 O O . SER A 1 443 ? -2.887 -55.844 2.941 1 20.27 443 SER A O 1
ATOM 3533 N N . ILE A 1 444 ? -2.893 -54.5 1.808 1 22.17 444 ILE A N 1
ATOM 3534 C CA . ILE A 1 444 ? -4.281 -54.219 2.16 1 22.17 444 ILE A CA 1
ATOM 3535 C C . ILE A 1 444 ? -5.215 -54.969 1.227 1 22.17 444 ILE A C 1
ATOM 3537 O O . ILE A 1 444 ? -5.184 -54.781 0.009 1 22.17 444 ILE A O 1
ATOM 3541 N N . SER A 1 445 ? -5.57 -56.25 1.681 1 18.89 445 SER A N 1
ATOM 3542 C CA . SER A 1 445 ? -6.699 -57 1.166 1 18.89 445 SER A CA 1
ATOM 3543 C C . SER A 1 445 ? -7.996 -56.219 1.252 1 18.89 445 SER A C 1
ATOM 3545 O O . SER A 1 445 ? -8.367 -55.719 2.324 1 18.89 445 SER A O 1
ATOM 3547 N N . PHE A 1 446 ? -8.297 -55.594 0.288 1 20.31 446 PHE A N 1
ATOM 3548 C CA . PHE A 1 446 ? -9.531 -54.875 0.062 1 20.31 446 PHE A CA 1
ATOM 3549 C C . PHE A 1 446 ? -10.727 -55.812 0.022 1 20.31 446 PHE A C 1
ATOM 3551 O O . PHE A 1 446 ? -10.836 -56.656 -0.884 1 20.31 446 PHE A O 1
ATOM 3558 N N . GLN A 1 447 ? -11.109 -56.406 1.25 1 18.62 447 GLN A N 1
ATOM 3559 C CA . GLN A 1 447 ? -12.438 -57 1.144 1 18.62 447 GLN A CA 1
ATOM 3560 C C . GLN A 1 447 ? -13.492 -55.938 0.871 1 18.62 447 GLN A C 1
ATOM 3562 O O . GLN A 1 447 ? -13.648 -55 1.647 1 18.62 447 GLN A O 1
ATOM 3567 N N . VAL A 1 448 ? -13.758 -55.781 -0.346 1 19.16 448 VAL A N 1
ATOM 3568 C CA . VAL A 1 448 ? -14.773 -55 -1.014 1 19.16 448 VAL A CA 1
ATOM 3569 C C . VAL A 1 448 ? -16.172 -55.469 -0.61 1 19.16 448 VAL A C 1
ATOM 3571 O O . VAL A 1 448 ? -16.562 -56.594 -0.938 1 19.16 448 VAL A O 1
ATOM 3574 N N . MET A 1 449 ? -16.562 -55.344 0.744 1 18.72 449 MET A N 1
ATOM 3575 C CA . MET A 1 449 ? -17.969 -55.688 0.897 1 18.72 449 MET A CA 1
ATOM 3576 C C . MET A 1 449 ? -18.859 -54.688 0.157 1 18.72 449 MET A C 1
ATOM 3578 O O . MET A 1 449 ? -18.781 -53.5 0.391 1 18.72 449 MET A O 1
ATOM 3582 N N . LEU A 1 450 ? -19.297 -55.188 -1.052 1 17.81 450 LEU A N 1
ATOM 3583 C CA . LEU A 1 450 ? -20.266 -54.75 -2.051 1 17.81 450 LEU A CA 1
ATOM 3584 C C . LEU A 1 450 ? -21.656 -54.656 -1.451 1 17.81 450 LEU A C 1
ATOM 3586 O O . LEU A 1 450 ? -22.25 -55.688 -1.099 1 17.81 450 LEU A O 1
ATOM 3590 N N . MET A 1 451 ? -21.953 -53.875 -0.34 1 17.81 451 MET A N 1
ATOM 3591 C CA . MET A 1 451 ? -23.375 -53.938 -0.024 1 17.81 451 MET A CA 1
ATOM 3592 C C . MET A 1 451 ? -24.219 -53.344 -1.162 1 17.81 451 MET A C 1
ATOM 3594 O O . MET A 1 451 ? -24 -52.219 -1.574 1 17.81 451 MET A O 1
ATOM 3598 N N . LEU A 1 452 ? -24.656 -54.281 -2.184 1 18.42 452 LEU A N 1
ATOM 3599 C CA . LEU A 1 452 ? -25.766 -54.156 -3.113 1 18.42 452 LEU A CA 1
ATOM 3600 C C . LEU A 1 452 ? -27 -53.625 -2.408 1 18.42 452 LEU A C 1
ATOM 3602 O O . LEU A 1 452 ? -27.156 -53.781 -1.196 1 18.42 452 LEU A O 1
ATOM 3606 N N . PRO A 1 453 ? -27.922 -53.125 -3.215 1 19.7 453 PRO A N 1
ATOM 3607 C CA . PRO A 1 453 ? -29.188 -53.375 -2.52 1 19.7 453 PRO A CA 1
ATOM 3608 C C . PRO A 1 453 ? -29.375 -54.844 -2.156 1 19.7 453 PRO A C 1
ATOM 3610 O O . PRO A 1 453 ? -28.844 -55.719 -2.838 1 19.7 453 PRO A O 1
ATOM 3613 N N . MET B 1 1 ? -50.906 -3.354 7.945 1 19.62 1 MET B N 1
ATOM 3614 C CA . MET B 1 1 ? -49.906 -3.568 8.977 1 19.62 1 MET B CA 1
ATOM 3615 C C . MET B 1 1 ? -48.781 -4.465 8.461 1 19.62 1 MET B C 1
ATOM 3617 O O . MET B 1 1 ? -48.719 -5.641 8.812 1 19.62 1 MET B O 1
ATOM 3621 N N . ALA B 1 2 ? -48.406 -4.508 7.289 1 20.81 2 ALA B N 1
ATOM 3622 C CA . ALA B 1 2 ? -47.688 -5.562 6.594 1 20.81 2 ALA B CA 1
ATOM 3623 C C . ALA B 1 2 ? -46.312 -5.77 7.203 1 20.81 2 ALA B C 1
ATOM 3625 O O . ALA B 1 2 ? -45.531 -4.816 7.352 1 20.81 2 ALA B O 1
ATOM 3626 N N . ALA B 1 3 ? -46.125 -6.781 8.164 1 20.66 3 ALA B N 1
ATOM 3627 C CA . ALA B 1 3 ? -45.031 -7.34 8.938 1 20.66 3 ALA B CA 1
ATOM 3628 C C . ALA B 1 3 ? -43.812 -7.605 8.055 1 20.66 3 ALA B C 1
ATOM 3630 O O . ALA B 1 3 ? -43.812 -8.547 7.254 1 20.66 3 ALA B O 1
ATOM 3631 N N . GLY B 1 4 ? -43.344 -6.77 7.348 1 24.28 4 GLY B N 1
ATOM 3632 C CA . GLY B 1 4 ? -42.188 -6.957 6.48 1 24.28 4 GLY B CA 1
ATOM 3633 C C . GLY B 1 4 ? -41.062 -7.715 7.148 1 24.28 4 GLY B C 1
ATOM 3634 O O . GLY B 1 4 ? -40.625 -7.352 8.242 1 24.28 4 GLY B O 1
ATOM 3635 N N . SER B 1 5 ? -41 -9.07 7.047 1 25.25 5 SER B N 1
ATOM 3636 C CA . SER B 1 5 ? -40.125 -10.094 7.613 1 25.25 5 SER B CA 1
ATOM 3637 C C . SER B 1 5 ? -38.688 -9.641 7.594 1 25.25 5 SER B C 1
ATOM 3639 O O . SER B 1 5 ? -38.156 -9.234 6.551 1 25.25 5 SER B O 1
ATOM 3641 N N . TYR B 1 6 ? -38.219 -9.047 8.602 1 25.94 6 TYR B N 1
ATOM 3642 C CA . TYR B 1 6 ? -36.844 -8.844 9.055 1 25.94 6 TYR B CA 1
ATOM 3643 C C . TYR B 1 6 ? -36.031 -10.125 8.922 1 25.94 6 TYR B C 1
ATOM 3645 O O . TYR B 1 6 ? -36.156 -11.031 9.758 1 25.94 6 TYR B O 1
ATOM 3653 N N . LEU B 1 7 ? -36.125 -10.789 7.812 1 28.67 7 LEU B N 1
ATOM 3654 C CA . LEU B 1 7 ? -35.25 -11.93 7.664 1 28.67 7 LEU B CA 1
ATOM 3655 C C . LEU B 1 7 ? -33.938 -11.688 8.391 1 28.67 7 LEU B C 1
ATOM 3657 O O . LEU B 1 7 ? -33.344 -10.602 8.305 1 28.67 7 LEU B O 1
ATOM 3661 N N . SER B 1 8 ? -33.75 -12.328 9.484 1 30.67 8 SER B N 1
ATOM 3662 C CA . SER B 1 8 ? -32.594 -12.547 10.336 1 30.67 8 SER B CA 1
ATOM 3663 C C . SER B 1 8 ? -31.312 -12.625 9.508 1 30.67 8 SER B C 1
ATOM 3665 O O . SER B 1 8 ? -31.172 -13.523 8.672 1 30.67 8 SER B O 1
ATOM 3667 N N . LEU B 1 9 ? -30.969 -11.617 9 1 32.72 9 LEU B N 1
ATOM 3668 C CA . LEU B 1 9 ? -29.656 -11.594 8.383 1 32.72 9 LEU B CA 1
ATOM 3669 C C . LEU B 1 9 ? -28.656 -12.398 9.219 1 32.72 9 LEU B C 1
ATOM 3671 O O . LEU B 1 9 ? -28.266 -11.969 10.305 1 32.72 9 LEU B O 1
ATOM 3675 N N . GLU B 1 10 ? -28.859 -13.656 9.484 1 34.88 10 GLU B N 1
ATOM 3676 C CA . GLU B 1 10 ? -27.781 -14.5 9.992 1 34.88 10 GLU B CA 1
ATOM 3677 C C . GLU B 1 10 ? -26.406 -13.953 9.578 1 34.88 10 GLU B C 1
ATOM 3679 O O . GLU B 1 10 ? -26.156 -13.75 8.391 1 34.88 10 GLU B O 1
ATOM 3684 N N . LYS B 1 11 ? -25.734 -13.242 10.359 1 40.38 11 LYS B N 1
ATOM 3685 C CA . LYS B 1 11 ? -24.359 -12.75 10.312 1 40.38 11 LYS B CA 1
ATOM 3686 C C . LYS B 1 11 ? -23.422 -13.789 9.695 1 40.38 11 LYS B C 1
ATOM 3688 O O . LYS B 1 11 ? -22.938 -14.688 10.383 1 40.38 11 LYS B O 1
ATOM 3693 N N . SER B 1 12 ? -23.688 -14.5 8.602 1 44.09 12 SER B N 1
ATOM 3694 C CA . SER B 1 12 ? -22.844 -15.477 7.926 1 44.09 12 SER B CA 1
ATOM 3695 C C . SER B 1 12 ? -21.438 -14.93 7.676 1 44.09 12 SER B C 1
ATOM 3697 O O . SER B 1 12 ? -21.266 -13.984 6.902 1 44.09 12 SER B O 1
ATOM 3699 N N . HIS B 1 13 ? -20.531 -14.945 8.656 1 53.38 13 HIS B N 1
ATOM 3700 C CA . HIS B 1 13 ? -19.125 -14.547 8.656 1 53.38 13 HIS B CA 1
ATOM 3701 C C . HIS B 1 13 ? -18.344 -15.305 7.582 1 53.38 13 HIS B C 1
ATOM 3703 O O . HIS B 1 13 ? -18.391 -16.531 7.531 1 53.38 13 HIS B O 1
ATOM 3709 N N . ARG B 1 14 ? -18.141 -14.68 6.434 1 62.31 14 ARG B N 1
ATOM 3710 C CA . ARG B 1 14 ? -17.25 -15.25 5.418 1 62.31 14 ARG B CA 1
ATOM 3711 C C . ARG B 1 14 ? -15.883 -15.578 6 1 62.31 14 ARG B C 1
ATOM 3713 O O . ARG B 1 14 ? -15.352 -14.812 6.816 1 62.31 14 ARG B O 1
ATOM 3720 N N . THR B 1 15 ? -15.594 -16.828 6.094 1 66.06 15 THR B N 1
ATOM 3721 C CA . THR B 1 15 ? -14.242 -17.203 6.492 1 66.06 15 THR B CA 1
ATOM 3722 C C . THR B 1 15 ? -13.336 -17.344 5.27 1 66.06 15 THR B C 1
ATOM 3724 O O . THR B 1 15 ? -13.672 -18.062 4.32 1 66.06 15 THR B O 1
ATOM 3727 N N . ALA B 1 16 ? -12.352 -16.438 5.125 1 75.12 16 ALA B N 1
ATOM 3728 C CA . ALA B 1 16 ? -11.383 -16.516 4.039 1 75.12 16 ALA B CA 1
ATOM 3729 C C . ALA B 1 16 ? -10.641 -17.844 4.051 1 75.12 16 ALA B C 1
ATOM 3731 O O . ALA B 1 16 ? -10.312 -18.375 5.117 1 75.12 16 ALA B O 1
ATOM 3732 N N . PHE B 1 17 ? -10.508 -18.5 2.836 1 80.38 17 PHE B N 1
ATOM 3733 C CA . PHE B 1 17 ? -9.688 -19.688 2.596 1 80.38 17 PHE B CA 1
ATOM 3734 C C . PHE B 1 17 ? -10.266 -20.891 3.332 1 80.38 17 PHE B C 1
ATOM 3736 O O . PHE B 1 17 ? -9.516 -21.734 3.83 1 80.38 17 PHE B O 1
ATOM 3743 N N . SER B 1 18 ? -11.609 -20.844 3.518 1 73.62 18 SER B N 1
ATOM 3744 C CA . SER B 1 18 ? -12.258 -21.938 4.223 1 73.62 18 SER B CA 1
ATOM 3745 C C . SER B 1 18 ? -12.469 -23.141 3.301 1 73.62 18 SER B C 1
ATOM 3747 O O . SER B 1 18 ? -12.711 -24.25 3.77 1 73.62 18 SER B O 1
ATOM 3749 N N . ARG B 1 19 ? -12.281 -22.953 1.981 1 74.25 19 ARG B N 1
ATOM 3750 C CA . ARG B 1 19 ? -12.555 -24.031 1.024 1 74.25 19 ARG B CA 1
ATOM 3751 C C . ARG B 1 19 ? -11.32 -24.359 0.201 1 74.25 19 ARG B C 1
ATOM 3753 O O . ARG B 1 19 ? -11.422 -24.703 -0.978 1 74.25 19 ARG B O 1
ATOM 3760 N N . GLN B 1 20 ? -10.203 -24.203 0.828 1 79.12 20 GLN B N 1
ATOM 3761 C CA . GLN B 1 20 ? -8.969 -24.453 0.101 1 79.12 20 GLN B CA 1
ATOM 3762 C C . GLN B 1 20 ? -8.797 -25.938 -0.209 1 79.12 20 GLN B C 1
ATOM 3764 O O . GLN B 1 20 ? -8.922 -26.781 0.681 1 79.12 20 GLN B O 1
ATOM 3769 N N . PRO B 1 21 ? -8.5 -26.281 -1.386 1 77.88 21 PRO B N 1
ATOM 3770 C CA . PRO B 1 21 ? -8.312 -27.688 -1.776 1 77.88 21 PRO B CA 1
ATOM 3771 C C . PRO B 1 21 ? -6.93 -28.219 -1.402 1 77.88 21 PRO B C 1
ATOM 3773 O O . PRO B 1 21 ? -6.02 -27.438 -1.108 1 77.88 21 PRO B O 1
ATOM 3776 N N . CYS B 1 22 ? -6.859 -29.547 -1.354 1 78.62 22 CYS B N 1
ATOM 3777 C CA . CYS B 1 22 ? -5.578 -30.234 -1.253 1 78.62 22 CYS B CA 1
ATOM 3778 C C . CYS B 1 22 ? -5.043 -30.594 -2.633 1 78.62 22 CYS B C 1
ATOM 3780 O O . CYS B 1 22 ? -5.82 -30.828 -3.562 1 78.62 22 CYS B O 1
ATOM 3782 N N . HIS B 1 23 ? -3.738 -30.594 -2.74 1 81.94 23 HIS B N 1
ATOM 3783 C CA . HIS B 1 23 ? -3.172 -30.781 -4.074 1 81.94 23 HIS B CA 1
ATOM 3784 C C . HIS B 1 23 ? -2.275 -32 -4.125 1 81.94 23 HIS B C 1
ATOM 3786 O O . HIS B 1 23 ? -1.538 -32.281 -3.176 1 81.94 23 HIS B O 1
ATOM 3792 N N . VAL B 1 24 ? -2.479 -32.781 -5.176 1 80.94 24 VAL B N 1
ATOM 3793 C CA . VAL B 1 24 ? -1.612 -33.906 -5.488 1 80.94 24 VAL B CA 1
ATOM 3794 C C . VAL B 1 24 ? -0.959 -33.688 -6.852 1 80.94 24 VAL B C 1
ATOM 3796 O O . VAL B 1 24 ? -1.635 -33.344 -7.824 1 80.94 24 VAL B O 1
ATOM 3799 N N . LEU B 1 25 ? 0.342 -33.781 -6.82 1 83.12 25 LEU B N 1
ATOM 3800 C CA . LEU B 1 25 ? 1.066 -33.688 -8.086 1 83.12 25 LEU B CA 1
ATOM 3801 C C . LEU B 1 25 ? 1.581 -35.062 -8.508 1 83.12 25 LEU B C 1
ATOM 3803 O O . LEU B 1 25 ? 2.303 -35.719 -7.758 1 83.12 25 LEU B O 1
ATOM 3807 N N . LEU B 1 26 ? 1.066 -35.5 -9.641 1 79.25 26 LEU B N 1
ATOM 3808 C CA . LEU B 1 26 ? 1.539 -36.719 -10.234 1 79.25 26 LEU B CA 1
ATOM 3809 C C . LEU B 1 26 ? 2.42 -36.438 -11.453 1 79.25 26 LEU B C 1
ATOM 3811 O O . LEU B 1 26 ? 1.971 -35.844 -12.414 1 79.25 26 LEU B O 1
ATOM 3815 N N . VAL B 1 27 ? 3.688 -36.875 -11.375 1 78.44 27 VAL B N 1
ATOM 3816 C CA . VAL B 1 27 ? 4.629 -36.656 -12.461 1 78.44 27 VAL B CA 1
ATOM 3817 C C . VAL B 1 27 ? 4.871 -37.938 -13.234 1 78.44 27 VAL B C 1
ATOM 3819 O O . VAL B 1 27 ? 5.336 -38.938 -12.672 1 78.44 27 VAL B O 1
ATOM 3822 N N . ASP B 1 28 ? 4.508 -37.875 -14.484 1 73.31 28 ASP B N 1
ATOM 3823 C CA . ASP B 1 28 ? 4.797 -38.969 -15.383 1 73.31 28 ASP B CA 1
ATOM 3824 C C . ASP B 1 28 ? 6.168 -38.812 -16.031 1 73.31 28 ASP B C 1
ATOM 3826 O O . ASP B 1 28 ? 6.34 -37.969 -16.938 1 73.31 28 ASP B O 1
ATOM 3830 N N . CYS B 1 29 ? 7.109 -39.625 -15.656 1 71.31 29 CYS B N 1
ATOM 3831 C CA . CYS B 1 29 ? 8.484 -39.469 -16.109 1 71.31 29 CYS B CA 1
ATOM 3832 C C . CYS B 1 29 ? 8.727 -40.281 -17.391 1 71.31 29 CYS B C 1
ATOM 3834 O O . CYS B 1 29 ? 9.867 -40.438 -17.828 1 71.31 29 CYS B O 1
ATOM 3836 N N . ALA B 1 30 ? 7.691 -40.719 -17.906 1 67.31 30 ALA B N 1
ATOM 3837 C CA . ALA B 1 30 ? 7.871 -41.5 -19.141 1 67.31 30 ALA B CA 1
ATOM 3838 C C . ALA B 1 30 ? 8.203 -40.562 -20.312 1 67.31 30 ALA B C 1
ATOM 3840 O O . ALA B 1 30 ? 7.879 -39.375 -20.281 1 67.31 30 ALA B O 1
ATOM 3841 N N . SER B 1 31 ? 8.898 -41.188 -21.328 1 62.56 31 SER B N 1
ATOM 3842 C CA . SER B 1 31 ? 9.188 -40.438 -22.531 1 62.56 31 SER B CA 1
ATOM 3843 C C . SER B 1 31 ? 7.918 -39.875 -23.156 1 62.56 31 SER B C 1
ATOM 3845 O O . SER B 1 31 ? 6.875 -40.531 -23.156 1 62.56 31 SER B O 1
ATOM 3847 N N . PRO B 1 32 ? 7.875 -38.5 -23.453 1 64 32 PRO B N 1
ATOM 3848 C CA . PRO B 1 32 ? 8.977 -37.594 -23.812 1 64 32 PRO B CA 1
ATOM 3849 C C . PRO B 1 32 ? 9.359 -36.656 -22.672 1 64 32 PRO B C 1
ATOM 3851 O O . PRO B 1 32 ? 10.055 -35.656 -22.906 1 64 32 PRO B O 1
ATOM 3854 N N . PHE B 1 33 ? 8.961 -37 -21.578 1 68.19 33 PHE B N 1
ATOM 3855 C CA . PHE B 1 33 ? 9.414 -36.219 -20.438 1 68.19 33 PHE B CA 1
ATOM 3856 C C . PHE B 1 33 ? 10.898 -36.406 -20.203 1 68.19 33 PHE B C 1
ATOM 3858 O O . PHE B 1 33 ? 11.344 -37.5 -19.859 1 68.19 33 PHE B O 1
ATOM 3865 N N . ASP B 1 34 ? 11.68 -35.312 -20.641 1 72.5 34 ASP B N 1
ATOM 3866 C CA . ASP B 1 34 ? 13.133 -35.469 -20.578 1 72.5 34 ASP B CA 1
ATOM 3867 C C . ASP B 1 34 ? 13.695 -34.812 -19.312 1 72.5 34 ASP B C 1
ATOM 3869 O O . ASP B 1 34 ? 12.938 -34.344 -18.469 1 72.5 34 ASP B O 1
ATOM 3873 N N . HIS B 1 35 ? 14.945 -34.938 -19.234 1 77 35 HIS B N 1
ATOM 3874 C CA . HIS B 1 35 ? 15.664 -34.469 -18.062 1 77 35 HIS B CA 1
ATOM 3875 C C . HIS B 1 35 ? 15.578 -32.938 -17.922 1 77 35 HIS B C 1
ATOM 3877 O O . HIS B 1 35 ? 15.516 -32.438 -16.812 1 77 35 HIS B O 1
ATOM 3883 N N . GLU B 1 36 ? 15.547 -32.281 -19.031 1 77.75 36 GLU B N 1
ATOM 3884 C CA . GLU B 1 36 ? 15.477 -30.828 -19 1 77.75 36 GLU B CA 1
ATOM 3885 C C . GLU B 1 36 ? 14.117 -30.359 -18.484 1 77.75 36 GLU B C 1
ATOM 3887 O O . GLU B 1 36 ? 14.047 -29.438 -17.672 1 77.75 36 GLU B O 1
ATOM 3892 N N . GLN B 1 37 ? 13.117 -31.016 -18.922 1 76.5 37 GLN B N 1
ATOM 3893 C CA . GLN B 1 37 ? 11.773 -30.656 -18.484 1 76.5 37 GLN B CA 1
ATOM 3894 C C . GLN B 1 37 ? 11.594 -30.938 -17 1 76.5 37 GLN B C 1
ATOM 3896 O O . GLN B 1 37 ? 10.945 -30.172 -16.281 1 76.5 37 GLN B O 1
ATOM 3901 N N . CYS B 1 38 ? 12.164 -32.031 -16.578 1 81 38 CYS B N 1
ATOM 3902 C CA . CYS B 1 38 ? 12.086 -32.375 -15.164 1 81 38 CYS B CA 1
ATOM 3903 C C . CYS B 1 38 ? 12.828 -31.344 -14.32 1 81 38 CYS B C 1
ATOM 3905 O O . CYS B 1 38 ? 12.359 -30.969 -13.242 1 81 38 CYS B O 1
ATOM 3907 N N . SER B 1 39 ? 13.93 -30.906 -14.875 1 85.5 39 SER B N 1
ATOM 3908 C CA . SER B 1 39 ? 14.703 -29.891 -14.156 1 85.5 39 SER B CA 1
ATOM 3909 C C . SER B 1 39 ? 13.93 -28.594 -14.023 1 85.5 39 SER B C 1
ATOM 3911 O O . SER B 1 39 ? 13.93 -27.953 -12.961 1 85.5 39 SER B O 1
ATOM 3913 N N . VAL B 1 40 ? 13.266 -28.172 -15.07 1 83.5 40 VAL B N 1
ATOM 3914 C CA . VAL B 1 40 ? 12.477 -26.938 -15.07 1 83.5 40 VAL B CA 1
ATOM 3915 C C . VAL B 1 40 ? 11.305 -27.078 -14.109 1 83.5 40 VAL B C 1
ATOM 3917 O O . VAL B 1 40 ? 10.992 -26.141 -13.367 1 83.5 40 VAL B O 1
ATOM 3920 N N . LEU B 1 41 ? 10.688 -28.25 -14.102 1 84.25 41 LEU B N 1
ATOM 3921 C CA . LEU B 1 41 ? 9.57 -28.5 -13.195 1 84.25 41 LEU B CA 1
ATOM 3922 C C . LEU B 1 41 ? 10.023 -28.438 -11.742 1 84.25 41 LEU B C 1
ATOM 3924 O O . LEU B 1 41 ? 9.367 -27.781 -10.914 1 84.25 41 LEU B O 1
ATOM 3928 N N . CYS B 1 42 ? 11.094 -29.078 -11.461 1 88.5 42 CYS B N 1
ATOM 3929 C CA . CYS B 1 42 ? 11.602 -29.094 -10.094 1 88.5 42 CYS B CA 1
ATOM 3930 C C . CYS B 1 42 ? 12.023 -27.703 -9.648 1 88.5 42 CYS B C 1
ATOM 3932 O O . CYS B 1 42 ? 11.82 -27.328 -8.492 1 88.5 42 CYS B O 1
ATOM 3934 N N . GLN B 1 43 ? 12.578 -27.031 -10.602 1 89.19 43 GLN B N 1
ATOM 3935 C CA . GLN B 1 43 ? 12.953 -25.656 -10.289 1 89.19 43 GLN B CA 1
ATOM 3936 C C . GLN B 1 43 ? 11.719 -24.812 -9.969 1 89.19 43 GLN B C 1
ATOM 3938 O O . GLN B 1 43 ? 11.703 -24.062 -8.984 1 89.19 43 GLN B O 1
ATOM 3943 N N . ALA B 1 44 ? 10.695 -24.828 -10.789 1 88.56 44 ALA B N 1
ATOM 3944 C CA . ALA B 1 44 ? 9.453 -24.078 -10.586 1 88.56 44 ALA B CA 1
ATOM 3945 C C . ALA B 1 44 ? 8.789 -24.453 -9.266 1 88.56 44 ALA B C 1
ATOM 3947 O O . ALA B 1 44 ? 8.336 -23.594 -8.523 1 88.56 44 ALA B O 1
ATOM 3948 N N . LEU B 1 45 ? 8.797 -25.766 -8.984 1 90.75 45 LEU B N 1
ATOM 3949 C CA . LEU B 1 45 ? 8.211 -26.234 -7.738 1 90.75 45 LEU B CA 1
ATOM 3950 C C . LEU B 1 45 ? 9.023 -25.766 -6.535 1 90.75 45 LEU B C 1
ATOM 3952 O O . LEU B 1 45 ? 8.461 -25.391 -5.508 1 90.75 45 LEU B O 1
ATOM 3956 N N . GLY B 1 46 ? 10.297 -25.891 -6.707 1 93.62 46 GLY B N 1
ATOM 3957 C CA . GLY B 1 46 ? 11.156 -25.406 -5.637 1 93.62 46 GLY B CA 1
ATOM 3958 C C . GLY B 1 46 ? 10.938 -23.953 -5.301 1 93.62 46 GLY B C 1
ATOM 3959 O O . GLY B 1 46 ? 10.82 -23.578 -4.129 1 93.62 46 GLY B O 1
ATOM 3960 N N . ASN B 1 47 ? 10.852 -23.141 -6.309 1 93.19 47 ASN B N 1
ATOM 3961 C CA . ASN B 1 47 ? 10.586 -21.719 -6.125 1 93.19 47 ASN B CA 1
ATOM 3962 C C . ASN B 1 47 ? 9.211 -21.484 -5.492 1 93.19 47 ASN B C 1
ATOM 3964 O O . ASN B 1 47 ? 9.078 -20.688 -4.566 1 93.19 47 ASN B O 1
ATOM 3968 N N . PHE B 1 48 ? 8.266 -22.188 -5.992 1 94.75 48 PHE B N 1
ATOM 3969 C CA . PHE B 1 48 ? 6.895 -22.031 -5.527 1 94.75 48 PHE B CA 1
ATOM 3970 C C . PHE B 1 48 ? 6.77 -22.406 -4.059 1 94.75 48 PHE B C 1
ATOM 3972 O O . PHE B 1 48 ? 6.211 -21.656 -3.26 1 94.75 48 PHE B O 1
ATOM 3979 N N . PHE B 1 49 ? 7.301 -23.469 -3.699 1 95.94 49 PHE B N 1
ATOM 3980 C CA . PHE B 1 49 ? 7.113 -23.953 -2.336 1 95.94 49 PHE B CA 1
ATOM 3981 C C . PHE B 1 49 ? 8.008 -23.188 -1.362 1 95.94 49 PHE B C 1
ATOM 3983 O O . PHE B 1 49 ? 7.723 -23.141 -0.163 1 95.94 49 PHE B O 1
ATOM 3990 N N . ALA B 1 50 ? 9.078 -22.641 -1.874 1 94.81 50 ALA B N 1
ATOM 3991 C CA . ALA B 1 50 ? 9.859 -21.766 -1.014 1 94.81 50 ALA B CA 1
ATOM 3992 C C . ALA B 1 50 ? 8.992 -20.625 -0.473 1 94.81 50 ALA B C 1
ATOM 3994 O O . ALA B 1 50 ? 9.109 -20.25 0.695 1 94.81 50 ALA B O 1
ATOM 3995 N N . VAL B 1 51 ? 8.141 -20.141 -1.254 1 95.06 51 VAL B N 1
ATOM 3996 C CA . VAL B 1 51 ? 7.25 -19.047 -0.88 1 95.06 51 VAL B CA 1
ATOM 3997 C C . VAL B 1 51 ? 6.047 -19.594 -0.116 1 95.06 51 VAL B C 1
ATOM 3999 O O . VAL B 1 51 ? 5.75 -19.141 0.992 1 95.06 51 VAL B O 1
ATOM 4002 N N . ALA B 1 52 ? 5.418 -20.578 -0.659 1 95.25 52 ALA B N 1
ATOM 4003 C CA . ALA B 1 52 ? 4.16 -21.094 -0.125 1 95.25 52 ALA B CA 1
ATOM 4004 C C . ALA B 1 52 ? 4.344 -21.625 1.293 1 95.25 52 ALA B C 1
ATOM 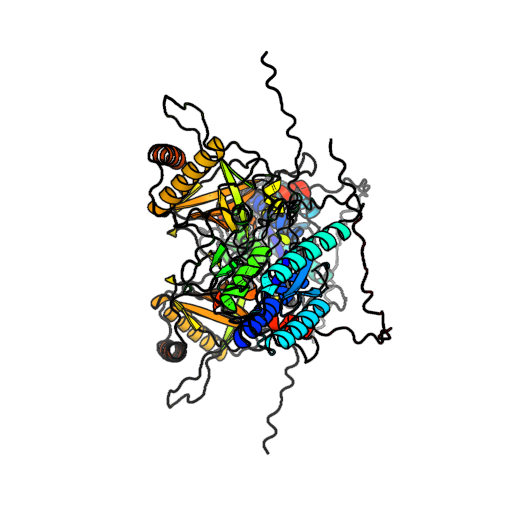4006 O O . ALA B 1 52 ? 3.484 -21.422 2.156 1 95.25 52 ALA B O 1
ATOM 4007 N N . CYS B 1 53 ? 5.422 -22.281 1.566 1 95.38 53 CYS B N 1
ATOM 4008 C CA . CYS B 1 53 ? 5.641 -22.906 2.869 1 95.38 53 CYS B CA 1
ATOM 4009 C C . CYS B 1 53 ? 5.938 -21.844 3.932 1 95.38 53 CYS B C 1
ATOM 4011 O O . CYS B 1 53 ? 5.688 -22.078 5.117 1 95.38 53 CYS B O 1
ATOM 4013 N N . ASN B 1 54 ? 6.457 -20.75 3.533 1 93.06 54 ASN B N 1
ATOM 4014 C CA . ASN B 1 54 ? 6.891 -19.734 4.48 1 93.06 54 ASN B CA 1
ATOM 4015 C C . ASN B 1 54 ? 5.941 -18.531 4.488 1 93.06 54 ASN B C 1
ATOM 4017 O O . ASN B 1 54 ? 6.223 -17.516 5.129 1 93.06 54 ASN B O 1
ATOM 4021 N N . LEU B 1 55 ? 4.883 -18.656 3.773 1 93.88 55 LEU B N 1
ATOM 4022 C CA . LEU B 1 55 ? 3.889 -17.594 3.707 1 93.88 55 LEU B CA 1
ATOM 4023 C C . LEU B 1 55 ? 3.068 -17.531 4.992 1 93.88 55 LEU B C 1
ATOM 4025 O O . LEU B 1 55 ? 2.461 -18.531 5.391 1 93.88 55 LEU B O 1
ATOM 4029 N N . GLY B 1 56 ? 3.109 -16.375 5.656 1 90.62 56 GLY B N 1
ATOM 4030 C CA . GLY B 1 56 ? 2.283 -16.188 6.84 1 90.62 56 GLY B CA 1
ATOM 4031 C C . GLY B 1 56 ? 0.812 -16 6.516 1 90.62 56 GLY B C 1
ATOM 4032 O O . GLY B 1 56 ? 0.424 -15.984 5.348 1 90.62 56 GLY B O 1
ATOM 4033 N N . GLY B 1 57 ? -0.069 -15.914 7.559 1 85.81 57 GLY B N 1
ATOM 4034 C CA . GLY B 1 57 ? -1.494 -15.719 7.344 1 85.81 57 GLY B CA 1
ATOM 4035 C C . GLY B 1 57 ? -2.271 -17.031 7.297 1 85.81 57 GLY B C 1
ATOM 4036 O O . GLY B 1 57 ? -1.821 -18.047 7.832 1 85.81 57 GLY B O 1
ATOM 4037 N N . PRO B 1 58 ? -3.381 -16.953 6.633 1 83.38 58 PRO B N 1
ATOM 4038 C CA . PRO B 1 58 ? -4.207 -18.156 6.555 1 83.38 58 PRO B CA 1
ATOM 4039 C C . PRO B 1 58 ? -3.564 -19.25 5.707 1 83.38 58 PRO B C 1
ATOM 4041 O O . PRO B 1 58 ? -2.645 -18.984 4.93 1 83.38 58 PRO B O 1
ATOM 4044 N N . ASN B 1 59 ? -4.078 -20.391 6 1 85.12 59 ASN B N 1
ATOM 4045 C CA . ASN B 1 59 ? -3.564 -21.531 5.234 1 85.12 59 ASN B CA 1
ATOM 4046 C C . ASN B 1 59 ? -4.148 -21.562 3.826 1 85.12 59 ASN B C 1
ATOM 4048 O O . ASN B 1 59 ? -5.309 -21.938 3.639 1 85.12 59 ASN B O 1
ATOM 4052 N N 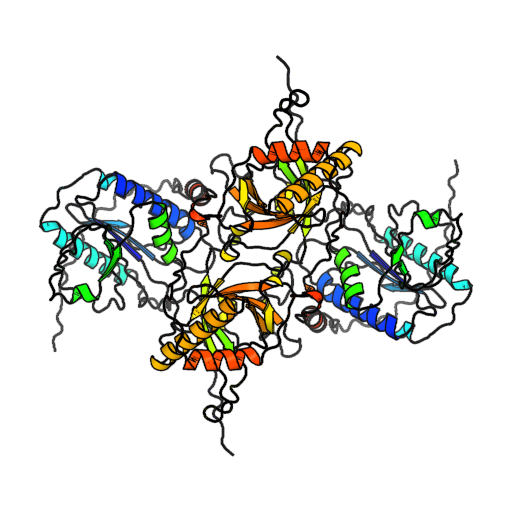. ARG B 1 60 ? -3.312 -21.281 2.867 1 90.25 60 ARG B N 1
ATOM 4053 C CA . ARG B 1 60 ? -3.775 -21.188 1.487 1 90.25 60 ARG B CA 1
ATOM 4054 C C . ARG B 1 60 ? -3.617 -22.516 0.757 1 90.25 60 ARG B C 1
ATOM 4056 O O . ARG B 1 60 ? -4.328 -22.781 -0.211 1 90.25 60 ARG B O 1
ATOM 4063 N N . LEU B 1 61 ? -2.637 -23.266 1.116 1 89.75 61 LEU B N 1
ATOM 4064 C CA . LEU B 1 61 ? -2.369 -24.594 0.594 1 89.75 61 LEU B CA 1
ATOM 4065 C C . LEU B 1 61 ? -2.193 -25.594 1.729 1 89.75 61 LEU B C 1
ATOM 4067 O O . LEU B 1 61 ? -1.07 -25.844 2.176 1 89.75 61 LEU B O 1
ATOM 4071 N N . PRO B 1 62 ? -3.283 -26.219 2.109 1 84.94 62 PRO B N 1
ATOM 4072 C CA . PRO B 1 62 ? -3.254 -27.016 3.346 1 84.94 62 PRO B CA 1
ATOM 4073 C C . PRO B 1 62 ? -2.406 -28.266 3.221 1 84.94 62 PRO B C 1
ATOM 4075 O O . PRO B 1 62 ? -1.537 -28.516 4.059 1 84.94 62 PRO B O 1
ATOM 4078 N N . LEU B 1 63 ? -2.713 -29.078 2.127 1 85.12 63 LEU B N 1
ATOM 4079 C CA . LEU B 1 63 ? -1.997 -30.344 1.992 1 85.12 63 LEU B CA 1
ATOM 4080 C C . LEU B 1 63 ? -1.458 -30.516 0.577 1 85.12 63 LEU B C 1
ATOM 4082 O O . LEU B 1 63 ? -2.068 -30.031 -0.386 1 85.12 63 LEU B O 1
ATOM 4086 N N . PHE B 1 64 ? -0.311 -31.188 0.549 1 89.06 64 PHE B N 1
ATOM 4087 C CA . PHE B 1 64 ? 0.333 -31.469 -0.73 1 89.06 64 PHE B CA 1
ATOM 4088 C C . PHE B 1 64 ? 0.94 -32.875 -0.746 1 89.06 64 PHE B C 1
ATOM 4090 O O . PHE B 1 64 ? 1.467 -33.344 0.266 1 89.06 64 PHE B O 1
ATOM 4097 N N . SER B 1 65 ? 0.772 -33.531 -1.862 1 87.88 65 SER B N 1
ATOM 4098 C CA . SER B 1 65 ? 1.379 -34.844 -2.076 1 87.88 65 SER B CA 1
ATOM 4099 C C . SER B 1 65 ? 2.02 -34.938 -3.457 1 87.88 65 SER B C 1
ATOM 4101 O O . SER B 1 65 ? 1.602 -34.25 -4.391 1 87.88 65 SER B O 1
ATOM 4103 N N . LEU B 1 66 ? 3.123 -35.75 -3.527 1 89.62 66 LEU B N 1
ATOM 4104 C CA . LEU B 1 66 ? 3.881 -35.875 -4.77 1 89.62 66 LEU B CA 1
ATOM 4105 C C . LEU B 1 66 ? 4.07 -37.344 -5.148 1 89.62 66 LEU B C 1
ATOM 4107 O O . LEU B 1 66 ? 4.52 -38.156 -4.332 1 89.62 66 LEU B O 1
ATOM 4111 N N . TYR B 1 67 ? 3.592 -37.656 -6.383 1 84.12 67 TYR B N 1
ATOM 4112 C CA . TYR B 1 67 ? 3.754 -39 -6.941 1 84.12 67 TYR B CA 1
ATOM 4113 C C . TYR B 1 67 ? 4.586 -38.938 -8.219 1 84.12 67 TYR B C 1
ATOM 4115 O O . TYR B 1 67 ? 4.57 -37.938 -8.945 1 84.12 67 TYR B O 1
ATOM 4123 N N . VAL B 1 68 ? 5.328 -40.031 -8.445 1 84.06 68 VAL B N 1
ATOM 4124 C CA . VAL B 1 68 ? 6.078 -40.188 -9.695 1 84.06 68 VAL B CA 1
ATOM 4125 C C . VAL B 1 68 ? 5.719 -41.5 -10.352 1 84.06 68 VAL B C 1
ATOM 4127 O O . VAL B 1 68 ? 5.555 -42.531 -9.672 1 84.06 68 VAL B O 1
ATOM 4130 N N . VAL B 1 69 ? 5.508 -41.438 -11.641 1 77.31 69 VAL B N 1
ATOM 4131 C CA . VAL B 1 69 ? 5.207 -42.656 -12.406 1 77.31 69 VAL B CA 1
ATOM 4132 C C . VAL B 1 69 ? 6.285 -42.875 -13.461 1 77.31 69 VAL B C 1
ATOM 4134 O O . VAL B 1 69 ? 6.535 -42 -14.297 1 77.31 69 VAL B O 1
ATOM 4137 N N . HIS B 1 70 ? 6.988 -43.938 -13.336 1 77 70 HIS B N 1
ATOM 4138 C CA . HIS B 1 70 ? 7.902 -44.438 -14.359 1 77 70 HIS B CA 1
ATOM 4139 C C . HIS B 1 70 ? 7.523 -45.844 -14.812 1 77 70 HIS B C 1
ATOM 4141 O O . HIS B 1 70 ? 6.48 -46.031 -15.445 1 77 70 HIS B O 1
ATOM 4147 N N . LYS B 1 71 ? 8.219 -46.938 -14.391 1 71.69 71 LYS B N 1
ATOM 4148 C CA . LYS B 1 71 ? 7.77 -48.312 -14.602 1 71.69 71 LYS B CA 1
ATOM 4149 C C . LYS B 1 71 ? 6.656 -48.688 -13.617 1 71.69 71 LYS B C 1
ATOM 4151 O O . LYS B 1 71 ? 5.656 -49.281 -14.008 1 71.69 71 LYS B O 1
ATOM 4156 N N . CYS B 1 72 ? 6.902 -48.281 -12.445 1 77.56 72 CYS B N 1
ATOM 4157 C CA . CYS B 1 72 ? 5.906 -48.375 -11.383 1 77.56 72 CYS B CA 1
ATOM 4158 C C . CYS B 1 72 ? 5.684 -47 -10.734 1 77.56 72 CYS B C 1
ATOM 4160 O O . CYS B 1 72 ? 6.484 -46.094 -10.922 1 77.56 72 CYS B O 1
ATOM 4162 N N . PHE B 1 73 ? 4.504 -46.875 -10.281 1 82.5 73 PHE B N 1
ATOM 4163 C CA . PHE B 1 73 ? 4.285 -45.594 -9.602 1 82.5 73 PHE B CA 1
ATOM 4164 C C . PHE B 1 73 ? 4.938 -45.625 -8.227 1 82.5 73 PHE B C 1
ATOM 4166 O O . PHE B 1 73 ? 5.082 -46.656 -7.605 1 82.5 73 PHE B O 1
ATOM 4173 N N . GLU B 1 74 ? 5.492 -44.469 -7.742 1 87.12 74 GLU B N 1
ATOM 4174 C CA . GLU B 1 74 ? 6.078 -44.281 -6.422 1 87.12 74 GLU B CA 1
ATOM 4175 C C . GLU B 1 74 ? 5.547 -43.031 -5.754 1 87.12 74 GLU B C 1
ATOM 4177 O O . GLU B 1 74 ? 5.383 -42 -6.406 1 87.12 74 GLU B O 1
ATOM 4182 N N . CYS B 1 75 ? 5.145 -43.25 -4.488 1 90.38 75 CYS B N 1
ATOM 4183 C CA . CYS B 1 75 ? 4.777 -42.094 -3.684 1 90.38 75 CYS B CA 1
ATOM 4184 C C . CYS B 1 75 ? 6.012 -41.438 -3.055 1 90.38 75 CYS B C 1
ATOM 4186 O O . CYS B 1 75 ? 6.559 -41.969 -2.082 1 90.38 75 CYS B O 1
ATOM 4188 N N . LEU B 1 76 ? 6.418 -40.344 -3.609 1 91.06 76 LEU B N 1
ATOM 4189 C CA . LEU B 1 76 ? 7.613 -39.656 -3.1 1 91.06 76 LEU B CA 1
ATOM 4190 C C . LEU B 1 76 ? 7.301 -38.906 -1.819 1 91.06 76 LEU B C 1
ATOM 4192 O O . LEU B 1 76 ? 8.164 -38.75 -0.953 1 91.06 76 LEU B O 1
ATOM 4196 N N . LEU B 1 77 ? 6.098 -38.281 -1.786 1 92.94 77 LEU B N 1
ATOM 4197 C CA . LEU B 1 77 ? 5.672 -37.469 -0.651 1 92.94 77 LEU B CA 1
ATOM 4198 C C . LEU B 1 77 ? 4.203 -37.719 -0.33 1 92.94 77 LEU B C 1
ATOM 4200 O O . LEU B 1 77 ? 3.318 -37.25 -1.054 1 92.94 77 LEU B O 1
ATOM 4204 N N . PRO B 1 78 ? 3.949 -38.5 0.789 1 90.44 78 PRO B N 1
ATOM 4205 C CA . PRO B 1 78 ? 2.547 -38.562 1.205 1 90.44 78 PRO B CA 1
ATOM 4206 C C . PRO B 1 78 ? 1.98 -37.219 1.621 1 90.44 78 PRO B C 1
ATOM 4208 O O . PRO B 1 78 ? 2.725 -36.219 1.729 1 90.44 78 PRO B O 1
ATOM 4211 N N . PHE B 1 79 ? 0.739 -37.156 1.807 1 85.44 79 PHE B N 1
ATOM 4212 C CA . PHE B 1 79 ? 0.105 -35.875 2.15 1 85.44 79 PHE B CA 1
ATOM 4213 C C . PHE B 1 79 ? 0.743 -35.281 3.396 1 85.44 79 PHE B C 1
ATOM 4215 O O . PHE B 1 79 ? 0.872 -35.938 4.422 1 85.44 79 PHE B O 1
ATOM 4222 N N . ILE B 1 80 ? 1.179 -34.062 3.234 1 89.88 80 ILE B N 1
ATOM 4223 C CA . ILE B 1 80 ? 1.766 -33.344 4.348 1 89.88 80 ILE B CA 1
ATOM 4224 C C . ILE B 1 80 ? 1.19 -31.922 4.387 1 89.88 80 ILE B C 1
ATOM 4226 O O . ILE B 1 80 ? 0.714 -31.406 3.371 1 89.88 80 ILE B O 1
ATOM 4230 N N . HIS B 1 81 ? 1.204 -31.359 5.621 1 89.12 81 HIS B N 1
ATOM 4231 C CA . HIS B 1 81 ? 0.904 -29.938 5.723 1 89.12 81 HIS B CA 1
ATOM 4232 C C . HIS B 1 81 ? 1.986 -29.094 5.055 1 89.12 81 HIS B C 1
ATOM 4234 O O . HIS B 1 81 ? 3.178 -29.297 5.301 1 89.12 81 HIS B O 1
ATOM 4240 N N . VAL B 1 82 ? 1.612 -28.219 4.203 1 92.44 82 VAL B N 1
ATOM 4241 C CA . VAL B 1 82 ? 2.557 -27.484 3.371 1 92.44 82 VAL B CA 1
ATOM 4242 C C . VAL B 1 82 ? 3.332 -26.484 4.227 1 92.44 82 VAL B C 1
ATOM 4244 O O . VAL B 1 82 ? 4.551 -26.375 4.102 1 92.44 82 VAL B O 1
ATOM 4247 N N . LYS B 1 83 ? 2.586 -25.812 5.082 1 91.44 83 LYS B N 1
ATOM 4248 C CA . LYS B 1 83 ? 3.246 -24.812 5.918 1 91.44 83 LYS B CA 1
ATOM 4249 C C . LYS B 1 83 ? 4.293 -25.453 6.82 1 91.44 83 LYS B C 1
ATOM 4251 O O . LYS B 1 83 ? 4.012 -26.438 7.504 1 91.44 83 LYS B O 1
ATOM 4256 N N . GLY B 1 84 ? 5.57 -24.984 6.734 1 88.44 84 GLY B N 1
ATOM 4257 C CA . GLY B 1 84 ? 6.645 -25.453 7.598 1 88.44 84 GLY B CA 1
ATOM 4258 C C . GLY B 1 84 ? 7.305 -26.719 7.094 1 88.44 84 GLY B C 1
ATOM 4259 O O . GLY B 1 84 ? 8.203 -27.266 7.746 1 88.44 84 GLY B O 1
ATOM 4260 N N . SER B 1 85 ? 6.918 -27.266 5.945 1 91.75 85 SER B N 1
ATOM 4261 C CA . SER B 1 85 ? 7.441 -28.547 5.484 1 91.75 85 SER B CA 1
ATOM 4262 C C . SER B 1 85 ? 8.375 -28.375 4.289 1 91.75 85 SER B C 1
ATOM 4264 O O . SER B 1 85 ? 8.516 -29.281 3.469 1 91.75 85 SER B O 1
ATOM 4266 N N . PHE B 1 86 ? 9.016 -27.266 4.223 1 93.94 86 PHE B N 1
ATOM 4267 C CA . PHE B 1 86 ? 9.789 -26.953 3.031 1 93.94 86 PHE B CA 1
ATOM 4268 C C . PHE B 1 86 ? 10.992 -27.875 2.902 1 93.94 86 PHE B C 1
ATOM 4270 O O . PHE B 1 86 ? 11.281 -28.375 1.812 1 93.94 86 PHE B O 1
ATOM 4277 N N . PRO B 1 87 ? 11.648 -28.203 3.973 1 93.19 87 PRO B N 1
ATOM 4278 C CA . PRO B 1 87 ? 12.805 -29.094 3.824 1 93.19 87 PRO B CA 1
ATOM 4279 C C . PRO B 1 87 ? 12.414 -30.469 3.275 1 93.19 87 PRO B C 1
ATOM 4281 O O . PRO B 1 87 ? 13.125 -31.016 2.43 1 93.19 87 PRO B O 1
ATOM 4284 N N . ARG B 1 88 ? 11.359 -30.953 3.74 1 94.31 88 ARG B N 1
ATOM 4285 C CA . ARG B 1 88 ? 10.898 -32.25 3.279 1 94.31 88 ARG B CA 1
ATOM 4286 C C . ARG B 1 88 ? 10.516 -32.219 1.804 1 94.31 88 ARG B C 1
ATOM 4288 O O . ARG B 1 88 ? 10.844 -33.125 1.044 1 94.31 88 ARG B O 1
ATOM 4295 N N . ILE B 1 89 ? 9.805 -31.203 1.411 1 95.06 89 ILE B N 1
ATOM 4296 C CA . ILE B 1 89 ? 9.391 -31.047 0.02 1 95.06 89 ILE B CA 1
ATOM 4297 C C . ILE B 1 89 ? 10.625 -30.922 -0.873 1 95.06 89 ILE B C 1
ATOM 4299 O O . ILE B 1 89 ? 10.688 -31.531 -1.943 1 95.06 89 ILE B O 1
ATOM 4303 N N . GLN B 1 90 ? 11.594 -30.172 -0.414 1 92.75 90 GLN B N 1
ATOM 4304 C CA . GLN B 1 90 ? 12.82 -29.984 -1.186 1 92.75 90 GLN B CA 1
ATOM 4305 C C . GLN B 1 90 ? 13.555 -31.297 -1.387 1 92.75 90 GLN B C 1
ATOM 4307 O O . GLN B 1 90 ? 14.117 -31.547 -2.457 1 92.75 90 GLN B O 1
ATOM 4312 N N . GLN B 1 91 ? 13.562 -32.062 -0.407 1 93.06 91 GLN B N 1
ATOM 4313 C CA . GLN B 1 91 ? 14.18 -33.406 -0.511 1 93.06 91 GLN B CA 1
ATOM 4314 C C . GLN B 1 91 ? 13.477 -34.25 -1.55 1 93.06 91 GLN B C 1
ATOM 4316 O O . GLN B 1 91 ? 14.125 -34.938 -2.334 1 93.06 91 GLN B O 1
ATOM 4321 N N . CYS B 1 92 ? 12.211 -34.219 -1.512 1 93.75 92 CYS B N 1
ATOM 4322 C CA . CYS B 1 92 ? 11.43 -35.031 -2.457 1 93.75 92 CYS B CA 1
ATOM 4323 C C . CYS B 1 92 ? 11.633 -34.531 -3.883 1 93.75 92 CYS B C 1
ATOM 4325 O O . CYS B 1 92 ? 11.625 -35.312 -4.828 1 93.75 92 CYS B O 1
ATOM 4327 N N . LEU B 1 93 ? 11.812 -33.25 -4.047 1 92.5 93 LEU B N 1
ATOM 4328 C CA . LEU B 1 93 ? 12.07 -32.688 -5.375 1 92.5 93 LEU B CA 1
ATOM 4329 C C . LEU B 1 93 ? 13.438 -33.125 -5.887 1 92.5 93 LEU B C 1
ATOM 4331 O O . LEU B 1 93 ? 13.609 -33.375 -7.086 1 92.5 93 LEU B O 1
ATOM 4335 N N . ALA B 1 94 ? 14.383 -33.188 -4.949 1 90.88 94 ALA B N 1
ATOM 4336 C CA . ALA B 1 94 ? 15.695 -33.719 -5.332 1 90.88 94 ALA B CA 1
ATOM 4337 C C . ALA B 1 94 ? 15.609 -35.156 -5.797 1 90.88 94 ALA B C 1
ATOM 4339 O O . ALA B 1 94 ? 16.281 -35.562 -6.758 1 90.88 94 ALA B O 1
ATOM 4340 N N . GLU B 1 95 ? 14.789 -35.906 -5.121 1 90.69 95 GLU B N 1
ATOM 4341 C CA . GLU B 1 95 ? 14.562 -37.312 -5.508 1 90.69 95 GLU B CA 1
ATOM 4342 C C . GLU B 1 95 ? 13.883 -37.406 -6.871 1 90.69 95 GLU B C 1
ATOM 4344 O O . GLU B 1 95 ? 14.234 -38.25 -7.691 1 90.69 95 GLU B O 1
ATOM 4349 N N . LEU B 1 96 ? 12.969 -36.562 -7.117 1 87.62 96 LEU B N 1
ATOM 4350 C CA . LEU B 1 96 ? 12.273 -36.531 -8.398 1 87.62 96 LEU B CA 1
ATOM 4351 C C . LEU B 1 96 ? 13.242 -36.25 -9.539 1 87.62 96 LEU B C 1
ATOM 4353 O O . LEU B 1 96 ? 13.125 -36.844 -10.617 1 87.62 96 LEU B O 1
ATOM 4357 N N . ARG B 1 97 ? 14.18 -35.375 -9.258 1 86 97 ARG B N 1
ATOM 4358 C CA . ARG B 1 97 ? 15.172 -35.031 -10.273 1 86 97 ARG B CA 1
ATOM 4359 C C . ARG B 1 97 ? 16.031 -36.25 -10.641 1 86 97 ARG B C 1
ATOM 4361 O O . ARG B 1 97 ? 16.453 -36.375 -11.781 1 86 97 ARG B O 1
ATOM 4368 N N . MET B 1 98 ? 16.203 -37.094 -9.719 1 83.94 98 MET B N 1
ATOM 4369 C CA . MET B 1 98 ? 17.016 -38.281 -9.938 1 83.94 98 MET B CA 1
ATOM 4370 C C . MET B 1 98 ? 16.266 -39.312 -10.766 1 83.94 98 MET B C 1
ATOM 4372 O O . MET B 1 98 ? 16.875 -40.062 -11.539 1 83.94 98 MET B O 1
ATOM 4376 N N . PHE B 1 99 ? 14.984 -39.406 -10.68 1 77.06 99 PHE B N 1
ATOM 4377 C CA . PHE B 1 99 ? 14.172 -40.375 -11.422 1 77.06 99 PHE B CA 1
ATOM 4378 C C . PHE B 1 99 ? 14.133 -40.031 -12.898 1 77.06 99 PHE B C 1
ATOM 4380 O O . PHE B 1 99 ? 14.062 -40.906 -13.758 1 77.06 99 PHE B O 1
ATOM 4387 N N . ALA B 1 100 ? 13.992 -38.812 -13.273 1 67.94 100 ALA B N 1
ATOM 4388 C CA . ALA B 1 100 ? 13.844 -38.375 -14.664 1 67.94 100 ALA B CA 1
ATOM 4389 C C . ALA B 1 100 ? 15.094 -38.719 -15.477 1 67.94 100 ALA B C 1
ATOM 4391 O O . ALA B 1 100 ? 15.023 -38.844 -16.703 1 67.94 100 ALA B O 1
ATOM 4392 N N . SER B 1 101 ? 16.156 -38.781 -14.891 1 60.75 101 SER B N 1
ATOM 4393 C CA . SER B 1 101 ? 17.391 -39.062 -15.602 1 60.75 101 SER B CA 1
ATOM 4394 C C . SER B 1 101 ? 17.391 -40.469 -16.203 1 60.75 101 SER B C 1
ATOM 4396 O O . SER B 1 101 ? 18.141 -40.781 -17.125 1 60.75 101 SER B O 1
ATOM 4398 N N . HIS B 1 102 ? 16.359 -41.25 -15.75 1 59.12 102 HIS B N 1
ATOM 4399 C CA . HIS B 1 102 ? 16.406 -42.625 -16.219 1 59.12 102 HIS B CA 1
ATOM 4400 C C . HIS B 1 102 ? 15.367 -42.844 -17.312 1 59.12 102 HIS B C 1
ATOM 4402 O O . HIS B 1 102 ? 14.172 -42.656 -17.094 1 59.12 102 HIS B O 1
ATOM 4408 N N . GLY B 1 103 ? 15.406 -42.125 -18.453 1 51.81 103 GLY B N 1
ATOM 4409 C CA . GLY B 1 103 ? 14.578 -42.188 -19.656 1 51.81 103 GLY B CA 1
ATOM 4410 C C . GLY B 1 103 ? 13.93 -43.531 -19.859 1 51.81 103 GLY B C 1
ATOM 4411 O O . GLY B 1 103 ? 14.422 -44.344 -20.641 1 51.81 103 GLY B O 1
ATOM 4412 N N . ASP B 1 104 ? 13.016 -43.906 -18.984 1 56.41 104 ASP B N 1
ATOM 4413 C CA . ASP B 1 104 ? 12.461 -45.219 -19.234 1 56.41 104 ASP B CA 1
ATOM 4414 C C . ASP B 1 104 ? 11.391 -45.188 -20.312 1 56.41 104 ASP B C 1
ATOM 4416 O O . ASP B 1 104 ? 10.68 -44.188 -20.453 1 56.41 104 ASP B O 1
ATOM 4420 N N . ARG B 1 105 ? 11.547 -46 -21.312 1 55.09 105 ARG B N 1
ATOM 4421 C CA . ARG B 1 105 ? 10.633 -46.156 -22.453 1 55.09 105 ARG B CA 1
ATOM 4422 C C . ARG B 1 105 ? 9.211 -46.406 -21.984 1 55.09 105 ARG B C 1
ATOM 4424 O O . ARG B 1 105 ? 9 -47.031 -20.938 1 55.09 105 ARG B O 1
ATOM 4431 N N . VAL B 1 106 ? 8.25 -45.719 -22.594 1 55.06 106 VAL B N 1
ATOM 4432 C CA . VAL B 1 106 ? 6.809 -45.812 -22.406 1 55.06 106 VAL B CA 1
ATOM 4433 C C . VAL B 1 106 ? 6.379 -47.281 -22.531 1 55.06 106 VAL B C 1
ATOM 4435 O O . VAL B 1 106 ? 6.66 -47.938 -23.531 1 55.06 106 VAL B O 1
ATOM 4438 N N . THR B 1 107 ? 6.266 -48 -21.406 1 55.34 107 THR B N 1
ATOM 4439 C CA . THR B 1 107 ? 5.676 -49.344 -21.547 1 55.34 107 THR B CA 1
ATOM 4440 C C . THR B 1 107 ? 4.16 -49.281 -21.391 1 55.34 107 THR B C 1
ATOM 4442 O O . THR B 1 107 ? 3.625 -48.312 -20.844 1 55.34 107 THR B O 1
ATOM 4445 N N . SER B 1 108 ? 3.307 -50.062 -22.281 1 53 108 SER B N 1
ATOM 4446 C CA . SER B 1 108 ? 1.859 -50.25 -22.266 1 53 108 SER B CA 1
ATOM 4447 C C . SER B 1 108 ? 1.31 -50.25 -20.844 1 53 108 SER B C 1
ATOM 4449 O O . SER B 1 108 ? 0.198 -49.781 -20.609 1 53 108 SER B O 1
ATOM 4451 N N . ASP B 1 109 ? 2.064 -50.656 -19.906 1 61.94 109 ASP B N 1
ATOM 4452 C CA . ASP B 1 109 ? 1.653 -50.844 -18.516 1 61.94 109 ASP B CA 1
ATOM 4453 C C . ASP B 1 109 ? 1.628 -49.5 -17.766 1 61.94 109 ASP B C 1
ATOM 4455 O O . ASP B 1 109 ? 1.153 -49.438 -16.625 1 61.94 109 ASP B O 1
ATOM 4459 N N . ARG B 1 110 ? 1.775 -48.531 -18.469 1 63.66 110 ARG B N 1
ATOM 4460 C CA . ARG B 1 110 ? 1.968 -47.25 -17.812 1 63.66 110 ARG B CA 1
ATOM 4461 C C . ARG B 1 110 ? 0.632 -46.625 -17.406 1 63.66 110 ARG B C 1
ATOM 4463 O O . ARG B 1 110 ? 0.522 -46.031 -16.328 1 63.66 110 ARG B O 1
ATOM 4470 N N . ILE B 1 111 ? -0.397 -46.781 -18.172 1 63.34 111 ILE B N 1
ATOM 4471 C CA . ILE B 1 111 ? -1.717 -46.219 -17.859 1 63.34 111 ILE B CA 1
ATOM 4472 C C . ILE B 1 111 ? -2.262 -46.875 -16.594 1 63.34 111 ILE B C 1
ATOM 4474 O O . ILE B 1 111 ? -2.883 -46.219 -15.766 1 63.34 111 ILE B O 1
ATOM 4478 N N . ASP B 1 112 ? -1.965 -48.125 -16.609 1 68.44 112 ASP B N 1
ATOM 4479 C CA . ASP B 1 112 ? -2.412 -48.844 -15.414 1 68.44 112 ASP B CA 1
ATOM 4480 C C . ASP B 1 112 ? -1.696 -48.312 -14.164 1 68.44 112 ASP B C 1
ATOM 4482 O O . ASP B 1 112 ? -2.299 -48.219 -13.094 1 68.44 112 ASP B O 1
ATOM 4486 N N . GLU B 1 113 ? -0.482 -48 -14.359 1 73.5 113 GLU B N 1
ATOM 4487 C CA . GLU B 1 113 ? 0.281 -47.469 -13.227 1 73.5 113 GLU B CA 1
ATOM 4488 C C . GLU B 1 113 ? -0.231 -46.094 -12.805 1 73.5 113 GLU B C 1
ATOM 4490 O O . GLU B 1 113 ? -0.272 -45.781 -11.617 1 73.5 113 GLU B O 1
ATOM 4495 N N . LEU B 1 114 ? -0.554 -45.312 -13.797 1 69.38 114 LEU B N 1
ATOM 4496 C CA . LEU B 1 114 ? -1.103 -43.969 -13.5 1 69.38 114 LEU B CA 1
ATOM 4497 C C . LEU B 1 114 ? -2.426 -44.094 -12.758 1 69.38 114 LEU B C 1
ATOM 4499 O O . LEU B 1 114 ? -2.668 -43.375 -11.797 1 69.38 114 LEU B O 1
ATOM 4503 N N . ARG B 1 115 ? -3.191 -44.938 -13.133 1 68.31 115 ARG B N 1
ATOM 4504 C CA . ARG B 1 115 ? -4.473 -45.156 -12.469 1 68.31 115 ARG B CA 1
ATOM 4505 C C . ARG B 1 115 ? -4.27 -45.625 -11.031 1 68.31 115 ARG B C 1
ATOM 4507 O O . ARG B 1 115 ? -4.973 -45.156 -10.125 1 68.31 115 ARG B O 1
ATOM 4514 N N . THR B 1 116 ? -3.348 -46.5 -10.945 1 74.44 116 THR B N 1
ATOM 4515 C CA . THR B 1 116 ? -3.078 -47.031 -9.602 1 74.44 116 THR B CA 1
ATOM 4516 C C . THR B 1 116 ? -2.537 -45.906 -8.695 1 74.44 116 THR B C 1
ATOM 4518 O O . THR B 1 116 ? -2.836 -45.875 -7.504 1 74.44 116 THR B O 1
ATOM 4521 N N . ALA B 1 117 ? -1.748 -45.094 -9.289 1 76.31 117 ALA B N 1
ATOM 4522 C CA . ALA B 1 117 ? -1.202 -43.969 -8.516 1 76.31 117 ALA B CA 1
ATOM 4523 C C . ALA B 1 117 ? -2.311 -43.031 -8.039 1 76.31 117 ALA B C 1
ATOM 4525 O O . ALA B 1 117 ? -2.295 -42.562 -6.898 1 76.31 117 ALA B O 1
ATOM 4526 N N . ILE B 1 118 ? -3.25 -42.688 -8.891 1 71.94 118 ILE B N 1
ATOM 4527 C CA . ILE B 1 118 ? -4.371 -41.844 -8.562 1 71.94 118 ILE B CA 1
ATOM 4528 C C . ILE B 1 118 ? -5.215 -42.469 -7.461 1 71.94 118 ILE B C 1
ATOM 4530 O O . ILE B 1 118 ? -5.602 -41.812 -6.496 1 71.94 118 ILE B O 1
ATOM 4534 N N . GLN B 1 119 ? -5.43 -43.719 -7.574 1 70.5 119 GLN B N 1
ATOM 4535 C CA . GLN B 1 119 ? -6.207 -44.438 -6.574 1 70.5 119 GLN B CA 1
ATOM 4536 C C . GLN B 1 119 ? -5.504 -44.438 -5.223 1 70.5 119 GLN B C 1
ATOM 4538 O O . GLN B 1 119 ? -6.141 -44.281 -4.184 1 70.5 119 GLN B O 1
ATOM 4543 N N . HIS B 1 120 ? -4.254 -44.688 -5.277 1 78.94 120 HIS B N 1
ATOM 4544 C CA . HIS B 1 120 ? -3.477 -44.688 -4.047 1 78.94 120 HIS B CA 1
ATOM 4545 C C . HIS B 1 120 ? -3.533 -43.312 -3.379 1 78.94 120 HIS B C 1
ATOM 4547 O O . HIS B 1 120 ? -3.65 -43.219 -2.156 1 78.94 120 HIS B O 1
ATOM 4553 N N . SER B 1 121 ? -3.416 -42.281 -4.188 1 76.88 121 SER B N 1
ATOM 4554 C CA . SER B 1 121 ? -3.453 -40.906 -3.643 1 76.88 121 SER B CA 1
ATOM 4555 C C . SER B 1 121 ? -4.805 -40.625 -3.006 1 76.88 121 SER B C 1
ATOM 4557 O O . SER B 1 121 ? -4.875 -39.938 -1.987 1 76.88 121 SER B O 1
ATOM 4559 N N . MET B 1 122 ? -5.812 -41.094 -3.525 1 70.81 122 MET B N 1
ATOM 4560 C CA . MET B 1 122 ? -7.152 -40.875 -2.98 1 70.81 122 MET B CA 1
ATOM 4561 C C . MET B 1 122 ? -7.312 -41.625 -1.647 1 70.81 122 MET B C 1
ATOM 4563 O O . MET B 1 122 ? -7.922 -41.094 -0.716 1 70.81 122 MET B O 1
ATOM 4567 N N . THR B 1 123 ? -6.785 -42.812 -1.688 1 71.62 123 THR B N 1
ATOM 4568 C CA . THR B 1 123 ? -6.84 -43.562 -0.45 1 71.62 123 THR B CA 1
ATOM 4569 C C . THR B 1 123 ? -6.062 -42.875 0.658 1 71.62 123 THR B C 1
ATOM 4571 O O . THR B 1 123 ? -6.516 -42.812 1.803 1 71.62 123 THR B O 1
ATOM 4574 N N . GLN B 1 124 ? -4.945 -42.406 0.325 1 74.75 124 GLN B N 1
ATOM 4575 C CA . GLN B 1 124 ? -4.133 -41.688 1.286 1 74.75 124 GLN B CA 1
ATOM 4576 C C . GLN B 1 124 ? -4.863 -40.438 1.79 1 74.75 124 GLN B C 1
ATOM 4578 O O . GLN B 1 124 ? -4.781 -40.094 2.973 1 74.75 124 GLN B O 1
ATOM 4583 N N . PHE B 1 125 ? -5.48 -39.781 0.914 1 70.88 125 PHE B N 1
ATOM 4584 C CA . PHE B 1 125 ? -6.223 -38.594 1.263 1 70.88 125 PHE B CA 1
ATOM 4585 C C . PHE B 1 125 ? -7.34 -38.906 2.25 1 70.88 125 PHE B C 1
ATOM 4587 O O . PHE B 1 125 ? -7.555 -38.156 3.211 1 70.88 125 PHE B O 1
ATOM 4594 N N . ARG B 1 126 ? -7.977 -39.875 2.008 1 67.56 126 ARG B N 1
ATOM 4595 C CA . ARG B 1 126 ? -9.07 -40.281 2.887 1 67.56 126 ARG B CA 1
ATOM 4596 C C . ARG B 1 126 ? -8.555 -40.625 4.285 1 67.56 126 ARG B C 1
ATOM 4598 O O . ARG B 1 126 ? -9.234 -40.344 5.281 1 67.56 126 ARG B O 1
ATOM 4605 N N . GLN B 1 127 ? -7.398 -41.156 4.328 1 68.75 127 GLN B N 1
ATOM 4606 C CA . GLN B 1 127 ? -6.801 -41.5 5.613 1 68.75 127 GLN B CA 1
ATOM 4607 C C . GLN B 1 127 ? -6.391 -40.25 6.391 1 68.75 127 GLN B C 1
ATOM 4609 O O . GLN B 1 127 ? -6.328 -40.281 7.621 1 68.75 127 GLN B O 1
ATOM 4614 N N . HIS B 1 128 ? -5.934 -39.281 5.629 1 64.38 128 HIS B N 1
ATOM 4615 C CA . HIS B 1 128 ? -5.492 -38.031 6.262 1 64.38 128 HIS B CA 1
ATOM 4616 C C . HIS B 1 128 ? -6.684 -37.188 6.711 1 64.38 128 HIS B C 1
ATOM 4618 O O . HIS B 1 128 ? -6.531 -36.281 7.512 1 64.38 128 HIS B O 1
ATOM 4624 N N . LEU B 1 129 ? -7.738 -37.469 6.086 1 54.78 129 LEU B N 1
ATOM 4625 C CA . LEU B 1 129 ? -8.938 -36.75 6.512 1 54.78 129 LEU B CA 1
ATOM 4626 C C . LEU B 1 129 ? -9.297 -37.094 7.949 1 54.78 129 LEU B C 1
ATOM 4628 O O . LEU B 1 129 ? -9.484 -38.281 8.281 1 54.78 129 LEU B O 1
ATOM 4632 N N . PRO B 1 130 ? -8.562 -36.812 9.078 1 47.34 130 PRO B N 1
ATOM 4633 C CA . PRO B 1 130 ? -9.078 -37.219 10.383 1 47.34 130 PRO B CA 1
ATOM 4634 C C . PRO B 1 130 ? -10.57 -37.531 10.359 1 47.34 130 PRO B C 1
ATOM 4636 O O . PRO B 1 130 ? -11.297 -37.031 9.508 1 47.34 130 PRO B O 1
ATOM 4639 N N . LEU B 1 131 ? -11.148 -38.625 11.258 1 40.56 131 LEU B N 1
ATOM 4640 C CA . LEU B 1 131 ? -12.297 -38.531 12.164 1 40.56 131 LEU B CA 1
ATOM 4641 C C . LEU B 1 131 ? -12.555 -37.094 12.586 1 40.56 131 LEU B C 1
ATOM 4643 O O . LEU B 1 131 ? -13.414 -36.844 13.43 1 40.56 131 LEU B O 1
ATOM 4647 N N . ARG B 1 132 ? -11.531 -36.312 12.867 1 38.38 132 ARG B N 1
ATOM 4648 C CA . ARG B 1 132 ? -11.633 -35.031 13.555 1 38.38 132 ARG B CA 1
ATOM 4649 C C . ARG B 1 132 ? -12.648 -34.125 12.867 1 38.38 132 ARG B C 1
ATOM 4651 O O . ARG B 1 132 ? -12.859 -34.219 11.656 1 38.38 132 ARG B O 1
ATOM 4658 N N . ASN B 1 133 ? -13.469 -33.562 13.586 1 37.12 133 ASN B N 1
ATOM 4659 C CA . ASN B 1 133 ? -14.469 -32.5 13.586 1 37.12 133 ASN B CA 1
ATOM 4660 C C . ASN B 1 133 ? -14.078 -31.344 12.664 1 37.12 133 ASN B C 1
ATOM 4662 O O . ASN B 1 133 ? -14.609 -30.25 12.766 1 37.12 133 ASN B O 1
ATOM 4666 N N . THR B 1 134 ? -12.75 -31.172 12.367 1 39.66 134 THR B N 1
ATOM 4667 C CA . THR B 1 134 ? -12.422 -29.859 11.82 1 39.66 134 THR B CA 1
ATOM 4668 C C . THR B 1 134 ? -13 -29.703 10.422 1 39.66 134 THR B C 1
ATOM 4670 O O . THR B 1 134 ? -13.102 -30.672 9.672 1 39.66 134 THR B O 1
ATOM 4673 N N . SER B 1 135 ? -13.766 -28.734 10.18 1 39.78 135 SER B N 1
ATOM 4674 C CA . SER B 1 135 ? -14.531 -28.109 9.102 1 39.78 135 SER B CA 1
ATOM 4675 C C . SER B 1 135 ? -13.742 -28.094 7.801 1 39.78 135 SER B C 1
ATOM 4677 O O . SER B 1 135 ? -13.914 -27.188 6.977 1 39.78 135 SER B O 1
ATOM 4679 N N . ILE B 1 136 ? -12.617 -28.688 7.762 1 43.31 136 ILE B N 1
ATOM 4680 C CA . ILE B 1 136 ? -12.047 -28.547 6.426 1 43.31 136 ILE B CA 1
ATOM 4681 C C . ILE B 1 136 ? -12.898 -29.312 5.418 1 43.31 136 ILE B C 1
ATOM 4683 O O . ILE B 1 136 ? -13.102 -30.531 5.559 1 43.31 136 ILE B O 1
ATOM 4687 N N . ASP B 1 137 ? -13.914 -28.781 4.969 1 42.19 137 ASP B N 1
ATOM 4688 C CA . ASP B 1 137 ? -14.695 -29.297 3.852 1 42.19 137 ASP B CA 1
ATOM 4689 C C . ASP B 1 137 ? -13.781 -29.812 2.74 1 42.19 137 ASP B C 1
ATOM 4691 O O . ASP B 1 137 ? -13.203 -29.031 1.988 1 42.19 137 ASP B O 1
ATOM 4695 N N . PHE B 1 138 ? -13.258 -30.969 2.922 1 39.66 138 PHE B N 1
ATOM 4696 C CA . PHE B 1 138 ? -12.445 -31.719 1.969 1 39.66 138 PHE B CA 1
ATOM 4697 C C . PHE B 1 138 ? -13.062 -31.672 0.578 1 39.66 138 PHE B C 1
ATOM 4699 O O . PHE B 1 138 ? -12.461 -32.125 -0.392 1 39.66 138 PHE B O 1
ATOM 4706 N N . THR B 1 139 ? -14.359 -31.469 0.525 1 41.94 139 THR B N 1
ATOM 4707 C CA . THR B 1 139 ? -14.938 -31.484 -0.811 1 41.94 139 THR B CA 1
ATOM 4708 C C . THR B 1 139 ? -14.125 -30.625 -1.771 1 41.94 139 THR B C 1
ATOM 4710 O O . THR B 1 139 ? -14.359 -30.641 -2.982 1 41.94 139 THR B O 1
ATOM 4713 N N . LYS B 1 140 ? -13.367 -29.766 -1.179 1 43.81 140 LYS B N 1
ATOM 4714 C CA . LYS B 1 140 ? -12.797 -28.828 -2.139 1 43.81 140 LYS B CA 1
ATOM 4715 C C . LYS B 1 140 ? -11.367 -29.203 -2.494 1 43.81 140 LYS B C 1
ATOM 4717 O O . LYS B 1 140 ? -10.586 -28.344 -2.926 1 43.81 140 LYS B O 1
ATOM 4722 N N . CYS B 1 141 ? -11.055 -30.516 -2.184 1 42.25 141 CYS B N 1
ATOM 4723 C CA . CYS B 1 141 ? -9.68 -30.938 -2.438 1 42.25 141 CYS B CA 1
ATOM 4724 C C . CYS B 1 141 ? -9.422 -31.094 -3.932 1 42.25 141 CYS B C 1
ATOM 4726 O O . CYS B 1 141 ? -10.234 -31.672 -4.648 1 42.25 141 CYS B O 1
ATOM 4728 N N . SER B 1 142 ? -8.852 -30.156 -4.605 1 45.25 142 SER B N 1
ATOM 4729 C CA . SER B 1 142 ? -8.461 -30.219 -6.008 1 45.25 142 SER B CA 1
ATOM 4730 C C . SER B 1 142 ? -7.23 -31.109 -6.195 1 45.25 142 SER B C 1
ATOM 4732 O O . SER B 1 142 ? -6.414 -31.25 -5.281 1 45.25 142 SER B O 1
ATOM 4734 N N . TYR B 1 143 ? -7.449 -32.312 -6.914 1 42.25 143 TYR B N 1
ATOM 4735 C CA . TYR B 1 143 ? -6.434 -33.25 -7.336 1 42.25 143 TYR B CA 1
ATOM 4736 C C . TYR B 1 143 ? -5.805 -32.844 -8.656 1 42.25 143 TYR B C 1
ATOM 4738 O O . TYR B 1 143 ? -6.504 -32.656 -9.664 1 42.25 143 TYR B O 1
ATOM 4746 N N . TYR B 1 144 ? -4.727 -32.188 -8.586 1 44.88 144 TYR B N 1
ATOM 4747 C CA . TYR B 1 144 ? -4.102 -31.766 -9.844 1 44.88 144 TYR B CA 1
ATOM 4748 C C . TYR B 1 144 ? -3.082 -32.812 -10.305 1 44.88 144 TYR B C 1
ATOM 4750 O O . TYR B 1 144 ? -2.266 -33.281 -9.508 1 44.88 144 TYR B O 1
ATOM 4758 N N . VAL B 1 145 ? -3.488 -33.688 -11.242 1 45.38 145 VAL B N 1
ATOM 4759 C CA . VAL B 1 145 ? -2.543 -34.594 -11.891 1 45.38 145 VAL B CA 1
ATOM 4760 C C . VAL B 1 145 ? -1.813 -33.844 -13.008 1 45.38 145 VAL B C 1
ATOM 4762 O O . VAL B 1 145 ? -2.447 -33.281 -13.891 1 45.38 145 VAL B O 1
ATOM 4765 N N . PHE B 1 146 ? -0.712 -33.406 -12.633 1 45 146 PHE B N 1
ATOM 4766 C CA . PHE B 1 146 ? 0.108 -32.844 -13.703 1 45 146 PHE B CA 1
ATOM 4767 C C . PHE B 1 146 ? 0.763 -33.969 -14.516 1 45 146 PHE B C 1
ATOM 4769 O O . PHE B 1 146 ? 1.521 -34.75 -13.969 1 45 146 PHE B O 1
ATOM 4776 N N . CYS B 1 147 ? -0.071 -34.531 -15.398 1 42.16 147 CYS B N 1
ATOM 4777 C CA . CYS B 1 147 ? 0.58 -35.469 -16.312 1 42.16 147 CYS B CA 1
ATOM 4778 C C . CYS B 1 147 ? 1.303 -34.719 -17.422 1 42.16 147 CYS B C 1
ATOM 4780 O O . CYS B 1 147 ? 0.691 -33.938 -18.156 1 42.16 147 CYS B O 1
ATOM 4782 N N . VAL B 1 148 ? 2.467 -34.438 -17.125 1 36.31 148 VAL B N 1
ATOM 4783 C CA . VAL B 1 148 ? 3.207 -33.969 -18.297 1 36.31 148 VAL B CA 1
ATOM 4784 C C . VAL B 1 148 ? 3.096 -34.969 -19.422 1 36.31 148 VAL B C 1
ATOM 4786 O O . VAL B 1 148 ? 3.848 -35.969 -19.469 1 36.31 148 VAL B O 1
ATOM 4789 N N . LYS B 1 149 ? 1.946 -35.688 -19.375 1 36.78 149 LYS B N 1
ATOM 4790 C CA . LYS B 1 149 ? 1.934 -36.656 -20.484 1 36.78 149 LYS B CA 1
ATOM 4791 C C . LYS B 1 149 ? 1.582 -35.969 -21.797 1 36.78 149 LYS B C 1
ATOM 4793 O O . LYS B 1 149 ? 0.761 -35.031 -21.828 1 36.78 149 LYS B O 1
ATOM 4798 N N . PHE B 1 150 ? 2.436 -36.094 -22.641 1 31.7 150 PHE B N 1
ATOM 4799 C CA . PHE B 1 150 ? 2.113 -35.875 -24.047 1 31.7 150 PHE B CA 1
ATOM 4800 C C . PHE B 1 150 ? 0.826 -36.625 -24.406 1 31.7 150 PHE B C 1
ATOM 4802 O O . PHE B 1 150 ? -0.084 -36.031 -25 1 31.7 150 PHE B O 1
ATOM 4809 N N . CYS B 1 151 ? 0.853 -38 -24.875 1 30.55 151 CYS B N 1
ATOM 4810 C CA . CYS B 1 151 ? -0.128 -38.781 -25.625 1 30.55 151 CYS B CA 1
ATOM 4811 C C . CYS B 1 151 ? -1.065 -39.531 -24.688 1 30.55 151 CYS B C 1
ATOM 4813 O O . CYS B 1 151 ? -0.752 -40.656 -24.25 1 30.55 151 CYS B O 1
ATOM 4815 N N . LEU B 1 152 ? -1.544 -39.125 -23.656 1 34.03 152 LEU B N 1
ATOM 4816 C CA . LEU B 1 152 ? -2.133 -40.188 -22.828 1 34.03 152 LEU B CA 1
ATOM 4817 C C . LEU B 1 152 ? -3.529 -40.531 -23.328 1 34.03 152 LEU B C 1
ATOM 4819 O O . LEU B 1 152 ? -4.375 -39.656 -23.5 1 34.03 152 LEU B O 1
ATOM 4823 N N . SER B 1 153 ? -3.732 -41.562 -24.094 1 32.97 153 SER B N 1
ATOM 4824 C CA . SER B 1 153 ? -4.977 -42.312 -24.156 1 32.97 153 SER B CA 1
ATOM 4825 C C . SER B 1 153 ? -5.387 -42.844 -22.781 1 32.97 153 SER B C 1
ATOM 4827 O O . SER B 1 153 ? -4.684 -43.656 -22.188 1 32.97 153 SER B O 1
ATOM 4829 N N . LEU B 1 154 ? -5.789 -42.094 -21.797 1 34.5 154 LEU B N 1
ATOM 4830 C CA . LEU B 1 154 ? -6.176 -42.688 -20.516 1 34.5 154 LEU B CA 1
ATOM 4831 C C . LEU B 1 154 ? -7.43 -43.562 -20.688 1 34.5 154 LEU B C 1
ATOM 4833 O O . LEU B 1 154 ? -8.484 -43.031 -21.078 1 34.5 154 LEU B O 1
ATOM 4837 N N . PRO B 1 155 ? -7.469 -44.781 -20.922 1 31.66 155 PRO B N 1
ATOM 4838 C CA . PRO B 1 155 ? -8.633 -45.688 -20.938 1 31.66 155 PRO B CA 1
ATOM 4839 C C . PRO B 1 155 ? -9.367 -45.719 -19.594 1 31.66 155 PRO B C 1
ATOM 4841 O O . PRO B 1 155 ? -10.25 -46.531 -19.391 1 31.66 155 PRO B O 1
ATOM 4844 N N . CYS B 1 156 ? -8.914 -45.375 -18.391 1 33.53 156 CYS B N 1
ATOM 4845 C CA . CYS B 1 156 ? -9.484 -46.031 -17.203 1 33.53 156 CYS B CA 1
ATOM 4846 C C . CYS B 1 156 ? -10.867 -45.469 -16.891 1 33.53 156 CYS B C 1
ATOM 4848 O O . CYS B 1 156 ? -11.148 -44.312 -17.156 1 33.53 156 CYS B O 1
ATOM 4850 N N . SER B 1 157 ? -11.883 -46.375 -16.688 1 32.53 157 SER B N 1
ATOM 4851 C CA . SER B 1 157 ? -13.18 -46.312 -16.031 1 32.53 157 SER B CA 1
ATOM 4852 C C . SER B 1 157 ? -13.062 -45.688 -14.641 1 32.53 157 SER B C 1
ATOM 4854 O O . SER B 1 157 ? -12.398 -46.25 -13.766 1 32.53 157 SER B O 1
ATOM 4856 N N . LEU B 1 158 ? -12.781 -44.562 -14.297 1 34.81 158 LEU B N 1
ATOM 4857 C CA . LEU B 1 158 ? -12.742 -43.906 -12.984 1 34.81 158 LEU B CA 1
ATOM 4858 C C . LEU B 1 158 ? -14.078 -44.062 -12.266 1 34.81 158 LEU B C 1
ATOM 4860 O O . LEU B 1 158 ? -14.891 -43.156 -12.258 1 34.81 158 LEU B O 1
ATOM 4864 N N . THR B 1 159 ? -14.875 -44.969 -12.227 1 34.28 159 THR B N 1
ATOM 4865 C CA . THR B 1 159 ? -16.062 -45.25 -11.422 1 34.28 159 THR B CA 1
ATOM 4866 C C . THR B 1 159 ? -15.844 -44.812 -9.977 1 34.28 159 THR B C 1
ATOM 4868 O O . THR B 1 159 ? -16.766 -44.344 -9.32 1 34.28 159 THR B O 1
ATOM 4871 N N . ASP B 1 160 ? -14.852 -45.312 -9.227 1 32.09 160 ASP B N 1
ATOM 4872 C CA . ASP B 1 160 ? -14.805 -45.156 -7.777 1 32.09 160 ASP B CA 1
ATOM 4873 C C . ASP B 1 160 ? -14.461 -43.719 -7.383 1 32.09 160 ASP B C 1
ATOM 4875 O O . ASP B 1 160 ? -14.086 -43.469 -6.234 1 32.09 160 ASP B O 1
ATOM 4879 N N . PHE B 1 161 ? -14.18 -42.875 -8.281 1 33.91 161 PHE B N 1
ATOM 4880 C CA . PHE B 1 161 ? -13.82 -41.5 -7.938 1 33.91 161 PHE B CA 1
ATOM 4881 C C . PHE B 1 161 ? -15.031 -40.75 -7.434 1 33.91 161 PHE B C 1
ATOM 4883 O O . PHE B 1 161 ? -15.047 -39.5 -7.457 1 33.91 161 PHE B O 1
ATOM 4890 N N . HIS B 1 162 ? -16.094 -41.344 -7.055 1 34.03 162 HIS B N 1
ATOM 4891 C CA . HIS B 1 162 ? -17.281 -40.656 -6.566 1 34.03 162 HIS B CA 1
ATOM 4892 C C . HIS B 1 162 ? -16.906 -39.594 -5.555 1 34.03 162 HIS B C 1
ATOM 4894 O O . HIS B 1 162 ? -17.688 -38.656 -5.336 1 34.03 162 HIS B O 1
ATOM 4900 N N . CYS B 1 163 ? -16.047 -39.906 -4.707 1 31.09 163 CYS B N 1
ATOM 4901 C CA . CYS B 1 163 ? -15.859 -38.969 -3.605 1 31.09 163 CYS B CA 1
ATOM 4902 C C . CYS B 1 163 ? -15.102 -37.719 -4.062 1 31.09 163 CYS B C 1
ATOM 4904 O O . CYS B 1 163 ? -14.805 -36.844 -3.258 1 31.09 163 CYS B O 1
ATOM 4906 N N . LEU B 1 164 ? -14.391 -37.938 -5.16 1 34.53 164 LEU B N 1
ATOM 4907 C CA . LEU B 1 164 ? -13.656 -36.719 -5.465 1 34.53 164 LEU B CA 1
ATOM 4908 C C . LEU B 1 164 ? -14.57 -35.688 -6.105 1 34.53 164 LEU B C 1
ATOM 4910 O O . LEU B 1 164 ? -15.32 -36 -7.031 1 34.53 164 LEU B O 1
ATOM 4914 N N . CYS B 1 165 ? -15.18 -34.812 -5.48 1 35.12 165 CYS B N 1
ATOM 4915 C CA . CYS B 1 165 ? -16.062 -33.781 -6.043 1 35.12 165 CYS B CA 1
ATOM 4916 C C . CYS B 1 165 ? -15.5 -33.25 -7.355 1 35.12 165 CYS B C 1
ATOM 4918 O O . CYS B 1 165 ? -16.25 -33.062 -8.312 1 35.12 165 CYS B O 1
ATOM 4920 N N . SER B 1 166 ? -14.461 -32.562 -7.418 1 37.88 166 SER B N 1
ATOM 4921 C CA . SER B 1 166 ? -13.984 -31.953 -8.656 1 37.88 166 SER B CA 1
ATOM 4922 C C . SER B 1 166 ? -12.523 -32.312 -8.922 1 37.88 166 SER B C 1
ATOM 4924 O O . SER B 1 166 ? -11.734 -32.438 -7.98 1 37.88 166 SER B O 1
ATOM 4926 N N . LEU B 1 167 ? -12.289 -33.406 -9.656 1 39.5 167 LEU B N 1
ATOM 4927 C CA . LEU B 1 167 ? -10.953 -33.719 -10.133 1 39.5 167 LEU B CA 1
ATOM 4928 C C . LEU B 1 167 ? -10.562 -32.844 -11.32 1 39.5 167 LEU B C 1
ATOM 4930 O O . LEU B 1 167 ? -11.305 -32.781 -12.305 1 39.5 167 LEU B O 1
ATOM 4934 N N . THR B 1 168 ? -9.922 -31.734 -11.023 1 42.19 168 THR B N 1
ATOM 4935 C CA . THR B 1 168 ? -9.406 -30.953 -12.141 1 42.19 168 THR B CA 1
ATOM 4936 C C . THR B 1 168 ? -8.016 -31.438 -12.539 1 42.19 168 THR B C 1
ATOM 4938 O O . THR B 1 168 ? -7.109 -31.5 -11.711 1 42.19 168 THR B O 1
ATOM 4941 N N . LEU B 1 169 ? -7.953 -32.375 -13.469 1 42.12 169 LEU B N 1
ATOM 4942 C CA . LEU B 1 169 ? -6.684 -32.812 -14.039 1 42.12 169 LEU B CA 1
ATOM 4943 C C . LEU B 1 169 ? -6.133 -31.766 -15.008 1 42.12 169 LEU B C 1
ATOM 4945 O O . LEU B 1 169 ? -6.793 -31.406 -15.984 1 42.12 169 LEU B O 1
ATOM 4949 N N . ASN B 1 170 ? -5.223 -30.875 -14.516 1 42.34 170 ASN B N 1
ATOM 4950 C CA . ASN B 1 170 ? -4.562 -29.922 -15.398 1 42.34 170 ASN B CA 1
ATOM 4951 C C . ASN B 1 170 ? -3.41 -30.562 -16.172 1 42.34 170 ASN B C 1
ATOM 4953 O O . ASN B 1 170 ? -2.455 -31.047 -15.562 1 42.34 170 ASN B O 1
ATOM 4957 N N . LEU B 1 171 ? -3.771 -31.141 -17.344 1 40.22 171 LEU B N 1
ATOM 4958 C CA . LEU B 1 171 ? -2.732 -31.734 -18.188 1 40.22 171 LEU B CA 1
ATOM 4959 C C . LEU B 1 171 ? -1.953 -30.656 -18.922 1 40.22 171 LEU B C 1
ATOM 4961 O O . LEU B 1 171 ? -2.547 -29.75 -19.516 1 40.22 171 LEU B O 1
ATOM 4965 N N . MET B 1 172 ? -0.795 -30.328 -18.453 1 38.31 172 MET B N 1
ATOM 4966 C CA . MET B 1 172 ? 0.057 -29.391 -19.188 1 38.31 172 MET B CA 1
ATOM 4967 C C . MET B 1 172 ? 0.393 -29.938 -20.562 1 38.31 172 MET B C 1
ATOM 4969 O O . MET B 1 172 ? 0.923 -31.031 -20.703 1 38.31 172 MET B O 1
ATOM 4973 N N . ARG B 1 173 ? -0.525 -29.688 -21.547 1 38.94 173 ARG B N 1
ATOM 4974 C CA . ARG B 1 173 ? -0.165 -30.062 -22.906 1 38.94 173 ARG B CA 1
ATOM 4975 C C . ARG B 1 173 ? 0.821 -29.062 -23.516 1 38.94 173 ARG B C 1
ATOM 4977 O O . ARG B 1 173 ? 0.673 -27.844 -23.328 1 38.94 173 ARG B O 1
ATOM 4984 N N . ARG B 1 174 ? 1.953 -29.578 -23.859 1 36.88 174 ARG B N 1
ATOM 4985 C CA . ARG B 1 174 ? 2.758 -28.734 -24.75 1 36.88 174 ARG B CA 1
ATOM 4986 C C . ARG B 1 174 ? 1.94 -28.266 -25.938 1 36.88 174 ARG B C 1
ATOM 4988 O O . ARG B 1 174 ? 1.092 -28.984 -26.453 1 36.88 174 ARG B O 1
ATOM 4995 N N . LYS B 1 175 ? 1.737 -27.016 -26.078 1 39.38 175 LYS B N 1
ATOM 4996 C CA . LYS B 1 175 ? 0.997 -26.422 -27.172 1 39.38 175 LYS B CA 1
ATOM 4997 C C . LYS B 1 175 ? 1.039 -27.312 -28.422 1 39.38 175 LYS B C 1
ATOM 4999 O O . LYS B 1 175 ? 0.05 -27.422 -29.141 1 39.38 175 LYS B O 1
ATOM 5004 N N . LYS B 1 176 ? 2.199 -27.672 -28.938 1 37.53 176 LYS B N 1
ATOM 5005 C CA . LYS B 1 176 ? 2.287 -28.188 -30.297 1 37.53 176 LYS B CA 1
ATOM 5006 C C . LYS B 1 176 ? 1.798 -29.641 -30.375 1 37.53 176 LYS B C 1
ATOM 5008 O O . LYS B 1 176 ? 1.99 -30.312 -31.391 1 37.53 176 LYS B O 1
ATOM 5013 N N . LEU B 1 177 ? 1.497 -30.156 -29.344 1 35.31 177 LEU B N 1
ATOM 5014 C CA . LEU B 1 177 ? 1.222 -31.547 -29.672 1 35.31 177 LEU B CA 1
ATOM 5015 C C . LEU B 1 177 ? -0.198 -31.719 -30.203 1 35.31 177 LEU B C 1
ATOM 5017 O O . LEU B 1 177 ? -1.133 -31.094 -29.688 1 35.31 177 LEU B O 1
ATOM 5021 N N . PRO B 1 178 ? -0.343 -32.344 -31.406 1 34.78 178 PRO B N 1
ATOM 5022 C CA . PRO B 1 178 ? -1.602 -32.719 -32.062 1 34.78 178 PRO B CA 1
ATOM 5023 C C . PRO B 1 178 ? -2.648 -33.219 -31.062 1 34.78 178 PRO B C 1
ATOM 5025 O O . PRO B 1 178 ? -2.299 -33.688 -29.984 1 34.78 178 PRO B O 1
ATOM 5028 N N . GLN B 1 179 ? -3.877 -32.781 -31.312 1 39.12 179 GLN B N 1
ATOM 5029 C CA . GLN B 1 179 ? -5.125 -33.219 -30.688 1 39.12 179 GLN B CA 1
ATOM 5030 C C . GLN B 1 179 ? -5.09 -34.688 -30.344 1 39.12 179 GLN B C 1
ATOM 5032 O O . GLN B 1 179 ? -4.93 -35.531 -31.234 1 39.12 179 GLN B O 1
ATOM 5037 N N . LEU B 1 180 ? -4.371 -35.094 -29.453 1 35.94 180 LEU B N 1
ATOM 5038 C CA . LEU B 1 180 ? -4.523 -36.5 -29.203 1 35.94 180 LEU B CA 1
ATOM 5039 C C . LEU B 1 180 ? -5.996 -36.906 -29.156 1 35.94 180 LEU B C 1
ATOM 5041 O O . LEU B 1 180 ? -6.809 -36.219 -28.531 1 35.94 180 LEU B O 1
ATOM 5045 N N . PRO B 1 181 ? -6.441 -37.531 -30.188 1 35.5 181 PRO B N 1
ATOM 5046 C CA . PRO B 1 181 ? -7.809 -38.062 -30.188 1 35.5 181 PRO B CA 1
ATOM 5047 C C . PRO B 1 181 ? -8.188 -38.719 -28.859 1 35.5 181 PRO B C 1
ATOM 5049 O O . PRO B 1 181 ? -7.543 -39.656 -28.422 1 35.5 181 PRO B O 1
ATOM 5052 N N . PHE B 1 182 ? -8.453 -37.906 -27.797 1 37.88 182 PHE B N 1
ATOM 5053 C CA . PHE B 1 182 ? -9.07 -38.562 -26.656 1 37.88 182 PHE B CA 1
ATOM 5054 C C . PHE B 1 182 ? -10.219 -39.438 -27.094 1 37.88 182 PHE B C 1
ATOM 5056 O O . PHE B 1 182 ? -10.992 -39.094 -27.984 1 37.88 182 PHE B O 1
ATOM 5063 N N . PRO B 1 183 ? -10.18 -40.656 -27.047 1 38.53 183 PRO B N 1
ATOM 5064 C CA . PRO B 1 183 ? -11.375 -41.406 -27.453 1 38.53 183 PRO B CA 1
ATOM 5065 C C . PRO B 1 183 ? -12.664 -40.781 -26.938 1 38.53 183 PRO B C 1
ATOM 5067 O O . PRO B 1 183 ? -12.656 -40.125 -25.891 1 38.53 183 PRO B O 1
ATOM 5070 N N . GLU B 1 184 ? -13.688 -40.438 -27.703 1 40.94 184 GLU B N 1
ATOM 5071 C CA . GLU B 1 184 ? -15.062 -39.969 -27.609 1 40.94 184 GLU B CA 1
ATOM 5072 C C . GLU B 1 184 ? -15.734 -40.5 -26.344 1 40.94 184 GLU B C 1
ATOM 5074 O O . GLU B 1 184 ? -16.578 -39.812 -25.75 1 40.94 184 GLU B O 1
ATOM 5079 N N . ASP B 1 185 ? -15.672 -41.812 -25.984 1 40.34 185 ASP B N 1
ATOM 5080 C CA . ASP B 1 185 ? -16.688 -42.469 -25.172 1 40.34 185 ASP B CA 1
ATOM 5081 C C . ASP B 1 185 ? -16.391 -42.281 -23.688 1 40.34 185 ASP B C 1
ATOM 5083 O O . ASP B 1 185 ? -17.062 -42.875 -22.828 1 40.34 185 ASP B O 1
ATOM 5087 N N . ASP B 1 186 ? -15.156 -42.062 -23.141 1 42.06 186 ASP B N 1
ATOM 5088 C CA . ASP B 1 186 ? -14.852 -42.344 -21.734 1 42.06 186 ASP B CA 1
ATOM 5089 C C . ASP B 1 186 ? -15.266 -41.188 -20.844 1 42.06 186 ASP B C 1
ATOM 5091 O O . ASP B 1 186 ? -15.023 -40.031 -21.172 1 42.06 186 ASP B O 1
ATOM 5095 N N . GLU B 1 187 ? -16.266 -41.406 -19.938 1 43.88 187 GLU B N 1
ATOM 5096 C CA . GLU B 1 187 ? -16.859 -40.594 -18.859 1 43.88 187 GLU B CA 1
ATOM 5097 C C . GLU B 1 187 ? -15.797 -39.875 -18.047 1 43.88 187 GLU B C 1
ATOM 5099 O O . GLU B 1 187 ? -16.062 -38.812 -17.5 1 43.88 187 GLU B O 1
ATOM 5104 N N . LEU B 1 188 ? -14.57 -40.531 -17.906 1 44.62 188 LEU B N 1
ATOM 5105 C CA . LEU B 1 188 ? -13.531 -39.906 -17.078 1 44.62 188 LEU B CA 1
ATOM 5106 C C . LEU B 1 188 ? -13.109 -38.562 -17.656 1 44.62 188 LEU B C 1
ATOM 5108 O O . LEU B 1 188 ? -12.75 -37.656 -16.906 1 44.62 188 LEU B O 1
ATOM 5112 N N . LEU B 1 189 ? -13.227 -38.469 -18.969 1 47.38 189 LEU B N 1
ATOM 5113 C CA . LEU B 1 189 ? -12.719 -37.281 -19.641 1 47.38 189 LEU B CA 1
ATOM 5114 C C . LEU B 1 189 ? -13.523 -36.031 -19.234 1 47.38 189 LEU B C 1
ATOM 5116 O O . LEU B 1 189 ? -13 -34.906 -19.25 1 47.38 189 LEU B O 1
ATOM 5120 N N . SER B 1 190 ? -14.758 -36.438 -18.797 1 48.91 190 SER B N 1
ATOM 5121 C CA . SER B 1 190 ? -15.57 -35.281 -18.484 1 48.91 190 SER B CA 1
ATOM 5122 C C . SER B 1 190 ? -15.062 -34.562 -17.25 1 48.91 190 SER B C 1
ATOM 5124 O O . SER B 1 190 ? -15.32 -33.375 -17.062 1 48.91 190 SER B O 1
ATOM 5126 N N . PHE B 1 191 ? -14.18 -35.438 -16.453 1 49.78 191 PHE B N 1
ATOM 5127 C CA . PHE B 1 191 ? -13.711 -34.812 -15.227 1 49.78 191 PHE B CA 1
ATOM 5128 C C . PHE B 1 191 ? -12.328 -34.188 -15.414 1 49.78 191 PHE B C 1
ATOM 5130 O O . PHE B 1 191 ? -11.789 -33.562 -14.5 1 49.78 191 PHE B O 1
ATOM 5137 N N . ILE B 1 192 ? -11.781 -34.406 -16.609 1 53.09 192 ILE B N 1
ATOM 5138 C CA . ILE B 1 192 ? -10.414 -33.938 -16.828 1 53.09 192 ILE B CA 1
ATOM 5139 C C . ILE B 1 192 ? -10.43 -32.594 -17.516 1 53.09 192 ILE B C 1
ATOM 5141 O O . ILE B 1 192 ? -11.125 -32.406 -18.516 1 53.09 192 ILE B O 1
ATOM 5145 N N . ASP B 1 193 ? -9.922 -31.578 -16.719 1 56.47 193 ASP B N 1
ATOM 5146 C CA . ASP B 1 193 ? -9.688 -30.266 -17.312 1 56.47 193 ASP B CA 1
ATOM 5147 C C . ASP B 1 193 ? -8.289 -30.172 -17.906 1 56.47 193 ASP B C 1
ATOM 5149 O O . ASP B 1 193 ? -7.301 -30.469 -17.219 1 56.47 193 ASP B O 1
ATOM 5153 N N . PHE B 1 194 ? -8.25 -30.047 -19.219 1 55.72 194 PHE B N 1
ATOM 5154 C CA . PHE B 1 194 ? -6.961 -29.938 -19.891 1 55.72 194 PHE B CA 1
ATOM 5155 C C . PHE B 1 194 ? -6.543 -28.484 -20.031 1 55.72 194 PHE B C 1
ATOM 5157 O O . PHE B 1 194 ? -7.352 -27.625 -20.406 1 55.72 194 PHE B O 1
ATOM 5164 N N . GLN B 1 195 ? -5.367 -28.203 -19.422 1 59.09 195 GLN B N 1
ATOM 5165 C CA . GLN B 1 195 ? -4.809 -26.859 -19.578 1 59.09 195 GLN B CA 1
ATOM 5166 C C . GLN B 1 195 ? -3.43 -26.922 -20.234 1 59.09 195 GLN B C 1
ATOM 5168 O O . GLN B 1 195 ? -2.492 -27.484 -19.672 1 59.09 195 GLN B O 1
ATOM 5173 N N . PRO B 1 196 ? -3.357 -26.5 -21.453 1 60.28 196 PRO B N 1
ATOM 5174 C CA . PRO B 1 196 ? -2.037 -26.438 -22.094 1 60.28 196 PRO B CA 1
ATOM 5175 C C . PRO B 1 196 ? -1.112 -25.422 -21.422 1 60.28 196 PRO B C 1
ATOM 5177 O O . PRO B 1 196 ? -1.558 -24.344 -21.031 1 60.28 196 PRO B O 1
ATOM 5180 N N . LEU B 1 197 ? 0.146 -25.938 -21.062 1 63.94 197 LEU B N 1
ATOM 5181 C CA . LEU B 1 197 ? 1.108 -25.047 -20.438 1 63.94 197 LEU B CA 1
ATOM 5182 C C . LEU B 1 197 ? 2.469 -25.141 -21.109 1 63.94 197 LEU B C 1
ATOM 5184 O O . LEU B 1 197 ? 2.896 -26.234 -21.516 1 63.94 197 LEU B O 1
ATOM 5188 N N . ASP B 1 198 ? 3.072 -24.016 -21.391 1 65.31 198 ASP B N 1
ATOM 5189 C CA . ASP B 1 198 ? 4.469 -24.016 -21.812 1 65.31 198 ASP B CA 1
ATOM 5190 C C . ASP B 1 198 ? 5.395 -24.422 -20.672 1 65.31 198 ASP B C 1
ATOM 5192 O O . ASP B 1 198 ? 5.168 -24.047 -19.516 1 65.31 198 ASP B O 1
ATOM 5196 N N . CYS B 1 199 ? 6.355 -25.25 -20.984 1 68.81 199 CYS B N 1
ATOM 5197 C CA . CYS B 1 199 ? 7.238 -25.766 -19.953 1 68.81 199 CYS B CA 1
ATOM 5198 C C . CYS B 1 199 ? 8.367 -24.781 -19.656 1 68.81 199 CYS B C 1
ATOM 5200 O O . CYS B 1 199 ? 9.539 -25.094 -19.891 1 68.81 199 CYS B O 1
ATOM 5202 N N . THR B 1 200 ? 8.055 -23.656 -19.312 1 76.25 200 THR B N 1
ATOM 5203 C CA . THR B 1 200 ? 9.031 -22.688 -18.797 1 76.25 200 THR B CA 1
ATOM 5204 C C . THR B 1 200 ? 8.844 -22.469 -17.297 1 76.25 200 THR B C 1
ATOM 5206 O O . THR B 1 200 ? 7.742 -22.656 -16.781 1 76.25 200 THR B O 1
ATOM 5209 N N . ALA B 1 201 ? 9.93 -22.156 -16.672 1 80.81 201 ALA B N 1
ATOM 5210 C CA . ALA B 1 201 ? 9.883 -21.984 -15.219 1 80.81 201 ALA B CA 1
ATOM 5211 C C . ALA B 1 201 ? 8.867 -20.922 -14.828 1 80.81 201 ALA B C 1
ATOM 5213 O O . ALA B 1 201 ? 8.125 -21.094 -13.859 1 80.81 201 ALA B O 1
ATOM 5214 N N . THR B 1 202 ? 8.812 -19.828 -15.625 1 83.31 202 THR B N 1
ATOM 5215 C CA . THR B 1 202 ? 7.918 -18.703 -15.328 1 83.31 202 THR B CA 1
ATOM 5216 C C . THR B 1 202 ? 6.461 -19.141 -15.445 1 83.31 202 THR B C 1
ATOM 5218 O O . THR B 1 202 ? 5.637 -18.797 -14.594 1 83.31 202 THR B O 1
ATOM 5221 N N . MET B 1 203 ? 6.16 -19.891 -16.438 1 78.5 203 MET B N 1
ATOM 5222 C CA . MET B 1 203 ? 4.785 -20.312 -16.672 1 78.5 203 MET B CA 1
ATOM 5223 C C . MET B 1 203 ? 4.355 -21.344 -15.617 1 78.5 203 MET B C 1
ATOM 5225 O O . MET B 1 203 ? 3.229 -21.281 -15.117 1 78.5 203 MET B O 1
ATOM 5229 N N . LEU B 1 204 ? 5.254 -22.266 -15.305 1 82.38 204 LEU B N 1
ATOM 5230 C CA . LEU B 1 204 ? 4.941 -23.281 -14.305 1 82.38 204 LEU B CA 1
ATOM 5231 C C . LEU B 1 204 ? 4.758 -22.641 -12.922 1 82.38 204 LEU B C 1
ATOM 5233 O O . LEU B 1 204 ? 3.836 -23 -12.188 1 82.38 204 LEU B O 1
ATOM 5237 N N . GLU B 1 205 ? 5.641 -21.719 -12.625 1 87.12 205 GLU B N 1
ATOM 5238 C CA . GLU B 1 205 ? 5.496 -21 -11.359 1 87.12 205 GLU B CA 1
ATOM 5239 C C . GLU B 1 205 ? 4.152 -20.297 -11.273 1 87.12 205 GLU B C 1
ATOM 5241 O O . GLU B 1 205 ? 3.494 -20.312 -10.234 1 87.12 205 GLU B O 1
ATOM 5246 N N . GLY B 1 206 ? 3.822 -19.594 -12.398 1 84.88 206 GLY B N 1
ATOM 5247 C CA . GLY B 1 206 ? 2.525 -18.938 -12.453 1 84.88 206 GLY B CA 1
ATOM 5248 C C . GLY B 1 206 ? 1.365 -19.906 -12.25 1 84.88 206 GLY B C 1
ATOM 5249 O O . GLY B 1 206 ? 0.404 -19.578 -11.547 1 84.88 206 GLY B O 1
ATOM 5250 N N . PHE B 1 207 ? 1.468 -21.047 -12.781 1 83.44 207 PHE B N 1
ATOM 5251 C CA . PHE B 1 207 ? 0.436 -22.062 -12.641 1 83.44 207 PHE B CA 1
ATOM 5252 C C . PHE B 1 207 ? 0.283 -22.5 -11.188 1 83.44 207 PHE B C 1
ATOM 5254 O O . PHE B 1 207 ? -0.835 -22.578 -10.68 1 83.44 207 PHE B O 1
ATOM 5261 N N . PHE B 1 208 ? 1.365 -22.75 -10.516 1 87.5 208 PHE B N 1
ATOM 5262 C CA . PHE B 1 208 ? 1.319 -23.203 -9.133 1 87.5 208 PHE B CA 1
ATOM 5263 C C . PHE B 1 208 ? 0.881 -22.078 -8.203 1 87.5 208 PHE B C 1
ATOM 5265 O O . PHE B 1 208 ? 0.197 -22.328 -7.207 1 87.5 208 PHE B O 1
ATOM 5272 N N . LYS B 1 209 ? 1.3 -20.891 -8.5 1 91.62 209 LYS B N 1
ATOM 5273 C CA . LYS B 1 209 ? 0.934 -19.75 -7.652 1 91.62 209 LYS B CA 1
ATOM 5274 C C . LYS B 1 209 ? -0.576 -19.531 -7.66 1 91.62 209 LYS B C 1
ATOM 5276 O O . LYS B 1 209 ? -1.124 -18.938 -6.727 1 91.62 209 LYS B O 1
ATOM 5281 N N . ALA B 1 210 ? -1.271 -19.953 -8.711 1 87.69 210 ALA B N 1
ATOM 5282 C CA . ALA B 1 210 ? -2.727 -19.859 -8.773 1 87.69 210 ALA B CA 1
ATOM 5283 C C . ALA B 1 210 ? -3.379 -20.656 -7.648 1 87.69 210 ALA B C 1
ATOM 5285 O O . ALA B 1 210 ? -4.52 -20.391 -7.266 1 87.69 210 ALA B O 1
ATOM 5286 N N . TRP B 1 211 ? -2.625 -21.656 -7.055 1 86.62 211 TRP B N 1
ATOM 5287 C CA . TRP B 1 211 ? -3.123 -22.484 -5.961 1 86.62 211 TRP B CA 1
ATOM 5288 C C . TRP B 1 211 ? -3.299 -21.656 -4.691 1 86.62 211 TRP B C 1
ATOM 5290 O O . TRP B 1 211 ? -3.977 -22.078 -3.754 1 86.62 211 TRP B O 1
ATOM 5300 N N . LEU B 1 212 ? -2.688 -20.5 -4.691 1 92 212 LEU B N 1
ATOM 5301 C CA . LEU B 1 212 ? -2.672 -19.719 -3.463 1 92 212 LEU B CA 1
ATOM 5302 C C . LEU B 1 212 ? -3.875 -18.781 -3.4 1 92 212 LEU B C 1
ATOM 5304 O O . LEU B 1 212 ? -4.098 -18.125 -2.387 1 92 212 LEU B O 1
ATOM 5308 N N . HIS B 1 213 ? -4.711 -18.75 -4.422 1 89.62 213 HIS B N 1
ATOM 5309 C CA . HIS B 1 213 ? -5.906 -17.906 -4.418 1 89.62 213 HIS B CA 1
ATOM 5310 C C . HIS B 1 213 ? -6.969 -18.469 -3.48 1 89.62 213 HIS B C 1
ATOM 5312 O O . HIS B 1 213 ? -6.984 -19.672 -3.207 1 89.62 213 HIS B O 1
ATOM 5318 N N . ASP B 1 214 ? -7.809 -17.594 -2.947 1 85.44 214 ASP B N 1
ATOM 5319 C CA . ASP B 1 214 ? -8.969 -18.016 -2.174 1 85.44 214 ASP B CA 1
ATOM 5320 C C . ASP B 1 214 ? -10 -18.703 -3.064 1 85.44 214 ASP B C 1
ATOM 5322 O O . ASP B 1 214 ? -10.461 -18.125 -4.055 1 85.44 214 ASP B O 1
ATOM 5326 N N . CYS B 1 215 ? -10.359 -19.891 -2.705 1 79.38 215 CYS B N 1
ATOM 5327 C CA . CYS B 1 215 ? -11.281 -20.672 -3.525 1 79.38 215 CYS B CA 1
ATOM 5328 C C . CYS B 1 215 ? -12.695 -20.609 -2.965 1 79.38 215 CYS B C 1
ATOM 5330 O O . CYS B 1 215 ? -13.586 -21.312 -3.447 1 79.38 215 CYS B O 1
ATOM 5332 N N . GLU B 1 216 ? -12.922 -19.781 -2.004 1 77.25 216 GLU B N 1
ATOM 5333 C CA . GLU B 1 216 ? -14.242 -19.672 -1.394 1 77.25 216 GLU B CA 1
ATOM 5334 C C . GLU B 1 216 ? -15.211 -18.938 -2.316 1 77.25 216 GLU B C 1
ATOM 5336 O O . GLU B 1 216 ? -14.898 -17.875 -2.848 1 77.25 216 GLU B O 1
ATOM 5341 N N . THR B 1 217 ? -16.375 -19.625 -2.615 1 80 217 THR B N 1
ATOM 5342 C CA . THR B 1 217 ? -17.391 -19 -3.449 1 80 217 THR B CA 1
ATOM 5343 C C . THR B 1 217 ? -18.75 -19 -2.738 1 80 217 THR B C 1
ATOM 5345 O O . THR B 1 217 ? -19.797 -18.891 -3.379 1 80 217 THR B O 1
ATOM 5348 N N . ASP B 1 218 ? -18.766 -19.141 -1.417 1 76.75 218 ASP B N 1
ATOM 5349 C CA . ASP B 1 218 ? -20.016 -19.266 -0.654 1 76.75 218 ASP B CA 1
ATOM 5350 C C . ASP B 1 218 ? -20.703 -17.906 -0.526 1 76.75 218 ASP B C 1
ATOM 5352 O O . ASP B 1 218 ? -21.922 -17.844 -0.389 1 76.75 218 ASP B O 1
ATOM 5356 N N . TRP B 1 219 ? -19.859 -16.969 -0.6 1 78.19 219 TRP B N 1
ATOM 5357 C CA . TRP B 1 219 ? -20.438 -15.648 -0.378 1 78.19 219 TRP B CA 1
ATOM 5358 C C . TRP B 1 219 ? -19.844 -14.633 -1.354 1 78.19 219 TRP B C 1
ATOM 5360 O O . TRP B 1 219 ? -18.703 -14.773 -1.79 1 78.19 219 TRP B O 1
ATOM 5370 N N . GLU B 1 220 ? -20.688 -13.648 -1.648 1 83.31 220 GLU B N 1
ATOM 5371 C CA . GLU B 1 220 ? -20.188 -12.492 -2.379 1 83.31 220 GLU B CA 1
ATOM 5372 C C . GLU B 1 220 ? -19.297 -11.617 -1.492 1 83.31 220 GLU B C 1
ATOM 5374 O O . GLU B 1 220 ? -19.547 -11.492 -0.291 1 83.31 220 GLU B O 1
ATOM 5379 N N . HIS B 1 221 ? -18.328 -11.031 -2.117 1 80.88 221 HIS B N 1
ATOM 5380 C CA . HIS B 1 221 ? -17.375 -10.273 -1.325 1 80.88 221 HIS B CA 1
ATOM 5381 C C . HIS B 1 221 ? -17.766 -8.805 -1.24 1 80.88 221 HIS B C 1
ATOM 5383 O O . HIS B 1 221 ? -17.547 -8.164 -0.208 1 80.88 221 HIS B O 1
ATOM 5389 N N . LEU B 1 222 ? -18.25 -8.234 -2.33 1 82 222 LEU B N 1
ATOM 5390 C CA . LEU B 1 222 ? -18.484 -6.801 -2.445 1 82 222 LEU B CA 1
ATOM 5391 C C . LEU B 1 222 ? -19.75 -6.516 -3.229 1 82 222 LEU B C 1
ATOM 5393 O O . LEU B 1 222 ? -20.047 -7.18 -4.227 1 82 222 LEU B O 1
ATOM 5397 N N . HIS B 1 223 ? -20.453 -5.574 -2.699 1 84.31 223 HIS B N 1
ATOM 5398 C CA . HIS B 1 223 ? -21.641 -5.109 -3.404 1 84.31 223 HIS B CA 1
ATOM 5399 C C . HIS B 1 223 ? -21.5 -3.652 -3.824 1 84.31 223 HIS B C 1
ATOM 5401 O O . HIS B 1 223 ? -21.172 -2.793 -3 1 84.31 223 HIS B O 1
ATOM 5407 N N . LEU B 1 224 ? -21.641 -3.393 -5.078 1 85.44 224 LEU B N 1
ATOM 5408 C CA . LEU B 1 224 ? -21.719 -2.029 -5.59 1 85.44 224 LEU B CA 1
ATOM 5409 C C . LEU B 1 224 ? -23.172 -1.629 -5.859 1 85.44 224 LEU B C 1
ATOM 5411 O O . LEU B 1 224 ? -23.828 -2.207 -6.727 1 85.44 224 LEU B O 1
ATOM 5415 N N . ILE B 1 225 ? -23.625 -0.681 -5.125 1 85.25 225 ILE B N 1
ATOM 5416 C CA . ILE B 1 225 ? -25.016 -0.268 -5.215 1 85.25 225 ILE B CA 1
ATOM 5417 C C . ILE B 1 225 ? -25.109 1.052 -5.98 1 85.25 225 ILE B C 1
ATOM 5419 O O . ILE B 1 225 ? -24.469 2.035 -5.617 1 85.25 225 ILE B O 1
ATOM 5423 N N . PHE B 1 226 ? -25.938 1.081 -7.016 1 87.06 226 PHE B N 1
ATOM 5424 C CA . PHE B 1 226 ? -26.094 2.258 -7.863 1 87.06 226 PHE B CA 1
ATOM 5425 C C . PHE B 1 226 ? -27.453 2.908 -7.645 1 87.06 226 PHE B C 1
ATOM 5427 O O . PHE B 1 226 ? -28.344 2.305 -7.047 1 87.06 226 PHE B O 1
ATOM 5434 N N . PRO B 1 227 ? -27.578 4.133 -8.055 1 84.19 227 PRO B N 1
ATOM 5435 C CA . PRO B 1 227 ? -28.875 4.812 -7.906 1 84.19 227 PRO B CA 1
ATOM 5436 C C . PRO B 1 227 ? -29.984 4.129 -8.688 1 84.19 227 PRO B C 1
ATOM 5438 O O . PRO B 1 227 ? -29.719 3.365 -9.617 1 84.19 227 PRO B O 1
ATOM 5441 N N . PRO B 1 228 ? -31.172 4.438 -8.289 1 83.56 228 PRO B N 1
ATOM 5442 C CA . PRO B 1 228 ? -32.312 3.77 -8.906 1 83.56 228 PRO B CA 1
ATOM 5443 C C . PRO B 1 228 ? -32.562 4.211 -10.352 1 83.56 228 PRO B C 1
ATOM 5445 O O . PRO B 1 228 ? -32.219 5.344 -10.711 1 83.56 228 PRO B O 1
ATOM 5448 N N . LEU B 1 229 ? -33.062 3.275 -11.125 1 79.06 229 LEU B N 1
ATOM 5449 C CA . LEU B 1 229 ? -33.375 3.525 -12.531 1 79.06 229 LEU B CA 1
ATOM 5450 C C . LEU B 1 229 ? -34.719 4.215 -12.68 1 79.06 229 LEU B C 1
ATOM 5452 O O . LEU B 1 229 ? -35.625 4.031 -11.844 1 79.06 229 LEU B O 1
ATOM 5456 N N . SER B 1 230 ? -34.875 5.449 -13.336 1 65.69 230 SER B N 1
ATOM 5457 C CA . SER B 1 230 ? -36.125 6.148 -13.539 1 65.69 230 SER B CA 1
ATOM 5458 C C . SER B 1 230 ? -37 5.449 -14.594 1 65.69 230 SER B C 1
ATOM 5460 O O . SER B 1 230 ? -38.125 5.875 -14.867 1 65.69 230 SER B O 1
ATOM 5462 N N . SER B 1 231 ? -36.469 4.535 -15.352 1 55.91 231 SER B N 1
ATOM 5463 C CA . SER B 1 231 ? -37.375 4.148 -16.453 1 55.91 231 SER B CA 1
ATOM 5464 C C . SER B 1 231 ? -38.688 3.588 -15.922 1 55.91 231 SER B C 1
ATOM 5466 O O . SER B 1 231 ? -38.75 3.068 -14.805 1 55.91 231 SER B O 1
ATOM 5468 N N . ARG B 1 232 ? -39.844 3.885 -16.688 1 49.38 232 ARG B N 1
ATOM 5469 C CA . ARG B 1 232 ? -41.25 3.527 -16.531 1 49.38 232 ARG B CA 1
ATOM 5470 C C . ARG B 1 232 ? -41.406 2.064 -16.125 1 49.38 232 ARG B C 1
ATOM 5472 O O . ARG B 1 232 ? -42.281 1.724 -15.32 1 49.38 232 ARG B O 1
ATOM 5479 N N . SER B 1 233 ? -40.688 1.145 -16.75 1 50.03 233 SER B N 1
ATOM 5480 C CA . SER B 1 233 ? -40.938 -0.282 -16.562 1 50.03 233 SER B CA 1
ATOM 5481 C C . SER B 1 233 ? -40.188 -0.824 -15.352 1 50.03 233 SER B C 1
ATOM 5483 O O . SER B 1 233 ? -40.5 -1.915 -14.859 1 50.03 233 SER B O 1
ATOM 5485 N N . ALA B 1 234 ? -39.094 -0.252 -14.898 1 56.72 234 ALA B N 1
ATOM 5486 C CA . ALA B 1 234 ? -38.312 -0.716 -13.758 1 56.72 234 ALA B CA 1
ATOM 5487 C C . ALA B 1 234 ? -38.25 0.351 -12.672 1 56.72 234 ALA B C 1
ATOM 5489 O O . ALA B 1 234 ? -37.25 0.478 -11.984 1 56.72 234 ALA B O 1
ATOM 5490 N N . GLN B 1 235 ? -39.281 1.166 -12.422 1 56.62 235 GLN B N 1
ATOM 5491 C CA . GLN B 1 235 ? -39.375 2.291 -11.5 1 56.62 235 GLN B CA 1
ATOM 5492 C C . GLN B 1 235 ? -38.969 1.89 -10.094 1 56.62 235 GLN B C 1
ATOM 5494 O O . GLN B 1 235 ? -39.531 0.963 -9.508 1 56.62 235 GLN B O 1
ATOM 5499 N N . GLY B 1 236 ? -37.844 2.338 -9.602 1 64.38 236 GLY B N 1
ATOM 5500 C CA . GLY B 1 236 ? -37.406 2.211 -8.219 1 64.38 236 GLY B CA 1
ATOM 5501 C C . GLY B 1 236 ? -36.375 1.123 -8.016 1 64.38 236 GLY B C 1
ATOM 5502 O O . GLY B 1 236 ? -35.781 1.001 -6.93 1 64.38 236 GLY B O 1
ATOM 5503 N N . LYS B 1 237 ? -36.125 0.305 -9.094 1 79.5 237 LYS B N 1
ATOM 5504 C CA . LYS B 1 237 ? -35.188 -0.795 -8.859 1 79.5 237 LYS B CA 1
ATOM 5505 C C . LYS B 1 237 ? -33.719 -0.313 -8.914 1 79.5 237 LYS B C 1
ATOM 5507 O O . LYS B 1 237 ? -33.375 0.515 -9.758 1 79.5 237 LYS B O 1
ATOM 5512 N N . ARG B 1 238 ? -32.969 -0.76 -7.988 1 82.19 238 ARG B N 1
ATOM 5513 C CA . ARG B 1 238 ? -31.562 -0.408 -7.898 1 82.19 238 ARG B CA 1
ATOM 5514 C C . ARG B 1 238 ? -30.672 -1.532 -8.43 1 82.19 238 ARG B C 1
ATOM 5516 O O . ARG B 1 238 ? -30.969 -2.711 -8.219 1 82.19 238 ARG B O 1
ATOM 5523 N N . ILE B 1 239 ? -29.797 -1.111 -9.281 1 87.19 239 ILE B N 1
ATOM 5524 C CA . ILE B 1 239 ? -28.812 -2.076 -9.742 1 87.19 239 ILE B CA 1
ATOM 5525 C C . ILE B 1 239 ? -27.797 -2.357 -8.633 1 87.19 239 ILE B C 1
ATOM 5527 O O . ILE B 1 239 ? -27.203 -1.432 -8.078 1 87.19 239 ILE B O 1
ATOM 5531 N N . THR B 1 240 ? -27.719 -3.568 -8.188 1 87 240 THR B N 1
ATOM 5532 C CA . THR B 1 240 ? -26.719 -4.023 -7.227 1 87 240 THR B CA 1
ATOM 5533 C C . THR B 1 240 ? -25.797 -5.055 -7.855 1 87 240 THR B C 1
ATOM 5535 O O . THR B 1 240 ? -26.234 -6.152 -8.219 1 87 240 THR B O 1
ATOM 5538 N N . LEU B 1 241 ? -24.562 -4.664 -8.016 1 90.19 241 LEU B N 1
ATOM 5539 C CA . LEU B 1 241 ? -23.578 -5.586 -8.57 1 90.19 241 LEU B CA 1
ATOM 5540 C C . LEU B 1 241 ? -22.906 -6.387 -7.457 1 90.19 241 LEU B C 1
ATOM 5542 O O . LEU B 1 241 ? -22.375 -5.809 -6.504 1 90.19 241 LEU B O 1
ATOM 5546 N N . LYS B 1 242 ? -23.031 -7.594 -7.57 1 87.94 242 LYS B N 1
ATOM 5547 C CA . LYS B 1 242 ? -22.359 -8.5 -6.645 1 87.94 242 LYS B CA 1
ATOM 5548 C C . LYS B 1 242 ? -21 -8.93 -7.184 1 87.94 242 LYS B C 1
ATOM 5550 O O . LYS B 1 242 ? -20.906 -9.461 -8.297 1 87.94 242 LYS B O 1
ATOM 5555 N N . CYS B 1 243 ? -19.953 -8.727 -6.324 1 89.88 243 CYS B N 1
ATOM 5556 C CA . CYS B 1 243 ? -18.609 -8.922 -6.84 1 89.88 243 CYS B CA 1
ATOM 5557 C C . CYS B 1 243 ? -17.781 -9.773 -5.887 1 89.88 243 CYS B C 1
ATOM 5559 O O . CYS B 1 243 ? -18.125 -9.93 -4.719 1 89.88 243 CYS B O 1
ATOM 5561 N N . ASP B 1 244 ? -16.75 -10.32 -6.43 1 86.44 244 ASP B N 1
ATOM 5562 C CA . ASP B 1 244 ? -15.711 -11.008 -5.684 1 86.44 244 ASP B CA 1
ATOM 5563 C C . ASP B 1 244 ? -14.375 -10.289 -5.82 1 86.44 244 ASP B C 1
ATOM 5565 O O . ASP B 1 244 ? -14.07 -9.719 -6.875 1 86.44 244 ASP B O 1
ATOM 5569 N N . MET B 1 245 ? -13.664 -10.328 -4.758 1 87.94 245 MET B N 1
ATOM 5570 C CA . MET B 1 245 ? -12.336 -9.719 -4.773 1 87.94 245 MET B CA 1
ATOM 5571 C C . MET B 1 245 ? -11.25 -10.781 -4.832 1 87.94 245 MET B C 1
ATOM 5573 O O . MET B 1 245 ? -11.375 -11.844 -4.219 1 87.94 245 MET B O 1
ATOM 5577 N N . GLN B 1 246 ? -10.211 -10.461 -5.559 1 89.12 246 GLN B N 1
ATOM 5578 C CA . GLN B 1 246 ? -9.086 -11.375 -5.711 1 89.12 246 GLN B CA 1
ATOM 5579 C C . GLN B 1 246 ? -7.754 -10.648 -5.574 1 89.12 246 GLN B C 1
ATOM 5581 O O . GLN B 1 246 ? -7.594 -9.539 -6.09 1 89.12 246 GLN B O 1
ATOM 5586 N N . GLU B 1 247 ? -6.855 -11.25 -4.859 1 90.75 247 GLU B N 1
ATOM 5587 C CA . GLU B 1 247 ? -5.52 -10.68 -4.711 1 90.75 247 GLU B CA 1
ATOM 5588 C C . GLU B 1 247 ? -4.723 -10.789 -6.008 1 90.75 247 GLU B C 1
ATOM 5590 O O . GLU B 1 247 ? -4.828 -11.789 -6.723 1 90.75 247 GLU B O 1
ATOM 5595 N N . THR B 1 248 ? -3.93 -9.766 -6.273 1 92.19 248 THR B N 1
ATOM 5596 C CA . THR B 1 248 ? -3.059 -9.812 -7.445 1 92.19 248 THR B CA 1
ATOM 5597 C C . THR B 1 248 ? -1.617 -10.102 -7.035 1 92.19 248 THR B C 1
ATOM 5599 O O . THR B 1 248 ? -0.784 -10.438 -7.879 1 92.19 248 THR B O 1
ATOM 5602 N N . MET B 1 249 ? -1.354 -9.977 -5.852 1 94 249 MET B N 1
ATOM 5603 C CA . MET B 1 249 ? -0.014 -10.227 -5.324 1 94 249 MET B CA 1
ATOM 5604 C C . MET B 1 249 ? -0.07 -10.594 -3.846 1 94 249 MET B C 1
ATOM 5606 O O . MET B 1 249 ? -1.041 -10.281 -3.158 1 94 249 MET B O 1
ATOM 5610 N N . LEU B 1 250 ? 0.939 -11.242 -3.416 1 93.5 250 LEU B N 1
ATOM 5611 C CA . LEU B 1 250 ? 1.07 -11.578 -2.002 1 93.5 250 LEU B CA 1
ATOM 5612 C C . LEU B 1 250 ? 1.515 -10.367 -1.194 1 93.5 250 LEU B C 1
ATOM 5614 O O . LEU B 1 250 ? 2.266 -9.523 -1.692 1 93.5 250 LEU B O 1
ATOM 5618 N N . SER B 1 251 ? 1.014 -10.258 0.02 1 90.75 251 SER B N 1
ATOM 5619 C CA . SER B 1 251 ? 1.457 -9.195 0.919 1 90.75 251 SER B CA 1
ATOM 5620 C C . SER B 1 251 ? 2.881 -9.445 1.407 1 90.75 251 SER B C 1
ATOM 5622 O O . SER B 1 251 ? 3.152 -10.453 2.055 1 90.75 251 SER B O 1
ATOM 5624 N N . PRO B 1 252 ? 3.781 -8.578 1.158 1 90.25 252 PRO B N 1
ATOM 5625 C CA . PRO B 1 252 ? 5.188 -8.789 1.504 1 90.25 252 PRO B CA 1
ATOM 5626 C C . PRO B 1 252 ? 5.398 -9.023 2.998 1 90.25 252 PRO B C 1
ATOM 5628 O O . PRO B 1 252 ? 6.172 -9.898 3.389 1 90.25 252 PRO B O 1
ATOM 5631 N N . PRO B 1 253 ? 4.703 -8.344 3.898 1 86 253 PRO B N 1
ATOM 5632 C CA . PRO B 1 253 ? 4.945 -8.562 5.328 1 86 253 PRO B CA 1
ATOM 5633 C C . PRO B 1 253 ? 4.633 -9.984 5.773 1 86 253 PRO B C 1
ATOM 5635 O O . PRO B 1 253 ? 5.043 -10.398 6.859 1 86 253 PRO B O 1
ATOM 5638 N N . LEU B 1 254 ? 3.955 -10.711 5 1 90.12 254 LEU B N 1
ATOM 5639 C CA . LEU B 1 254 ? 3.615 -12.086 5.352 1 90.12 254 LEU B CA 1
ATOM 5640 C C . LEU B 1 254 ? 4.781 -13.031 5.062 1 90.12 254 LEU B C 1
ATOM 5642 O O . LEU B 1 254 ? 4.746 -14.203 5.438 1 90.12 254 LEU B O 1
ATOM 5646 N N . LEU B 1 255 ? 5.785 -12.562 4.367 1 90.5 255 LEU B N 1
ATOM 5647 C CA . LEU B 1 255 ? 6.938 -13.367 3.998 1 90.5 255 LEU B CA 1
ATOM 5648 C C . LEU B 1 255 ? 8.18 -12.93 4.773 1 90.5 255 LEU B C 1
ATOM 5650 O O . LEU B 1 255 ? 8.422 -11.734 4.941 1 90.5 255 LEU B O 1
ATOM 5654 N N . PRO B 1 256 ? 8.914 -13.891 5.207 1 87.31 256 PRO B N 1
ATOM 5655 C CA . PRO B 1 256 ? 10.133 -13.523 5.93 1 87.31 256 PRO B CA 1
ATOM 5656 C C . PRO B 1 256 ? 11.164 -12.844 5.039 1 87.31 256 PRO B C 1
ATOM 5658 O O . PRO B 1 256 ? 11.266 -13.156 3.85 1 87.31 256 PRO B O 1
ATOM 5661 N N . GLY B 1 257 ? 11.867 -11.914 5.543 1 81.12 257 GLY B N 1
ATOM 5662 C CA . GLY B 1 257 ? 12.977 -11.266 4.852 1 81.12 257 GLY B CA 1
ATOM 5663 C C . GLY B 1 257 ? 12.531 -10.133 3.947 1 81.12 257 GLY B C 1
ATOM 5664 O O . GLY B 1 257 ? 13.32 -9.625 3.152 1 81.12 257 GLY B O 1
ATOM 5665 N N . THR B 1 258 ? 11.289 -9.797 3.998 1 85.12 258 THR B N 1
ATOM 5666 C CA . THR B 1 258 ? 10.773 -8.797 3.066 1 85.12 258 THR B CA 1
ATOM 5667 C C . THR B 1 258 ? 10.664 -7.43 3.74 1 85.12 258 THR B C 1
ATOM 5669 O O . THR B 1 258 ? 9.781 -6.641 3.412 1 85.12 258 THR B O 1
ATOM 5672 N N . SER B 1 259 ? 11.461 -7.105 4.652 1 78.06 259 SER B N 1
ATOM 5673 C CA . SER B 1 259 ? 11.414 -5.828 5.355 1 78.06 259 SER B CA 1
ATOM 5674 C C . SER B 1 259 ? 11.719 -4.668 4.414 1 78.06 259 SER B C 1
ATOM 5676 O O . SER B 1 259 ? 11.219 -3.557 4.609 1 78.06 259 SER B O 1
ATOM 5678 N N . ASN B 1 260 ? 12.508 -5.02 3.383 1 78.94 260 ASN B N 1
ATOM 5679 C CA . ASN B 1 260 ? 12.906 -3.959 2.461 1 78.94 260 ASN B CA 1
ATOM 5680 C C . ASN B 1 260 ? 11.836 -3.719 1.395 1 78.94 260 ASN B C 1
ATOM 5682 O O . ASN B 1 260 ? 11.969 -2.807 0.577 1 78.94 260 ASN B O 1
ATOM 5686 N N . PHE B 1 261 ? 10.812 -4.52 1.407 1 85.19 261 PHE B N 1
ATOM 5687 C CA . PHE B 1 261 ? 9.773 -4.363 0.398 1 85.19 261 PHE B CA 1
ATOM 5688 C C . PHE B 1 261 ? 8.891 -3.16 0.713 1 85.19 261 PHE B C 1
ATOM 5690 O O . PHE B 1 261 ? 8.117 -2.711 -0.137 1 85.19 261 PHE B O 1
ATOM 5697 N N . SER B 1 262 ? 8.961 -2.676 1.954 1 76.62 262 SER B N 1
ATOM 5698 C CA . SER B 1 262 ? 8.25 -1.457 2.334 1 76.62 262 SER B CA 1
ATOM 5699 C C . SER B 1 262 ? 9.227 -0.372 2.787 1 76.62 262 SER B C 1
ATOM 5701 O O . SER B 1 262 ? 10.172 -0.65 3.52 1 76.62 262 SER B O 1
ATOM 5703 N N . LEU B 1 263 ? 9.047 0.72 2.123 1 68.31 263 LEU B N 1
ATOM 5704 C CA . LEU B 1 263 ? 9.961 1.81 2.441 1 68.31 263 LEU B CA 1
ATOM 5705 C C . LEU B 1 263 ? 9.68 2.363 3.834 1 68.31 263 LEU B C 1
ATOM 5707 O O . LEU B 1 263 ? 8.578 2.844 4.105 1 68.31 263 LEU B O 1
ATOM 5711 N N . THR B 1 264 ? 10.141 1.721 4.789 1 60.22 264 THR B N 1
ATOM 5712 C CA . THR B 1 264 ? 9.992 2.318 6.113 1 60.22 264 THR B CA 1
ATOM 5713 C C . THR B 1 264 ? 11.164 3.24 6.422 1 60.22 264 THR B C 1
ATOM 5715 O O . THR B 1 264 ? 12.234 3.123 5.816 1 60.22 264 THR B O 1
ATOM 5718 N N . TYR B 1 265 ? 10.758 4.359 7.055 1 53.22 265 TYR B N 1
ATOM 5719 C CA . TYR B 1 265 ? 11.789 5.301 7.484 1 53.22 265 TYR B CA 1
ATOM 5720 C C . TYR B 1 265 ? 13.016 4.566 8.008 1 53.22 265 TYR B C 1
ATOM 5722 O O . TYR B 1 265 ? 14.141 5.051 7.871 1 53.22 265 TYR B O 1
ATOM 5730 N N . ASP B 1 266 ? 12.664 3.357 8.508 1 51.25 266 ASP B N 1
ATOM 5731 C CA . ASP B 1 266 ? 13.789 2.623 9.078 1 51.25 266 ASP B CA 1
ATOM 5732 C C . ASP B 1 266 ? 14.656 2.016 7.98 1 51.25 266 ASP B C 1
ATOM 5734 O O . ASP B 1 266 ? 15.844 1.749 8.203 1 51.25 266 ASP B O 1
ATOM 5738 N N . LEU B 1 267 ? 13.992 1.506 7.074 1 51.44 267 LEU B N 1
ATOM 5739 C CA . LEU B 1 267 ? 14.695 0.803 6.008 1 51.44 267 LEU B CA 1
ATOM 5740 C C . LEU B 1 267 ? 15.758 1.695 5.375 1 51.44 267 LEU B C 1
ATOM 5742 O O . LEU B 1 267 ? 16.797 1.209 4.938 1 51.44 267 LEU B O 1
ATOM 5746 N N . ILE B 1 268 ? 15.336 2.949 5.066 1 47.59 268 ILE B N 1
ATOM 5747 C CA . ILE B 1 268 ? 16.234 3.773 4.262 1 47.59 268 ILE B CA 1
ATOM 5748 C C . ILE B 1 268 ? 17.547 3.992 5.016 1 47.59 268 ILE B C 1
ATOM 5750 O O . ILE B 1 268 ? 18.5 4.531 4.457 1 47.59 268 ILE B O 1
ATOM 5754 N N . ILE B 1 269 ? 17.406 4.129 6.277 1 41.12 269 ILE B N 1
ATOM 5755 C CA . ILE B 1 269 ? 18.594 4.602 7.004 1 41.12 269 ILE B CA 1
ATOM 5756 C C . ILE B 1 269 ? 19.797 3.76 6.617 1 41.12 269 ILE B C 1
ATOM 5758 O O . ILE B 1 269 ? 20.922 4.277 6.531 1 41.12 269 ILE B O 1
ATOM 5762 N N . PHE B 1 270 ? 19.688 2.521 6.805 1 39.38 270 PHE B N 1
ATOM 5763 C CA . PHE B 1 270 ? 21 1.892 6.895 1 39.38 270 PHE B CA 1
ATOM 5764 C C . PHE B 1 270 ? 21.641 1.756 5.516 1 39.38 270 PHE B C 1
ATOM 5766 O O . PHE B 1 270 ? 22.75 1.246 5.383 1 39.38 270 PHE B O 1
ATOM 5773 N N . GLY B 1 271 ? 20.828 1.401 4.527 1 42.34 271 GLY B N 1
ATOM 5774 C CA . GLY B 1 271 ? 21.594 0.67 3.527 1 42.34 271 GLY B CA 1
ATOM 5775 C C . GLY B 1 271 ? 22.578 1.547 2.766 1 42.34 271 GLY B C 1
ATOM 5776 O O . GLY B 1 271 ? 22.5 2.775 2.832 1 42.34 271 GLY B O 1
ATOM 5777 N N . ASN B 1 272 ? 23.766 0.979 2.623 1 43.47 272 ASN B N 1
ATOM 5778 C CA . ASN B 1 272 ? 24.719 1.315 1.576 1 43.47 272 ASN B CA 1
ATOM 5779 C C . ASN B 1 272 ? 24.016 1.844 0.326 1 43.47 272 ASN B C 1
ATOM 5781 O O . ASN B 1 272 ? 22.922 1.402 -0.008 1 43.47 272 ASN B O 1
ATOM 5785 N N . PRO B 1 273 ? 24.422 3.09 -0.038 1 44.16 273 PRO B N 1
ATOM 5786 C CA . PRO B 1 273 ? 24 3.654 -1.325 1 44.16 273 PRO B CA 1
ATOM 5787 C C . PRO B 1 273 ? 23.562 2.586 -2.326 1 44.16 273 PRO B C 1
ATOM 5789 O O . PRO B 1 273 ? 24.328 1.656 -2.611 1 44.16 273 PRO B O 1
ATOM 5792 N N . SER B 1 274 ? 22.453 2.014 -2.273 1 46.34 274 SER B N 1
ATOM 5793 C CA . SER B 1 274 ? 22.141 0.997 -3.27 1 46.34 274 SER B CA 1
ATOM 5794 C C . SER B 1 274 ? 22.391 1.507 -4.684 1 46.34 274 SER B C 1
ATOM 5796 O O . SER B 1 274 ? 22.203 2.693 -4.961 1 46.34 274 SER B O 1
ATOM 5798 N N . SER B 1 275 ? 23.453 0.965 -5.184 1 47.78 275 SER B N 1
ATOM 5799 C CA . SER B 1 275 ? 23.75 1.177 -6.594 1 47.78 275 SER B CA 1
ATOM 5800 C C . SER B 1 275 ? 22.484 1.11 -7.441 1 47.78 275 SER B C 1
ATOM 5802 O O . SER B 1 275 ? 21.719 0.153 -7.34 1 47.78 275 SER B O 1
ATOM 5804 N N . PHE B 1 276 ? 21.844 2.158 -7.609 1 50.53 276 PHE B N 1
ATOM 5805 C CA . PHE B 1 276 ? 20.781 2.262 -8.602 1 50.53 276 PHE B CA 1
ATOM 5806 C C . PHE B 1 276 ? 21.141 1.49 -9.867 1 50.53 276 PHE B C 1
ATOM 5808 O O . PHE B 1 276 ? 22.016 1.911 -10.625 1 50.53 276 PHE B O 1
ATOM 5815 N N . SER B 1 277 ? 21.594 0.312 -9.805 1 55.59 277 SER B N 1
ATOM 5816 C CA . SER B 1 277 ? 21.484 -0.393 -11.078 1 55.59 277 SER B CA 1
ATOM 5817 C C . SER B 1 277 ? 20.125 -0.149 -11.727 1 55.59 277 SER B C 1
ATOM 5819 O O . SER B 1 277 ? 19.281 -1.046 -11.766 1 55.59 277 SER B O 1
ATOM 5821 N N . GLY B 1 278 ? 19.625 1.148 -11.656 1 66.88 278 GLY B N 1
ATOM 5822 C CA . GLY B 1 278 ? 18.266 1.462 -12.055 1 66.88 278 GLY B CA 1
ATOM 5823 C C . GLY B 1 278 ? 18.062 1.471 -13.555 1 66.88 278 GLY B C 1
ATOM 5824 O O . GLY B 1 278 ? 19.047 1.461 -14.312 1 66.88 278 GLY B O 1
ATOM 5825 N N . ARG B 1 279 ? 17.062 0.98 -14.07 1 85.31 279 ARG B N 1
ATOM 5826 C CA . ARG B 1 279 ? 16.547 1.062 -15.438 1 85.31 279 ARG B CA 1
ATOM 5827 C C . ARG B 1 279 ? 15.547 2.199 -15.586 1 85.31 279 ARG B C 1
ATOM 5829 O O . ARG B 1 279 ? 15 2.68 -14.594 1 85.31 279 ARG B O 1
ATOM 5836 N N . ILE B 1 280 ? 15.633 2.807 -16.766 1 93.5 280 ILE B N 1
ATOM 5837 C CA . ILE B 1 280 ? 14.633 3.814 -17.094 1 93.5 280 ILE B CA 1
ATOM 5838 C C . ILE B 1 280 ? 13.359 3.131 -17.594 1 93.5 280 ILE B C 1
ATOM 5840 O O . ILE B 1 280 ? 13.414 2.162 -18.344 1 93.5 280 ILE B O 1
ATOM 5844 N N . LEU B 1 281 ? 12.281 3.572 -17.031 1 95 281 LEU B N 1
ATOM 5845 C CA . LEU B 1 281 ? 10.977 3.059 -17.422 1 95 281 LEU B CA 1
ATOM 5846 C C . LEU B 1 281 ? 10.133 4.152 -18.078 1 95 281 LEU B C 1
ATOM 5848 O O . LEU B 1 281 ? 10.055 5.27 -17.562 1 95 281 LEU B O 1
ATOM 5852 N N . GLN B 1 282 ? 9.594 3.811 -19.203 1 95.94 282 GLN B N 1
ATOM 5853 C CA . GLN B 1 282 ? 8.672 4.766 -19.812 1 95.94 282 GLN B CA 1
ATOM 5854 C C . GLN B 1 282 ? 7.422 4.949 -18.969 1 95.94 282 GLN B C 1
ATOM 5856 O O . GLN B 1 282 ? 6.898 3.986 -18.406 1 95.94 282 GLN B O 1
ATOM 5861 N N . ALA B 1 283 ? 6.977 6.188 -18.875 1 93.44 283 ALA B N 1
ATOM 5862 C CA . ALA B 1 283 ? 5.879 6.531 -17.969 1 93.44 283 ALA B CA 1
ATOM 5863 C C . ALA B 1 283 ? 4.613 5.758 -18.328 1 93.44 283 ALA B C 1
ATOM 5865 O O . ALA B 1 283 ? 3.896 5.285 -17.438 1 93.44 283 ALA B O 1
ATOM 5866 N N . ASP B 1 284 ? 4.34 5.523 -19.578 1 91.44 284 ASP B N 1
ATOM 5867 C CA . ASP B 1 284 ? 3.131 4.844 -20.031 1 91.44 284 ASP B CA 1
ATOM 5868 C C . ASP B 1 284 ? 3.266 3.33 -19.891 1 91.44 284 ASP B C 1
ATOM 5870 O O . ASP B 1 284 ? 2.303 2.592 -20.109 1 91.44 284 ASP B O 1
ATOM 5874 N N . GLY B 1 285 ? 4.383 2.875 -19.516 1 93.62 285 GLY B N 1
ATOM 5875 C CA . GLY B 1 285 ? 4.633 1.445 -19.422 1 93.62 285 GLY B CA 1
ATOM 5876 C C . GLY B 1 285 ? 4.449 0.911 -18 1 93.62 285 GLY B C 1
ATOM 5877 O O . GLY B 1 285 ? 4.785 -0.242 -17.734 1 93.62 285 GLY B O 1
ATOM 5878 N N . LEU B 1 286 ? 4 1.677 -17.109 1 93.94 286 LEU B N 1
ATOM 5879 C CA . LEU B 1 286 ? 3.797 1.266 -15.727 1 93.94 286 LEU B CA 1
ATOM 5880 C C . LEU B 1 286 ? 2.311 1.141 -15.406 1 93.94 286 LEU B C 1
ATOM 5882 O O . LEU B 1 286 ? 1.543 2.08 -15.633 1 93.94 286 LEU B O 1
ATOM 5886 N N . CYS B 1 287 ? 1.918 -0.063 -14.922 1 91.56 287 CYS B N 1
ATOM 5887 C CA . CYS B 1 287 ? 0.525 -0.316 -14.57 1 91.56 287 CYS B CA 1
ATOM 5888 C C . CYS B 1 287 ? 0.302 -0.157 -13.07 1 91.56 287 CYS B C 1
ATOM 5890 O O . CYS B 1 287 ? 1.152 -0.544 -12.266 1 91.56 287 CYS B O 1
ATOM 5892 N N . GLU B 1 288 ? -0.871 0.345 -12.68 1 91.81 288 GLU B N 1
ATOM 5893 C CA . GLU B 1 288 ? -1.222 0.56 -11.281 1 91.81 288 GLU B CA 1
ATOM 5894 C C . GLU B 1 288 ? -1.33 -0.764 -10.523 1 91.81 288 GLU B C 1
ATOM 5896 O O . GLU B 1 288 ? -1.194 -0.801 -9.305 1 91.81 288 GLU B O 1
ATOM 5901 N N . SER B 1 289 ? -1.562 -1.832 -11.219 1 91.94 289 SER B N 1
ATOM 5902 C CA . SER B 1 289 ? -1.819 -3.129 -10.602 1 91.94 289 SER B CA 1
ATOM 5903 C C . SER B 1 289 ? -0.555 -3.699 -9.969 1 91.94 289 SER B C 1
ATOM 5905 O O . SER B 1 289 ? -0.621 -4.648 -9.188 1 91.94 289 SER B O 1
ATOM 5907 N N . VAL B 1 290 ? 0.578 -3.143 -10.312 1 94.88 290 VAL B N 1
ATOM 5908 C CA . VAL B 1 290 ? 1.817 -3.701 -9.781 1 94.88 290 VAL B CA 1
ATOM 5909 C C . VAL B 1 290 ? 2.387 -2.773 -8.711 1 94.88 290 VAL B C 1
ATOM 5911 O O . VAL B 1 290 ? 3.393 -3.094 -8.07 1 94.88 290 VAL B O 1
ATOM 5914 N N . LEU B 1 291 ? 1.8 -1.61 -8.508 1 95.56 291 LEU B N 1
ATOM 5915 C CA . LEU B 1 291 ? 2.25 -0.658 -7.5 1 95.56 291 LEU B CA 1
ATOM 5916 C C . LEU B 1 291 ? 1.587 -0.938 -6.156 1 95.56 291 LEU B C 1
ATOM 5918 O O . LEU B 1 291 ? 0.402 -1.275 -6.102 1 95.56 291 LEU B O 1
ATOM 5922 N N . TYR B 1 292 ? 2.371 -0.823 -5.094 1 93.25 292 TYR B N 1
ATOM 5923 C CA . TYR B 1 292 ? 1.779 -1.063 -3.783 1 93.25 292 TYR B CA 1
ATOM 5924 C C . TYR B 1 292 ? 2.51 -0.276 -2.701 1 93.25 292 TYR B C 1
ATOM 5926 O O . TYR B 1 292 ? 3.516 0.382 -2.977 1 93.25 292 TYR B O 1
ATOM 5934 N N . GLY B 1 293 ? 1.884 -0.274 -1.479 1 90.75 293 GLY B N 1
ATOM 5935 C CA . GLY B 1 293 ? 2.506 0.372 -0.334 1 90.75 293 GLY B CA 1
ATOM 5936 C C . GLY B 1 293 ? 2.09 1.821 -0.168 1 90.75 293 GLY B C 1
ATOM 5937 O O . GLY B 1 293 ? 1.128 2.271 -0.792 1 90.75 293 GLY B O 1
ATOM 5938 N N . LEU B 1 294 ? 2.814 2.475 0.741 1 91.5 294 LEU B N 1
ATOM 5939 C CA . LEU B 1 294 ? 2.559 3.885 1.014 1 91.5 294 LEU B CA 1
ATOM 5940 C C . LEU B 1 294 ? 3.418 4.777 0.124 1 91.5 294 LEU B C 1
ATOM 5942 O O . LEU B 1 294 ? 4.586 4.469 -0.128 1 91.5 294 LEU B O 1
ATOM 5946 N N . PRO B 1 295 ? 2.812 5.836 -0.356 1 92.19 295 PRO B N 1
ATOM 5947 C CA . PRO B 1 295 ? 3.604 6.785 -1.14 1 92.19 295 PRO B CA 1
ATOM 5948 C C . PRO B 1 295 ? 4.586 7.582 -0.283 1 92.19 295 PRO B C 1
ATOM 5950 O O . PRO B 1 295 ? 4.266 7.945 0.854 1 92.19 295 PRO B O 1
ATOM 5953 N N . LEU B 1 296 ? 5.781 7.816 -0.792 1 91.75 296 LEU B N 1
ATOM 5954 C CA . LEU B 1 296 ? 6.805 8.656 -0.172 1 91.75 296 LEU B CA 1
ATOM 5955 C C . LEU B 1 296 ? 7.359 9.664 -1.171 1 91.75 296 LEU B C 1
ATOM 5957 O O . LEU B 1 296 ? 7.355 9.414 -2.379 1 91.75 296 LEU B O 1
ATOM 5961 N N . VAL B 1 297 ? 7.762 10.688 -0.65 1 92.5 297 VAL B N 1
ATOM 5962 C CA . VAL B 1 297 ? 8.367 11.719 -1.487 1 92.5 297 VAL B CA 1
ATOM 5963 C C . VAL B 1 297 ? 9.867 11.789 -1.219 1 92.5 297 VAL B C 1
ATOM 5965 O O . VAL B 1 297 ? 10.305 11.672 -0.071 1 92.5 297 VAL B O 1
ATOM 5968 N N . VAL B 1 298 ? 10.586 11.922 -2.252 1 91.25 298 VAL B N 1
ATOM 5969 C CA . VAL B 1 298 ? 12.039 12.07 -2.172 1 91.25 298 VAL B CA 1
ATOM 5970 C C . VAL B 1 298 ? 12.43 13.5 -2.539 1 91.25 298 VAL B C 1
ATOM 5972 O O . VAL B 1 298 ? 11.938 14.055 -3.527 1 91.25 298 VAL B O 1
ATOM 5975 N N . LYS B 1 299 ? 13.242 14.094 -1.763 1 92.12 299 LYS B N 1
ATOM 5976 C CA . LYS B 1 299 ? 13.758 15.438 -1.986 1 92.12 299 LYS B CA 1
ATOM 5977 C C . LYS B 1 299 ? 15.273 15.484 -1.789 1 92.12 299 LYS B C 1
ATOM 5979 O O . LYS B 1 299 ? 15.859 14.562 -1.211 1 92.12 299 LYS B O 1
ATOM 5984 N N . PRO B 1 300 ? 15.906 16.516 -2.387 1 92.56 300 PRO B N 1
ATOM 5985 C CA . PRO B 1 300 ? 17.328 16.625 -2.084 1 92.56 300 PRO B CA 1
ATOM 5986 C C . PRO B 1 300 ? 17.609 16.734 -0.585 1 92.56 300 PRO B C 1
ATOM 5988 O O . PRO B 1 300 ? 16.844 17.375 0.143 1 92.56 300 PRO B O 1
ATOM 5991 N N . THR B 1 301 ? 18.688 16.125 -0.143 1 90.81 301 THR B N 1
ATOM 5992 C CA . THR B 1 301 ? 18.969 16.031 1.282 1 90.81 301 THR B CA 1
ATOM 5993 C C . THR B 1 301 ? 19.219 17.406 1.888 1 90.81 301 THR B C 1
ATOM 5995 O O . THR B 1 301 ? 19.734 18.297 1.213 1 90.81 301 THR B O 1
ATOM 5998 N N . SER B 1 302 ? 18.844 17.562 3.109 1 87.94 302 SER B N 1
ATOM 5999 C CA . SER B 1 302 ? 19.125 18.75 3.893 1 87.94 302 SER B CA 1
ATOM 6000 C C . SER B 1 302 ? 20.094 18.453 5.031 1 87.94 302 SER B C 1
ATOM 6002 O O . SER B 1 302 ? 20.125 19.156 6.039 1 87.94 302 SER B O 1
ATOM 6004 N N . CYS B 1 303 ? 20.812 17.406 4.859 1 86.56 303 CYS B N 1
ATOM 6005 C CA . CYS B 1 303 ? 21.766 17 5.891 1 86.56 303 CYS B CA 1
ATOM 6006 C C . CYS B 1 303 ? 22.75 18.125 6.172 1 86.56 303 CYS B C 1
ATOM 6008 O O . CYS B 1 303 ? 23.531 18.516 5.297 1 86.56 303 CYS B O 1
ATOM 6010 N N . TRP B 1 304 ? 22.844 18.594 7.387 1 83.69 304 TRP B N 1
ATOM 6011 C CA . TRP B 1 304 ? 23.625 19.781 7.75 1 83.69 304 TRP B CA 1
ATOM 6012 C C . TRP B 1 304 ? 25.109 19.438 7.812 1 83.69 304 TRP B C 1
ATOM 6014 O O . TRP B 1 304 ? 25.953 20.344 7.805 1 83.69 304 TRP B O 1
ATOM 6024 N N . LYS B 1 305 ? 25.438 18.109 7.887 1 83.94 305 LYS B N 1
ATOM 6025 C CA . LYS B 1 305 ? 26.828 17.688 7.949 1 83.94 305 LYS B CA 1
ATOM 6026 C C . LYS B 1 305 ? 27.531 17.906 6.617 1 83.94 305 LYS B C 1
ATOM 6028 O O . LYS B 1 305 ? 28.766 17.938 6.559 1 83.94 305 LYS B O 1
ATOM 6033 N N . LEU B 1 306 ? 26.766 18.094 5.586 1 90.38 306 LEU B N 1
ATOM 6034 C CA . LEU B 1 306 ? 27.344 18.281 4.262 1 90.38 306 LEU B CA 1
ATOM 6035 C C . LEU B 1 306 ? 27.734 19.75 4.055 1 90.38 306 LEU B C 1
ATOM 6037 O O . LEU B 1 306 ? 27.109 20.641 4.602 1 90.38 306 LEU B O 1
ATOM 6041 N N . GLU B 1 307 ? 28.797 19.969 3.309 1 91.94 307 GLU B N 1
ATOM 6042 C CA . GLU B 1 307 ? 29.203 21.328 2.959 1 91.94 307 GLU B CA 1
ATOM 6043 C C . GLU B 1 307 ? 28.172 22 2.078 1 91.94 307 GLU B C 1
ATOM 6045 O O . GLU B 1 307 ? 27.469 21.344 1.309 1 91.94 307 GLU B O 1
ATOM 6050 N N . TRP B 1 308 ? 28.156 23.281 2.195 1 92.06 308 TRP B N 1
ATOM 6051 C CA . TRP B 1 308 ? 27.188 24.062 1.455 1 92.06 308 TRP B CA 1
ATOM 6052 C C . TRP B 1 308 ? 27.328 23.844 -0.047 1 92.06 308 TRP B C 1
ATOM 6054 O O . TRP B 1 308 ? 26.328 23.75 -0.764 1 92.06 308 TRP B O 1
ATOM 6064 N N . GLU B 1 309 ? 28.516 23.797 -0.489 1 92.38 309 GLU B N 1
ATOM 6065 C CA . GLU B 1 309 ? 28.766 23.578 -1.914 1 92.38 309 GLU B CA 1
ATOM 6066 C C . GLU B 1 309 ? 28.219 22.234 -2.375 1 92.38 309 GLU B C 1
ATOM 6068 O O . GLU B 1 309 ? 27.688 22.125 -3.477 1 92.38 309 GLU B O 1
ATOM 6073 N N . ASP B 1 310 ? 28.375 21.25 -1.519 1 93.12 310 ASP B N 1
ATOM 6074 C CA . ASP B 1 310 ? 27.891 19.922 -1.83 1 93.12 310 ASP B CA 1
ATOM 6075 C C . ASP B 1 310 ? 26.359 19.891 -1.871 1 93.12 310 ASP B C 1
ATOM 6077 O O . ASP B 1 310 ? 25.766 19.234 -2.725 1 93.12 310 ASP B O 1
ATOM 6081 N N . LEU B 1 311 ? 25.734 20.625 -0.972 1 94.31 311 LEU B N 1
ATOM 6082 C CA . LEU B 1 311 ? 24.281 20.703 -0.929 1 94.31 311 LEU B CA 1
ATOM 6083 C C . LEU B 1 311 ? 23.734 21.375 -2.178 1 94.31 311 LEU B C 1
ATOM 6085 O O . LEU B 1 311 ? 22.75 20.922 -2.754 1 94.31 311 LEU B O 1
ATOM 6089 N N . GLU B 1 312 ? 24.406 22.391 -2.568 1 93 312 GLU B N 1
ATOM 6090 C CA . GLU B 1 312 ? 23.969 23.125 -3.754 1 93 312 GLU B CA 1
ATOM 6091 C C . GLU B 1 312 ? 24.156 22.281 -5.02 1 93 312 GLU B C 1
ATOM 6093 O O . GLU B 1 312 ? 23.281 22.25 -5.883 1 93 312 GLU B O 1
ATOM 6098 N N . SER B 1 313 ? 25.281 21.688 -5.105 1 93.94 313 SER B N 1
ATOM 6099 C CA . SER B 1 313 ? 25.531 20.812 -6.246 1 93.94 313 SER B CA 1
ATOM 6100 C C . SER B 1 313 ? 24.531 19.656 -6.289 1 93.94 313 SER B C 1
ATOM 6102 O O . SER B 1 313 ? 24.031 19.297 -7.359 1 93.94 313 SER B O 1
ATOM 6104 N N . ASN B 1 314 ? 24.25 19.062 -5.113 1 94.69 314 ASN B N 1
ATOM 6105 C CA . ASN B 1 314 ? 23.281 17.984 -4.996 1 94.69 314 ASN B CA 1
ATOM 6106 C C . ASN B 1 314 ? 21.891 18.438 -5.461 1 94.69 314 ASN B C 1
ATOM 6108 O O . ASN B 1 314 ? 21.219 17.719 -6.191 1 94.69 314 ASN B O 1
ATOM 6112 N N . ARG B 1 315 ? 21.562 19.641 -5.074 1 93.56 315 ARG B N 1
ATOM 6113 C CA . ARG B 1 315 ? 20.281 20.203 -5.457 1 93.56 315 ARG B CA 1
ATOM 6114 C C . ARG B 1 315 ? 20.203 20.422 -6.961 1 93.56 315 ARG B C 1
ATOM 6116 O O . ARG B 1 315 ? 19.172 20.156 -7.586 1 93.56 315 ARG B O 1
ATOM 6123 N N . ARG B 1 316 ? 21.266 20.875 -7.543 1 93.94 316 ARG B N 1
ATOM 6124 C CA . ARG B 1 316 ? 21.312 21.141 -8.977 1 93.94 316 ARG B CA 1
ATOM 6125 C C . ARG B 1 316 ? 21.172 19.844 -9.773 1 93.94 316 ARG B C 1
ATOM 6127 O O . ARG B 1 316 ? 20.422 19.797 -10.758 1 93.94 316 ARG B O 1
ATOM 6134 N N . PHE B 1 317 ? 21.828 18.875 -9.352 1 94.31 317 PHE B N 1
ATOM 6135 C CA . PHE B 1 317 ? 21.75 17.594 -10.047 1 94.31 317 PHE B CA 1
ATOM 6136 C C . PHE B 1 317 ? 20.375 16.969 -9.883 1 94.31 317 PHE B C 1
ATOM 6138 O O . PHE B 1 317 ? 19.844 16.359 -10.812 1 94.31 317 PHE B O 1
ATOM 6145 N N . PHE B 1 318 ? 19.828 17.062 -8.695 1 94.81 318 PHE B N 1
ATOM 6146 C CA . PHE B 1 318 ? 18.484 16.562 -8.461 1 94.81 318 PHE B CA 1
ATOM 6147 C C . PHE B 1 318 ? 17.484 17.25 -9.359 1 94.81 318 PHE B C 1
ATOM 6149 O O . PHE B 1 318 ? 16.609 16.609 -9.938 1 94.81 318 PHE B O 1
ATOM 6156 N N . HIS B 1 319 ? 17.641 18.531 -9.477 1 94.88 319 HIS B N 1
ATOM 6157 C CA . HIS B 1 319 ? 16.781 19.312 -10.352 1 94.88 319 HIS B CA 1
ATOM 6158 C C . HIS B 1 319 ? 16.922 18.859 -11.805 1 94.88 319 HIS B C 1
ATOM 6160 O O . HIS B 1 319 ? 15.922 18.734 -12.516 1 94.88 319 HIS B O 1
ATOM 6166 N N . ALA B 1 320 ? 18.109 18.703 -12.203 1 95.38 320 ALA B N 1
ATOM 6167 C CA . ALA B 1 320 ? 18.375 18.25 -13.562 1 95.38 320 ALA B CA 1
ATOM 6168 C C . ALA B 1 320 ? 17.734 16.891 -13.812 1 95.38 320 ALA B C 1
ATOM 6170 O O . ALA B 1 320 ? 17.188 16.641 -14.883 1 95.38 320 ALA B O 1
ATOM 6171 N N . LEU B 1 321 ? 17.859 16.016 -12.82 1 94.25 321 LEU B N 1
ATOM 6172 C CA . LEU B 1 321 ? 17.266 14.68 -12.93 1 94.25 321 LEU B CA 1
ATOM 6173 C C . LEU B 1 321 ? 15.75 14.781 -13.109 1 94.25 321 LEU B C 1
ATOM 6175 O O . LEU B 1 321 ? 15.195 14.195 -14.039 1 94.25 321 LEU B O 1
ATOM 6179 N N . CYS B 1 322 ? 15.086 15.508 -12.203 1 94.69 322 CYS B N 1
ATOM 6180 C CA . CYS B 1 322 ? 13.633 15.664 -12.258 1 94.69 322 CYS B CA 1
ATOM 6181 C C . CYS B 1 322 ? 13.195 16.234 -13.602 1 94.69 322 CYS B C 1
ATOM 6183 O O . CYS B 1 322 ? 12.266 15.727 -14.227 1 94.69 322 CYS B O 1
ATOM 6185 N N . HIS B 1 323 ? 13.891 17.219 -14.016 1 94.38 323 HIS B N 1
ATOM 6186 C CA . HIS B 1 323 ? 13.57 17.891 -15.266 1 94.38 323 HIS B CA 1
ATOM 6187 C C . HIS B 1 323 ? 13.695 16.938 -16.453 1 94.38 323 HIS B C 1
ATOM 6189 O O . HIS B 1 323 ? 12.812 16.891 -17.312 1 94.38 323 HIS B O 1
ATOM 6195 N N . THR B 1 324 ? 14.773 16.266 -16.516 1 95.44 324 THR B N 1
ATOM 6196 C CA . THR B 1 324 ? 15.039 15.367 -17.641 1 95.44 324 THR B CA 1
ATOM 6197 C C . THR B 1 324 ? 14 14.258 -17.688 1 95.44 324 THR B C 1
ATOM 6199 O O . THR B 1 324 ? 13.453 13.953 -18.75 1 95.44 324 THR B O 1
ATOM 6202 N N . LEU B 1 325 ? 13.734 13.609 -16.531 1 95.25 325 LEU B N 1
ATOM 6203 C CA . LEU B 1 325 ? 12.758 12.523 -16.469 1 95.25 325 LEU B CA 1
ATOM 6204 C C . LEU B 1 325 ? 11.375 13.016 -16.875 1 95.25 325 LEU B C 1
ATOM 6206 O O . LEU B 1 325 ? 10.641 12.32 -17.562 1 95.25 325 LEU B O 1
ATOM 6210 N N . GLN B 1 326 ? 11 14.18 -16.453 1 93.81 326 GLN B N 1
ATOM 6211 C CA . GLN B 1 326 ? 9.703 14.758 -16.781 1 93.81 326 GLN B CA 1
ATOM 6212 C C . GLN B 1 326 ? 9.594 15.055 -18.266 1 93.81 326 GLN B C 1
ATOM 6214 O O . GLN B 1 326 ? 8.586 14.742 -18.891 1 93.81 326 GLN B O 1
ATOM 6219 N N . GLU B 1 327 ? 10.578 15.672 -18.797 1 93.31 327 GLU B N 1
ATOM 6220 C CA . GLU B 1 327 ? 10.586 16.031 -20.219 1 93.31 327 GLU B CA 1
ATOM 6221 C C . GLU B 1 327 ? 10.5 14.781 -21.094 1 93.31 327 GLU B C 1
ATOM 6223 O O . GLU B 1 327 ? 9.82 14.797 -22.125 1 93.31 327 GLU B O 1
ATOM 6228 N N . ARG B 1 328 ? 11.203 13.82 -20.688 1 95.88 328 ARG B N 1
ATOM 6229 C CA . ARG B 1 328 ? 11.258 12.602 -21.484 1 95.88 328 ARG B CA 1
ATOM 6230 C C . ARG B 1 328 ? 10.117 11.656 -21.109 1 95.88 328 ARG B C 1
ATOM 6232 O O . ARG B 1 328 ? 9.977 10.586 -21.703 1 95.88 328 ARG B O 1
ATOM 6239 N N . GLN B 1 329 ? 9.305 11.961 -20.109 1 95.56 329 GLN B N 1
ATOM 6240 C CA . GLN B 1 329 ? 8.211 11.125 -19.625 1 95.56 329 GLN B CA 1
ATOM 6241 C C . GLN B 1 329 ? 8.719 9.734 -19.234 1 95.56 329 GLN B C 1
ATOM 6243 O O . GLN B 1 329 ? 8.18 8.727 -19.688 1 95.56 329 GLN B O 1
ATOM 6248 N N . GLN B 1 330 ? 9.695 9.805 -18.438 1 96.38 330 GLN B N 1
ATOM 6249 C CA . GLN B 1 330 ? 10.352 8.578 -17.984 1 96.38 330 GLN B CA 1
ATOM 6250 C C . GLN B 1 330 ? 10.367 8.484 -16.469 1 96.38 330 GLN B C 1
ATOM 6252 O O . GLN B 1 330 ? 10.266 9.492 -15.773 1 96.38 330 GLN B O 1
ATOM 6257 N N . PHE B 1 331 ? 10.391 7.281 -15.969 1 95.31 331 PHE B N 1
ATOM 6258 C CA . PHE B 1 331 ? 10.555 6.973 -14.547 1 95.31 331 PHE B CA 1
ATOM 6259 C C . PHE B 1 331 ? 11.875 6.262 -14.297 1 95.31 331 PHE B C 1
ATOM 6261 O O . PHE B 1 331 ? 12.5 5.746 -15.234 1 95.31 331 PHE B O 1
ATOM 6268 N N . LEU B 1 332 ? 12.312 6.395 -13.086 1 92.38 332 LEU B N 1
ATOM 6269 C CA . LEU B 1 332 ? 13.523 5.684 -12.68 1 92.38 332 LEU B CA 1
ATOM 6270 C C . LEU B 1 332 ? 13.172 4.438 -11.867 1 92.38 332 LEU B C 1
ATOM 6272 O O . LEU B 1 332 ? 12.523 4.535 -10.828 1 92.38 332 LEU B O 1
ATOM 6276 N N . LEU B 1 333 ? 13.453 3.27 -12.375 1 91.44 333 LEU B N 1
ATOM 6277 C CA . LEU B 1 333 ? 13.297 2.01 -11.656 1 91.44 333 LEU B CA 1
ATOM 6278 C C . LEU B 1 333 ? 14.57 1.65 -10.898 1 91.44 333 LEU B C 1
ATOM 6280 O O . LEU B 1 333 ? 15.641 1.531 -11.5 1 91.44 333 LEU B O 1
ATOM 6284 N N . THR B 1 334 ? 14.406 1.559 -9.617 1 86.38 334 THR B N 1
ATOM 6285 C CA . THR B 1 334 ? 15.57 1.312 -8.773 1 86.38 334 THR B CA 1
ATOM 6286 C C . THR B 1 334 ? 15.367 0.061 -7.926 1 86.38 334 THR B C 1
ATOM 6288 O O . THR B 1 334 ? 14.25 -0.443 -7.812 1 86.38 334 THR B O 1
ATOM 6291 N N . SER B 1 335 ? 16.438 -0.497 -7.496 1 84 335 SER B N 1
ATOM 6292 C CA . SER B 1 335 ? 16.391 -1.663 -6.621 1 84 335 SER B CA 1
ATOM 6293 C C . SER B 1 335 ? 17.156 -1.405 -5.324 1 84 335 SER B C 1
ATOM 6295 O O . SER B 1 335 ? 18.062 -0.568 -5.281 1 84 335 SER B O 1
ATOM 6297 N N . TYR B 1 336 ? 16.688 -2.041 -4.324 1 78.44 336 TYR B N 1
ATOM 6298 C CA . TYR B 1 336 ? 17.297 -1.938 -3 1 78.44 336 TYR B CA 1
ATOM 6299 C C . TYR B 1 336 ? 17.578 -3.318 -2.418 1 78.44 336 TYR B C 1
ATOM 6301 O O . TYR B 1 336 ? 16.672 -4.152 -2.322 1 78.44 336 TYR B O 1
ATOM 6309 N N . GLU B 1 337 ? 18.812 -3.59 -2.088 1 77.94 337 GLU B N 1
ATOM 6310 C CA . GLU B 1 337 ? 19.188 -4.895 -1.551 1 77.94 337 GLU B CA 1
ATOM 6311 C C . GLU B 1 337 ? 19.406 -4.824 -0.043 1 77.94 337 GLU B C 1
ATOM 6313 O O . GLU B 1 337 ? 19.969 -3.844 0.464 1 77.94 337 GLU B O 1
ATOM 6318 N N . THR B 1 338 ? 18.656 -5.738 0.729 1 65.5 338 THR B N 1
ATOM 6319 C CA . THR B 1 338 ? 18.875 -5.816 2.17 1 65.5 338 THR B CA 1
ATOM 6320 C C . THR B 1 338 ? 20.234 -6.426 2.484 1 65.5 338 THR B C 1
ATOM 6322 O O . THR B 1 338 ? 20.734 -7.266 1.733 1 65.5 338 THR B O 1
ATOM 6325 N N . ILE B 1 339 ? 20.906 -5.633 3.4 1 57.12 339 ILE B N 1
ATOM 6326 C CA . ILE B 1 339 ? 22.141 -6.25 3.896 1 57.12 339 ILE B CA 1
ATOM 6327 C C . ILE B 1 339 ? 21.797 -7.219 5.027 1 57.12 339 ILE B C 1
ATOM 6329 O O . ILE B 1 339 ? 21.25 -6.824 6.051 1 57.12 339 ILE B O 1
ATOM 6333 N N . SER B 1 340 ? 21.094 -8.367 4.715 1 50.5 340 SER B N 1
ATOM 6334 C CA . SER B 1 340 ? 20.672 -9.336 5.727 1 50.5 340 SER B CA 1
ATOM 6335 C C . SER B 1 340 ? 21.703 -9.438 6.844 1 50.5 340 SER B C 1
ATOM 6337 O O . SER B 1 340 ? 22.906 -9.562 6.582 1 50.5 340 SER B O 1
ATOM 6339 N N . ALA B 1 341 ? 21.25 -8.859 8.016 1 45.91 341 ALA B N 1
ATOM 6340 C CA . ALA B 1 341 ? 22.062 -9.172 9.188 1 45.91 341 ALA B CA 1
ATOM 6341 C C . ALA B 1 341 ? 22.266 -10.672 9.336 1 45.91 341 ALA B C 1
ATOM 6343 O O . ALA B 1 341 ? 22.984 -11.125 10.234 1 45.91 341 ALA B O 1
ATOM 6344 N N . VAL B 1 342 ? 21.141 -11.352 8.969 1 46.66 342 VAL B N 1
ATOM 6345 C CA . VAL B 1 342 ? 21.297 -12.766 9.289 1 46.66 342 VAL B CA 1
ATOM 6346 C C . VAL B 1 342 ? 22.625 -13.281 8.719 1 46.66 342 VAL B C 1
ATOM 6348 O O . VAL B 1 342 ? 23.109 -12.773 7.707 1 46.66 342 VAL B O 1
ATOM 6351 N N . PRO B 1 343 ? 23.188 -14.102 9.453 1 47.06 343 PRO B N 1
ATOM 6352 C CA . PRO B 1 343 ? 24.453 -14.727 9.047 1 47.06 343 PRO B CA 1
ATOM 6353 C C . PRO B 1 343 ? 24.562 -14.945 7.543 1 47.06 343 PRO B C 1
ATOM 6355 O O . PRO B 1 343 ? 23.531 -15.047 6.863 1 47.06 343 PRO B O 1
ATOM 6358 N N . ARG B 1 344 ? 25.875 -14.875 6.844 1 51.78 344 ARG B N 1
ATOM 6359 C CA . ARG B 1 344 ? 26.625 -14.891 5.59 1 51.78 344 ARG B CA 1
ATOM 6360 C C . ARG B 1 344 ? 25.953 -15.812 4.57 1 51.78 344 ARG B C 1
ATOM 6362 O O . ARG B 1 344 ? 26.359 -15.844 3.406 1 51.78 344 ARG B O 1
ATOM 6369 N N . LYS B 1 345 ? 24.828 -16.641 4.961 1 60.84 345 LYS B N 1
ATOM 6370 C CA . LYS B 1 345 ? 24.75 -17.75 4.008 1 60.84 345 LYS B CA 1
ATOM 6371 C C . LYS B 1 345 ? 23.609 -17.531 3.01 1 60.84 345 LYS B C 1
ATOM 6373 O O . LYS B 1 345 ? 23.672 -18.016 1.876 1 60.84 345 LYS B O 1
ATOM 6378 N N . ALA B 1 346 ? 22.453 -16.516 3.324 1 74.38 346 ALA B N 1
ATOM 6379 C CA . ALA B 1 346 ? 21.422 -16.516 2.293 1 74.38 346 ALA B CA 1
ATOM 6380 C C . ALA B 1 346 ? 21.578 -15.312 1.367 1 74.38 346 ALA B C 1
ATOM 6382 O O . ALA B 1 346 ? 22.094 -14.273 1.775 1 74.38 346 ALA B O 1
ATOM 6383 N N . CYS B 1 347 ? 21.312 -15.609 0.122 1 81.69 347 CYS B N 1
ATOM 6384 C CA . CYS B 1 347 ? 21.406 -14.586 -0.911 1 81.69 347 CYS B CA 1
ATOM 6385 C C . CYS B 1 347 ? 20.594 -13.352 -0.538 1 81.69 347 CYS B C 1
ATOM 6387 O O . CYS B 1 347 ? 19.5 -13.477 0.035 1 81.69 347 CYS B O 1
ATOM 6389 N N . PRO B 1 348 ? 21.062 -12.195 -0.765 1 82.75 348 PRO B N 1
ATOM 6390 C CA . PRO B 1 348 ? 20.312 -10.977 -0.464 1 82.75 348 PRO B CA 1
ATOM 6391 C C . PRO B 1 348 ? 19.062 -10.828 -1.323 1 82.75 348 PRO B C 1
ATOM 6393 O O . PRO B 1 348 ? 19.031 -11.305 -2.461 1 82.75 348 PRO B O 1
ATOM 6396 N N . ILE B 1 349 ? 18.031 -10.273 -0.746 1 87.69 349 ILE B N 1
ATOM 6397 C CA . ILE B 1 349 ? 16.766 -10.016 -1.439 1 87.69 349 ILE B CA 1
ATOM 6398 C C . ILE B 1 349 ? 16.766 -8.602 -2.004 1 87.69 349 ILE B C 1
ATOM 6400 O O . ILE B 1 349 ? 17.234 -7.664 -1.348 1 87.69 349 ILE B O 1
ATOM 6404 N N . ARG B 1 350 ? 16.25 -8.477 -3.154 1 84.31 350 ARG B N 1
ATOM 6405 C CA . ARG B 1 350 ? 16.203 -7.176 -3.814 1 84.31 350 ARG B CA 1
ATOM 6406 C C . ARG B 1 350 ? 14.766 -6.672 -3.916 1 84.31 350 ARG B C 1
ATOM 6408 O O . ARG B 1 350 ? 13.883 -7.391 -4.391 1 84.31 350 ARG B O 1
ATOM 6415 N N . ALA B 1 351 ? 14.523 -5.543 -3.365 1 88.19 351 ALA B N 1
ATOM 6416 C CA . ALA B 1 351 ? 13.234 -4.883 -3.543 1 88.19 351 ALA B CA 1
ATOM 6417 C C . ALA B 1 351 ? 13.312 -3.816 -4.633 1 88.19 351 ALA B C 1
ATOM 6419 O O . ALA B 1 351 ? 14.375 -3.24 -4.871 1 88.19 351 ALA B O 1
ATOM 6420 N N . TYR B 1 352 ? 12.266 -3.594 -5.309 1 89.38 352 TYR B N 1
ATOM 6421 C CA . TYR B 1 352 ? 12.258 -2.676 -6.445 1 89.38 352 TYR B CA 1
ATOM 6422 C C . TYR B 1 352 ? 11.32 -1.501 -6.188 1 89.38 352 TYR B C 1
ATOM 6424 O O . TYR B 1 352 ? 10.234 -1.674 -5.629 1 89.38 352 TYR B O 1
ATOM 6432 N N . TYR B 1 353 ? 11.758 -0.334 -6.535 1 90.12 353 TYR B N 1
ATOM 6433 C CA . TYR B 1 353 ? 11.016 0.914 -6.379 1 90.12 353 TYR B CA 1
ATOM 6434 C C . TYR B 1 353 ? 11.07 1.746 -7.652 1 90.12 353 TYR B C 1
ATOM 6436 O O . TYR B 1 353 ? 12.055 1.691 -8.398 1 90.12 353 TYR B O 1
ATOM 6444 N N . VAL B 1 354 ? 10.039 2.434 -7.867 1 92.88 354 VAL B N 1
ATOM 6445 C CA . VAL B 1 354 ? 10 3.348 -9.008 1 92.88 354 VAL B CA 1
ATOM 6446 C C . VAL B 1 354 ? 9.922 4.789 -8.508 1 92.88 354 VAL B C 1
ATOM 6448 O O . VAL B 1 354 ? 9.211 5.082 -7.539 1 92.88 354 VAL B O 1
ATOM 6451 N N . LEU B 1 355 ? 10.695 5.648 -9.055 1 93.38 355 LEU B N 1
ATOM 6452 C CA . LEU B 1 355 ? 10.68 7.07 -8.742 1 93.38 355 LEU B CA 1
ATOM 6453 C C . LEU B 1 355 ? 9.992 7.863 -9.852 1 93.38 355 LEU B C 1
ATOM 6455 O O . LEU B 1 355 ? 10.398 7.793 -11.016 1 93.38 355 LEU B O 1
ATOM 6459 N N . LEU B 1 356 ? 8.961 8.5 -9.508 1 95.62 356 LEU B N 1
ATOM 6460 C CA . LEU B 1 356 ? 8.188 9.32 -10.43 1 95.62 356 LEU B CA 1
ATOM 6461 C C . LEU B 1 356 ? 8.508 10.797 -10.242 1 95.62 356 LEU B C 1
ATOM 6463 O O . LEU B 1 356 ? 8.312 11.352 -9.156 1 95.62 356 LEU B O 1
ATOM 6467 N N . PRO B 1 357 ? 8.984 11.422 -11.297 1 93.94 357 PRO B N 1
ATOM 6468 C CA . PRO B 1 357 ? 9.305 12.844 -11.172 1 93.94 357 PRO B CA 1
ATOM 6469 C C . PRO B 1 357 ? 8.062 13.727 -11.102 1 93.94 357 PRO B C 1
ATOM 6471 O O . PRO B 1 357 ? 6.965 13.281 -11.445 1 93.94 357 PRO B O 1
ATOM 6474 N N . SER B 1 358 ? 8.18 14.828 -10.508 1 89.31 358 SER B N 1
ATOM 6475 C CA . SER B 1 358 ? 7.137 15.852 -10.461 1 89.31 358 SER B CA 1
ATOM 6476 C C . SER B 1 358 ? 7.652 17.188 -10.992 1 89.31 358 SER B C 1
ATOM 6478 O O . SER B 1 358 ? 8.836 17.312 -11.328 1 89.31 358 SER B O 1
ATOM 6480 N N . ARG B 1 359 ? 6.746 18.125 -11.141 1 83.94 359 ARG B N 1
ATOM 6481 C CA . ARG B 1 359 ? 7.145 19.453 -11.594 1 83.94 359 ARG B CA 1
ATOM 6482 C C . ARG B 1 359 ? 7.887 20.203 -10.492 1 83.94 359 ARG B C 1
ATOM 6484 O O . ARG B 1 359 ? 8.578 21.188 -10.766 1 83.94 359 ARG B O 1
ATOM 6491 N N . ALA B 1 360 ? 7.797 19.656 -9.352 1 86.56 360 ALA B N 1
ATOM 6492 C CA . ALA B 1 360 ? 8.508 20.234 -8.219 1 86.56 360 ALA B CA 1
ATOM 6493 C C . ALA B 1 360 ? 9.852 19.562 -8 1 86.56 360 ALA B C 1
ATOM 6495 O O . ALA B 1 360 ? 10.258 18.703 -8.789 1 86.56 360 ALA B O 1
ATOM 6496 N N . LEU B 1 361 ? 10.648 20.047 -7.07 1 90.31 361 LEU B N 1
ATOM 6497 C CA . LEU B 1 361 ? 11.922 19.438 -6.711 1 90.31 361 LEU B CA 1
ATOM 6498 C C . LEU B 1 361 ? 11.711 18.234 -5.797 1 90.31 361 LEU B C 1
ATOM 6500 O O . LEU B 1 361 ? 12.328 18.156 -4.73 1 90.31 361 LEU B O 1
ATOM 6504 N N . THR B 1 362 ? 10.781 17.391 -6.191 1 93.25 362 THR B N 1
ATOM 6505 C CA . THR B 1 362 ? 10.477 16.172 -5.449 1 93.25 362 THR B CA 1
ATOM 6506 C C . THR B 1 362 ? 10.141 15.023 -6.402 1 93.25 362 THR B C 1
ATOM 6508 O O . THR B 1 362 ? 9.805 15.25 -7.566 1 93.25 362 THR B O 1
ATOM 6511 N N . MET B 1 363 ? 10.344 13.922 -5.988 1 94.06 363 MET B N 1
ATOM 6512 C CA . MET B 1 363 ? 9.93 12.727 -6.715 1 94.06 363 MET B CA 1
ATOM 6513 C C . MET B 1 363 ? 9.133 11.789 -5.816 1 94.06 363 MET B C 1
ATOM 6515 O O . MET B 1 363 ? 9.414 11.68 -4.621 1 94.06 363 MET B O 1
ATOM 6519 N N . LEU B 1 364 ? 8.172 11.211 -6.406 1 94.38 364 LEU B N 1
ATOM 6520 C CA . LEU B 1 364 ? 7.391 10.203 -5.691 1 94.38 364 LEU B CA 1
ATOM 6521 C C . LEU B 1 364 ? 8.055 8.836 -5.797 1 94.38 364 LEU B C 1
ATOM 6523 O O . LEU B 1 364 ? 8.539 8.453 -6.867 1 94.38 364 LEU B O 1
ATOM 6527 N N . VAL B 1 365 ? 8.125 8.156 -4.727 1 92.12 365 VAL B N 1
ATOM 6528 C CA . VAL B 1 365 ? 8.672 6.805 -4.738 1 92.12 365 VAL B CA 1
ATOM 6529 C C . VAL B 1 365 ? 7.586 5.801 -4.371 1 92.12 365 VAL B C 1
ATOM 6531 O O . VAL B 1 365 ? 6.859 5.992 -3.393 1 92.12 365 VAL B O 1
ATOM 6534 N N . LYS B 1 366 ? 7.484 4.738 -5.16 1 92.81 366 LYS B N 1
ATOM 6535 C CA . LYS B 1 366 ? 6.52 3.66 -4.949 1 92.81 366 LYS B CA 1
ATOM 6536 C C . LYS B 1 366 ? 7.176 2.295 -5.121 1 92.81 366 LYS B C 1
ATOM 6538 O O . LYS B 1 366 ? 8.047 2.123 -5.977 1 92.81 366 LYS B O 1
ATOM 6543 N N . ALA B 1 367 ? 6.707 1.392 -4.316 1 93.06 367 ALA B N 1
ATOM 6544 C CA . ALA B 1 367 ? 7.18 0.02 -4.484 1 93.06 367 ALA B CA 1
ATOM 6545 C C . ALA B 1 367 ? 6.5 -0.652 -5.672 1 93.06 367 ALA B C 1
ATOM 6547 O O . ALA B 1 367 ? 5.34 -0.363 -5.977 1 93.06 367 ALA B O 1
ATOM 6548 N N . VAL B 1 368 ? 7.191 -1.501 -6.344 1 93.62 368 VAL B N 1
ATOM 6549 C CA . VAL B 1 368 ? 6.652 -2.258 -7.469 1 93.62 368 VAL B CA 1
ATOM 6550 C C . VAL B 1 368 ? 6.816 -3.754 -7.211 1 93.62 368 VAL B C 1
ATOM 6552 O O . VAL B 1 368 ? 7.832 -4.191 -6.668 1 93.62 368 VAL B O 1
ATOM 6555 N N . ALA B 1 369 ? 5.883 -4.496 -7.645 1 95.38 369 ALA B N 1
ATOM 6556 C CA . ALA B 1 369 ? 5.848 -5.934 -7.379 1 95.38 369 ALA B CA 1
ATOM 6557 C C . ALA B 1 369 ? 6.895 -6.672 -8.203 1 95.38 369 ALA B C 1
ATOM 6559 O O . ALA B 1 369 ? 7.121 -6.344 -9.367 1 95.38 369 ALA B O 1
ATOM 6560 N N . SER B 1 370 ? 7.551 -7.586 -7.617 1 94.44 370 SER B N 1
ATOM 6561 C CA . SER B 1 370 ? 8.461 -8.5 -8.297 1 94.44 370 SER B CA 1
ATOM 6562 C C . SER B 1 370 ? 7.777 -9.82 -8.633 1 94.44 370 SER B C 1
ATOM 6564 O O . SER B 1 370 ? 6.637 -10.047 -8.234 1 94.44 370 SER B O 1
ATOM 6566 N N . ALA B 1 371 ? 8.438 -10.664 -9.328 1 94 371 ALA B N 1
ATOM 6567 C CA . ALA B 1 371 ? 7.871 -11.898 -9.867 1 94 371 ALA B CA 1
ATOM 6568 C C . ALA B 1 371 ? 7.387 -12.812 -8.75 1 94 371 ALA B C 1
ATOM 6570 O O . ALA B 1 371 ? 6.324 -13.43 -8.859 1 94 371 ALA B O 1
ATOM 6571 N N . GLU B 1 372 ? 8.125 -12.891 -7.672 1 93.88 372 GLU B N 1
ATOM 6572 C CA . GLU B 1 372 ? 7.836 -13.836 -6.602 1 93.88 372 GLU B CA 1
ATOM 6573 C C . GLU B 1 372 ? 6.539 -13.477 -5.879 1 93.88 372 GLU B C 1
ATOM 6575 O O . GLU B 1 372 ? 5.875 -14.352 -5.312 1 93.88 372 GLU B O 1
ATOM 6580 N N . LEU B 1 373 ? 6.18 -12.188 -5.965 1 94.88 373 LEU B N 1
ATOM 6581 C CA . LEU B 1 373 ? 5.008 -11.734 -5.223 1 94.88 373 LEU B CA 1
ATOM 6582 C C . LEU B 1 373 ? 3.748 -11.844 -6.074 1 94.88 373 LEU B C 1
ATOM 6584 O O . LEU B 1 373 ? 2.633 -11.773 -5.551 1 94.88 373 LEU B O 1
ATOM 6588 N N . LEU B 1 374 ? 3.838 -12.039 -7.297 1 95 374 LEU B N 1
ATOM 6589 C CA . LEU B 1 374 ? 2.709 -11.93 -8.219 1 95 374 LEU B CA 1
ATOM 6590 C C . LEU B 1 374 ? 1.827 -13.172 -8.141 1 95 374 LEU B C 1
ATOM 6592 O O . LEU B 1 374 ? 2.332 -14.289 -8.023 1 95 374 LEU B O 1
ATOM 6596 N N . LEU B 1 375 ? 0.572 -12.938 -8.102 1 94.56 375 LEU B N 1
ATOM 6597 C CA . LEU B 1 375 ? -0.437 -13.977 -8.281 1 94.56 375 LEU B CA 1
ATOM 6598 C C . LEU B 1 375 ? -1.123 -13.844 -9.633 1 94.56 375 LEU B C 1
ATOM 6600 O O . LEU B 1 375 ? -1.479 -12.742 -10.055 1 94.56 375 LEU B O 1
ATOM 6604 N N . PRO B 1 376 ? -1.189 -14.977 -10.273 1 89.06 376 PRO B N 1
ATOM 6605 C CA . PRO B 1 376 ? -1.812 -14.891 -11.602 1 89.06 376 PRO B CA 1
ATOM 6606 C C . PRO B 1 376 ? -3.299 -14.555 -11.531 1 89.06 376 PRO B C 1
ATOM 6608 O O . PRO B 1 376 ? -4.012 -15.062 -10.664 1 89.06 376 PRO B O 1
ATOM 6611 N N . CYS B 1 377 ? -3.709 -13.562 -12.242 1 85.31 377 CYS B N 1
ATOM 6612 C CA . CYS B 1 377 ? -5.117 -13.188 -12.328 1 85.31 377 CYS B CA 1
ATOM 6613 C C . CYS B 1 377 ? -5.656 -13.398 -13.734 1 85.31 377 CYS B C 1
ATOM 6615 O O . CYS B 1 377 ? -5.004 -13.039 -14.711 1 85.31 377 CYS B O 1
ATOM 6617 N N . GLU B 1 378 ? -6.695 -14.188 -13.734 1 76.44 378 GLU B N 1
ATOM 6618 C CA . GLU B 1 378 ? -7.32 -14.398 -15.031 1 76.44 378 GLU B CA 1
ATOM 6619 C C . GLU B 1 378 ? -8.055 -13.141 -15.5 1 76.44 378 GLU B C 1
ATOM 6621 O O . GLU B 1 378 ? -8.727 -12.477 -14.711 1 76.44 378 GLU B O 1
ATOM 6626 N N . GLN B 1 379 ? -7.688 -12.711 -16.672 1 73.69 379 GLN B N 1
ATOM 6627 C CA . GLN B 1 379 ? -8.352 -11.547 -17.25 1 73.69 379 GLN B CA 1
ATOM 6628 C C . GLN B 1 379 ? -9.047 -11.914 -18.562 1 73.69 379 GLN B C 1
ATOM 6630 O O . GLN B 1 379 ? -8.477 -11.734 -19.641 1 73.69 379 GLN B O 1
ATOM 6635 N N . PRO B 1 380 ? -10.195 -12.453 -18.312 1 71.69 380 PRO B N 1
ATOM 6636 C CA . PRO B 1 380 ? -10.891 -12.836 -19.547 1 71.69 380 PRO B CA 1
ATOM 6637 C C . PRO B 1 380 ? -11.219 -11.641 -20.438 1 71.69 380 PRO B C 1
ATOM 6639 O O . PRO B 1 380 ? -11.758 -10.641 -19.953 1 71.69 380 PRO B O 1
ATOM 6642 N N . MET B 1 381 ? -10.633 -11.641 -21.562 1 69.56 381 MET B N 1
ATOM 6643 C CA . MET B 1 381 ? -10.914 -10.555 -22.5 1 69.56 381 MET B CA 1
ATOM 6644 C C . MET B 1 381 ? -12.266 -10.75 -23.188 1 69.56 381 MET B C 1
ATOM 6646 O O . MET B 1 381 ? -12.633 -11.875 -23.531 1 69.56 381 MET B O 1
ATOM 6650 N N . HIS B 1 382 ? -13.133 -9.781 -22.891 1 66.94 382 HIS B N 1
ATOM 6651 C CA . HIS B 1 382 ? -14.398 -9.875 -23.609 1 66.94 382 HIS B CA 1
ATOM 6652 C C . HIS B 1 382 ? -14.352 -9.102 -24.922 1 66.94 382 HIS B C 1
ATOM 6654 O O . HIS B 1 382 ? -14.148 -7.887 -24.922 1 66.94 382 HIS B O 1
ATOM 6660 N N . ALA B 1 383 ? -14.141 -9.836 -25.875 1 65.25 383 ALA B N 1
ATOM 6661 C CA . ALA B 1 383 ? -14.117 -9.227 -27.203 1 65.25 383 ALA B CA 1
ATOM 6662 C C . ALA B 1 383 ? -15.484 -8.641 -27.562 1 65.25 383 ALA B C 1
ATOM 6664 O O . ALA B 1 383 ? -15.57 -7.691 -28.344 1 65.25 383 ALA B O 1
ATOM 6665 N N . GLU B 1 384 ? -16.531 -9.094 -26.953 1 79.25 384 GLU B N 1
ATOM 6666 C CA . GLU B 1 384 ? -17.859 -8.664 -27.391 1 79.25 384 GLU B CA 1
ATOM 6667 C C . GLU B 1 384 ? -18.344 -7.465 -26.578 1 79.25 384 GLU B C 1
ATOM 6669 O O . GLU B 1 384 ? -17.938 -7.273 -25.438 1 79.25 384 GLU B O 1
ATOM 6674 N N . ASP B 1 385 ? -19.125 -6.641 -27.266 1 86.69 385 ASP B N 1
ATOM 6675 C CA . ASP B 1 385 ? -19.781 -5.504 -26.625 1 86.69 385 ASP B CA 1
ATOM 6676 C C . ASP B 1 385 ? -20.828 -5.973 -25.609 1 86.69 385 ASP B C 1
ATOM 6678 O O . ASP B 1 385 ? -21.406 -7.047 -25.766 1 86.69 385 ASP B O 1
ATOM 6682 N N . PRO B 1 386 ? -20.969 -5.203 -24.562 1 91.69 386 PRO B N 1
ATOM 6683 C CA . PRO B 1 386 ? -22 -5.566 -23.578 1 91.69 386 PRO B CA 1
ATOM 6684 C C . PRO B 1 386 ? -23.406 -5.57 -24.172 1 91.69 386 PRO B C 1
ATOM 6686 O O . PRO B 1 386 ? -23.641 -4.941 -25.203 1 91.69 386 PRO B O 1
ATOM 6689 N N . ALA B 1 387 ? -24.281 -6.27 -23.531 1 92.94 387 ALA B N 1
ATOM 6690 C CA . ALA B 1 387 ? -25.688 -6.297 -23.953 1 92.94 387 ALA B CA 1
ATOM 6691 C C . ALA B 1 387 ? -26.281 -4.895 -23.938 1 92.94 387 ALA B C 1
ATOM 6693 O O . ALA B 1 387 ? -26.141 -4.152 -22.969 1 92.94 387 ALA B O 1
ATOM 6694 N N . PRO B 1 388 ? -27.016 -4.496 -24.969 1 94.38 388 PRO B N 1
ATOM 6695 C CA . PRO B 1 388 ? -27.516 -3.125 -25.109 1 94.38 388 PRO B CA 1
ATOM 6696 C C . PRO B 1 388 ? -28.438 -2.715 -23.969 1 94.38 388 PRO B C 1
ATOM 6698 O O . PRO B 1 388 ? -28.406 -1.56 -23.531 1 94.38 388 PRO B O 1
ATOM 6701 N N . ASP B 1 389 ? -29.312 -3.611 -23.547 1 92 389 ASP B N 1
ATOM 6702 C CA . ASP B 1 389 ? -30.234 -3.277 -22.453 1 92 389 ASP B CA 1
ATOM 6703 C C . ASP B 1 389 ? -29.469 -2.982 -21.172 1 92 389 ASP B C 1
ATOM 6705 O O . ASP B 1 389 ? -29.766 -2 -20.484 1 92 389 ASP B O 1
ATOM 6709 N N . ALA B 1 390 ? -28.547 -3.879 -20.844 1 93.31 390 ALA B N 1
ATOM 6710 C CA . ALA B 1 390 ? -27.75 -3.676 -19.656 1 93.31 390 ALA B CA 1
ATOM 6711 C C . ALA B 1 390 ? -26.922 -2.396 -19.75 1 93.31 390 ALA B C 1
ATOM 6713 O O . ALA B 1 390 ? -26.75 -1.681 -18.766 1 93.31 390 ALA B O 1
ATOM 6714 N N . LEU B 1 391 ? -26.422 -2.135 -20.953 1 95.31 391 LEU B N 1
ATOM 6715 C CA . LEU B 1 391 ? -25.609 -0.942 -21.188 1 95.31 391 LEU B CA 1
ATOM 6716 C C . LEU B 1 391 ? -26.438 0.322 -20.953 1 95.31 391 LEU B C 1
ATOM 6718 O O . LEU B 1 391 ? -25.969 1.249 -20.281 1 95.31 391 LEU B O 1
ATOM 6722 N N . ARG B 1 392 ? -27.594 0.356 -21.5 1 93.88 392 ARG B N 1
ATOM 6723 C CA . ARG B 1 392 ? -28.484 1.51 -21.344 1 93.88 392 ARG B CA 1
ATOM 6724 C C . ARG B 1 392 ? -28.812 1.746 -19.875 1 93.88 392 ARG B C 1
ATOM 6726 O O . ARG B 1 392 ? -28.766 2.879 -19.406 1 93.88 392 ARG B O 1
ATOM 6733 N N . ASP B 1 393 ? -29.172 0.74 -19.203 1 92.12 393 ASP B N 1
ATOM 6734 C CA . ASP B 1 393 ? -29.547 0.852 -17.797 1 92.12 393 ASP B CA 1
ATOM 6735 C C . ASP B 1 393 ? -28.375 1.311 -16.938 1 92.12 393 ASP B C 1
ATOM 6737 O O . ASP B 1 393 ? -28.531 2.16 -16.062 1 92.12 393 ASP B O 1
ATOM 6741 N N . MET B 1 394 ? -27.25 0.705 -17.203 1 92.81 394 MET B N 1
ATOM 6742 C CA . MET B 1 394 ? -26.062 1.06 -16.422 1 92.81 394 MET B CA 1
ATOM 6743 C C . MET B 1 394 ? -25.656 2.506 -16.688 1 92.81 394 MET B C 1
ATOM 6745 O O . MET B 1 394 ? -25.297 3.232 -15.758 1 92.81 394 MET B O 1
ATOM 6749 N N . GLN B 1 395 ? -25.719 2.914 -17.922 1 93.75 395 GLN B N 1
ATOM 6750 C CA . GLN B 1 395 ? -25.375 4.293 -18.266 1 93.75 395 GLN B CA 1
ATOM 6751 C C . GLN B 1 395 ? -26.328 5.273 -17.594 1 93.75 395 GLN B C 1
ATOM 6753 O O . GLN B 1 395 ? -25.906 6.332 -17.125 1 93.75 395 GLN B O 1
ATOM 6758 N N . TYR B 1 396 ? -27.578 4.883 -17.578 1 90.88 396 TYR B N 1
ATOM 6759 C CA . TYR B 1 396 ? -28.562 5.719 -16.891 1 90.88 396 TYR B CA 1
ATOM 6760 C C . TYR B 1 396 ? -28.234 5.855 -15.414 1 90.88 396 TYR B C 1
ATOM 6762 O O . TYR B 1 396 ? -28.312 6.949 -14.859 1 90.88 396 TYR B O 1
ATOM 6770 N N . ALA B 1 397 ? -27.906 4.77 -14.773 1 89.69 397 ALA B N 1
ATOM 6771 C CA . ALA B 1 397 ? -27.547 4.781 -13.359 1 89.69 397 ALA B CA 1
ATOM 6772 C C . ALA B 1 397 ? -26.297 5.637 -13.117 1 89.69 397 ALA B C 1
ATOM 6774 O O . ALA B 1 397 ? -26.25 6.418 -12.164 1 89.69 397 ALA B O 1
ATOM 6775 N N . LEU B 1 398 ? -25.266 5.543 -13.977 1 90.69 398 LEU B N 1
ATOM 6776 C CA . LEU B 1 398 ? -24 6.262 -13.82 1 90.69 398 LEU B CA 1
ATOM 6777 C C . LEU B 1 398 ? -24.203 7.758 -14.039 1 90.69 398 LEU B C 1
ATOM 6779 O O . LEU B 1 398 ? -23.516 8.578 -13.414 1 90.69 398 LEU B O 1
ATOM 6783 N N . ASP B 1 399 ? -25.109 8.086 -14.883 1 91.69 399 ASP B N 1
ATOM 6784 C CA . ASP B 1 399 ? -25.375 9.492 -15.188 1 91.69 399 ASP B CA 1
ATOM 6785 C C . ASP B 1 399 ? -25.969 10.219 -13.984 1 91.69 399 ASP B C 1
ATOM 6787 O O . ASP B 1 399 ? -25.953 11.453 -13.93 1 91.69 399 ASP B O 1
ATOM 6791 N N . GLN B 1 400 ? -26.453 9.508 -13.016 1 87.62 400 GLN B N 1
ATOM 6792 C CA . GLN B 1 400 ? -27.031 10.109 -11.82 1 87.62 400 GLN B CA 1
ATOM 6793 C C . GLN B 1 400 ? -25.953 10.438 -10.789 1 87.62 400 GLN B C 1
ATOM 6795 O O . GLN B 1 400 ? -26.203 11.172 -9.836 1 87.62 400 GLN B O 1
ATOM 6800 N N . LEU B 1 401 ? -24.812 9.898 -10.969 1 88.81 401 LEU B N 1
ATOM 6801 C CA . LEU B 1 401 ? -23.734 10.109 -10.008 1 88.81 401 LEU B CA 1
ATOM 6802 C C . LEU B 1 401 ? -23.016 11.422 -10.289 1 88.81 401 LEU B C 1
ATOM 6804 O O . LEU B 1 401 ? -22.922 11.859 -11.438 1 88.81 401 LEU B O 1
ATOM 6808 N N . GLU B 1 402 ? -22.5 12.008 -9.227 1 89.06 402 GLU B N 1
ATOM 6809 C CA . GLU B 1 402 ? -21.719 13.227 -9.367 1 89.06 402 GLU B CA 1
ATOM 6810 C C . GLU B 1 402 ? -20.359 12.938 -10.008 1 89.06 402 GLU B C 1
ATOM 6812 O O . GLU B 1 402 ? -19.719 11.93 -9.695 1 89.06 402 GLU B O 1
ATOM 6817 N N . VAL B 1 403 ? -19.984 13.805 -10.922 1 91.88 403 VAL B N 1
ATOM 6818 C CA . VAL B 1 403 ? -18.703 13.648 -11.602 1 91.88 403 VAL B CA 1
ATOM 6819 C C . VAL B 1 403 ? -17.703 14.656 -11.055 1 91.88 403 VAL B C 1
ATOM 6821 O O . VAL B 1 403 ? -17.953 15.859 -11.047 1 91.88 403 VAL B O 1
ATOM 6824 N N . THR B 1 404 ? -16.641 14.086 -10.492 1 90.88 404 THR B N 1
ATOM 6825 C CA . THR B 1 404 ? -15.539 14.906 -10.008 1 90.88 404 THR B CA 1
ATOM 6826 C C . THR B 1 404 ? -14.367 14.875 -10.977 1 90.88 404 THR B C 1
ATOM 6828 O O . THR B 1 404 ? -13.938 13.805 -11.414 1 90.88 404 THR B O 1
ATOM 6831 N N . LYS B 1 405 ? -13.805 16.031 -11.266 1 92.06 405 LYS B N 1
ATOM 6832 C CA . LYS B 1 405 ? -12.719 16.125 -12.234 1 92.06 405 LYS B CA 1
ATOM 6833 C C . LYS B 1 405 ? -11.398 15.664 -11.625 1 92.06 405 LYS B C 1
ATOM 6835 O O . LYS B 1 405 ? -10.656 14.898 -12.242 1 92.06 405 LYS B O 1
ATOM 6840 N N . THR B 1 406 ? -11.148 16.234 -10.422 1 93.69 406 THR B N 1
ATOM 6841 C CA . THR B 1 406 ? -9.891 15.898 -9.758 1 93.69 406 THR B CA 1
ATOM 6842 C C . THR B 1 406 ? -10.141 15.445 -8.32 1 93.69 406 THR B C 1
ATOM 6844 O O . THR B 1 406 ? -10.961 16.047 -7.613 1 93.69 406 THR B O 1
ATOM 6847 N N . TYR B 1 407 ? -9.539 14.422 -8.031 1 93.81 407 TYR B N 1
ATOM 6848 C CA . TYR B 1 407 ? -9.641 13.969 -6.648 1 93.81 407 TYR B CA 1
ATOM 6849 C C . TYR B 1 407 ? -8.852 14.875 -5.715 1 93.81 407 TYR B C 1
ATOM 6851 O O . TYR B 1 407 ? -7.629 14.961 -5.809 1 93.81 407 TYR B O 1
ATOM 6859 N N . ASN B 1 408 ? -9.5 15.531 -4.84 1 91.5 408 ASN B N 1
ATOM 6860 C CA . ASN B 1 408 ? -8.883 16.344 -3.795 1 91.5 408 ASN B CA 1
ATOM 6861 C C . ASN B 1 408 ? -9.055 15.703 -2.418 1 91.5 408 ASN B C 1
ATOM 6863 O O . ASN B 1 408 ? -10.117 15.812 -1.811 1 91.5 408 ASN B O 1
ATOM 6867 N N . PRO B 1 409 ? -8.023 15.117 -1.95 1 92.44 409 PRO B N 1
ATOM 6868 C CA . PRO B 1 409 ? -8.133 14.398 -0.679 1 92.44 409 PRO B CA 1
ATOM 6869 C C . PRO B 1 409 ? -8.547 15.305 0.477 1 92.44 409 PRO B C 1
ATOM 6871 O O . PRO B 1 409 ? -9.133 14.828 1.458 1 92.44 409 PRO B O 1
ATOM 6874 N N . LEU B 1 410 ? -8.25 16.562 0.41 1 90.75 410 LEU B N 1
ATOM 6875 C CA . LEU B 1 410 ? -8.586 17.484 1.496 1 90.75 410 LEU B CA 1
ATOM 6876 C C . LEU B 1 410 ? -10.094 17.625 1.64 1 90.75 410 LEU B C 1
ATOM 6878 O O . LEU B 1 410 ? -10.578 18.078 2.682 1 90.75 410 LEU B O 1
ATOM 6882 N N . GLN B 1 411 ? -10.805 17.266 0.602 1 88.12 411 GLN B N 1
ATOM 6883 C CA . GLN B 1 411 ? -12.25 17.406 0.601 1 88.12 411 GLN B CA 1
ATOM 6884 C C . GLN B 1 411 ? -12.938 16.078 0.91 1 88.12 411 GLN B C 1
ATOM 6886 O O . GLN B 1 411 ? -14.164 16 0.943 1 88.12 411 GLN B O 1
ATOM 6891 N N . VAL B 1 412 ? -12.25 15.109 1.084 1 90.19 412 VAL B N 1
ATOM 6892 C CA . VAL B 1 412 ? -12.789 13.781 1.38 1 90.19 412 VAL B CA 1
ATOM 6893 C C . VAL B 1 412 ? -12.516 13.438 2.842 1 90.19 412 VAL B C 1
ATOM 6895 O O . VAL B 1 412 ? -11.375 13.18 3.225 1 90.19 412 VAL B O 1
ATOM 6898 N N . LYS B 1 413 ? -13.531 13.367 3.615 1 89.62 413 LYS B N 1
ATOM 6899 C CA . LYS B 1 413 ? -13.383 13.164 5.055 1 89.62 413 LYS B CA 1
ATOM 6900 C C . LYS B 1 413 ? -13.812 11.758 5.457 1 89.62 413 LYS B C 1
ATOM 6902 O O . LYS B 1 413 ? -14.922 11.328 5.137 1 89.62 413 LYS B O 1
ATOM 6907 N N . SER B 1 414 ? -12.992 11.078 6.09 1 89.94 414 SER B N 1
ATOM 6908 C CA . SER B 1 414 ? -13.297 9.742 6.598 1 89.94 414 SER B CA 1
ATOM 6909 C C . SER B 1 414 ? -14.008 9.82 7.945 1 89.94 414 SER B C 1
ATOM 6911 O O . SER B 1 414 ? -14.594 8.836 8.398 1 89.94 414 SER B O 1
ATOM 6913 N N . LEU B 1 415 ? -13.93 10.945 8.633 1 89.12 415 LEU B N 1
ATOM 6914 C CA . LEU B 1 415 ? -14.484 11.172 9.961 1 89.12 415 LEU B CA 1
ATOM 6915 C C . LEU B 1 415 ? -13.664 10.43 11.016 1 89.12 415 LEU B C 1
ATOM 6917 O O . LEU B 1 415 ? -14.18 10.117 12.094 1 89.12 415 LEU B O 1
ATOM 6921 N N . LEU B 1 416 ? -12.477 10.109 10.641 1 88.62 416 LEU B N 1
ATOM 6922 C CA . LEU B 1 416 ? -11.57 9.445 11.578 1 88.62 416 LEU B CA 1
ATOM 6923 C C . LEU B 1 416 ? -11.344 10.312 12.812 1 88.62 416 LEU B C 1
ATOM 6925 O O . LEU B 1 416 ? -11.375 9.82 13.938 1 88.62 416 LEU B O 1
ATOM 6929 N N . ASP B 1 417 ? -11.109 11.555 12.57 1 90.56 417 ASP B N 1
ATOM 6930 C CA . ASP B 1 417 ? -10.867 12.469 13.688 1 90.56 417 ASP B CA 1
ATOM 6931 C C . ASP B 1 417 ? -12.07 12.516 14.625 1 90.56 417 ASP B C 1
ATOM 6933 O O . ASP B 1 417 ? -11.922 12.422 15.844 1 90.56 417 ASP B O 1
ATOM 6937 N N . ARG B 1 418 ? -13.211 12.617 14.023 1 87.5 418 ARG B N 1
ATOM 6938 C CA . ARG B 1 418 ? -14.422 12.641 14.836 1 87.5 418 ARG B CA 1
ATOM 6939 C C . ARG B 1 418 ? -14.586 11.344 15.617 1 87.5 418 ARG B C 1
ATOM 6941 O O . ARG B 1 418 ? -14.969 11.359 16.781 1 87.5 418 ARG B O 1
ATOM 6948 N N . HIS B 1 419 ? -14.352 10.312 14.93 1 88.06 419 HIS B N 1
ATOM 6949 C CA . HIS B 1 419 ? -14.414 9.008 15.586 1 88.06 419 HIS B CA 1
ATOM 6950 C C . HIS B 1 419 ? -13.469 8.945 16.781 1 88.06 419 HIS B C 1
ATOM 6952 O O . HIS B 1 419 ? -13.852 8.492 17.859 1 88.06 419 HIS B O 1
ATOM 6958 N N . LEU B 1 420 ? -12.32 9.367 16.594 1 88 420 LEU B N 1
ATOM 6959 C CA . LEU B 1 420 ? -11.312 9.328 17.656 1 88 420 LEU B CA 1
ATOM 6960 C C . LEU B 1 420 ? -11.672 10.273 18.797 1 88 420 LEU B C 1
ATOM 6962 O O . LEU B 1 420 ? -11.414 9.969 19.953 1 88 420 LEU B O 1
ATOM 6966 N N . GLN B 1 421 ? -12.203 11.406 18.5 1 89.19 421 GLN B N 1
ATOM 6967 C CA . GLN B 1 421 ? -12.641 12.344 19.531 1 89.19 421 GLN B CA 1
ATOM 6968 C C . GLN B 1 421 ? -13.734 11.734 20.406 1 89.19 421 GLN B C 1
ATOM 6970 O O . GLN B 1 421 ? -13.688 11.852 21.625 1 89.19 421 GLN B O 1
ATOM 6975 N N . GLU B 1 422 ? -14.586 11.086 19.719 1 85.62 422 GLU B N 1
ATOM 6976 C CA . GLU B 1 422 ? -15.703 10.484 20.438 1 85.62 422 GLU B CA 1
ATOM 6977 C C . GLU B 1 422 ? -15.258 9.25 21.219 1 85.62 422 GLU B C 1
ATOM 6979 O O . GLU B 1 422 ? -15.75 8.992 22.312 1 85.62 422 GLU B O 1
ATOM 6984 N N . ALA B 1 423 ? -14.352 8.562 20.688 1 82.5 423 ALA B N 1
ATOM 6985 C CA . ALA B 1 423 ? -13.898 7.312 21.297 1 82.5 423 ALA B CA 1
ATOM 6986 C C . ALA B 1 423 ? -12.93 7.578 22.453 1 82.5 423 ALA B C 1
ATOM 6988 O O . ALA B 1 423 ? -12.93 6.863 23.453 1 82.5 423 ALA B O 1
ATOM 6989 N N . PHE B 1 424 ? -12.117 8.641 22.328 1 83 424 PHE B N 1
ATOM 6990 C CA . PHE B 1 424 ? -11.016 8.781 23.266 1 83 424 PHE B CA 1
ATOM 6991 C C . PHE B 1 424 ? -11.07 10.133 23.969 1 83 424 PHE B C 1
ATOM 6993 O O . PHE B 1 424 ? -10.203 10.445 24.797 1 83 424 PHE B O 1
ATOM 7000 N N . GLY B 1 425 ? -12.031 10.922 23.672 1 78.5 425 GLY B N 1
ATOM 7001 C CA . GLY B 1 425 ? -12.102 12.273 24.203 1 78.5 425 GLY B CA 1
ATOM 7002 C C . GLY B 1 425 ? -12.672 12.336 25.609 1 78.5 425 GLY B C 1
ATOM 7003 O O . GLY B 1 425 ? -12.531 13.352 26.297 1 78.5 425 GLY B O 1
ATOM 7004 N N . LYS B 1 426 ? -13.383 11.305 26.078 1 73.94 426 LYS B N 1
ATOM 7005 C CA . LYS B 1 426 ? -14.023 11.375 27.375 1 73.94 426 LYS B CA 1
ATOM 7006 C C . LYS B 1 426 ? -13.062 10.969 28.5 1 73.94 426 LYS B C 1
ATOM 7008 O O . LYS B 1 426 ? -12.281 10.031 28.328 1 73.94 426 LYS B O 1
ATOM 7013 N N . LEU B 1 427 ? -12.742 11.914 29.453 1 66.81 427 LEU B N 1
ATOM 7014 C CA . LEU B 1 427 ? -11.922 11.625 30.609 1 66.81 427 LEU B CA 1
ATOM 7015 C C . LEU B 1 427 ? -12.516 10.469 31.422 1 66.81 427 LEU B C 1
ATOM 7017 O O . LEU B 1 427 ? -13.734 10.336 31.516 1 66.81 427 LEU B O 1
ATOM 7021 N N . PRO B 1 428 ? -11.773 9.367 31.641 1 54.62 428 PRO B N 1
ATOM 7022 C CA . PRO B 1 428 ? -12.336 8.398 32.594 1 54.62 428 PRO B CA 1
ATOM 7023 C C . PRO B 1 428 ? -12.93 9.062 33.844 1 54.62 428 PRO B C 1
ATOM 7025 O O . PRO B 1 428 ? -12.414 10.086 34.281 1 54.62 428 PRO B O 1
ATOM 7028 N N . LEU B 1 429 ? -14.227 8.977 34 1 42.91 429 LEU B N 1
ATOM 7029 C CA . LEU B 1 429 ? -14.852 9.398 35.25 1 42.91 429 LEU B CA 1
ATOM 7030 C C . LEU B 1 429 ? -13.992 8.992 36.438 1 42.91 429 LEU B C 1
ATOM 7032 O O . LEU B 1 429 ? -14.047 7.84 36.875 1 42.91 429 LEU B O 1
ATOM 7036 N N . CYS B 1 430 ? -12.758 8.906 36.531 1 36.34 430 CYS B N 1
ATOM 7037 C CA . CYS B 1 430 ? -12.305 8.719 37.906 1 36.34 430 CYS B CA 1
ATOM 7038 C C . CYS B 1 430 ? -12.891 9.773 38.844 1 36.34 430 CYS B C 1
ATOM 7040 O O . CYS B 1 430 ? -13.039 10.938 38.438 1 36.34 430 CYS B O 1
ATOM 7042 N N . ASN B 1 431 ? -13.594 9.312 39.938 1 34.03 431 ASN B N 1
ATOM 7043 C CA . ASN B 1 431 ? -13.789 9.945 41.219 1 34.03 431 ASN B CA 1
ATOM 7044 C C . ASN B 1 431 ? -12.531 10.68 41.688 1 34.03 431 ASN B C 1
ATOM 7046 O O . ASN B 1 431 ? -11.758 10.156 42.5 1 34.03 431 ASN B O 1
ATOM 7050 N N . ILE B 1 432 ? -11.648 11.023 41 1 35.19 432 ILE B N 1
ATOM 7051 C CA . ILE B 1 432 ? -10.609 11.742 41.719 1 35.19 432 ILE B CA 1
ATOM 7052 C C . ILE B 1 432 ? -11.219 12.93 42.469 1 35.19 432 ILE B C 1
ATOM 7054 O O . ILE B 1 432 ? -11.922 13.75 41.875 1 35.19 432 ILE B O 1
ATOM 7058 N N . PRO B 1 433 ? -11.266 12.844 43.812 1 31.91 433 PRO B N 1
ATOM 7059 C CA . PRO B 1 433 ? -11.594 14.031 44.594 1 31.91 433 PRO B CA 1
ATOM 7060 C C . PRO B 1 433 ? -10.891 15.289 44.094 1 31.91 433 PRO B C 1
ATOM 7062 O O . PRO B 1 433 ? -9.727 15.234 43.688 1 31.91 433 PRO B O 1
ATOM 7065 N N . ILE B 1 434 ? -11.555 16.125 43.531 1 32.38 434 ILE B N 1
ATOM 7066 C CA . ILE B 1 434 ? -11.133 17.484 43.25 1 32.38 434 ILE B CA 1
ATOM 7067 C C . ILE B 1 434 ? -10.328 18.031 44.438 1 32.38 434 ILE B C 1
ATOM 7069 O O . ILE B 1 434 ? -10.898 18.406 45.469 1 32.38 434 ILE B O 1
ATOM 7073 N N . SER B 1 435 ? -9.414 17.281 45.031 1 28 435 SER B N 1
ATOM 7074 C CA . SER B 1 435 ? -8.727 18.109 46.031 1 28 435 SER B CA 1
ATOM 7075 C C . SER B 1 435 ? -8.32 19.453 45.438 1 28 435 SER B C 1
ATOM 7077 O O . SER B 1 435 ? -7.973 19.531 44.25 1 28 435 SER B O 1
ATOM 7079 N N . GLY B 1 436 ? -8.758 20.562 46.062 1 26.97 436 GLY B N 1
ATOM 7080 C CA . GLY B 1 436 ? -8.469 21.984 46.031 1 26.97 436 GLY B CA 1
ATOM 7081 C C . GLY B 1 436 ? -6.996 22.281 45.812 1 26.97 436 GLY B C 1
ATOM 7082 O O . GLY B 1 436 ? -6.262 22.469 46.781 1 26.97 436 GLY B O 1
ATOM 7083 N N . HIS B 1 437 ? -6.27 21.656 45.156 1 26.16 437 HIS B N 1
ATOM 7084 C CA . HIS B 1 437 ? -4.926 22.219 45.219 1 26.16 437 HIS B CA 1
ATOM 7085 C C . HIS B 1 437 ? -4.953 23.719 44.906 1 26.16 437 HIS B C 1
ATOM 7087 O O . HIS B 1 437 ? -5.602 24.141 43.938 1 26.16 437 HIS B O 1
ATOM 7093 N N . LYS B 1 438 ? -4.629 24.547 45.781 1 27.27 438 LYS B N 1
ATOM 7094 C CA . LYS B 1 438 ? -4.32 25.984 45.844 1 27.27 438 LYS B CA 1
ATOM 7095 C C . LYS B 1 438 ? -3.48 26.422 44.656 1 27.27 438 LYS B C 1
ATOM 7097 O O . LYS B 1 438 ? -2.51 25.766 44.281 1 27.27 438 LYS B O 1
ATOM 7102 N N . ARG B 1 439 ? -4.09 27.281 43.812 1 26.42 439 ARG B N 1
ATOM 7103 C CA . ARG B 1 439 ? -3.49 28.172 42.844 1 26.42 439 ARG B CA 1
ATOM 7104 C C . ARG B 1 439 ? -2.109 28.641 43.281 1 26.42 439 ARG B C 1
ATOM 7106 O O . ARG B 1 439 ? -1.989 29.547 44.125 1 26.42 439 ARG B O 1
ATOM 7113 N N . GLN B 1 440 ? -1.242 27.844 43.875 1 23.38 440 GLN B N 1
ATOM 7114 C CA . GLN B 1 440 ? -0.035 28.5 44.375 1 23.38 440 GLN B CA 1
ATOM 7115 C C . GLN B 1 440 ? 0.561 29.438 43.312 1 23.38 440 GLN B C 1
ATOM 7117 O O . GLN B 1 440 ? 0.773 29.047 42.188 1 23.38 440 GLN B O 1
ATOM 7122 N N . GLN B 1 441 ? 0.344 30.75 43.594 1 22.61 441 GLN B N 1
ATOM 7123 C CA . GLN B 1 441 ? 1.085 31.922 43.125 1 22.61 441 GLN B CA 1
ATOM 7124 C C . GLN B 1 441 ? 2.59 31.719 43.281 1 22.61 441 GLN B C 1
ATOM 7126 O O . GLN B 1 441 ? 3.127 31.75 44.375 1 22.61 441 GLN B O 1
ATOM 7131 N N . LEU B 1 442 ? 3.182 30.766 42.969 1 22.3 442 LEU B N 1
ATOM 7132 C CA . LEU B 1 442 ? 4.617 30.672 43.188 1 22.3 442 LEU B CA 1
ATOM 7133 C C . LEU B 1 442 ? 5.332 31.922 42.719 1 22.3 442 LEU B C 1
ATOM 7135 O O . LEU B 1 442 ? 5.238 32.281 41.531 1 22.3 442 LEU B O 1
ATOM 7139 N N . SER B 1 443 ? 5.523 32.875 43.719 1 20.36 443 SER B N 1
ATOM 7140 C CA . SER B 1 443 ? 6.473 34 43.75 1 20.36 443 SER B CA 1
ATOM 7141 C C . SER B 1 443 ? 7.895 33.5 43.469 1 20.36 443 SER B C 1
ATOM 7143 O O . SER B 1 443 ? 8.508 32.875 44.344 1 20.36 443 SER B O 1
ATOM 7145 N N . ILE B 1 444 ? 8.25 32.812 42.656 1 22.55 444 ILE B N 1
ATOM 7146 C CA . ILE B 1 444 ? 9.656 32.5 42.469 1 22.55 444 ILE B CA 1
ATOM 7147 C C . ILE B 1 444 ? 10.461 33.781 42.281 1 22.55 444 ILE B C 1
ATOM 7149 O O . ILE B 1 444 ? 10.211 34.531 41.312 1 22.55 444 ILE B O 1
ATOM 7153 N N . SER B 1 445 ? 10.953 34.312 43.438 1 18.94 445 SER B N 1
ATOM 7154 C CA . SER B 1 445 ? 12.031 35.281 43.531 1 18.94 445 SER B CA 1
ATOM 7155 C C . SER B 1 445 ? 13.273 34.812 42.781 1 18.94 445 SER B C 1
ATOM 7157 O O . SER B 1 445 ? 13.805 33.75 43.094 1 18.94 445 SER B O 1
ATOM 7159 N N . PHE B 1 446 ? 13.359 35.094 41.656 1 20.36 446 PHE B N 1
ATOM 7160 C CA . PHE B 1 446 ? 14.523 34.844 40.812 1 20.36 446 PHE B CA 1
ATOM 7161 C C . PHE B 1 446 ? 15.719 35.656 41.281 1 20.36 446 PHE B C 1
ATOM 7163 O O . PHE B 1 446 ? 15.695 36.906 41.219 1 20.36 446 PHE B O 1
ATOM 7170 N N . GLN B 1 447 ? 16.344 35.25 42.469 1 18.47 447 GLN B N 1
ATOM 7171 C CA . GLN B 1 447 ? 17.656 35.844 42.625 1 18.47 447 GLN B CA 1
ATOM 7172 C C . GLN B 1 447 ? 18.609 35.406 41.531 1 18.47 447 GLN B C 1
ATOM 7174 O O . GLN B 1 447 ? 18.859 34.219 41.344 1 18.47 447 GLN B O 1
ATOM 7179 N N . VAL B 1 448 ? 18.656 36.219 40.594 1 19.25 448 VAL B N 1
ATOM 7180 C CA . VAL B 1 448 ? 19.547 36.25 39.438 1 19.25 448 VAL B CA 1
ATOM 7181 C C . VAL B 1 448 ? 21 36.438 39.875 1 19.25 448 VAL B C 1
ATOM 7183 O O . VAL B 1 448 ? 21.359 37.5 40.406 1 19.25 448 VAL B O 1
ATOM 7186 N N . MET B 1 449 ? 21.578 35.406 40.625 1 18.39 449 MET B N 1
ATOM 7187 C CA . MET B 1 449 ? 23.016 35.656 40.781 1 18.39 449 MET B CA 1
ATOM 7188 C C . MET B 1 449 ? 23.734 35.594 39.469 1 18.39 449 MET B C 1
ATOM 7190 O O . MET B 1 449 ? 23.672 34.562 38.75 1 18.39 449 MET B O 1
ATOM 7194 N N . LEU B 1 450 ? 23.984 36.844 38.938 1 17.8 450 LEU B N 1
ATOM 7195 C CA . LEU B 1 450 ? 24.766 37.344 37.812 1 17.8 450 LEU B CA 1
ATOM 7196 C C . LEU B 1 450 ? 26.234 37 37.969 1 17.8 450 LEU B C 1
ATOM 7198 O O . LEU B 1 450 ? 26.922 37.469 38.875 1 17.8 450 LEU B O 1
ATOM 7202 N N . MET B 1 451 ? 26.688 35.688 38.031 1 17.5 451 MET B N 1
ATOM 7203 C CA . MET B 1 451 ? 28.141 35.625 38.062 1 17.5 451 MET B CA 1
ATOM 7204 C C . MET B 1 451 ? 28.75 36.156 36.781 1 17.5 451 MET B C 1
ATOM 7206 O O . MET B 1 451 ? 28.422 35.688 35.688 1 17.5 451 MET B O 1
ATOM 7210 N N . LEU B 1 452 ? 29.078 37.562 36.781 1 18.58 452 LEU B N 1
ATOM 7211 C CA . LEU B 1 452 ? 30 38.344 35.906 1 18.58 452 LEU B CA 1
ATOM 7212 C C . LEU B 1 452 ? 31.312 37.594 35.719 1 18.58 452 LEU B C 1
ATOM 7214 O O . LEU B 1 452 ? 31.734 36.844 36.625 1 18.58 452 LEU B O 1
ATOM 7218 N N . PRO B 1 453 ? 31.984 37.875 34.562 1 19.11 453 PRO B N 1
ATOM 7219 C CA . PRO B 1 453 ? 33.344 37.875 35.094 1 19.11 453 PRO B CA 1
ATOM 7220 C C . PRO B 1 453 ? 33.594 38.938 36.156 1 19.11 453 PRO B C 1
ATOM 7222 O O . PRO B 1 453 ? 32.906 39.938 36.188 1 19.11 453 PRO B O 1
#

Organism: Eptatretus burgeri (NCBI:txid7764)

Foldseek 3Di:
DPPPPPPPPPPPPDDWQLLAAEEEEEEELEPPNALVLLVLLLLLVLLQLVDQQLFADDNLHQWYWYWYFDPAIDTLGAIDGSHPCNVSVNVSSVVSSVVNNPNHHDDPCRLVRVVVVVVVNVVSVVVPPDVDPDSSPNLSHAYAHAYCDAQDLNPDQCVVCVPNNAHEHEHAHAVPRPPNPNPPPRPVVVRYDYDHFDSHSLGSNQVSLLSRKGPDDPDFDDKDWFAAFCDPVRHRDIDIDTHHDIQFWGDQVSGPQSPCLAPDPVNVPDDDVPPFPKDKAALVRDDPNFWDYDKDKDAQDPPVPDDPVVSVVSLVVLVVVLVVCVVRRIKIKGKDWDPPPPDPDDDIDIWIWIWAHDPDRMTMITTGHDSSTGHDDDDDDDPDDDDPVVVVRVVSRVVPDDDDDDDDVVPDDPCVVVVCCVVPVDDPPPPPPPPPPDPPPPPPPPPPPPPDD/DPPPPPPPPPPPPDDWQLAAAEEEEEEELEPPNALVLLVLLLLLVLLQLVDQQLFADDNLHQWYWYWYFDPAIDTLGQIDGSHPCNVSVNVSSVVSSVVNNPRHHDDPCRLVRVVVVVVVNVVSVVVVPDVDPDSSPNQSHEYAYAYCDAQDLNPDQPVVCVSNNAHAHAHQHAVPRPPNPNDPPHPVVVRYHYDHFDSHSLGSNQVSLLSRKGPDDPDFDDKDWFAAFCDPVRHRDIDIDTHHDIQFWGDQVSGPQSPCLAPDPVNPPDDDPQPQCKDKAALVRDDPNFWDYDKDKDAQDPPVPDDPVVSVVSLVVLVVVLVVCVVRRIKIKGKDWDPPPPDPPDDIDIWIWIWAHDPDRMTMITTGHDSSTGHDDDDDDDPDDDDPVVVVRVVSRVVPDDDDDDDDVVPDDPCVVVVCCVVPVDDPPPPPPPPPPDPPPPPPPPPPPPPDD

Solvent-accessible surface area (backbone atoms only — not comparable to full-atom values): 49621 Å² total; per-residue (Å²): 132,82,77,72,77,74,69,73,72,70,82,71,71,65,60,81,40,54,32,40,32,31,39,33,40,31,41,40,31,30,60,83,39,39,50,68,58,42,48,36,50,43,48,20,49,50,40,45,41,32,43,59,21,51,45,51,81,73,64,38,51,52,35,39,28,37,34,38,32,55,85,56,54,43,77,68,34,69,77,36,58,33,63,76,34,40,27,62,54,51,52,41,42,54,53,51,52,61,54,24,68,52,66,42,75,74,51,88,61,33,58,60,28,52,52,48,44,55,51,51,50,50,53,52,48,58,66,66,47,61,95,60,84,68,75,65,52,60,64,34,30,36,38,34,37,39,31,56,40,71,81,68,72,74,78,66,81,61,70,84,52,70,79,53,68,44,53,43,29,38,31,33,28,52,77,82,57,69,79,61,76,59,72,88,80,58,72,44,55,78,42,47,42,78,42,69,43,66,94,40,42,68,53,45,30,42,58,57,42,47,56,57,54,71,58,55,37,81,57,60,31,44,43,47,35,47,54,55,37,77,51,88,89,51,64,70,47,55,54,64,40,49,19,30,72,41,66,39,46,61,66,51,85,38,34,82,86,34,67,63,59,44,88,36,82,67,51,41,32,61,52,65,61,39,61,25,78,41,35,35,29,34,52,90,24,62,62,72,74,43,38,34,43,69,36,30,35,36,30,60,39,74,31,70,83,53,52,68,67,57,46,50,52,37,42,37,41,50,38,18,46,26,50,51,28,51,74,68,45,33,26,43,32,31,42,42,61,51,75,66,81,61,72,95,77,47,60,60,35,41,26,42,34,37,36,38,50,41,82,27,66,39,26,39,37,38,29,43,53,33,33,84,36,50,31,61,68,90,64,59,71,57,86,67,78,56,53,66,69,40,32,52,52,43,51,55,27,55,69,71,41,53,78,39,62,57,72,54,38,81,77,36,75,27,43,52,32,58,19,37,38,60,67,49,38,66,63,77,82,65,84,65,75,79,69,79,77,73,83,73,76,76,78,76,78,75,79,73,80,74,82,64,135,133,83,78,73,78,74,69,74,72,68,83,72,71,66,61,83,39,54,33,42,30,32,40,35,40,34,41,37,32,28,61,84,37,40,51,66,57,42,49,36,50,42,49,20,49,50,40,45,40,30,44,60,22,51,46,50,81,73,64,38,52,51,34,38,28,36,34,37,32,57,86,54,52,43,77,67,34,68,78,37,57,33,63,77,35,41,26,61,52,52,50,41,43,55,52,51,54,60,56,23,68,52,68,43,75,72,53,89,61,36,56,58,28,52,52,50,44,54,51,49,51,50,53,52,48,58,66,65,47,60,94,61,84,68,74,65,49,62,65,36,33,37,39,33,37,37,33,53,42,82,78,67,70,73,78,68,82,63,72,84,51,72,77,53,68,48,46,43,27,42,29,34,28,55,77,82,58,72,79,62,75,58,74,87,81,57,73,47,56,77,45,47,40,77,39,69,37,64,94,40,44,70,53,45,30,42,58,57,42,47,55,57,53,71,58,56,36,82,58,61,31,42,38,47,35,47,52,54,37,78,52,86,89,51,64,69,48,56,54,66,40,49,19,30,72,44,65,40,46,59,66,51,86,38,33,82,85,33,67,63,58,43,89,35,81,70,52,40,34,62,55,67,63,35,60,31,79,35,34,35,29,34,53,89,23,61,62,73,75,43,38,32,43,68,36,31,36,36,30,62,38,72,31,70,82,53,53,68,69,56,47,52,52,34,42,38,40,50,39,18,45,28,50,52,29,52,76,67,45,34,25,44,34,32,45,42,61,50,80,66,79,60,72,95,78,46,59,60,36,40,25,42,34,36,36,38,51,40,82,27,66,37,26,39,37,35,29,43,52,33,35,84,37,50,29,63,68,89,66,60,70,57,87,65,78,56,53,65,69,41,32,52,54,43,51,55,27,56,67,72,40,56,77,39,62,57,72,54,37,82,77,36,77,28,44,53,34,58,20,36,38,59,68,51,38,66,63,76,81,65,85,64,75,78,70,78,74,74,80,72,76,77,78,74,78,76,78,75,80,75,83,64,133

InterPro domains:
  IPR033587 Meiosis 1 arrest protein [PTHR28642] (9-425)
  IPR060158 Meiosis 1 arrest protein, N-terminal domain [PF28287] (24-132)

pLDDT: mean 71.22, std 23.38, range [17.5, 96.38]

Secondary structure (DSSP, 8-state):
---------------TTTTPPPEEEEEE-STT--HHHHHHHHHHHHHHHHHHTT--SS-SS-EEEEEEESSSEEEEEEEEESTT-HHHHHHHHHHHHHHHTS-----THHHHHHHHHHHHHHHHHHHHS-SS-----GGG------EE-SS--------GGGG-S---EEEEE-TTS------TT-GGGGGEEEEE----HHHHHHHHHGGGS----SS--EEEEEEEP--TTSTTPEEEEEEEEEESB--GGGSTT-GGGS--TTHHHHS------PEEEEGGG--GGGEEEEEEEEEE---TTS-HHHHHHHHHHHHHHHHHHHHHTEEEEEEEE----S-TTSPPPEEEEEEEE-SBS-EEEEEE--GGGB------B--SPPPHHHHHHHHHHHHTS-EESS--GGG----HHHHHHHHH-S---------------------------/---------------TTTTPPPEEEEEE-STT--HHHHHHHHHHHHHHHHHHTT--SS-S--EEEEEEESSSEEEEEEEEESTT-HHHHHHHHHHHHHHHTS-----TTHHHHHHHHHHHHHHHHHHHS-SS-----GGG------B--SS--------GGGG-S-----EEE-TTS------TT-GGGGG--EEE----HHHHHHHHHGGGS----SS--EEEEEEEP--TTSTTPEEEEEEEEEESB--GGGSTT-GGGS--TTHHHHS---B--PEEEEGGG--GGGEEEEEEEEEE---TTS-HHHHHHHHHHHHHHHHHHHHHTEEEEEEEE----S-TTSPPPEEEEEEEE-SBS-EEEEEE--GGGB------B--SPPPHHHHHHHHHHHHTS-EESS--GGG----HHHHHHHHH-S---------------------------